Protein AF-A0A9D5HJD1-F1 (afdb_monomer)

pLDDT: mean 79.23, std 16.89, range [22.34, 97.88]

Foldseek 3Di:
DFKKWWFWFDDDPPGTAIDIDTDPWPQPDDDDQLGTAFIDDADDPWDWDADPVVRDI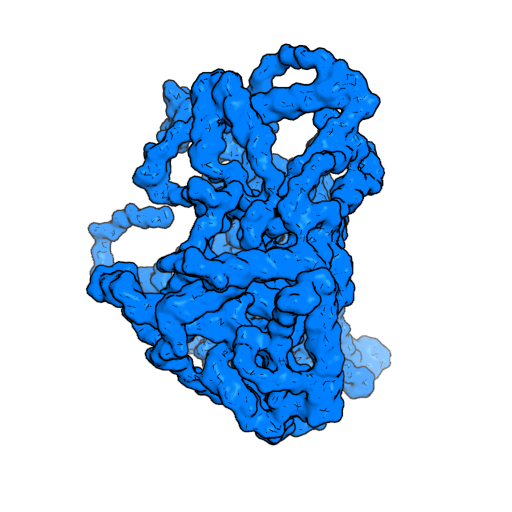DGRVRVCVVVPVPDPVVVCCVVPAAEDDADFADQAFPDDPLVLLLLCLLLPNFPCCLPQALQCLLFALAGGDDFFFQFFFQCQQWPAQDDPLSQKDFAFDFPVDAFDDCPQRVVLFAQFFDLHTYRHQEHEPVSVVVVPPPVQQVEWEAEQDWDCVVPLVCRNVVSLVQLVVLAPPVVVVVHAEYEYENDPDDDTDDDPHHAYEYADCNDQDLSRQLVCQLQAHSHYHNHSSLSSLQCVCVDPVNVVCCVVVVGPDAHSRSSSVSSVSNSRSSNSVSCRRHPHRYSNCSGNNQSIAGEAAAVQCCVSRVPPHHDDWHHFDSSLVSVSSVVSNCQSPDPPRDPHGHHQQSRHDDDVHTDGPPDPVLVVLLLCCLVVVPVVSVVVSVVVVVPDRDRDPCVQKDFDFPDAFADDDDDDQCVVPPDFAEDPAAADDPLQLDFAPQDDQQAHPSCRLAGNDDGRDGRDGQEYEHWQQLHHVALLSLLSHLAYEFEQQAQQTHNGGDDDPSCQLPVNHAYEYEAEDDPPVVVVVVVVVVVQRLYYHYHYRGDGDPDDPDPVVSSVDPDHVSSVSSVVVVVVVVVCNVCSNSVHRDPQVCVQVLVRMDGDPDDRDRGPRTHCCSVSDGPDDDPDTPVRSVPDGRDGPPDAPVVVQCVPVQLVCCLVVVEEDADEEEARQVREQPCSHVLSSNCNVQNQAGRNHAYHYEYEGEHHHQALENHGPRYEYEYAAAYEPADHHQHQEYEYEYEYHPSRSYQQLAHARYEECYNPLYNEYEYAGRYEYEYAACASPQAYEYDYSYYYHNYQHHPPDSRLHHLDWDRYDDDDPPPDVPPRDDPPFKDKDAQPFPVLLVSVLVSLVVNCVRHVHPVSVVCNVPVVVCRRVTIDIDGPSCCLPSRNDNPNVPDDPPDDDDDDD

Secondary structure (DSSP, 8-state):
--EEEEE--EEETTEEE--EEE-SSSSSS---GGGEEEEEE--TT---EE-TTT--EE-HHHHHHHHHHSS-HHHHHHHH--BPPPPPPPSS-SS-HHHHHHHHHHTT--HHIIIIIIHHHHHHSS-----S---SPPTTT-SS---GGGGEEE----SSS----TTTSGGG-B---SSSB-S-SB--HHHHHHHTT-TTT--EEEE----GGG-STTHHHHHHHHHHHHHHHHHHTT--EEEEE-SSS------TT-EEEEE-SS--SHHHHHHHHHTT-SEEE-HHHHHHHHHHHHSHHHHHHHHTTSS----HHHHHHHHHHHHHHHHHHHHHTTT--BGGGTTT---EEEEEE-HHHHHHHSTT-EEEEEEE-HHHHHHHHHHHHHHHTSTT--SS-----SSS--TTS---TT-TTHHHHHHHHHHTT-HHHHHHHHHHHHSSPP-SGGGGEEE--SS---PPP--TT-TT--PPPB--TT---GGGSSBP---BTTB-SSSTT--S--TT-B---SEEEE-TT-TT--HHHHHT-SEEEEE---TTS-S------HHHH-TTSEEEEEEE--TTHHHHHHHHHHTT-SEEEEE-S---------HHHHTT----HHHHHHHHHHHHHHHHHHHHHTT-S-GGGTTT-GGGEEE-----SS-S-B--HHHH------SS-HHHHHHSPPPP--S-HHHHHHTSHHHHHHHHHT-EEEEEEEE-TT--S-SHHHHHHHHHHHTTT----EEEEEEEEEEPTTTTTT--TTEEEEEEEEE-TTTTTT--SSEEEEE--SS-SS-GGGSB-S-SSTTTT--S-EEEEEEE--TTTTTT-SS-EEEEEE--TTTT--SS---TT----B----SSS-S-TTSSS-TTT-EEE---SHHHHHHHHHHHHHHHHHH--HHHHHHHHTHHHHGGG-BEEE-TTSTTSTTT-TT-TTS-S--------

Sequence (965 aa):
MIPLAIHGPQRRHLLDFIVLTLYQQVGVLPMDESKVVMKGRLGPGMMITVDLESGQVYENTEVKKIVASSNPYKKWLIENMRTIKPVNFLSSTAMDNETILRHQQAFGYSSEDVQMVIETMAAQGKEPTFCMGDDIPLAVLSQKPHMLYDYFKQRFAQVTNPAIDPLREGLVMSLRSILVILSSPVLNEGELDALMKDHHLNPQVLHTFFDIQKGIHGSIDKAIKQLCEAADDAVRNGSQLLVLSDRSEELNGLRMSASIVADTAQCFSTHQFACLIGYGASAVCPYLALETCRQWRLSTKTVNLMRNGKMPTVTIEQAQRNFCKAVKSGLLKILSKMGISLLSSYCGAQIFEIYGLGQEIVDLAFCGSVSKIGGLSLDELARESLSFWVKAFSEDTAKRLENFGFIQHRPGGEYHGNNPEMSKLLHKAVRQKNESAYSIYQQHLANRPVNVLRDLLEFRSDRPSIPVAIAIAMNRLGGKSNTGEGGEDPIRWSPLTDVVDGYSPTLPHLKGLQNGDTATSAIKQVASGRFGVTPTFLVNADQLEIKIAQGAKPGEGGQLPGKKVNPKAKVSVKLVAEAGIGTVASGVAKGNADIIQISGHDGGTGASPREELRARFPGVPGDLVNYFLYVAEEVRGMLAQLGYEKLDDIIGRTDLFTPRHISLVKTQQLDLSYILSSAGLPKWSSTQIRNQEVHSNGPVLDDILLSDPEISEAIEHEKEVAKSIKIYNVDRAVCGRIAGVIAKKYGDRGFAGQLNITFTGSAGQSFGCFLTPGMNVRLVGEANDYVGKGMAGGELVVAPVENTGFCPEDATIVGNTCLYGATGGQIFVRGKAGERFAVRNSLAQAVVEGTGDHCCIGNDFICTSCQMMFINFVDGIIQNSSCSVNKEIVRIQRVNAPAGQMQLKSLIEAHVEKTGSIKGATILNEWEAYLPLFWQLVPPSEEDTPEACAEVLKVDAGKVTLQSA

Nearest PDB structures (foldseek):
  1ofd-assembly2_B  TM=9.326E-01  e=1.871E-99  Synechocystis sp. PCC 6803
  1ofe-assembly2_B  TM=9.232E-01  e=1.449E-97  Synechocystis sp. PCC 6803
  1lm1-assembly1_A  TM=9.146E-01  e=8.648E-90  Synechocystis sp. PCC 6803
  7mfm-assembly1_G  TM=8.808E-01  e=2.315E-70  Bacillus subtilis
  1ea0-assembly2_B  TM=8.763E-01  e=2.276E-67  Azospirillum brasilense

Structure (mmCIF, N/CA/C/O backbone):
data_AF-A0A9D5HJD1-F1
#
_entry.id   AF-A0A9D5HJD1-F1
#
loop_
_atom_site.group_PDB
_atom_site.id
_atom_site.type_symbol
_atom_site.label_atom_id
_atom_site.label_alt_id
_atom_site.label_comp_id
_atom_site.label_asym_id
_atom_site.label_entity_id
_atom_site.label_seq_id
_atom_site.pdbx_PDB_ins_code
_atom_site.Cartn_x
_atom_site.Cartn_y
_atom_site.Cartn_z
_atom_site.occupancy
_atom_site.B_iso_or_equiv
_atom_site.auth_seq_id
_atom_site.auth_comp_id
_atom_site.auth_asym_id
_atom_site.auth_atom_id
_atom_site.pdbx_PDB_model_num
ATOM 1 N N . MET A 1 1 ? -8.553 -14.408 13.176 1.00 40.88 1 MET A N 1
ATOM 2 C CA . MET A 1 1 ? -7.620 -15.255 13.956 1.00 40.88 1 MET A CA 1
ATOM 3 C C . MET A 1 1 ? -8.012 -16.730 13.760 1.00 40.88 1 MET A C 1
ATOM 5 O O . MET A 1 1 ? -8.993 -16.969 13.064 1.00 40.88 1 MET A O 1
ATOM 9 N N . ILE A 1 2 ? -7.297 -17.699 14.344 1.00 38.34 2 ILE A N 1
ATOM 10 C CA . ILE A 1 2 ? -7.915 -18.953 14.816 1.00 38.34 2 ILE A CA 1
ATOM 11 C C . ILE A 1 2 ? -7.663 -19.067 16.334 1.00 38.34 2 ILE A C 1
ATOM 13 O O . ILE A 1 2 ? -6.595 -19.545 16.728 1.00 38.34 2 ILE A O 1
ATOM 17 N N . PRO A 1 3 ? -8.553 -18.538 17.196 1.00 46.34 3 PRO A N 1
ATOM 18 C CA . PRO A 1 3 ? -8.552 -18.841 18.624 1.00 46.34 3 PRO A CA 1
ATOM 19 C C . PRO A 1 3 ? -8.721 -20.337 18.912 1.00 46.34 3 PRO A C 1
ATOM 21 O O . PRO A 1 3 ? -9.320 -21.088 18.136 1.00 46.34 3 PRO A O 1
ATOM 24 N N . LEU A 1 4 ? -8.192 -20.732 20.066 1.00 41.97 4 LEU A N 1
ATOM 25 C CA . LEU A 1 4 ? -8.072 -22.103 20.537 1.00 41.97 4 LEU A CA 1
ATOM 26 C C . LEU A 1 4 ? -8.600 -22.225 21.971 1.00 41.97 4 LEU A C 1
ATOM 28 O O . LEU A 1 4 ? -8.255 -21.406 22.822 1.00 41.97 4 LEU A O 1
ATOM 32 N N . ALA A 1 5 ? -9.322 -23.307 22.261 1.00 47.59 5 ALA A N 1
ATOM 33 C CA . ALA A 1 5 ? -9.530 -23.780 23.629 1.00 47.59 5 ALA A CA 1
ATOM 34 C C . ALA A 1 5 ? -9.176 -25.270 23.766 1.00 47.59 5 ALA A C 1
ATOM 36 O O . ALA A 1 5 ? -9.457 -26.065 22.862 1.00 47.59 5 ALA A O 1
ATOM 37 N N . ILE A 1 6 ? -8.569 -25.627 24.905 1.00 51.75 6 ILE A N 1
ATOM 38 C CA . ILE A 1 6 ? -8.322 -27.011 25.337 1.00 51.75 6 ILE A CA 1
ATOM 39 C C . ILE A 1 6 ? -9.183 -27.293 26.570 1.00 51.75 6 ILE A C 1
ATOM 41 O O . ILE A 1 6 ? -9.133 -26.551 27.556 1.00 51.75 6 ILE A O 1
ATOM 45 N N . HIS A 1 7 ? -9.948 -28.381 26.531 1.00 43.97 7 HIS A N 1
ATOM 46 C CA . HIS A 1 7 ? -10.714 -28.867 27.676 1.00 43.97 7 HIS A CA 1
ATOM 47 C C . HIS A 1 7 ? -9.973 -29.944 28.463 1.00 43.97 7 HIS A C 1
ATOM 49 O O . HIS A 1 7 ? -9.336 -30.826 27.887 1.00 43.97 7 HIS A O 1
ATOM 55 N N . GLY A 1 8 ? -10.144 -29.904 29.785 1.00 32.28 8 GLY A N 1
ATOM 56 C CA . GLY A 1 8 ? -9.783 -31.012 30.665 1.00 32.28 8 GLY A CA 1
ATOM 57 C C . GLY A 1 8 ? -10.688 -32.237 30.456 1.00 32.28 8 GLY A C 1
ATOM 58 O O . GLY A 1 8 ? -11.719 -32.134 29.783 1.00 32.28 8 GLY A O 1
ATOM 59 N N . PRO A 1 9 ? -10.327 -33.390 31.045 1.00 31.34 9 PRO A N 1
ATOM 60 C CA . PRO A 1 9 ? -11.005 -34.664 30.819 1.00 31.34 9 PRO A CA 1
ATOM 61 C C . PRO A 1 9 ? -12.501 -34.607 31.162 1.00 31.34 9 PRO A C 1
ATOM 63 O O . PRO A 1 9 ? -12.888 -34.476 32.325 1.00 31.34 9 PRO A O 1
ATOM 66 N N . GLN A 1 10 ? -13.361 -34.734 30.147 1.00 34.72 10 GLN A N 1
ATOM 67 C CA . GLN A 1 10 ? -14.810 -34.801 30.352 1.00 34.72 10 GLN A CA 1
ATOM 68 C C . GLN A 1 10 ? -15.304 -36.244 30.464 1.00 34.72 10 GLN A C 1
ATOM 70 O O . GLN A 1 10 ? -15.340 -36.981 29.478 1.00 34.72 10 GLN A O 1
ATOM 75 N N . ARG A 1 11 ? -15.780 -36.615 31.658 1.00 27.28 11 ARG A N 1
ATOM 76 C CA . ARG A 1 11 ? -16.405 -37.918 31.916 1.00 27.28 11 ARG A CA 1
ATOM 77 C C . ARG A 1 11 ? -17.760 -38.058 31.228 1.00 27.28 11 ARG A C 1
ATOM 79 O O . ARG A 1 11 ? -18.782 -37.592 31.734 1.00 27.28 11 ARG A O 1
ATOM 86 N N . ARG A 1 12 ? -17.789 -38.833 30.145 1.00 32.78 12 ARG A N 1
ATOM 87 C CA . ARG A 1 12 ? -18.989 -39.537 29.667 1.00 32.78 12 ARG A CA 1
ATOM 88 C C . ARG A 1 12 ? -18.667 -41.025 29.574 1.00 32.78 12 ARG A C 1
ATOM 90 O O . ARG A 1 12 ? -17.733 -41.409 28.888 1.00 32.78 12 ARG A O 1
ATOM 97 N N . HIS A 1 13 ? -19.455 -41.848 30.269 1.00 35.50 13 HIS A N 1
ATOM 98 C CA . HIS A 1 13 ? -19.386 -43.316 30.231 1.00 35.50 13 HIS A CA 1
ATOM 99 C C . HIS A 1 13 ? -17.966 -43.906 30.392 1.00 35.50 13 HIS A C 1
ATOM 101 O O . HIS A 1 13 ? -17.472 -44.599 29.511 1.00 35.50 13 HIS A O 1
ATOM 107 N N . LEU A 1 14 ? -17.346 -43.667 31.557 1.00 31.80 14 LEU A N 1
ATOM 108 C CA . LEU A 1 14 ? -16.075 -44.280 31.999 1.00 31.80 14 LEU A CA 1
ATOM 109 C C . LEU A 1 14 ? -14.822 -43.971 31.151 1.00 31.80 14 LEU A C 1
ATOM 111 O O . LEU A 1 14 ? -13.777 -44.568 31.393 1.00 31.80 14 LEU A O 1
ATOM 115 N N . LEU A 1 15 ? -14.893 -43.006 30.232 1.00 29.06 15 LEU A N 1
ATOM 116 C CA . LEU A 1 15 ? -13.740 -42.487 29.496 1.00 29.06 15 LEU A CA 1
ATOM 117 C C . LEU A 1 15 ? -13.558 -40.985 29.752 1.00 29.06 15 LEU A C 1
ATOM 119 O O . LEU A 1 15 ? -14.532 -40.240 29.897 1.00 29.06 15 LEU A O 1
ATOM 123 N N . ASP A 1 16 ? -12.293 -40.575 29.807 1.00 36.31 16 ASP A N 1
ATOM 124 C CA . ASP A 1 16 ? -11.831 -39.207 30.030 1.00 36.31 16 ASP A CA 1
ATOM 125 C C . ASP A 1 16 ? -11.310 -38.642 28.693 1.00 36.31 16 ASP A C 1
ATOM 127 O O . ASP A 1 16 ? -10.315 -39.128 28.159 1.00 36.31 16 ASP A O 1
ATOM 131 N N . PHE A 1 17 ? -11.988 -37.634 28.130 1.00 46.12 17 PHE A N 1
ATOM 132 C CA . PHE A 1 17 ? -11.656 -37.063 26.813 1.00 46.12 17 PHE A CA 1
ATOM 133 C C . PHE A 1 17 ? -11.148 -35.619 26.904 1.00 46.12 17 PHE A C 1
ATOM 135 O O . PHE A 1 17 ? -11.808 -34.773 27.510 1.00 46.12 17 PHE A O 1
ATOM 142 N N . ILE A 1 18 ? -10.037 -35.326 26.218 1.00 55.16 18 ILE A N 1
ATOM 143 C CA . ILE A 1 18 ? -9.623 -33.960 25.863 1.00 55.16 18 ILE A CA 1
ATOM 144 C C . ILE A 1 18 ? -10.434 -33.522 24.638 1.00 55.16 18 ILE A C 1
ATOM 146 O O . ILE A 1 18 ? -10.558 -34.270 23.669 1.00 55.16 18 ILE A O 1
ATOM 150 N N . VAL A 1 19 ? -10.965 -32.298 24.659 1.00 59.25 19 VAL A N 1
ATOM 151 C CA . VAL A 1 19 ? -11.627 -31.684 23.497 1.00 59.25 19 VAL A CA 1
ATOM 152 C C . VAL A 1 19 ? -10.826 -30.462 23.060 1.00 59.25 19 VAL A C 1
ATOM 154 O O . VAL A 1 19 ? -10.566 -29.570 23.869 1.00 59.25 19 VAL A O 1
ATOM 157 N N . LEU A 1 20 ? -10.456 -30.429 21.778 1.00 62.56 20 LEU A N 1
ATOM 158 C CA . LEU A 1 20 ? -9.797 -29.300 21.126 1.00 62.56 20 LEU A CA 1
ATOM 159 C C . LEU A 1 20 ? -10.809 -28.556 20.249 1.00 62.56 20 LEU A C 1
ATOM 161 O O . LEU A 1 20 ? -11.419 -29.167 19.371 1.00 62.56 20 LEU A O 1
ATOM 165 N N . THR A 1 21 ? -10.965 -27.245 20.434 1.00 62.34 21 THR A N 1
ATOM 166 C CA . THR A 1 21 ? -11.794 -26.419 19.538 1.00 62.34 21 THR A CA 1
ATOM 167 C C . THR A 1 21 ? -10.984 -25.288 18.929 1.00 62.34 21 THR A C 1
ATOM 169 O O . THR A 1 21 ? -10.440 -24.454 19.652 1.00 62.34 21 THR A O 1
ATOM 172 N N . LEU A 1 22 ? -10.954 -25.254 17.596 1.00 64.56 22 LEU A N 1
ATOM 173 C CA . LEU A 1 22 ? -10.305 -24.240 16.769 1.00 64.56 22 LEU A CA 1
ATOM 174 C C . LEU A 1 22 ? -11.367 -23.591 15.874 1.00 64.56 22 LEU A C 1
ATOM 176 O O . LEU A 1 22 ? -11.988 -24.269 15.057 1.00 64.56 22 LEU A O 1
ATOM 180 N N . TYR A 1 23 ? -11.575 -22.284 16.022 1.00 67.44 23 TYR A N 1
ATOM 181 C CA . TYR A 1 23 ? -12.580 -21.518 15.274 1.00 67.44 23 TYR A CA 1
ATOM 182 C C . TYR A 1 23 ? -12.000 -20.193 14.790 1.00 67.44 23 TYR A C 1
ATOM 184 O O . TYR A 1 23 ? -11.043 -19.699 15.362 1.00 67.44 23 TYR A O 1
ATOM 192 N N . GLN A 1 24 ? -12.590 -19.567 13.766 1.00 69.88 24 GLN A N 1
ATOM 193 C CA . GLN A 1 24 ? -12.123 -18.261 13.263 1.00 69.88 24 GLN A CA 1
ATOM 194 C C . GLN A 1 24 ? -12.342 -17.101 14.266 1.00 69.88 24 GLN A C 1
ATOM 196 O O . GLN A 1 24 ? -11.732 -16.036 14.134 1.00 69.88 24 GLN A O 1
ATOM 201 N N . GLN A 1 25 ? -13.230 -17.303 15.246 1.00 76.56 25 GLN A N 1
ATOM 202 C CA . GLN A 1 25 ? -13.675 -16.343 16.261 1.00 76.56 25 GLN A CA 1
ATOM 203 C C . GLN A 1 25 ? -13.928 -17.062 17.595 1.00 76.56 25 GLN A C 1
ATOM 205 O O . GLN A 1 25 ? -14.232 -18.256 17.598 1.00 76.56 25 GLN A O 1
ATOM 210 N N . VAL A 1 26 ? -13.828 -16.342 18.717 1.00 82.06 26 VAL A N 1
ATOM 211 C CA . VAL A 1 26 ? -14.239 -16.852 20.041 1.00 82.06 26 VAL A CA 1
ATOM 212 C C . VAL A 1 26 ? -15.768 -16.816 20.193 1.00 82.06 26 VAL A C 1
ATOM 214 O O . VAL A 1 26 ? -16.461 -16.208 19.368 1.00 82.06 26 VAL A O 1
ATOM 217 N N . GLY A 1 27 ? -16.318 -17.498 21.202 1.00 82.69 27 GLY A N 1
ATOM 218 C CA . GLY A 1 27 ? -17.766 -17.554 21.459 1.00 82.69 27 GLY A CA 1
ATOM 219 C C . GLY A 1 27 ? -18.629 -18.345 20.466 1.00 82.69 27 GLY A C 1
ATOM 220 O O . GLY A 1 27 ? -19.844 -18.174 20.468 1.00 82.69 27 GLY A O 1
ATOM 221 N N . VAL A 1 28 ? -18.044 -19.167 19.582 1.00 85.38 28 VAL A N 1
ATOM 222 C CA . VAL A 1 28 ? -18.799 -19.923 18.551 1.00 85.38 28 VAL A CA 1
ATOM 223 C C . VAL A 1 28 ? -19.598 -21.092 19.137 1.00 85.38 28 VAL A C 1
ATOM 225 O O . VAL A 1 28 ? -20.669 -21.417 18.629 1.00 85.38 28 VAL A O 1
ATOM 228 N N . LEU A 1 29 ? -19.104 -21.707 20.214 1.00 81.50 29 LEU A N 1
ATOM 229 C CA . LEU A 1 29 ? -19.824 -22.719 20.986 1.00 81.50 29 LEU A CA 1
ATOM 230 C C . LEU A 1 29 ? -20.029 -22.222 22.424 1.00 81.50 29 LEU A C 1
ATOM 232 O O . LEU A 1 29 ? -19.100 -21.638 22.985 1.00 81.50 29 LEU A O 1
ATOM 236 N N . PRO A 1 30 ? -21.193 -22.480 23.049 1.00 78.25 30 PRO A N 1
ATOM 237 C CA . PRO A 1 30 ? -21.385 -22.217 24.469 1.00 78.25 30 PRO A CA 1
ATOM 238 C C . PRO A 1 30 ? -20.550 -23.207 25.289 1.00 78.25 30 PRO A C 1
ATOM 240 O O . PRO A 1 30 ? -20.789 -24.415 25.242 1.00 78.25 30 PRO A O 1
ATOM 243 N N . MET A 1 31 ? -19.580 -22.690 26.042 1.00 77.81 31 MET A N 1
ATOM 244 C CA . MET A 1 31 ? -18.676 -23.483 26.876 1.00 77.81 31 MET A CA 1
ATOM 245 C C . MET A 1 31 ? -18.858 -23.179 28.361 1.00 77.81 31 MET A C 1
ATOM 247 O O . MET A 1 31 ? -19.233 -22.078 28.757 1.00 77.81 31 MET A O 1
ATOM 251 N N . ASP A 1 32 ? -18.560 -24.180 29.183 1.00 82.50 32 ASP A N 1
ATOM 252 C CA . ASP A 1 32 ? -18.437 -24.035 30.628 1.00 82.50 32 ASP A CA 1
ATOM 253 C C . ASP A 1 32 ? -16.990 -23.651 30.962 1.00 82.50 32 ASP A C 1
ATOM 255 O O . ASP A 1 32 ? -16.084 -24.483 30.879 1.00 82.50 32 ASP A O 1
ATOM 259 N N . GLU A 1 33 ? -16.778 -22.383 31.313 1.00 81.94 33 GLU A N 1
ATOM 260 C CA . GLU A 1 33 ? -15.455 -21.802 31.584 1.00 81.94 33 GLU A CA 1
ATOM 261 C C . GLU A 1 33 ? -14.716 -22.492 32.742 1.00 81.94 33 GLU A C 1
ATOM 263 O O . GLU A 1 33 ? -13.486 -22.499 32.759 1.00 81.94 33 GLU A O 1
ATOM 268 N N . SER A 1 34 ? -15.433 -23.153 33.662 1.00 82.38 34 SER A N 1
ATOM 269 C CA . SER A 1 34 ? -14.822 -23.957 34.734 1.00 82.38 34 SER A CA 1
ATOM 270 C C . SER A 1 34 ? -14.154 -25.245 34.222 1.00 82.38 34 SER A C 1
ATOM 272 O O . SER A 1 34 ? -13.367 -25.866 34.934 1.00 82.38 34 SER A O 1
ATOM 274 N N . LYS A 1 35 ? -14.447 -25.646 32.974 1.00 83.12 35 LYS A N 1
ATOM 275 C CA . LYS A 1 35 ? -13.924 -26.847 32.295 1.00 83.12 35 LYS A CA 1
ATOM 276 C C . LYS A 1 35 ? -12.972 -26.530 31.133 1.00 83.12 35 LYS A C 1
ATOM 278 O O . LYS A 1 35 ? -12.546 -27.444 30.419 1.00 83.12 35 LYS A O 1
ATOM 283 N N . VAL A 1 36 ? -12.673 -25.255 30.892 1.00 82.88 36 VAL A N 1
ATOM 284 C CA . VAL A 1 36 ? -11.641 -24.820 29.940 1.00 82.88 36 VAL A CA 1
ATOM 285 C C . VAL A 1 36 ? -10.315 -24.781 30.693 1.00 82.88 36 VAL A C 1
ATOM 287 O O . VAL A 1 36 ? -10.211 -24.070 31.681 1.00 82.88 36 VAL A O 1
ATOM 290 N N . VAL A 1 37 ? -9.318 -25.547 30.247 1.00 83.44 37 VAL A N 1
ATOM 291 C CA . VAL A 1 37 ? -7.991 -25.626 30.894 1.00 83.44 37 VAL A CA 1
ATOM 292 C C . VAL A 1 37 ? -7.002 -24.644 30.264 1.00 83.44 37 VAL A C 1
ATOM 294 O O . VAL A 1 37 ? -6.110 -24.140 30.941 1.00 83.44 37 VAL A O 1
ATOM 297 N N . MET A 1 38 ? -7.182 -24.310 28.982 1.00 82.50 38 MET A N 1
ATOM 298 C CA . MET A 1 38 ? -6.371 -23.307 28.290 1.00 82.50 38 MET A CA 1
ATOM 299 C C . MET A 1 38 ? -7.188 -22.559 27.234 1.00 82.50 38 MET A C 1
ATOM 301 O O . MET A 1 38 ? -7.935 -23.189 26.481 1.00 82.50 38 MET A O 1
ATOM 305 N N . LYS A 1 39 ? -6.985 -21.238 27.126 1.00 84.44 39 LYS A N 1
ATOM 306 C CA . LYS A 1 39 ? -7.415 -20.406 25.987 1.00 84.44 39 LYS A CA 1
ATOM 307 C C . LYS A 1 39 ? -6.203 -19.786 25.296 1.00 84.44 39 LYS A C 1
ATOM 309 O O . LYS A 1 39 ? -5.472 -19.007 25.904 1.00 84.44 39 LYS A O 1
ATOM 314 N N . GLY A 1 40 ? -6.003 -20.108 24.024 1.00 83.44 40 GLY A N 1
ATOM 315 C CA . GLY A 1 40 ? -4.834 -19.702 23.244 1.00 83.44 40 GLY A CA 1
ATOM 316 C C . GLY A 1 40 ? -5.183 -19.180 21.851 1.00 83.44 40 GLY A C 1
ATOM 317 O O . GLY A 1 40 ? -6.348 -19.020 21.485 1.00 83.44 40 GLY A O 1
ATOM 318 N N . ARG A 1 41 ? -4.146 -18.925 21.053 1.00 82.38 41 ARG A N 1
ATOM 319 C CA . ARG A 1 41 ? -4.242 -18.447 19.668 1.00 82.38 41 ARG A CA 1
ATOM 320 C C . ARG A 1 41 ? -3.001 -18.855 18.879 1.00 82.38 41 ARG A C 1
ATOM 322 O O . ARG A 1 41 ? -1.919 -18.962 19.449 1.00 82.38 41 ARG A O 1
ATOM 329 N N . LEU A 1 42 ? -3.146 -19.026 17.568 1.00 81.00 42 LEU A N 1
ATOM 330 C CA . LEU A 1 42 ? -2.011 -19.227 16.664 1.00 81.00 42 LEU A CA 1
ATOM 331 C C . LEU A 1 42 ? -1.502 -17.874 16.143 1.00 81.00 42 LEU A C 1
ATOM 333 O O . LEU A 1 42 ? -2.221 -17.185 15.417 1.00 81.00 42 LEU A O 1
ATOM 337 N N . GLY A 1 43 ? -0.272 -17.511 16.517 1.00 76.69 43 GLY A N 1
ATOM 338 C CA . GLY A 1 43 ? 0.457 -16.363 15.965 1.00 76.69 43 GLY A CA 1
ATOM 339 C C . GLY A 1 43 ? 1.138 -16.663 14.615 1.00 76.69 43 GLY A C 1
ATOM 340 O O . GLY A 1 43 ? 0.986 -17.763 14.067 1.00 76.69 43 GLY A O 1
ATOM 341 N N . PRO A 1 44 ? 1.912 -15.712 14.057 1.00 77.00 44 PRO A N 1
ATOM 342 C CA . PRO A 1 44 ? 2.569 -15.848 12.756 1.00 77.00 44 PRO A CA 1
ATOM 343 C C . PRO A 1 44 ? 3.419 -17.122 12.626 1.00 77.00 44 PRO A C 1
ATOM 345 O O . PRO A 1 44 ? 4.374 -17.352 13.366 1.00 77.00 44 PRO A O 1
ATOM 348 N N . GLY A 1 45 ? 3.061 -17.980 11.666 1.00 82.69 45 GLY A N 1
ATOM 349 C CA . GLY A 1 45 ? 3.767 -19.240 11.410 1.00 82.69 45 GLY A CA 1
ATOM 350 C C . GLY A 1 45 ? 3.718 -20.254 12.562 1.00 82.69 45 GLY A C 1
ATOM 351 O O . GLY A 1 45 ? 4.568 -21.148 12.606 1.00 82.69 45 GLY A O 1
ATOM 352 N N . MET A 1 46 ? 2.784 -20.122 13.509 1.00 85.00 46 MET A N 1
ATOM 353 C CA . MET A 1 46 ? 2.554 -21.110 14.567 1.00 85.00 46 MET A CA 1
ATOM 354 C C . MET A 1 46 ? 1.667 -22.265 14.092 1.00 85.00 46 MET A C 1
ATOM 356 O O . MET A 1 46 ? 0.884 -22.127 13.154 1.00 85.00 46 MET A O 1
ATOM 360 N N . MET A 1 47 ? 1.798 -23.413 14.754 1.00 85.25 47 MET A N 1
ATOM 361 C CA . MET A 1 47 ? 1.030 -24.631 14.481 1.00 85.25 47 MET A CA 1
ATOM 362 C C . MET A 1 47 ? 0.605 -25.285 15.798 1.00 85.25 47 MET A C 1
ATOM 364 O O . MET A 1 47 ? 1.252 -25.085 16.823 1.00 85.25 47 MET A O 1
ATOM 368 N N . ILE A 1 48 ? -0.446 -26.096 15.746 1.00 85.06 48 ILE A N 1
ATOM 369 C CA . ILE A 1 48 ? -0.841 -27.047 16.789 1.00 85.06 48 ILE A CA 1
ATOM 370 C C . ILE A 1 48 ? -1.311 -28.320 16.084 1.00 85.06 48 ILE A C 1
ATOM 372 O O . ILE A 1 48 ? -1.912 -28.236 15.010 1.00 85.06 48 ILE A O 1
ATOM 376 N N . THR A 1 49 ? -1.025 -29.489 16.648 1.00 87.69 49 THR A N 1
ATOM 377 C CA . THR A 1 49 ? -1.442 -30.780 16.078 1.00 87.69 49 THR A CA 1
ATOM 378 C C . THR A 1 49 ? -1.976 -31.698 17.162 1.00 87.69 49 THR A C 1
ATOM 380 O O . THR A 1 49 ? -1.454 -31.687 18.273 1.00 87.69 49 THR A O 1
ATOM 383 N N . VAL A 1 50 ? -2.958 -32.532 16.824 1.00 87.00 50 VAL A N 1
ATOM 384 C CA . VAL A 1 50 ? -3.404 -33.642 17.676 1.00 87.00 50 VAL A CA 1
ATOM 385 C C . VAL A 1 50 ? -2.981 -34.941 17.013 1.00 87.00 50 VAL A C 1
ATOM 387 O O . VAL A 1 50 ? -3.295 -35.156 15.842 1.00 87.00 50 VAL A O 1
ATOM 390 N N . ASP A 1 51 ? -2.292 -35.796 17.757 1.00 85.81 51 ASP A N 1
ATOM 391 C CA . ASP A 1 51 ? -2.145 -37.199 17.398 1.00 85.81 51 ASP A CA 1
ATOM 392 C C . ASP A 1 51 ? -3.412 -37.950 17.832 1.00 85.81 51 ASP A C 1
ATOM 394 O O . ASP A 1 51 ? -3.766 -37.983 19.012 1.00 85.81 51 ASP A O 1
ATOM 398 N N . LEU A 1 52 ? -4.117 -38.529 16.860 1.00 86.25 52 LEU A N 1
ATOM 399 C CA . LEU A 1 52 ? -5.369 -39.251 17.084 1.00 86.25 52 LEU A CA 1
ATOM 400 C C . LEU A 1 52 ? -5.153 -40.682 17.605 1.00 86.25 52 LEU A C 1
ATOM 402 O O . LEU A 1 52 ? -6.111 -41.280 18.090 1.00 86.25 52 LEU A O 1
ATOM 406 N N . GLU A 1 53 ? -3.934 -41.226 17.521 1.00 85.81 53 GLU A N 1
ATOM 407 C CA . GLU A 1 53 ? -3.604 -42.564 18.027 1.00 85.81 53 GLU A CA 1
ATOM 408 C C . GLU A 1 53 ? -3.179 -42.519 19.501 1.00 85.81 53 GLU A C 1
ATOM 410 O O . GLU A 1 53 ? -3.698 -43.289 20.310 1.00 85.81 53 GLU A O 1
ATOM 415 N N . SER A 1 54 ? -2.289 -41.593 19.885 1.00 85.12 54 SER A N 1
ATOM 416 C CA . SER A 1 54 ? -1.898 -41.406 21.296 1.00 85.12 54 SER A CA 1
ATOM 417 C C . SER A 1 54 ? -2.818 -40.473 22.093 1.00 85.12 54 SER A C 1
ATOM 419 O O . SER A 1 54 ? -2.725 -40.427 23.322 1.00 85.12 54 SER A O 1
ATOM 421 N N . GLY A 1 55 ? -3.682 -39.705 21.420 1.00 80.19 55 GLY A N 1
ATOM 422 C CA . GLY A 1 55 ? -4.530 -38.677 22.032 1.00 80.19 55 GLY A CA 1
ATOM 423 C C . GLY A 1 55 ? -3.775 -37.423 22.494 1.00 80.19 55 GLY A C 1
ATOM 424 O O . GLY A 1 55 ? -4.358 -36.584 23.184 1.00 80.19 55 GLY A O 1
ATOM 425 N N . GLN A 1 56 ? -2.487 -37.287 22.158 1.00 83.50 56 GLN A N 1
ATOM 426 C CA . GLN A 1 56 ? -1.655 -36.162 22.589 1.00 83.50 56 GLN A CA 1
ATOM 427 C C . GLN A 1 56 ? -1.880 -34.918 21.723 1.00 83.50 56 GLN A C 1
ATOM 429 O O . GLN A 1 56 ? -2.033 -34.991 20.504 1.00 83.50 56 GLN A O 1
ATOM 434 N N . VAL A 1 57 ? -1.860 -33.751 22.368 1.00 83.56 57 VAL A N 1
ATOM 435 C CA . VAL A 1 57 ? -1.862 -32.440 21.709 1.00 83.56 57 VAL A CA 1
ATOM 436 C C . VAL A 1 57 ? -0.442 -31.887 21.783 1.00 83.56 57 VAL A C 1
ATOM 438 O O . VAL A 1 57 ? 0.102 -31.785 22.878 1.00 83.56 57 VAL A O 1
ATOM 441 N N . TYR A 1 58 ? 0.140 -31.530 20.639 1.00 86.69 58 TYR A N 1
ATOM 442 C CA . TYR A 1 58 ? 1.475 -30.936 20.551 1.00 86.69 58 TYR A CA 1
ATOM 443 C C . TYR A 1 58 ? 1.393 -29.468 20.154 1.00 86.69 58 TYR A C 1
ATOM 445 O O . TYR A 1 58 ? 0.788 -29.115 19.133 1.00 86.69 58 TYR A O 1
ATOM 453 N N . GLU A 1 59 ? 2.055 -28.616 20.929 1.00 85.62 59 GLU A N 1
ATOM 454 C CA . GLU A 1 59 ? 2.124 -27.183 20.669 1.00 85.62 59 GLU A CA 1
ATOM 455 C C . GLU A 1 59 ? 3.243 -26.806 19.686 1.00 85.62 59 GLU A C 1
ATOM 457 O O . GLU A 1 59 ? 4.157 -27.576 19.388 1.00 85.62 59 GLU A O 1
ATOM 462 N N . ASN A 1 60 ? 3.185 -25.570 19.182 1.00 87.56 60 ASN A N 1
ATOM 463 C CA . ASN A 1 60 ? 4.066 -25.003 18.154 1.00 87.56 60 ASN A CA 1
ATOM 464 C C . ASN A 1 60 ? 5.552 -25.390 18.285 1.00 87.56 60 ASN A C 1
ATOM 466 O O . ASN A 1 60 ? 6.193 -25.737 17.291 1.00 87.56 60 ASN A O 1
ATOM 470 N N . THR A 1 61 ? 6.106 -25.304 19.495 1.00 89.19 61 THR A N 1
ATOM 471 C CA . THR A 1 61 ? 7.527 -25.575 19.761 1.00 89.19 61 THR A CA 1
ATOM 472 C C . THR A 1 61 ? 7.844 -27.068 19.681 1.00 89.19 61 THR A C 1
ATOM 474 O O . THR A 1 61 ? 8.908 -27.446 19.193 1.00 89.19 61 THR A O 1
ATOM 477 N N . GLU A 1 62 ? 6.916 -27.921 20.105 1.00 90.44 62 GLU A N 1
ATOM 478 C CA . GLU A 1 62 ? 7.050 -29.377 20.106 1.00 90.44 62 GLU A CA 1
ATOM 479 C C . GLU A 1 62 ? 6.913 -29.927 18.690 1.00 90.44 62 GLU A C 1
ATOM 481 O O . GLU A 1 62 ? 7.809 -30.629 18.226 1.00 90.44 62 GLU A O 1
ATOM 486 N N . VAL A 1 63 ? 5.881 -29.499 17.953 1.00 90.06 63 VAL A N 1
ATOM 487 C CA . VAL A 1 63 ? 5.688 -29.823 16.528 1.00 90.06 63 VAL A CA 1
ATOM 488 C C . VAL A 1 63 ? 6.937 -29.454 15.724 1.00 90.06 63 VAL A C 1
ATOM 490 O O . VAL A 1 63 ? 7.481 -30.279 14.986 1.00 90.06 63 VAL A O 1
ATOM 493 N N . LYS A 1 64 ? 7.462 -28.234 15.910 1.00 92.50 64 LYS A N 1
ATOM 494 C CA . LYS A 1 64 ? 8.691 -27.784 15.237 1.00 92.50 64 LYS A CA 1
ATOM 495 C C . LYS A 1 64 ? 9.923 -28.583 15.669 1.00 92.50 64 LYS A C 1
ATOM 497 O O . LYS A 1 64 ? 10.758 -28.879 14.819 1.00 92.50 64 LYS A O 1
ATOM 502 N N . LYS A 1 65 ? 10.036 -28.973 16.943 1.00 93.00 65 LYS A N 1
ATOM 503 C CA . LYS A 1 65 ? 11.135 -29.811 17.455 1.00 93.00 65 LYS A CA 1
ATOM 504 C C . LYS A 1 65 ? 11.087 -31.233 16.889 1.00 93.00 65 LYS A C 1
ATOM 506 O O . LYS A 1 65 ? 12.135 -31.737 16.495 1.00 93.00 65 LYS A O 1
ATOM 511 N N . ILE A 1 66 ? 9.908 -31.852 16.803 1.00 91.44 66 ILE A N 1
ATOM 512 C CA . ILE A 1 66 ? 9.698 -33.178 16.197 1.00 91.44 66 ILE A CA 1
ATOM 513 C C . ILE A 1 66 ? 10.119 -33.138 14.723 1.00 91.44 66 ILE A C 1
ATOM 515 O O . ILE A 1 66 ? 11.013 -33.882 14.318 1.00 91.44 66 ILE A O 1
ATOM 519 N N . VAL A 1 67 ? 9.569 -32.200 13.942 1.00 91.19 67 VAL A N 1
ATOM 520 C CA . VAL A 1 67 ? 9.903 -32.044 12.515 1.00 91.19 67 VAL A CA 1
ATOM 521 C C . VAL A 1 67 ? 11.397 -31.768 12.320 1.00 91.19 67 VAL A C 1
ATOM 523 O O . VAL A 1 67 ? 12.038 -32.460 11.531 1.00 91.19 67 VAL A O 1
ATOM 526 N N . ALA A 1 68 ? 11.989 -30.835 13.073 1.00 92.44 68 ALA A N 1
ATOM 527 C CA . ALA A 1 68 ? 13.413 -30.499 12.969 1.00 92.44 68 ALA A CA 1
ATOM 528 C C . ALA A 1 68 ? 14.363 -31.624 13.425 1.00 92.44 68 ALA A C 1
ATOM 530 O O . ALA A 1 68 ? 15.530 -31.612 13.039 1.00 92.44 68 ALA A O 1
ATOM 531 N N . SER A 1 69 ? 13.882 -32.587 14.220 1.00 93.75 69 SER A N 1
ATOM 532 C CA . SER A 1 69 ? 14.664 -33.753 14.665 1.00 93.75 69 SER A CA 1
ATOM 533 C C . SER A 1 69 ? 14.559 -34.952 13.716 1.00 93.75 69 SER A C 1
ATOM 535 O O . SER A 1 69 ? 15.345 -35.886 13.846 1.00 93.75 69 SER A O 1
ATOM 537 N N . SER A 1 70 ? 13.624 -34.936 12.757 1.00 94.12 70 SER A N 1
ATOM 538 C CA . SER A 1 70 ? 13.401 -36.050 11.819 1.00 94.12 70 SER A CA 1
ATOM 539 C C . SER A 1 70 ? 14.602 -36.351 10.914 1.00 94.12 70 SER A C 1
ATOM 541 O O . SER A 1 70 ? 14.795 -37.491 10.501 1.00 94.12 70 SER A O 1
ATOM 543 N N . ASN A 1 71 ? 15.404 -35.332 10.594 1.00 95.12 71 ASN A N 1
ATOM 544 C CA . ASN A 1 71 ? 16.532 -35.407 9.672 1.00 95.12 71 ASN A CA 1
ATOM 545 C C . ASN A 1 71 ? 17.666 -34.478 10.139 1.00 95.12 71 ASN A C 1
ATOM 547 O O . ASN A 1 71 ? 17.408 -33.465 10.794 1.00 95.12 71 ASN A O 1
ATOM 551 N N . PRO A 1 72 ? 18.933 -34.744 9.775 1.00 94.56 72 PRO A N 1
ATOM 552 C CA . PRO A 1 72 ? 20.077 -33.945 10.206 1.00 94.56 72 PRO A CA 1
ATOM 553 C C . PRO A 1 72 ? 20.225 -32.647 9.383 1.00 94.56 72 PRO A C 1
ATOM 555 O O . PRO A 1 72 ? 21.302 -32.358 8.864 1.00 94.56 72 PRO A O 1
ATOM 558 N N . TYR A 1 73 ? 19.165 -31.834 9.273 1.00 93.12 73 TYR A N 1
ATOM 559 C CA . TYR A 1 73 ? 19.106 -30.648 8.403 1.00 93.12 73 TYR A CA 1
ATOM 560 C C . TYR A 1 73 ? 20.315 -29.714 8.556 1.00 93.12 73 TYR A C 1
ATOM 562 O O . TYR A 1 73 ? 20.886 -29.275 7.563 1.00 93.12 73 TYR A O 1
ATOM 570 N N . LYS A 1 74 ? 20.770 -29.451 9.792 1.00 91.81 74 LYS A N 1
ATOM 571 C CA . LYS A 1 74 ? 21.961 -28.621 10.053 1.00 91.81 74 LYS A CA 1
ATOM 572 C C . LYS A 1 74 ? 23.222 -29.170 9.370 1.00 91.81 74 LYS A C 1
ATOM 574 O O . LYS A 1 74 ? 24.027 -28.380 8.887 1.00 91.81 74 LYS A O 1
ATOM 579 N N . LYS A 1 75 ? 23.389 -30.496 9.323 1.00 93.50 75 LYS A N 1
ATOM 580 C CA . LYS A 1 75 ? 24.514 -31.157 8.652 1.00 93.50 75 LYS A CA 1
ATOM 581 C C . LYS A 1 75 ? 24.412 -30.960 7.137 1.00 93.50 75 LYS A C 1
ATOM 583 O O . LYS A 1 75 ? 25.338 -30.422 6.545 1.00 93.50 75 LYS A O 1
ATOM 588 N N . TRP A 1 76 ? 23.258 -31.280 6.544 1.00 93.00 76 TRP A N 1
ATOM 589 C CA . TRP A 1 76 ? 23.018 -31.094 5.107 1.00 93.00 76 TRP A CA 1
ATOM 590 C C . TRP A 1 76 ? 23.229 -29.646 4.653 1.00 93.00 76 TRP A C 1
ATOM 592 O O . TRP A 1 76 ? 23.842 -29.419 3.613 1.00 93.00 76 TRP A O 1
ATOM 602 N N . LEU A 1 77 ? 22.776 -28.670 5.446 1.00 87.81 77 LEU A N 1
ATOM 603 C CA . LEU A 1 77 ? 23.002 -27.253 5.169 1.00 87.81 77 LEU A CA 1
ATOM 604 C C . LEU A 1 77 ? 24.500 -26.909 5.214 1.00 87.81 77 LEU A C 1
ATOM 606 O O . LEU A 1 77 ? 24.985 -26.285 4.284 1.00 87.81 77 LEU A O 1
ATOM 610 N N . ILE A 1 78 ? 25.256 -27.347 6.225 1.00 88.38 78 ILE A N 1
ATOM 611 C CA . ILE A 1 78 ? 26.707 -27.078 6.303 1.00 88.38 78 ILE A CA 1
ATOM 612 C C . ILE A 1 78 ? 27.485 -27.744 5.154 1.00 88.38 78 ILE A C 1
ATOM 614 O O . ILE A 1 78 ? 28.439 -27.159 4.652 1.00 88.38 78 ILE A O 1
ATOM 618 N N . GLU A 1 79 ? 27.084 -28.943 4.728 1.00 88.44 79 GLU A N 1
ATOM 619 C CA . GLU A 1 79 ? 27.789 -29.714 3.694 1.00 88.44 79 GLU A CA 1
ATOM 620 C C . GLU A 1 79 ? 27.474 -29.264 2.257 1.00 88.44 79 GLU A C 1
ATOM 622 O O . GLU A 1 79 ? 28.318 -29.430 1.380 1.00 88.44 79 GLU A O 1
ATOM 627 N N . ASN A 1 80 ? 26.290 -28.690 2.001 1.00 83.69 80 ASN A N 1
ATOM 628 C CA . ASN A 1 80 ? 25.817 -28.398 0.638 1.00 83.69 80 ASN A CA 1
ATOM 629 C C . ASN A 1 80 ? 25.527 -26.906 0.368 1.00 83.69 80 ASN A C 1
ATOM 631 O O . ASN A 1 80 ? 25.424 -26.508 -0.792 1.00 83.69 80 ASN A O 1
ATOM 635 N N . MET A 1 81 ? 25.384 -26.055 1.394 1.00 82.56 81 MET A N 1
ATOM 636 C CA . MET A 1 81 ? 25.044 -24.639 1.203 1.00 82.56 81 MET A CA 1
ATOM 637 C C . MET A 1 81 ? 26.238 -23.825 0.700 1.00 82.56 81 MET A C 1
ATOM 639 O O . MET A 1 81 ? 27.210 -23.591 1.417 1.00 82.56 81 MET A O 1
ATOM 643 N N . ARG A 1 82 ? 26.105 -23.276 -0.508 1.00 78.44 82 ARG A N 1
ATOM 644 C CA . ARG A 1 82 ? 27.055 -22.321 -1.088 1.00 78.44 82 ARG A CA 1
ATOM 645 C C . ARG A 1 82 ? 26.570 -20.895 -0.851 1.00 78.44 82 ARG A C 1
ATOM 647 O O . ARG A 1 82 ? 25.495 -20.521 -1.312 1.00 78.44 82 ARG A O 1
ATOM 654 N N . THR A 1 83 ? 27.365 -20.107 -0.130 1.00 81.56 83 THR A N 1
ATOM 655 C CA . THR A 1 83 ? 27.124 -18.674 0.113 1.00 81.56 83 THR A CA 1
ATOM 656 C C . THR A 1 83 ? 28.293 -17.876 -0.445 1.00 81.56 83 THR A C 1
ATOM 658 O O . THR A 1 83 ? 29.441 -18.132 -0.076 1.00 81.56 83 THR A O 1
ATOM 661 N N . ILE A 1 84 ? 28.016 -16.895 -1.304 1.00 81.06 84 ILE A N 1
ATOM 662 C CA . ILE A 1 84 ? 29.059 -16.014 -1.841 1.00 81.06 84 ILE A CA 1
ATOM 663 C C . ILE A 1 84 ? 29.411 -14.948 -0.805 1.00 81.06 84 ILE A C 1
ATOM 665 O O . ILE A 1 84 ? 28.538 -14.327 -0.195 1.00 81.06 84 ILE A O 1
ATOM 669 N N . LYS A 1 85 ? 30.715 -14.748 -0.591 1.00 81.19 85 LYS A N 1
ATOM 670 C CA . LYS A 1 85 ? 31.231 -13.666 0.252 1.00 81.19 85 LYS A CA 1
ATOM 671 C C . LYS A 1 85 ? 31.105 -12.346 -0.520 1.00 81.19 85 LYS A C 1
ATOM 673 O O . LYS A 1 85 ? 31.560 -12.316 -1.661 1.00 81.19 85 LYS A O 1
ATOM 678 N N . PRO A 1 86 ? 30.545 -11.273 0.071 1.00 83.56 86 PRO A N 1
ATOM 679 C CA . PRO A 1 86 ? 30.454 -9.978 -0.598 1.00 83.56 86 PRO A CA 1
ATOM 680 C C . PRO A 1 86 ? 31.823 -9.493 -1.078 1.00 83.56 86 PRO A C 1
ATOM 682 O O . PRO A 1 86 ? 32.792 -9.513 -0.315 1.00 83.56 86 PRO A O 1
ATOM 685 N N . VAL A 1 87 ? 31.890 -9.052 -2.333 1.00 87.75 87 VAL A N 1
ATOM 686 C CA . VAL A 1 87 ? 33.117 -8.536 -2.957 1.00 87.75 87 VAL A CA 1
ATOM 687 C C . VAL A 1 87 ? 33.093 -7.006 -2.928 1.00 87.75 87 VAL A C 1
ATOM 689 O O . VAL A 1 87 ? 32.028 -6.385 -2.965 1.00 87.75 87 VAL A O 1
ATOM 692 N N . ASN A 1 88 ? 34.263 -6.374 -2.822 1.00 89.44 88 ASN A N 1
ATOM 693 C CA . ASN A 1 88 ? 34.358 -4.916 -2.864 1.00 89.44 88 ASN A CA 1
ATOM 694 C C . ASN A 1 88 ? 33.963 -4.373 -4.244 1.00 89.44 88 ASN A C 1
ATOM 696 O O . ASN A 1 88 ? 34.285 -4.961 -5.273 1.00 89.44 88 ASN A O 1
ATOM 700 N N . PHE A 1 89 ? 33.294 -3.221 -4.242 1.00 92.06 89 PHE A N 1
ATOM 701 C CA . PHE A 1 89 ? 32.960 -2.483 -5.458 1.00 92.06 89 PHE A CA 1
ATOM 702 C C . PHE A 1 89 ? 34.220 -1.931 -6.128 1.00 92.06 89 PHE A C 1
ATOM 704 O O . PHE A 1 89 ? 35.204 -1.619 -5.452 1.00 92.06 89 PHE A O 1
ATOM 711 N N . LEU A 1 90 ? 34.164 -1.746 -7.447 1.00 89.75 90 LEU A N 1
ATOM 712 C CA . LEU A 1 90 ? 35.260 -1.151 -8.205 1.00 89.75 90 LEU A CA 1
ATOM 713 C C . LEU A 1 90 ? 35.521 0.294 -7.740 1.00 89.75 90 LEU A C 1
ATOM 715 O O . LEU A 1 90 ? 34.595 1.083 -7.524 1.00 89.75 90 LEU A O 1
ATOM 719 N N . SER A 1 91 ? 36.798 0.634 -7.561 1.00 87.25 91 SER A N 1
ATOM 720 C CA . SER A 1 91 ? 37.256 1.932 -7.046 1.00 87.25 91 SER A CA 1
ATOM 721 C C . SER A 1 91 ? 37.616 2.938 -8.147 1.00 87.25 91 SER A C 1
ATOM 723 O O . SER A 1 91 ? 37.708 4.133 -7.871 1.00 87.25 91 SER A O 1
ATOM 725 N N . SER A 1 92 ? 37.769 2.471 -9.388 1.00 89.00 92 SER A N 1
ATOM 726 C CA . SER A 1 92 ? 38.026 3.265 -10.592 1.00 89.00 92 SER A CA 1
ATOM 727 C C . SER A 1 92 ? 36.916 3.086 -11.629 1.00 89.00 92 SER A C 1
ATOM 729 O O . SER A 1 92 ? 36.162 2.111 -11.604 1.00 89.00 92 SER A O 1
ATOM 731 N N . THR A 1 93 ? 36.819 4.026 -12.561 1.00 87.94 93 THR A N 1
ATOM 732 C CA . THR A 1 93 ? 36.005 3.911 -13.779 1.00 87.94 93 THR A CA 1
ATOM 733 C C . THR A 1 93 ? 36.617 2.900 -14.749 1.00 87.94 93 THR A C 1
ATOM 735 O O . THR A 1 93 ? 37.839 2.759 -14.803 1.00 87.94 93 THR A O 1
ATOM 738 N N . ALA A 1 94 ? 35.767 2.196 -15.493 1.00 82.00 94 ALA A N 1
ATOM 739 C CA . ALA A 1 94 ? 36.149 1.235 -16.528 1.00 82.00 94 ALA A CA 1
ATOM 740 C C . ALA A 1 94 ? 35.975 1.805 -17.947 1.00 82.00 94 ALA A C 1
ATOM 742 O O . ALA A 1 94 ? 36.566 1.283 -18.887 1.00 82.00 94 ALA A O 1
ATOM 743 N N . MET A 1 95 ? 35.187 2.873 -18.101 1.00 84.88 95 MET A N 1
ATOM 744 C CA . MET A 1 95 ? 34.956 3.568 -19.371 1.00 84.88 95 MET A CA 1
ATOM 745 C C . MET A 1 95 ? 35.493 5.004 -19.310 1.00 84.88 95 MET A C 1
ATOM 747 O O . MET A 1 95 ? 35.715 5.559 -18.229 1.00 84.88 95 MET A O 1
ATOM 751 N N . ASP A 1 96 ? 35.683 5.629 -20.472 1.00 86.62 96 ASP A N 1
ATOM 752 C CA . ASP A 1 96 ? 35.859 7.080 -20.563 1.00 86.62 96 ASP A CA 1
ATOM 753 C C . ASP A 1 96 ? 34.510 7.810 -20.720 1.00 86.62 96 ASP A C 1
ATOM 755 O O . ASP A 1 96 ? 33.444 7.198 -20.835 1.00 86.62 96 ASP A O 1
ATOM 759 N N . ASN A 1 97 ? 34.558 9.146 -20.692 1.00 85.00 97 ASN A N 1
ATOM 760 C CA . ASN A 1 97 ? 33.364 9.993 -20.744 1.00 85.00 97 ASN A CA 1
ATOM 761 C C . ASN A 1 97 ? 32.612 9.930 -22.085 1.00 85.00 97 ASN A C 1
ATOM 763 O O . ASN A 1 97 ? 31.427 10.251 -22.107 1.00 85.00 97 ASN A O 1
ATOM 767 N N . GLU A 1 98 ? 33.264 9.557 -23.189 1.00 85.44 98 GLU A N 1
ATOM 768 C CA . GLU A 1 98 ? 32.600 9.439 -24.493 1.00 85.44 98 GLU A CA 1
ATOM 769 C C . GLU A 1 98 ? 31.933 8.067 -24.628 1.00 85.44 98 GLU A C 1
ATOM 771 O O . GLU A 1 98 ? 30.763 7.969 -24.993 1.00 85.44 98 GLU A O 1
ATOM 776 N N . THR A 1 99 ? 32.653 7.013 -24.243 1.00 85.12 99 THR A N 1
ATOM 777 C CA . THR A 1 99 ? 32.193 5.624 -24.268 1.00 85.12 99 THR A CA 1
ATOM 778 C C . THR A 1 99 ? 30.991 5.431 -23.353 1.00 85.12 99 THR A C 1
ATOM 780 O O . THR A 1 99 ? 29.965 4.929 -23.812 1.00 85.12 99 THR A O 1
ATOM 783 N N . ILE A 1 100 ? 31.045 5.893 -22.094 1.00 88.12 100 ILE A N 1
ATOM 784 C CA . ILE A 1 100 ? 29.878 5.778 -21.206 1.00 88.12 100 ILE A CA 1
ATOM 785 C C . ILE A 1 100 ? 28.680 6.562 -21.754 1.00 88.12 100 ILE A C 1
ATOM 787 O O . ILE A 1 100 ? 27.560 6.066 -21.696 1.00 88.12 100 ILE A O 1
ATOM 791 N N . LEU A 1 101 ? 28.898 7.751 -22.324 1.00 89.12 101 LEU A N 1
ATOM 792 C CA . LEU A 1 101 ? 27.826 8.591 -22.853 1.00 89.12 101 LEU A CA 1
ATOM 793 C C . LEU A 1 101 ? 27.153 7.939 -24.070 1.00 89.12 101 LEU A C 1
ATOM 795 O O . LEU A 1 101 ? 25.925 7.919 -24.150 1.00 89.12 101 LEU A O 1
ATOM 799 N N . ARG A 1 102 ? 27.945 7.348 -24.972 1.00 87.12 102 ARG A N 1
ATOM 800 C CA . ARG A 1 102 ? 27.469 6.566 -26.122 1.00 87.12 102 ARG A CA 1
ATOM 801 C C . ARG A 1 102 ? 26.695 5.324 -25.674 1.00 87.12 102 ARG A C 1
ATOM 803 O O . ARG A 1 102 ? 25.600 5.083 -26.170 1.00 87.12 102 ARG A O 1
ATOM 810 N N . HIS A 1 103 ? 27.203 4.577 -24.691 1.00 85.62 103 HIS A N 1
ATOM 811 C CA . HIS A 1 103 ? 26.505 3.411 -24.135 1.00 85.62 103 HIS A CA 1
ATOM 812 C C . HIS A 1 103 ? 25.196 3.813 -23.439 1.00 85.62 103 HIS A C 1
ATOM 814 O O . HIS A 1 103 ? 24.156 3.217 -23.701 1.00 85.62 103 HIS A O 1
ATOM 820 N N . GLN A 1 104 ? 25.209 4.862 -22.614 1.00 90.62 104 GLN A N 1
ATOM 821 C CA . GLN A 1 104 ? 24.007 5.418 -21.989 1.00 90.62 104 GLN A CA 1
ATOM 822 C C . GLN A 1 104 ? 22.951 5.784 -23.043 1.00 90.62 104 GLN A C 1
ATOM 824 O O . GLN A 1 104 ? 21.801 5.381 -22.898 1.00 90.62 104 GLN A O 1
ATOM 829 N N . GLN A 1 105 ? 23.330 6.465 -24.131 1.00 88.81 105 GLN A N 1
ATOM 830 C CA . GLN A 1 105 ? 22.410 6.777 -25.233 1.00 88.81 105 GLN A CA 1
ATOM 831 C C . GLN A 1 105 ? 21.877 5.515 -25.931 1.00 88.81 105 GLN A C 1
ATOM 833 O O . GLN A 1 105 ? 20.676 5.432 -26.174 1.00 88.81 105 GLN A O 1
ATOM 838 N N . ALA A 1 106 ? 22.731 4.522 -26.210 1.00 85.69 106 ALA A N 1
ATOM 839 C CA . ALA A 1 106 ? 22.348 3.289 -26.907 1.00 85.69 106 ALA A CA 1
ATOM 840 C C . ALA A 1 106 ? 21.375 2.421 -26.090 1.00 85.69 106 ALA A C 1
ATOM 842 O O . ALA A 1 106 ? 20.439 1.846 -26.641 1.00 85.69 106 ALA A O 1
ATOM 843 N N . PHE A 1 107 ? 21.549 2.391 -24.766 1.00 88.25 107 PHE A N 1
ATOM 844 C CA . PHE A 1 107 ? 20.627 1.753 -23.824 1.00 88.25 107 PHE A CA 1
ATOM 845 C C . PHE A 1 107 ? 19.521 2.706 -23.318 1.00 88.25 107 PHE A C 1
ATOM 847 O O . PHE A 1 107 ? 18.787 2.362 -22.393 1.00 88.25 107 PHE A O 1
ATOM 854 N N . GLY A 1 108 ? 19.355 3.880 -23.936 1.00 89.38 108 GLY A N 1
ATOM 855 C CA . GLY A 1 108 ? 18.208 4.779 -23.762 1.00 89.38 108 GLY A CA 1
ATOM 856 C C . GLY A 1 108 ? 18.174 5.643 -22.496 1.00 89.38 108 GLY A C 1
ATOM 857 O O . GLY A 1 108 ? 17.146 6.256 -22.221 1.00 89.38 108 GLY A O 1
ATOM 858 N N . TYR A 1 109 ? 19.262 5.723 -21.727 1.00 94.06 109 TYR A N 1
ATOM 859 C CA . TYR A 1 109 ? 19.350 6.580 -20.539 1.00 94.06 109 TYR A CA 1
ATOM 860 C C . TYR A 1 109 ? 19.104 8.049 -20.902 1.00 94.06 109 TYR A C 1
ATOM 862 O O . TYR A 1 109 ? 19.814 8.631 -21.729 1.00 94.06 109 TYR A O 1
ATOM 870 N N . SER A 1 110 ? 18.181 8.698 -20.196 1.00 93.31 110 SER A N 1
ATOM 871 C CA . SER A 1 110 ? 17.995 10.142 -20.283 1.00 93.31 110 SER A CA 1
ATOM 872 C C . SER A 1 110 ? 18.834 10.911 -19.256 1.00 93.31 110 SER A C 1
ATOM 874 O O . SER A 1 110 ? 19.340 10.400 -18.252 1.00 93.31 110 SER A O 1
ATOM 876 N N . SER A 1 111 ? 18.919 12.221 -19.472 1.00 93.25 111 SER A N 1
ATOM 877 C CA . SER A 1 111 ? 19.422 13.188 -18.502 1.00 93.25 111 SER A CA 1
ATOM 878 C C . SER A 1 111 ? 18.598 13.226 -17.207 1.00 93.25 111 SER A C 1
ATOM 880 O O . SER A 1 111 ? 19.106 13.764 -16.223 1.00 93.25 111 SER A O 1
ATOM 882 N N . GLU A 1 112 ? 17.355 12.736 -17.188 1.00 93.31 112 GLU A N 1
ATOM 883 C CA . GLU A 1 112 ? 16.516 12.674 -15.983 1.00 93.31 112 GLU A CA 1
ATOM 884 C C . GLU A 1 112 ? 16.801 11.399 -15.185 1.00 93.31 112 GLU A C 1
ATOM 886 O O . GLU A 1 112 ? 16.975 11.479 -13.969 1.00 93.31 112 GLU A O 1
ATOM 891 N N . ASP A 1 113 ? 16.974 10.260 -15.860 1.00 94.44 113 ASP A N 1
ATOM 892 C CA . ASP A 1 113 ? 17.359 8.988 -15.236 1.00 94.44 113 ASP A CA 1
ATOM 893 C C . ASP A 1 113 ? 18.663 9.130 -14.456 1.00 94.44 113 ASP A C 1
ATOM 895 O O . ASP A 1 113 ? 18.736 8.795 -13.273 1.00 94.44 113 ASP A O 1
ATOM 899 N N . VAL A 1 114 ? 19.686 9.722 -15.080 1.00 94.12 114 VAL A N 1
ATOM 900 C CA . VAL A 1 114 ? 20.944 9.995 -14.383 1.00 94.12 114 VAL A CA 1
ATOM 901 C C . VAL A 1 114 ? 20.720 11.009 -13.256 1.00 94.12 114 VAL A C 1
ATOM 903 O O . VAL A 1 114 ? 20.940 10.674 -12.095 1.00 94.12 114 VAL A O 1
ATOM 906 N N . GLN A 1 115 ? 20.266 12.231 -13.561 1.00 93.00 115 GLN A N 1
ATOM 907 C CA . GLN A 1 115 ? 20.333 13.352 -12.606 1.00 93.00 115 GLN A CA 1
ATOM 908 C C . GLN A 1 115 ? 19.283 13.313 -11.492 1.00 93.00 115 GLN A C 1
ATOM 910 O O . GLN A 1 115 ? 19.523 13.877 -10.426 1.00 93.00 115 GLN A O 1
ATOM 915 N N . MET A 1 116 ? 18.124 12.694 -11.725 1.00 91.31 116 MET A N 1
ATOM 916 C CA . MET A 1 116 ? 17.038 12.621 -10.744 1.00 91.31 116 MET A CA 1
ATOM 917 C C . MET A 1 116 ? 16.945 11.249 -10.073 1.00 91.31 116 MET A C 1
ATOM 919 O O . MET A 1 116 ? 16.610 11.198 -8.889 1.00 91.31 116 MET A O 1
ATOM 923 N N . VAL A 1 117 ? 17.274 10.151 -10.768 1.00 93.62 117 VAL A N 1
ATOM 924 C CA . VAL A 1 117 ? 17.172 8.790 -10.210 1.00 93.62 117 VAL A CA 1
ATOM 925 C C . VAL A 1 117 ? 18.525 8.294 -9.695 1.00 93.62 117 VAL A C 1
ATOM 927 O O . VAL A 1 117 ? 18.681 8.115 -8.486 1.00 93.62 117 VAL A O 1
ATOM 930 N N . ILE A 1 118 ? 19.521 8.120 -10.569 1.00 95.81 118 ILE A N 1
ATOM 931 C CA . ILE A 1 118 ? 20.808 7.496 -10.215 1.00 95.81 118 ILE A CA 1
ATOM 932 C C . ILE A 1 118 ? 21.638 8.390 -9.278 1.00 95.81 118 ILE A C 1
ATOM 934 O O . ILE A 1 118 ? 22.121 7.891 -8.259 1.00 95.81 118 ILE A O 1
ATOM 938 N N . GLU A 1 119 ? 21.764 9.699 -9.554 1.00 94.06 119 GLU A N 1
ATOM 939 C CA . GLU A 1 119 ? 22.469 10.646 -8.665 1.00 94.06 119 GLU A CA 1
ATOM 940 C C . GLU A 1 119 ? 21.845 10.628 -7.254 1.00 94.06 119 GLU A C 1
ATOM 942 O O . GLU A 1 119 ? 22.567 10.553 -6.260 1.00 94.06 119 GLU A O 1
ATOM 947 N N . THR A 1 120 ? 20.510 10.611 -7.147 1.00 90.94 120 THR A N 1
ATOM 948 C CA . THR A 1 120 ? 19.784 10.567 -5.861 1.00 90.94 120 THR A CA 1
ATOM 949 C C . THR A 1 120 ? 20.016 9.258 -5.105 1.00 90.94 120 THR A C 1
ATOM 951 O O . THR A 1 120 ? 20.331 9.282 -3.910 1.00 90.94 120 THR A O 1
ATOM 954 N N . MET A 1 121 ? 19.916 8.117 -5.794 1.00 94.56 121 MET A N 1
ATOM 955 C CA . MET A 1 121 ? 20.140 6.796 -5.200 1.00 94.56 121 MET A CA 1
ATOM 956 C C . MET A 1 121 ? 21.581 6.625 -4.711 1.00 94.56 121 MET A C 1
ATOM 958 O O . MET A 1 121 ? 21.793 6.177 -3.583 1.00 94.56 121 MET A O 1
ATOM 962 N N . ALA A 1 122 ? 22.568 7.044 -5.508 1.00 94.56 122 ALA A N 1
ATOM 963 C CA . ALA A 1 122 ? 23.982 7.009 -5.142 1.00 94.56 122 ALA A CA 1
ATOM 964 C C . ALA A 1 122 ? 24.332 7.999 -4.011 1.00 94.56 122 ALA A C 1
ATOM 966 O O . ALA A 1 122 ? 25.180 7.714 -3.161 1.00 94.56 122 ALA A O 1
ATOM 967 N N . ALA A 1 123 ? 23.655 9.147 -3.952 1.00 91.44 123 ALA A N 1
ATOM 968 C CA . ALA A 1 123 ? 23.830 10.140 -2.899 1.00 91.44 123 ALA A CA 1
ATOM 969 C C . ALA A 1 123 ? 23.266 9.695 -1.542 1.00 91.44 123 ALA A C 1
ATOM 971 O O . ALA A 1 123 ? 23.956 9.794 -0.529 1.00 91.44 123 ALA A O 1
ATOM 972 N N . GLN A 1 124 ? 22.009 9.239 -1.515 1.00 88.94 124 GLN A N 1
ATOM 973 C CA . GLN A 1 124 ? 21.224 9.103 -0.280 1.00 88.94 124 GLN A CA 1
ATOM 974 C C . GLN A 1 124 ? 20.997 7.652 0.164 1.00 88.94 124 GLN A C 1
ATOM 976 O O . GLN A 1 124 ? 20.604 7.410 1.306 1.00 88.94 124 GLN A O 1
ATOM 981 N N . GLY A 1 125 ? 21.194 6.677 -0.727 1.00 91.38 125 GLY A N 1
ATOM 982 C CA . GLY A 1 125 ? 20.833 5.282 -0.469 1.00 91.38 125 GLY A CA 1
ATOM 983 C C . GLY A 1 125 ? 19.323 5.040 -0.366 1.00 91.38 125 GLY A C 1
ATOM 984 O O . GLY A 1 125 ? 18.901 4.116 0.330 1.00 91.38 125 GLY A O 1
ATOM 985 N N . LYS A 1 126 ? 18.525 5.889 -1.029 1.00 87.25 126 LYS A N 1
ATOM 986 C CA . LYS A 1 126 ? 17.057 5.851 -1.123 1.00 87.25 126 LYS A CA 1
ATOM 987 C C . LYS A 1 126 ? 16.623 6.162 -2.559 1.00 87.25 126 LYS A C 1
ATOM 989 O O . LYS A 1 126 ? 17.348 6.840 -3.283 1.00 87.25 126 LYS A O 1
ATOM 994 N N . GLU A 1 127 ? 15.453 5.681 -2.968 1.00 86.06 127 GLU A N 1
ATOM 995 C CA . GLU A 1 127 ? 14.819 6.104 -4.226 1.00 86.06 127 GLU A CA 1
ATOM 996 C C . GLU A 1 127 ? 14.431 7.602 -4.178 1.00 86.06 127 GLU A C 1
ATOM 998 O O . GLU A 1 127 ? 14.173 8.125 -3.087 1.00 86.06 127 GLU A O 1
ATOM 1003 N N . PRO A 1 128 ? 14.378 8.314 -5.320 1.00 86.38 128 PRO A N 1
ATOM 1004 C CA . PRO A 1 128 ? 13.865 9.681 -5.350 1.00 86.38 128 PRO A CA 1
ATOM 1005 C C . PRO A 1 128 ? 12.377 9.730 -4.978 1.00 86.38 128 PRO A C 1
ATOM 1007 O O . PRO A 1 128 ? 11.616 8.801 -5.241 1.00 86.38 128 PRO A O 1
ATOM 1010 N N . THR A 1 129 ? 11.954 10.843 -4.379 1.00 79.56 129 THR A N 1
ATOM 1011 C CA . THR A 1 129 ? 10.548 11.109 -4.042 1.00 79.56 129 THR A CA 1
ATOM 1012 C C . THR A 1 129 ? 10.045 12.291 -4.863 1.00 79.56 129 THR A C 1
ATOM 1014 O O . THR A 1 129 ? 10.660 13.356 -4.855 1.00 79.56 129 THR A O 1
ATOM 1017 N N . PHE A 1 130 ? 8.920 12.099 -5.551 1.00 78.38 130 PHE A N 1
ATOM 1018 C CA . PHE A 1 130 ? 8.259 13.099 -6.393 1.00 78.38 130 PHE A CA 1
ATOM 1019 C C . PHE A 1 130 ? 6.835 13.390 -5.884 1.00 78.38 130 PHE A C 1
ATOM 1021 O O . PHE A 1 130 ? 6.402 12.846 -4.868 1.00 78.38 130 PHE A O 1
ATOM 1028 N N . CYS A 1 131 ? 6.110 14.276 -6.567 1.00 69.19 131 CYS A N 1
ATOM 1029 C CA . CYS A 1 131 ? 4.727 14.640 -6.251 1.00 69.19 131 CYS A CA 1
ATOM 1030 C C . CYS A 1 131 ? 3.934 14.925 -7.539 1.00 69.19 131 CYS A C 1
ATOM 1032 O O . CYS A 1 131 ? 4.519 14.925 -8.618 1.00 69.19 131 CYS A O 1
ATOM 1034 N N . MET A 1 132 ? 2.628 15.196 -7.405 1.00 75.38 132 MET A N 1
ATOM 1035 C CA . MET A 1 132 ? 1.625 15.141 -8.489 1.00 75.38 132 MET A CA 1
ATOM 1036 C C . MET A 1 132 ? 1.376 13.702 -8.988 1.00 75.38 132 MET A C 1
ATOM 1038 O O . MET A 1 132 ? 1.814 12.747 -8.346 1.00 75.38 132 MET A O 1
ATOM 1042 N N . GLY A 1 133 ? 0.567 13.548 -10.041 1.00 72.25 133 GLY A N 1
ATOM 1043 C CA . GLY A 1 133 ? 0.331 12.268 -10.718 1.00 72.25 133 GLY A CA 1
ATOM 1044 C C . GLY A 1 133 ? 1.187 12.127 -11.979 1.00 72.25 133 GLY A C 1
ATOM 1045 O O . GLY A 1 133 ? 1.779 13.102 -12.432 1.00 72.25 133 GLY A O 1
ATOM 1046 N N . ASP A 1 134 ? 1.216 10.917 -12.530 1.00 82.44 134 ASP A N 1
ATOM 1047 C CA . ASP A 1 134 ? 1.766 10.618 -13.858 1.00 82.44 134 ASP A CA 1
ATOM 1048 C C . ASP A 1 134 ? 0.812 11.181 -14.927 1.00 82.44 134 ASP A C 1
ATOM 1050 O O . ASP A 1 134 ? -0.350 10.772 -14.968 1.00 82.44 134 ASP A O 1
ATOM 1054 N N . ASP A 1 135 ? 1.251 12.173 -15.711 1.00 85.25 135 ASP A N 1
ATOM 1055 C CA . ASP A 1 135 ? 0.393 12.936 -16.634 1.00 85.25 135 ASP A CA 1
ATOM 1056 C C . ASP A 1 135 ? 0.933 13.072 -18.073 1.00 85.25 135 ASP A C 1
ATOM 1058 O O . ASP A 1 135 ? 0.360 13.820 -18.881 1.00 85.25 135 ASP A O 1
ATOM 1062 N N . ILE A 1 136 ? 1.994 12.323 -18.388 1.00 91.81 136 ILE A N 1
ATOM 1063 C CA . ILE A 1 136 ? 2.520 12.111 -19.747 1.00 91.81 136 ILE A CA 1
ATOM 1064 C C . ILE A 1 136 ? 1.706 11.027 -20.492 1.00 91.81 136 ILE A C 1
ATOM 1066 O O . ILE A 1 136 ? 0.837 10.389 -19.884 1.00 91.81 136 ILE A O 1
ATOM 1070 N N . PRO A 1 137 ? 1.931 10.785 -21.801 1.00 92.56 137 PRO A N 1
ATOM 1071 C CA . PRO A 1 137 ? 1.246 9.711 -22.506 1.00 92.56 137 PRO A CA 1
ATOM 1072 C C . PRO A 1 137 ? 1.634 8.323 -21.983 1.00 92.56 137 PRO A C 1
ATOM 1074 O O . PRO A 1 137 ? 2.758 8.098 -21.536 1.00 92.56 137 PRO A O 1
ATOM 1077 N N . LEU A 1 138 ? 0.743 7.339 -22.147 1.00 92.12 138 LEU A N 1
ATOM 1078 C CA . LEU A 1 138 ? 1.147 5.929 -22.036 1.00 92.12 138 LEU A CA 1
ATOM 1079 C C . LEU A 1 138 ? 2.277 5.628 -23.039 1.00 92.12 138 LEU A C 1
ATOM 1081 O O . LEU A 1 138 ? 2.250 6.144 -24.155 1.00 92.12 138 LEU A O 1
ATOM 1085 N N . ALA A 1 139 ? 3.210 4.734 -22.696 1.00 93.94 139 ALA A N 1
ATOM 1086 C CA . ALA A 1 139 ? 4.398 4.443 -23.513 1.00 93.94 139 ALA A CA 1
ATOM 1087 C C . ALA A 1 139 ? 4.081 4.121 -24.992 1.00 93.94 139 ALA A C 1
ATOM 1089 O O . ALA A 1 139 ? 4.802 4.567 -25.879 1.00 93.94 139 ALA A O 1
ATOM 1090 N N . VAL A 1 140 ? 2.965 3.433 -25.270 1.00 93.88 140 VAL A N 1
ATOM 1091 C CA . VAL A 1 140 ? 2.471 3.122 -26.632 1.00 93.88 140 VAL A CA 1
ATOM 1092 C C . VAL A 1 140 ? 1.869 4.316 -27.396 1.00 93.88 140 VAL A C 1
ATOM 1094 O O . VAL A 1 140 ? 1.824 4.306 -28.624 1.00 93.88 140 VAL A O 1
ATOM 1097 N N . LEU A 1 141 ? 1.403 5.344 -26.680 1.00 94.00 141 LEU A N 1
ATOM 1098 C CA . LEU A 1 141 ? 0.803 6.572 -27.226 1.00 94.00 141 LEU A CA 1
ATOM 1099 C C . LEU A 1 141 ? 1.831 7.708 -27.380 1.00 94.00 141 LEU A C 1
ATOM 1101 O O . LEU A 1 141 ? 1.636 8.605 -28.200 1.00 94.00 141 LEU A O 1
ATOM 1105 N N . SER A 1 142 ? 2.913 7.658 -26.597 1.00 94.38 142 SER A N 1
ATOM 1106 C CA . SER A 1 142 ? 4.025 8.614 -26.598 1.00 94.38 142 SER A CA 1
ATOM 1107 C C . SER A 1 142 ? 4.659 8.803 -27.984 1.00 94.38 142 SER A C 1
ATOM 1109 O O . SER A 1 142 ? 4.745 7.882 -28.799 1.00 94.38 142 SER A O 1
ATOM 1111 N N . GLN A 1 143 ? 5.157 10.020 -28.229 1.00 90.94 143 GLN A N 1
ATOM 1112 C CA . GLN A 1 143 ? 5.943 10.365 -29.420 1.00 90.94 143 GLN A CA 1
ATOM 1113 C C . GLN A 1 143 ? 7.461 10.224 -29.198 1.00 90.94 143 GLN A C 1
ATOM 1115 O O . GLN A 1 143 ? 8.239 10.399 -30.136 1.00 90.94 143 GLN A O 1
ATOM 1120 N N . LYS A 1 144 ? 7.897 9.940 -27.966 1.00 92.19 144 LYS A N 1
ATOM 1121 C CA . LYS A 1 144 ? 9.296 9.709 -27.585 1.00 92.19 144 LYS A CA 1
ATOM 1122 C C . LYS A 1 144 ? 9.571 8.199 -27.511 1.00 92.19 144 LYS A C 1
ATOM 1124 O O . LYS A 1 144 ? 8.647 7.424 -27.250 1.00 92.19 144 LYS A O 1
ATOM 1129 N N . PRO A 1 145 ? 10.814 7.744 -27.733 1.00 91.50 145 PRO A N 1
ATOM 1130 C CA . PRO A 1 145 ? 11.154 6.343 -27.526 1.00 91.50 145 PRO A CA 1
ATOM 1131 C C . PRO A 1 145 ? 11.139 6.020 -26.024 1.00 91.50 145 PRO A C 1
ATOM 1133 O O . PRO A 1 145 ? 11.644 6.793 -25.211 1.00 91.50 145 PRO A O 1
ATOM 1136 N N . HIS A 1 146 ? 10.543 4.887 -25.668 1.00 93.81 146 HIS A N 1
ATOM 1137 C CA . HIS A 1 146 ? 10.422 4.378 -24.302 1.00 93.81 146 HIS A CA 1
ATOM 1138 C C . HIS A 1 146 ? 11.202 3.072 -24.139 1.00 93.81 146 HIS A C 1
ATOM 1140 O O . HIS A 1 146 ? 11.510 2.389 -25.117 1.00 93.81 146 HIS A O 1
ATOM 1146 N N . MET A 1 147 ? 11.527 2.707 -22.898 1.00 93.44 147 MET A N 1
ATOM 1147 C CA . MET A 1 147 ? 12.113 1.396 -22.625 1.00 93.44 147 MET A CA 1
ATOM 1148 C C . MET A 1 147 ? 11.009 0.340 -22.543 1.00 93.44 147 MET A C 1
ATOM 1150 O O . MET A 1 147 ? 9.896 0.629 -22.106 1.00 93.44 147 MET A O 1
ATOM 1154 N N . LEU A 1 148 ? 11.334 -0.915 -22.872 1.00 93.69 148 LEU A N 1
ATOM 1155 C CA . LEU A 1 148 ? 10.397 -2.044 -22.782 1.00 93.69 148 LEU A CA 1
ATOM 1156 C C . LEU A 1 148 ? 9.725 -2.144 -21.395 1.00 93.69 148 LEU A C 1
ATOM 1158 O O . LEU A 1 148 ? 8.552 -2.491 -21.295 1.00 93.69 148 LEU A O 1
ATOM 1162 N N . TYR A 1 149 ? 10.435 -1.759 -20.334 1.00 95.56 149 TYR A N 1
ATOM 1163 C CA . TYR A 1 149 ? 9.922 -1.693 -18.964 1.00 95.56 149 TYR A CA 1
ATOM 1164 C C . TYR A 1 149 ? 8.712 -0.761 -18.778 1.00 95.56 149 TYR A C 1
ATOM 1166 O O . TYR A 1 149 ? 7.827 -1.076 -17.990 1.00 95.56 149 TYR A O 1
ATOM 1174 N N . ASP A 1 150 ? 8.624 0.354 -19.508 1.00 94.94 150 ASP A N 1
ATOM 1175 C CA . ASP A 1 150 ? 7.606 1.393 -19.275 1.00 94.94 150 ASP A CA 1
ATOM 1176 C C . ASP A 1 150 ? 6.180 0.916 -19.613 1.00 94.94 150 ASP A C 1
ATOM 1178 O O . ASP A 1 150 ? 5.188 1.446 -19.091 1.00 94.94 150 ASP A O 1
ATOM 1182 N N . TYR A 1 151 ? 6.090 -0.122 -20.449 1.00 95.88 151 TYR A N 1
ATOM 1183 C CA . TYR A 1 151 ? 4.872 -0.834 -20.834 1.00 95.88 151 TYR A CA 1
ATOM 1184 C C . TYR A 1 151 ? 4.322 -1.747 -19.721 1.00 95.88 151 TYR A C 1
ATOM 1186 O O . TYR A 1 151 ? 3.149 -2.125 -19.773 1.00 95.88 151 TYR A O 1
ATOM 1194 N N . PHE A 1 152 ? 5.120 -2.083 -18.700 1.00 96.00 152 PHE A N 1
ATOM 1195 C CA . PHE A 1 152 ? 4.705 -2.914 -17.568 1.00 96.00 152 PHE A CA 1
ATOM 1196 C C . PHE A 1 152 ? 4.279 -2.041 -16.385 1.00 96.00 152 PHE A C 1
ATOM 1198 O O . PHE A 1 152 ? 5.036 -1.210 -15.886 1.00 96.00 152 PHE A O 1
ATOM 1205 N N . LYS A 1 153 ? 3.067 -2.245 -15.868 1.00 93.75 153 LYS A N 1
ATOM 1206 C CA . LYS A 1 153 ? 2.579 -1.581 -14.651 1.00 93.75 153 LYS A CA 1
ATOM 1207 C C . LYS A 1 153 ? 2.503 -2.596 -13.509 1.00 93.75 153 LYS A C 1
ATOM 1209 O O . LYS A 1 153 ? 2.044 -3.720 -13.690 1.00 93.75 153 LYS A O 1
ATOM 1214 N N . GLN A 1 154 ? 3.012 -2.221 -12.334 1.00 92.62 154 GLN A N 1
ATOM 1215 C CA . GLN A 1 154 ? 3.075 -3.102 -11.158 1.00 92.62 154 GLN A CA 1
ATOM 1216 C C . GLN A 1 154 ? 1.674 -3.357 -10.601 1.00 92.62 154 GLN A C 1
ATOM 1218 O O . GLN A 1 154 ? 0.974 -2.402 -10.261 1.00 92.62 154 GLN A O 1
ATOM 1223 N N . ARG A 1 155 ? 1.305 -4.629 -10.432 1.00 90.94 155 ARG A N 1
ATOM 1224 C CA . ARG A 1 155 ? 0.066 -5.011 -9.740 1.00 90.94 155 ARG A CA 1
ATOM 1225 C C . ARG A 1 155 ? 0.230 -4.907 -8.224 1.00 90.94 155 ARG A C 1
ATOM 1227 O O . ARG A 1 155 ? 1.347 -4.925 -7.704 1.00 90.94 155 ARG A O 1
ATOM 1234 N N . PHE A 1 156 ? -0.878 -4.785 -7.502 1.00 88.56 156 PHE A N 1
ATOM 1235 C CA . PHE A 1 156 ? -0.881 -4.533 -6.057 1.00 88.56 156 PHE A CA 1
ATOM 1236 C C . PHE A 1 156 ? -2.086 -5.191 -5.378 1.00 88.56 156 PHE A C 1
ATOM 1238 O O . PHE A 1 156 ? -3.059 -5.562 -6.021 1.00 88.56 156 PHE A O 1
ATOM 1245 N N . ALA A 1 157 ? -2.024 -5.349 -4.060 1.00 84.25 157 ALA A N 1
ATOM 1246 C CA . ALA A 1 157 ? -3.110 -5.923 -3.284 1.00 84.25 157 ALA A CA 1
ATOM 1247 C C . ALA A 1 157 ? -4.165 -4.857 -2.944 1.00 84.25 157 ALA A C 1
ATOM 1249 O O . ALA A 1 157 ? -3.845 -3.800 -2.392 1.00 84.25 157 ALA A O 1
ATOM 1250 N N . GLN A 1 158 ? -5.437 -5.149 -3.223 1.00 80.88 158 GLN A N 1
ATOM 1251 C CA . GLN A 1 158 ? -6.571 -4.351 -2.754 1.00 80.88 158 GLN A CA 1
ATOM 1252 C C . GLN A 1 158 ? -7.766 -5.242 -2.388 1.00 80.88 158 GLN A C 1
ATOM 1254 O O . GLN A 1 158 ? -8.272 -6.006 -3.203 1.00 80.88 158 GLN A O 1
ATOM 1259 N N . VAL A 1 159 ? -8.240 -5.108 -1.143 1.00 77.38 159 VAL A N 1
ATOM 1260 C CA . VAL A 1 159 ? -9.360 -5.851 -0.518 1.00 77.38 159 VAL A CA 1
ATOM 1261 C C . VAL A 1 159 ? -9.131 -7.360 -0.331 1.00 77.38 159 VAL A C 1
ATOM 1263 O O . VAL A 1 159 ? -9.373 -7.858 0.764 1.00 77.38 159 VAL A O 1
ATOM 1266 N N . THR A 1 160 ? -8.673 -8.090 -1.351 1.00 77.75 160 THR A N 1
ATOM 1267 C CA . THR A 1 160 ? -8.493 -9.558 -1.329 1.00 77.75 160 THR A CA 1
ATOM 1268 C C . THR A 1 160 ? -7.434 -10.031 -0.336 1.00 77.75 160 THR A C 1
ATOM 1270 O O . THR A 1 160 ? -7.579 -11.082 0.283 1.00 77.75 160 THR A O 1
ATOM 1273 N N . ASN A 1 161 ? -6.376 -9.243 -0.180 1.00 81.25 161 ASN A N 1
ATOM 1274 C CA . ASN A 1 161 ? -5.237 -9.472 0.699 1.00 81.25 161 ASN A CA 1
ATOM 1275 C C . ASN A 1 161 ? -4.650 -8.108 1.116 1.00 81.25 161 ASN A C 1
ATOM 1277 O O . ASN A 1 161 ? -4.853 -7.116 0.410 1.00 81.25 161 ASN A O 1
ATOM 1281 N N . PRO A 1 162 ? -3.963 -8.016 2.268 1.00 79.94 162 PRO A N 1
ATOM 1282 C CA . PRO A 1 162 ? -3.264 -6.803 2.673 1.00 79.94 162 PRO A CA 1
ATOM 1283 C C . PRO A 1 162 ? -1.877 -6.708 2.020 1.00 79.94 162 PRO A C 1
ATOM 1285 O O . PRO A 1 162 ? -1.231 -7.720 1.747 1.00 79.94 162 PRO A O 1
ATOM 1288 N N . ALA A 1 163 ? -1.395 -5.480 1.850 1.00 83.81 163 ALA A N 1
ATOM 1289 C CA . ALA A 1 163 ? 0.025 -5.201 1.666 1.00 83.81 163 ALA A CA 1
ATOM 1290 C C . ALA A 1 163 ? 0.796 -5.334 2.998 1.00 83.81 163 ALA A C 1
ATOM 1292 O O . ALA A 1 163 ? 0.198 -5.326 4.077 1.00 83.81 163 ALA A O 1
ATOM 1293 N N . ILE A 1 164 ? 2.125 -5.421 2.918 1.00 83.25 164 ILE A N 1
ATOM 1294 C CA . ILE A 1 164 ? 3.049 -5.458 4.068 1.00 83.25 164 ILE A CA 1
ATOM 1295 C C . ILE A 1 164 ? 3.765 -4.102 4.204 1.00 83.25 164 ILE A C 1
ATOM 1297 O O . ILE A 1 164 ? 4.028 -3.434 3.201 1.00 83.25 164 ILE A O 1
ATOM 1301 N N . ASP A 1 165 ? 4.111 -3.698 5.431 1.00 80.19 165 ASP A N 1
ATOM 1302 C CA . ASP A 1 165 ? 4.991 -2.549 5.698 1.00 80.19 165 ASP A CA 1
ATOM 1303 C C . ASP A 1 165 ? 6.469 -2.972 5.512 1.00 80.19 165 ASP A C 1
ATOM 1305 O O . ASP A 1 165 ? 7.006 -3.697 6.353 1.00 80.19 165 ASP A O 1
ATOM 1309 N N . PRO A 1 166 ? 7.157 -2.548 4.432 1.00 79.25 166 PRO A N 1
ATOM 1310 C CA . PRO A 1 166 ? 8.494 -3.041 4.097 1.00 79.25 166 PRO A CA 1
ATOM 1311 C C . PRO A 1 166 ? 9.593 -2.474 5.007 1.00 79.25 166 PRO A C 1
ATOM 1313 O O . PRO A 1 166 ? 10.741 -2.906 4.912 1.00 79.25 166 PRO A O 1
ATOM 1316 N N . LEU A 1 167 ? 9.260 -1.494 5.854 1.00 74.31 167 LEU A N 1
ATOM 1317 C CA . LEU A 1 167 ? 10.171 -0.895 6.822 1.00 74.31 167 LEU A CA 1
ATOM 1318 C C . LEU A 1 167 ? 9.979 -1.579 8.180 1.00 74.31 167 LEU A C 1
ATOM 1320 O O . LEU A 1 167 ? 10.888 -2.232 8.686 1.00 74.31 167 LEU A O 1
ATOM 1324 N N . ARG A 1 168 ? 8.761 -1.517 8.732 1.00 69.38 168 ARG A N 1
ATOM 1325 C CA . ARG A 1 168 ? 8.474 -1.953 10.113 1.00 69.38 168 ARG A CA 1
ATOM 1326 C C . ARG A 1 168 ? 8.243 -3.450 10.252 1.00 69.38 168 ARG A C 1
ATOM 1328 O O . ARG A 1 168 ? 8.489 -4.008 11.318 1.00 69.38 168 ARG A O 1
ATOM 1335 N N . GLU A 1 169 ? 7.790 -4.099 9.184 1.00 76.12 169 GLU A N 1
ATOM 1336 C CA . GLU A 1 169 ? 7.613 -5.552 9.108 1.00 76.12 169 GLU A CA 1
ATOM 1337 C C . GLU A 1 169 ? 8.694 -6.196 8.214 1.00 76.12 169 GLU A C 1
ATOM 1339 O O . GLU A 1 169 ? 8.683 -7.403 7.987 1.00 76.12 169 GLU A O 1
ATOM 1344 N N . GLY A 1 170 ? 9.710 -5.428 7.790 1.00 77.25 170 GLY A N 1
ATOM 1345 C CA . GLY A 1 170 ? 10.822 -5.891 6.948 1.00 77.25 170 GLY A CA 1
ATOM 1346 C C . GLY A 1 170 ? 11.615 -7.086 7.506 1.00 77.25 170 GLY A C 1
ATOM 1347 O O . GLY A 1 170 ? 12.266 -7.791 6.740 1.00 77.25 170 GLY A O 1
ATOM 1348 N N . LEU A 1 171 ? 11.509 -7.376 8.811 1.00 82.56 171 LEU A N 1
ATOM 1349 C CA . LEU A 1 171 ? 12.068 -8.577 9.448 1.00 82.56 171 LEU A CA 1
ATOM 1350 C C . LEU A 1 171 ? 11.491 -9.890 8.883 1.00 82.56 171 LEU A C 1
ATOM 1352 O O . LEU A 1 171 ? 12.214 -10.882 8.827 1.00 82.56 171 LEU A O 1
ATOM 1356 N N . VAL A 1 172 ? 10.220 -9.912 8.455 1.00 85.38 172 VAL A N 1
ATOM 1357 C CA . VAL A 1 172 ? 9.619 -11.111 7.833 1.00 85.38 172 VAL A CA 1
ATOM 1358 C C . VAL A 1 172 ? 9.935 -11.224 6.339 1.00 85.38 172 VAL A C 1
ATOM 1360 O O . VAL A 1 172 ? 9.583 -12.221 5.710 1.00 85.38 172 VAL A O 1
ATOM 1363 N N . MET A 1 173 ? 10.586 -10.213 5.754 1.00 90.69 173 MET A N 1
ATOM 1364 C CA . MET A 1 173 ? 10.874 -10.151 4.325 1.00 90.69 173 MET A CA 1
ATOM 1365 C C . MET A 1 173 ? 12.286 -10.647 3.990 1.00 90.69 173 MET A C 1
ATOM 1367 O O . MET A 1 173 ? 13.207 -10.580 4.804 1.00 90.69 173 MET A O 1
ATOM 1371 N N . SER A 1 174 ? 12.494 -11.141 2.765 1.00 92.25 174 SER A N 1
ATOM 1372 C CA . SER A 1 174 ? 13.822 -11.590 2.335 1.00 92.25 174 SER A CA 1
ATOM 1373 C C . SER A 1 174 ? 14.087 -11.424 0.843 1.00 92.25 174 SER A C 1
ATOM 1375 O O . SER A 1 174 ? 13.288 -11.832 0.003 1.00 92.25 174 SER A O 1
ATOM 1377 N N . LEU A 1 175 ? 15.276 -10.901 0.527 1.00 90.69 175 LEU A N 1
ATOM 1378 C CA . LEU A 1 175 ? 15.830 -10.796 -0.828 1.00 90.69 175 LEU A CA 1
ATOM 1379 C C . LEU A 1 175 ? 16.819 -11.931 -1.166 1.00 90.69 175 LEU A C 1
ATOM 1381 O O . LEU A 1 175 ? 17.632 -11.790 -2.077 1.00 90.69 175 LEU A O 1
ATOM 1385 N N . ARG A 1 176 ? 16.797 -13.043 -0.420 1.00 85.88 176 ARG A N 1
ATOM 1386 C CA . ARG A 1 176 ? 17.678 -14.189 -0.689 1.00 85.88 176 ARG A CA 1
ATOM 1387 C C . ARG A 1 176 ? 17.251 -14.944 -1.949 1.00 85.88 176 ARG A C 1
ATOM 1389 O O . ARG A 1 176 ? 16.063 -15.178 -2.161 1.00 85.88 176 ARG A O 1
ATOM 1396 N N . SER A 1 177 ? 18.243 -15.370 -2.728 1.00 77.00 177 SER A N 1
ATOM 1397 C CA . SER A 1 177 ? 18.097 -16.341 -3.823 1.00 77.00 177 SER A CA 1
ATOM 1398 C C . SER A 1 177 ? 18.604 -17.720 -3.366 1.00 77.00 177 SER A C 1
ATOM 1400 O O . SER A 1 177 ? 19.284 -17.800 -2.341 1.00 77.00 177 SER A O 1
ATOM 1402 N N . ILE A 1 178 ? 18.215 -18.807 -4.048 1.00 61.91 178 ILE A N 1
ATOM 1403 C CA . ILE A 1 178 ? 18.284 -20.174 -3.475 1.00 61.91 178 ILE A CA 1
ATOM 1404 C C . ILE A 1 178 ? 19.341 -21.087 -4.122 1.00 61.91 178 ILE A C 1
ATOM 1406 O O . ILE A 1 178 ? 20.058 -21.758 -3.386 1.00 61.91 178 ILE A O 1
ATOM 1410 N N . LEU A 1 179 ? 19.465 -21.124 -5.458 1.00 56.72 179 LEU A N 1
ATOM 1411 C CA . LEU A 1 179 ? 20.394 -22.045 -6.154 1.00 56.72 179 LEU A CA 1
ATOM 1412 C C . LEU A 1 179 ? 21.873 -21.781 -5.812 1.00 56.72 179 LEU A C 1
ATOM 1414 O O . LEU A 1 179 ? 22.663 -22.708 -5.664 1.00 56.72 179 LEU A O 1
ATOM 1418 N N . VAL A 1 180 ? 22.210 -20.512 -5.593 1.00 61.81 180 VAL A N 1
ATOM 1419 C CA . VAL A 1 180 ? 23.342 -20.082 -4.767 1.00 61.81 180 VAL A CA 1
ATOM 1420 C C . VAL A 1 180 ? 22.755 -19.130 -3.738 1.00 61.81 180 VAL A C 1
ATOM 1422 O O . VAL A 1 180 ? 21.924 -18.292 -4.105 1.00 61.81 180 VAL A O 1
ATOM 1425 N N . ILE A 1 181 ? 23.168 -19.214 -2.469 1.00 67.06 181 ILE A N 1
ATOM 1426 C CA . ILE A 1 181 ? 22.660 -18.295 -1.446 1.00 67.06 181 ILE A CA 1
ATOM 1427 C C . ILE A 1 181 ? 23.346 -16.939 -1.594 1.00 67.06 181 ILE A C 1
ATOM 1429 O O . ILE A 1 181 ? 24.353 -16.617 -0.959 1.00 67.06 181 ILE A O 1
ATOM 1433 N N . LEU A 1 182 ? 22.750 -16.137 -2.470 1.00 80.38 182 LEU A N 1
ATOM 1434 C CA . LEU A 1 182 ? 22.982 -14.711 -2.591 1.00 80.38 182 LEU A CA 1
ATOM 1435 C C . LEU A 1 182 ? 22.221 -13.991 -1.475 1.00 80.38 182 LEU A C 1
ATOM 1437 O O . LEU A 1 182 ? 21.051 -14.275 -1.211 1.00 80.38 182 LEU A O 1
ATOM 1441 N N . SER A 1 183 ? 22.869 -13.014 -0.840 1.00 79.88 183 SER A N 1
ATOM 1442 C CA . SER A 1 183 ? 22.235 -12.161 0.178 1.00 79.88 183 SER A CA 1
ATOM 1443 C C . SER A 1 183 ? 21.204 -11.180 -0.406 1.00 79.88 183 SER A C 1
ATOM 1445 O O . SER A 1 183 ? 20.456 -10.548 0.339 1.00 79.88 183 SER A O 1
ATOM 1447 N N . SER A 1 184 ? 21.200 -11.020 -1.732 1.00 86.31 184 SER A N 1
ATOM 1448 C CA . SER A 1 184 ? 20.439 -10.034 -2.497 1.00 86.31 184 SER A CA 1
ATOM 1449 C C . SER A 1 184 ? 20.502 -10.386 -3.993 1.00 86.31 184 SER A C 1
ATOM 1451 O O . SER A 1 184 ? 21.532 -10.905 -4.419 1.00 86.31 184 SER A O 1
ATOM 1453 N N . PRO A 1 185 ? 19.496 -10.032 -4.816 1.00 90.06 185 PRO A N 1
ATOM 1454 C CA . PRO A 1 185 ? 19.554 -10.197 -6.268 1.00 90.06 185 PRO A CA 1
ATOM 1455 C C . PRO A 1 185 ? 20.409 -9.128 -6.960 1.00 90.06 185 PRO A C 1
ATOM 1457 O O . PRO A 1 185 ? 20.765 -9.304 -8.113 1.00 90.06 185 PRO A O 1
ATOM 1460 N N . VAL A 1 186 ? 20.716 -8.004 -6.303 1.00 92.88 186 VAL A N 1
ATOM 1461 C CA . VAL A 1 186 ? 21.597 -6.967 -6.867 1.00 92.88 186 VAL A CA 1
ATOM 1462 C C . VAL A 1 186 ? 23.049 -7.350 -6.600 1.00 92.88 186 VAL A C 1
ATOM 1464 O O . VAL A 1 186 ? 23.463 -7.313 -5.433 1.00 92.88 186 VAL A O 1
ATOM 1467 N N . LEU A 1 187 ? 23.767 -7.702 -7.667 1.00 91.50 187 LEU A N 1
ATOM 1468 C CA . LEU A 1 187 ? 25.192 -8.046 -7.691 1.00 91.50 187 LEU A CA 1
ATOM 1469 C C . LEU A 1 187 ? 26.034 -6.829 -8.086 1.00 91.50 187 LEU A C 1
ATOM 1471 O O . LEU A 1 187 ? 25.604 -6.027 -8.916 1.00 91.50 187 LEU A O 1
ATOM 1475 N N . ASN A 1 188 ? 27.254 -6.726 -7.560 1.00 91.19 188 ASN A N 1
ATOM 1476 C CA . ASN A 1 188 ? 28.307 -5.928 -8.196 1.00 91.19 188 ASN A CA 1
ATOM 1477 C C . ASN A 1 188 ? 29.155 -6.765 -9.167 1.00 91.19 188 ASN A C 1
ATOM 1479 O O . ASN A 1 188 ? 29.014 -7.986 -9.250 1.00 91.19 188 ASN A O 1
ATOM 1483 N N . GLU A 1 189 ? 30.027 -6.101 -9.921 1.00 88.94 189 GLU A N 1
ATOM 1484 C CA . GLU A 1 189 ? 30.854 -6.727 -10.952 1.00 88.94 189 GLU A CA 1
ATOM 1485 C C . GLU A 1 189 ? 31.782 -7.796 -10.355 1.00 88.94 189 GLU A C 1
ATOM 1487 O O . GLU A 1 189 ? 31.925 -8.865 -10.933 1.00 88.94 189 GLU A O 1
ATOM 1492 N N . GLY A 1 190 ? 32.337 -7.555 -9.161 1.00 87.31 190 GLY A N 1
ATOM 1493 C CA . GLY A 1 190 ? 33.181 -8.509 -8.434 1.00 87.31 190 GLY A CA 1
ATOM 1494 C C . GLY A 1 190 ? 32.429 -9.744 -7.917 1.00 87.31 190 GLY A C 1
ATOM 1495 O O . GLY A 1 190 ? 32.992 -10.835 -7.858 1.00 87.31 190 GLY A O 1
ATOM 1496 N N . GLU A 1 191 ? 31.153 -9.592 -7.555 1.00 89.12 191 GLU A N 1
ATOM 1497 C CA . GLU A 1 191 ? 30.270 -10.693 -7.148 1.00 89.12 191 GLU A CA 1
ATOM 1498 C C . GLU A 1 191 ? 29.836 -11.547 -8.355 1.00 89.12 191 GLU A C 1
ATOM 1500 O O . GLU A 1 191 ? 29.767 -12.773 -8.239 1.00 89.12 191 GLU A O 1
ATOM 1505 N N . LEU A 1 192 ? 29.624 -10.931 -9.527 1.00 87.88 192 LEU A N 1
ATOM 1506 C CA . LEU A 1 192 ? 29.436 -11.649 -10.795 1.00 87.88 192 LEU A CA 1
ATOM 1507 C C . LEU A 1 192 ? 30.721 -12.385 -11.212 1.00 87.88 192 LEU A C 1
ATOM 1509 O O . LEU A 1 192 ? 30.681 -13.569 -11.535 1.00 87.88 192 LEU A O 1
ATOM 1513 N N . ASP A 1 193 ? 31.874 -11.730 -11.103 1.00 87.00 193 ASP A N 1
ATOM 1514 C CA . ASP A 1 193 ? 33.195 -12.317 -11.342 1.00 87.00 193 ASP A CA 1
ATOM 1515 C C . ASP A 1 193 ? 33.499 -13.522 -10.439 1.00 87.00 193 ASP A C 1
ATOM 1517 O O . ASP A 1 193 ? 34.298 -14.382 -10.813 1.00 87.00 193 ASP A O 1
ATOM 1521 N N . ALA A 1 194 ? 32.915 -13.568 -9.238 1.00 87.25 194 ALA A N 1
ATOM 1522 C CA . ALA A 1 194 ? 33.020 -14.696 -8.318 1.00 87.25 194 ALA A CA 1
ATOM 1523 C C . ALA A 1 194 ? 32.080 -15.848 -8.713 1.00 87.25 194 ALA A C 1
ATOM 1525 O O . ALA A 1 194 ? 32.490 -17.007 -8.654 1.00 87.25 194 ALA A O 1
ATOM 1526 N N . LEU A 1 195 ? 30.857 -15.543 -9.172 1.00 86.38 195 LEU A N 1
ATOM 1527 C CA . LEU A 1 195 ? 29.936 -16.525 -9.762 1.00 86.38 195 LEU A CA 1
ATOM 1528 C C . LEU A 1 195 ? 30.542 -17.190 -11.007 1.00 86.38 195 LEU A C 1
ATOM 1530 O O . LEU A 1 195 ? 30.516 -18.414 -11.117 1.00 86.38 195 LEU A O 1
ATOM 1534 N N . MET A 1 196 ? 31.151 -16.399 -11.897 1.00 84.31 196 MET A N 1
ATOM 1535 C CA . MET A 1 196 ? 31.793 -16.877 -13.130 1.00 84.31 196 MET A CA 1
ATOM 1536 C C . MET A 1 196 ? 32.978 -17.830 -12.899 1.00 84.31 196 MET A C 1
ATOM 1538 O O . MET A 1 196 ? 33.433 -18.477 -13.839 1.00 84.31 196 MET A O 1
ATOM 1542 N N . LYS A 1 197 ? 33.479 -17.935 -11.661 1.00 85.88 197 LYS A N 1
ATOM 1543 C CA . LYS A 1 197 ? 34.636 -18.764 -11.287 1.00 85.88 197 LYS A CA 1
ATOM 1544 C C . LYS A 1 197 ? 34.261 -19.998 -10.446 1.00 85.88 197 LYS A C 1
ATOM 1546 O O . LYS A 1 197 ? 35.153 -20.770 -10.102 1.00 85.88 197 LYS A O 1
ATOM 1551 N N . ASP A 1 198 ? 32.980 -20.238 -10.130 1.00 84.94 198 ASP A N 1
ATOM 1552 C CA . ASP A 1 198 ? 32.560 -21.491 -9.476 1.00 84.94 198 ASP A CA 1
ATOM 1553 C C . ASP A 1 198 ? 32.388 -22.619 -10.508 1.00 84.94 198 ASP A C 1
ATOM 1555 O O . ASP A 1 198 ? 31.349 -22.761 -11.156 1.00 84.94 198 ASP A O 1
ATOM 1559 N N . HIS A 1 199 ? 33.412 -23.467 -10.619 1.00 83.19 199 HIS A N 1
ATOM 1560 C CA . HIS A 1 199 ? 33.430 -24.633 -11.507 1.00 83.19 199 HIS A CA 1
ATOM 1561 C C . HIS A 1 199 ? 32.255 -25.606 -11.310 1.00 83.19 199 HIS A C 1
ATOM 1563 O O . HIS A 1 199 ? 31.927 -26.338 -12.240 1.00 83.19 199 HIS A O 1
ATOM 1569 N N . HIS A 1 200 ? 31.602 -25.629 -10.143 1.00 82.62 200 HIS A N 1
ATOM 1570 C CA . HIS A 1 200 ? 30.438 -26.494 -9.920 1.00 82.62 200 HIS A CA 1
ATOM 1571 C C . HIS A 1 200 ? 29.149 -25.932 -10.526 1.00 82.62 200 HIS A C 1
ATOM 1573 O O . HIS A 1 200 ? 28.226 -26.697 -10.792 1.00 82.62 200 HIS A O 1
ATOM 1579 N N . LEU A 1 201 ? 29.083 -24.615 -10.744 1.00 81.56 201 LEU A N 1
ATOM 1580 C CA . LEU A 1 201 ? 27.965 -23.980 -11.437 1.00 81.56 201 LEU A CA 1
ATOM 1581 C C . LEU A 1 201 ? 28.111 -24.060 -12.961 1.00 81.56 201 LEU A C 1
ATOM 1583 O O . LEU A 1 201 ? 27.131 -23.830 -13.663 1.00 81.56 201 LEU A O 1
ATOM 1587 N N . ASN A 1 202 ? 29.318 -24.369 -13.459 1.00 86.44 202 ASN A N 1
ATOM 1588 C CA . ASN A 1 202 ? 29.676 -24.419 -14.881 1.00 86.44 202 ASN A CA 1
ATOM 1589 C C . ASN A 1 202 ? 29.026 -23.264 -15.688 1.00 86.44 202 ASN A C 1
ATOM 1591 O O . ASN A 1 202 ? 28.174 -23.506 -16.552 1.00 86.44 202 ASN A O 1
ATOM 1595 N N . PRO A 1 203 ? 29.325 -22.001 -15.330 1.00 86.25 203 PRO A N 1
ATOM 1596 C CA . PRO A 1 203 ? 28.588 -20.846 -15.823 1.00 86.25 203 PRO A CA 1
ATOM 1597 C C . PRO A 1 203 ? 28.852 -20.573 -17.307 1.00 86.25 203 PRO A C 1
ATOM 1599 O O . PRO A 1 203 ? 29.985 -20.696 -17.765 1.00 86.25 203 PRO A O 1
ATOM 1602 N N . GLN A 1 204 ? 27.818 -20.154 -18.040 1.00 87.81 204 GLN A N 1
ATOM 1603 C CA . GLN A 1 204 ? 27.922 -19.747 -19.448 1.00 87.81 204 GLN A CA 1
ATOM 1604 C C . GLN A 1 204 ? 27.398 -18.318 -19.651 1.00 87.81 204 GLN A C 1
ATOM 1606 O O . GLN A 1 204 ? 26.386 -17.946 -19.051 1.00 87.81 204 GLN A O 1
ATOM 1611 N N . VAL A 1 205 ? 28.093 -17.532 -20.483 1.00 86.19 205 VAL A N 1
ATOM 1612 C CA . VAL A 1 205 ? 27.775 -16.127 -20.827 1.00 86.19 205 VAL A CA 1
ATOM 1613 C C . VAL A 1 205 ? 27.148 -16.069 -22.216 1.00 86.19 205 VAL A C 1
ATOM 1615 O O . VAL A 1 205 ? 27.513 -16.865 -23.073 1.00 86.19 205 VAL A O 1
ATOM 1618 N N . LEU A 1 206 ? 26.139 -15.212 -22.391 1.00 86.31 206 LEU A N 1
ATOM 1619 C CA . LEU A 1 206 ? 25.068 -15.410 -23.367 1.00 86.31 206 LEU A CA 1
ATOM 1620 C C . LEU A 1 206 ? 24.621 -14.075 -23.951 1.00 86.31 206 LEU A C 1
ATOM 1622 O O . LEU A 1 206 ? 24.119 -13.223 -23.217 1.00 86.31 206 LEU A O 1
ATOM 1626 N N . HIS A 1 207 ? 24.756 -13.891 -25.259 1.00 84.69 207 HIS A N 1
ATOM 1627 C CA . HIS A 1 207 ? 24.597 -12.561 -25.845 1.00 84.69 207 HIS A CA 1
ATOM 1628 C C . HIS A 1 207 ? 23.169 -12.275 -26.271 1.00 84.69 207 HIS A C 1
ATOM 1630 O O . HIS A 1 207 ? 22.542 -13.046 -26.993 1.00 84.69 207 HIS A O 1
ATOM 1636 N N . THR A 1 208 ? 22.678 -11.113 -25.850 1.00 85.06 208 THR A N 1
ATOM 1637 C CA . THR A 1 208 ? 21.337 -10.617 -26.178 1.00 85.06 208 THR A CA 1
ATOM 1638 C C . THR A 1 208 ? 21.321 -9.695 -27.405 1.00 85.06 208 THR A C 1
ATOM 1640 O O . THR A 1 208 ? 20.295 -9.085 -27.703 1.00 85.06 208 THR A O 1
ATOM 1643 N N . PHE A 1 209 ? 22.445 -9.558 -28.119 1.00 79.81 209 PHE A N 1
ATOM 1644 C CA . PHE A 1 209 ? 22.528 -8.772 -29.353 1.00 79.81 209 PHE A CA 1
ATOM 1645 C C . PHE A 1 209 ? 21.882 -9.487 -30.542 1.00 79.81 209 PHE A C 1
ATOM 1647 O O . PHE A 1 209 ? 21.893 -10.712 -30.643 1.00 79.81 209 PHE A O 1
ATOM 1654 N N . PHE A 1 210 ? 21.425 -8.698 -31.512 1.00 75.75 210 PHE A N 1
ATOM 1655 C CA . PHE A 1 210 ? 21.008 -9.175 -32.826 1.00 75.75 210 PHE A CA 1
ATOM 1656 C C . PHE A 1 210 ? 21.593 -8.284 -33.926 1.00 75.75 210 PHE A C 1
ATOM 1658 O O . PHE A 1 210 ? 21.805 -7.087 -33.735 1.00 75.75 210 PHE A O 1
ATOM 1665 N N . ASP A 1 211 ? 21.879 -8.876 -35.085 1.00 74.19 211 ASP A N 1
ATOM 1666 C CA . ASP A 1 211 ? 22.543 -8.171 -36.181 1.00 74.19 211 ASP A CA 1
ATOM 1667 C C . ASP A 1 211 ? 21.544 -7.408 -37.063 1.00 74.19 211 ASP A C 1
ATOM 1669 O O . ASP A 1 211 ? 20.873 -7.979 -37.925 1.00 74.19 211 ASP A O 1
ATOM 1673 N N . ILE A 1 212 ? 21.505 -6.091 -36.868 1.00 71.69 212 ILE A N 1
ATOM 1674 C CA . ILE A 1 212 ? 20.669 -5.140 -37.610 1.00 71.69 212 ILE A CA 1
ATOM 1675 C C . ILE A 1 212 ? 21.021 -5.107 -39.113 1.00 71.69 212 ILE A C 1
ATOM 1677 O O . ILE A 1 212 ? 20.145 -4.824 -39.933 1.00 71.69 212 ILE A O 1
ATOM 1681 N N . GLN A 1 213 ? 22.257 -5.441 -39.514 1.00 72.62 213 GLN A N 1
ATOM 1682 C CA . GLN A 1 213 ? 22.671 -5.447 -40.928 1.00 72.62 213 GLN A CA 1
ATOM 1683 C C . GLN A 1 213 ? 21.948 -6.528 -41.744 1.00 72.62 213 GLN A C 1
ATOM 1685 O O . GLN A 1 213 ? 21.803 -6.394 -42.959 1.00 72.62 213 GLN A O 1
ATOM 1690 N N . LYS A 1 214 ? 21.445 -7.580 -41.083 1.00 71.94 214 LYS A N 1
ATOM 1691 C CA . LYS A 1 214 ? 20.640 -8.646 -41.703 1.00 71.94 214 LYS A CA 1
ATOM 1692 C C . LYS A 1 214 ? 19.162 -8.259 -41.893 1.00 71.94 214 LYS A C 1
ATOM 1694 O O . LYS A 1 214 ? 18.387 -9.071 -42.394 1.00 71.94 214 LYS A O 1
ATOM 1699 N N . GLY A 1 215 ? 18.783 -7.028 -41.539 1.00 75.06 215 GLY A N 1
ATOM 1700 C CA . GLY A 1 215 ? 17.416 -6.512 -41.591 1.00 75.06 215 GLY A CA 1
ATOM 1701 C C . GLY A 1 215 ? 16.708 -6.564 -40.234 1.00 75.06 215 GLY A C 1
ATOM 1702 O O . GLY A 1 215 ? 17.090 -7.308 -39.335 1.00 75.06 215 GLY A O 1
ATOM 1703 N N . ILE A 1 216 ? 15.666 -5.742 -40.079 1.00 78.00 216 ILE A N 1
ATOM 1704 C CA . ILE A 1 216 ? 14.910 -5.608 -38.819 1.00 78.00 216 ILE A CA 1
ATOM 1705 C C . ILE A 1 216 ? 13.745 -6.611 -38.752 1.00 78.00 216 ILE A C 1
ATOM 1707 O O . ILE A 1 216 ? 13.435 -7.123 -37.682 1.00 78.00 216 ILE A O 1
ATOM 1711 N N . HIS A 1 217 ? 13.113 -6.904 -39.892 1.00 84.25 217 HIS A N 1
ATOM 1712 C CA . HIS A 1 217 ? 11.887 -7.701 -39.954 1.00 84.25 217 HIS A CA 1
ATOM 1713 C C . HIS A 1 217 ? 12.112 -9.146 -39.485 1.00 84.25 217 HIS A C 1
ATOM 1715 O O . HIS A 1 217 ? 12.847 -9.905 -40.122 1.00 84.25 217 HIS A O 1
ATOM 1721 N N . GLY A 1 218 ? 11.466 -9.535 -38.386 1.00 83.50 218 GLY A N 1
ATOM 1722 C CA . GLY A 1 218 ? 11.616 -10.842 -37.743 1.00 83.50 218 GLY A CA 1
ATOM 1723 C C . GLY A 1 218 ? 12.980 -11.082 -37.082 1.00 83.50 218 GLY A C 1
ATOM 1724 O O . GLY A 1 218 ? 13.264 -12.211 -36.676 1.00 83.50 218 GLY A O 1
ATOM 1725 N N . SER A 1 219 ? 13.847 -10.067 -36.961 1.00 83.12 219 SER A N 1
ATOM 1726 C CA . SER A 1 219 ? 15.195 -10.265 -36.409 1.00 83.12 219 SER A CA 1
ATOM 1727 C C . SER A 1 219 ? 15.180 -10.516 -34.903 1.00 83.12 219 SER A C 1
ATOM 1729 O O . SER A 1 219 ? 15.914 -11.386 -34.442 1.00 83.12 219 SER A O 1
ATOM 1731 N N . ILE A 1 220 ? 14.294 -9.846 -34.153 1.00 84.12 220 ILE A N 1
ATOM 1732 C CA . ILE A 1 220 ? 14.082 -10.115 -32.722 1.00 84.12 220 ILE A CA 1
ATOM 1733 C C . ILE A 1 220 ? 13.451 -11.493 -32.500 1.00 84.12 220 ILE A C 1
ATOM 1735 O O . ILE A 1 220 ? 13.932 -12.222 -31.641 1.00 84.12 220 ILE A O 1
ATOM 1739 N N . ASP A 1 221 ? 12.443 -11.896 -33.284 1.00 87.81 221 ASP A N 1
ATOM 1740 C CA . ASP A 1 221 ? 11.860 -13.247 -33.193 1.00 87.81 221 ASP A CA 1
ATOM 1741 C C . ASP A 1 221 ? 12.937 -14.326 -33.364 1.00 87.81 221 ASP A C 1
ATOM 1743 O O . ASP A 1 221 ? 13.090 -15.220 -32.529 1.00 87.81 221 ASP A O 1
ATOM 1747 N N . LYS A 1 222 ? 13.749 -14.190 -34.418 1.00 88.38 222 LYS A N 1
ATOM 1748 C CA . LYS A 1 222 ? 14.855 -15.103 -34.685 1.00 88.38 222 LYS A CA 1
ATOM 1749 C C . LYS A 1 222 ? 15.933 -15.040 -33.603 1.00 88.38 222 LYS A C 1
ATOM 1751 O O . LYS A 1 222 ? 16.422 -16.090 -33.211 1.00 88.38 222 LYS A O 1
ATOM 1756 N N . ALA A 1 223 ? 16.301 -13.861 -33.108 1.00 86.44 223 ALA A N 1
ATOM 1757 C CA . ALA A 1 223 ? 17.318 -13.722 -32.068 1.00 86.44 223 ALA A CA 1
ATOM 1758 C C . ALA A 1 223 ? 16.857 -14.299 -30.723 1.00 86.44 223 ALA A C 1
ATOM 1760 O O . ALA A 1 223 ? 17.632 -14.996 -30.077 1.00 86.44 223 ALA A O 1
ATOM 1761 N N . ILE A 1 224 ? 15.591 -14.096 -30.338 1.00 88.25 224 ILE A N 1
ATOM 1762 C CA . ILE A 1 224 ? 14.987 -14.745 -29.168 1.00 88.25 224 ILE A CA 1
ATOM 1763 C C . ILE A 1 224 ? 14.980 -16.260 -29.372 1.00 88.25 224 ILE A C 1
ATOM 1765 O O . ILE A 1 224 ? 15.436 -16.978 -28.492 1.00 88.25 224 ILE A O 1
ATOM 1769 N N . LYS A 1 225 ? 14.553 -16.762 -30.537 1.00 88.25 225 LYS A N 1
ATOM 1770 C CA . LYS A 1 225 ? 14.561 -18.204 -30.832 1.00 88.25 225 LYS A CA 1
ATOM 1771 C C . LYS A 1 225 ? 15.965 -18.800 -30.837 1.00 88.25 225 LYS A C 1
ATOM 1773 O O . LYS A 1 225 ? 16.144 -19.849 -30.246 1.00 88.25 225 LYS A O 1
ATOM 1778 N N . GLN A 1 226 ? 16.967 -18.128 -31.396 1.00 88.56 226 GLN A N 1
ATOM 1779 C CA . GLN A 1 226 ? 18.358 -18.592 -31.362 1.00 88.56 226 GLN A CA 1
ATOM 1780 C C . GLN A 1 226 ? 18.955 -18.519 -29.953 1.00 88.56 226 GLN A C 1
ATOM 1782 O O . GLN A 1 226 ? 19.641 -19.452 -29.544 1.00 88.56 226 GLN A O 1
ATOM 1787 N N . LEU A 1 227 ? 18.636 -17.479 -29.175 1.00 87.81 227 LEU A N 1
ATOM 1788 C CA . LEU A 1 227 ? 18.954 -17.427 -27.750 1.00 87.81 227 LEU A CA 1
ATOM 1789 C C . LEU A 1 227 ? 18.243 -18.559 -26.995 1.00 87.81 227 LEU A C 1
ATOM 1791 O O . LEU A 1 227 ? 18.839 -19.089 -26.071 1.00 87.81 227 LEU A O 1
ATOM 1795 N N . CYS A 1 228 ? 17.036 -18.968 -27.413 1.00 87.81 228 CYS A N 1
ATOM 1796 C CA . CYS A 1 228 ? 16.249 -20.084 -26.870 1.00 87.81 228 CYS A CA 1
ATOM 1797 C C . CYS A 1 228 ? 16.671 -21.492 -27.351 1.00 87.81 228 CYS A C 1
ATOM 1799 O O . CYS A 1 228 ? 16.445 -22.460 -26.635 1.00 87.81 228 CYS A O 1
ATOM 1801 N N . GLU A 1 229 ? 17.284 -21.620 -28.528 1.00 89.38 229 GLU A N 1
ATOM 1802 C CA . GLU A 1 229 ? 17.830 -22.871 -29.080 1.00 89.38 229 GLU A CA 1
ATOM 1803 C C . GLU A 1 229 ? 19.215 -23.141 -28.511 1.00 89.38 229 GLU A C 1
ATOM 1805 O O . GLU A 1 229 ? 19.456 -24.223 -27.977 1.00 89.38 229 GLU A O 1
ATOM 1810 N N . ALA A 1 230 ? 20.063 -22.101 -28.478 1.00 85.94 230 ALA A N 1
ATOM 1811 C CA . ALA A 1 230 ? 21.135 -22.051 -27.502 1.00 85.94 230 ALA A CA 1
ATOM 1812 C C . ALA A 1 230 ? 20.534 -22.394 -26.135 1.00 85.94 230 ALA A C 1
ATOM 1814 O O . ALA A 1 230 ? 21.035 -23.307 -25.498 1.00 85.94 230 ALA A O 1
ATOM 1815 N N . ALA A 1 231 ? 19.393 -21.811 -25.730 1.00 85.69 231 ALA A N 1
ATOM 1816 C CA . ALA A 1 231 ? 18.777 -22.099 -24.434 1.00 85.69 231 ALA A CA 1
ATOM 1817 C C . ALA A 1 231 ? 18.333 -23.531 -24.137 1.00 85.69 231 ALA A C 1
ATOM 1819 O O . ALA A 1 231 ? 17.747 -23.715 -23.080 1.00 85.69 231 ALA A O 1
ATOM 1820 N N . ASP A 1 232 ? 18.662 -24.546 -24.924 1.00 84.12 232 ASP A N 1
ATOM 1821 C CA . ASP A 1 232 ? 18.542 -25.921 -24.451 1.00 84.12 232 ASP A CA 1
ATOM 1822 C C . ASP A 1 232 ? 19.870 -26.693 -24.380 1.00 84.12 232 ASP A C 1
ATOM 1824 O O . ASP A 1 232 ? 19.940 -27.669 -23.634 1.00 84.12 232 ASP A O 1
ATOM 1828 N N . ASP A 1 233 ? 20.949 -26.233 -25.023 1.00 86.44 233 ASP A N 1
ATOM 1829 C CA . ASP A 1 233 ? 22.205 -26.987 -25.138 1.00 86.44 233 ASP A CA 1
ATOM 1830 C C . ASP A 1 233 ? 23.103 -26.975 -23.883 1.00 86.44 233 ASP A C 1
ATOM 1832 O O . ASP A 1 233 ? 23.401 -28.034 -23.331 1.00 86.44 233 ASP A O 1
ATOM 1836 N N . ALA A 1 234 ? 23.583 -25.830 -23.387 1.00 84.31 234 ALA A N 1
ATOM 1837 C CA . ALA A 1 234 ? 24.621 -25.818 -22.341 1.00 84.31 234 ALA A CA 1
ATOM 1838 C C . ALA A 1 234 ? 24.199 -26.430 -20.996 1.00 84.31 234 ALA A C 1
ATOM 1840 O O . ALA A 1 234 ? 25.056 -26.818 -20.204 1.00 84.31 234 ALA A O 1
ATOM 1841 N N . VAL A 1 235 ? 22.902 -26.537 -20.718 1.00 84.06 235 VAL A N 1
ATOM 1842 C CA . VAL A 1 235 ? 22.390 -27.195 -19.510 1.00 84.06 235 VAL A CA 1
ATOM 1843 C C . VAL A 1 235 ? 22.061 -28.665 -19.761 1.00 84.06 235 VAL A C 1
ATOM 1845 O O . VAL A 1 235 ? 22.235 -29.470 -18.848 1.00 84.06 235 VAL A O 1
ATOM 1848 N N . ARG A 1 236 ? 21.763 -29.073 -21.005 1.00 84.81 236 ARG A N 1
ATOM 1849 C CA . ARG A 1 236 ? 21.969 -30.479 -21.413 1.00 84.81 236 ARG A CA 1
ATOM 1850 C C . ARG A 1 236 ? 23.448 -30.872 -21.250 1.00 84.81 236 ARG A C 1
ATOM 1852 O O . ARG A 1 236 ? 23.732 -31.984 -20.817 1.00 84.81 236 ARG A O 1
ATOM 1859 N N . ASN A 1 237 ? 24.369 -29.924 -21.450 1.00 86.69 237 ASN A N 1
ATOM 1860 C CA . ASN A 1 237 ? 25.803 -30.034 -21.144 1.00 86.69 237 ASN A CA 1
ATOM 1861 C C . ASN A 1 237 ? 26.167 -29.717 -19.667 1.00 86.69 237 ASN A C 1
ATOM 1863 O O . ASN A 1 237 ? 27.339 -29.525 -19.342 1.00 86.69 237 ASN A O 1
ATOM 1867 N N . GLY A 1 238 ? 25.191 -29.675 -18.751 1.00 84.69 238 GLY A N 1
ATOM 1868 C CA . GLY A 1 238 ? 25.425 -29.633 -17.301 1.00 84.69 238 GLY A CA 1
ATOM 1869 C C . GLY A 1 238 ? 25.741 -28.266 -16.679 1.00 84.69 238 GLY A C 1
ATOM 1870 O O . GLY A 1 238 ? 26.182 -28.220 -15.531 1.00 84.69 238 GLY A O 1
ATOM 1871 N N . SER A 1 239 ? 25.535 -27.151 -17.384 1.00 84.88 239 SER A N 1
ATOM 1872 C CA . SER A 1 239 ? 25.559 -25.815 -16.772 1.00 84.88 239 SER A CA 1
ATOM 1873 C C . SER A 1 239 ? 24.459 -25.654 -15.708 1.00 84.88 239 SER A C 1
ATOM 1875 O O . SER A 1 239 ? 23.340 -26.137 -15.870 1.00 84.88 239 SER A O 1
ATOM 1877 N N . GLN A 1 240 ? 24.755 -24.960 -14.608 1.00 84.88 240 GLN A N 1
ATOM 1878 C CA . GLN A 1 240 ? 23.790 -24.595 -13.559 1.00 84.88 240 GLN A CA 1
ATOM 1879 C C . GLN A 1 240 ? 23.626 -23.073 -13.408 1.00 84.88 240 GLN A C 1
ATOM 1881 O O . GLN A 1 240 ? 22.801 -22.622 -12.607 1.00 84.88 240 GLN A O 1
ATOM 1886 N N . LEU A 1 241 ? 24.359 -22.266 -14.183 1.00 86.31 241 LEU A N 1
ATOM 1887 C CA . LEU A 1 241 ? 24.291 -20.807 -14.138 1.00 86.31 241 LEU A CA 1
ATOM 1888 C C . LEU A 1 241 ? 24.466 -20.177 -15.523 1.00 86.31 241 LEU A C 1
ATOM 1890 O O . LEU A 1 241 ? 25.363 -20.524 -16.282 1.00 86.31 241 LEU A O 1
ATOM 1894 N N . LEU A 1 242 ? 23.598 -19.219 -15.827 1.00 88.00 242 LEU A N 1
ATOM 1895 C CA . LEU A 1 242 ? 23.409 -18.672 -17.162 1.00 88.00 242 LEU A CA 1
ATOM 1896 C C . LEU A 1 242 ? 23.397 -17.152 -17.063 1.00 88.00 242 LEU A C 1
ATOM 1898 O O . LEU A 1 242 ? 22.520 -16.594 -16.403 1.00 88.00 242 LEU A O 1
ATOM 1902 N N . VAL A 1 243 ? 24.367 -16.488 -17.683 1.00 88.62 243 VAL A N 1
ATOM 1903 C CA . VAL A 1 243 ? 24.525 -15.032 -17.627 1.00 88.62 243 VAL A CA 1
ATOM 1904 C C . VAL A 1 243 ? 24.105 -14.433 -18.963 1.00 88.62 243 VAL A C 1
ATOM 1906 O O . VAL A 1 243 ? 24.874 -14.434 -19.919 1.00 88.62 243 VAL A O 1
ATOM 1909 N N . LEU A 1 244 ? 22.872 -13.928 -19.021 1.00 89.62 244 LEU A N 1
ATOM 1910 C CA . LEU A 1 244 ? 22.389 -13.110 -20.133 1.00 89.62 244 LEU A CA 1
ATOM 1911 C C . LEU A 1 244 ? 23.101 -11.758 -20.058 1.00 89.62 244 LEU A C 1
ATOM 1913 O O . LEU A 1 244 ? 22.912 -11.042 -19.074 1.00 89.62 244 LEU A O 1
ATOM 1917 N N . SER A 1 245 ? 23.931 -11.435 -21.049 1.00 85.56 245 SER A N 1
ATOM 1918 C CA . SER A 1 245 ? 24.764 -10.232 -21.063 1.00 85.56 245 SER A CA 1
ATOM 1919 C C . SER A 1 245 ? 24.574 -9.401 -22.331 1.00 85.56 245 SER A C 1
ATOM 1921 O O . SER A 1 245 ? 24.592 -9.924 -23.449 1.00 85.56 245 SER A O 1
ATOM 1923 N N . ASP A 1 246 ? 24.462 -8.084 -22.143 1.00 82.75 246 ASP A N 1
ATOM 1924 C CA . ASP A 1 246 ? 24.547 -7.075 -23.207 1.00 82.75 246 ASP A CA 1
ATOM 1925 C C . ASP A 1 246 ? 25.962 -6.449 -23.318 1.00 82.75 246 ASP A C 1
ATOM 1927 O O . ASP A 1 246 ? 26.142 -5.359 -23.870 1.00 82.75 246 ASP A O 1
ATOM 1931 N N . ARG A 1 247 ? 26.997 -7.188 -22.869 1.00 76.25 247 ARG A N 1
ATOM 1932 C CA . ARG A 1 247 ? 28.425 -6.937 -23.159 1.00 76.25 247 ARG A CA 1
ATOM 1933 C C . ARG A 1 247 ? 28.927 -7.741 -24.363 1.00 76.25 247 ARG A C 1
ATOM 1935 O O . ARG A 1 247 ? 28.533 -8.884 -24.577 1.00 76.25 247 ARG A O 1
ATOM 1942 N N . SER A 1 248 ? 29.850 -7.149 -25.121 1.00 47.72 248 SER A N 1
ATOM 1943 C CA . SER A 1 248 ? 30.310 -7.614 -26.442 1.00 47.72 248 SER A CA 1
ATOM 1944 C C . SER A 1 248 ? 31.556 -8.528 -26.430 1.00 47.72 248 SER A C 1
ATOM 1946 O O . SER A 1 248 ? 32.537 -8.202 -27.094 1.00 47.72 248 SER A O 1
ATOM 1948 N N . GLU A 1 249 ? 31.521 -9.676 -25.739 1.00 39.38 249 GLU A N 1
ATOM 1949 C CA . GLU A 1 249 ? 32.521 -10.766 -25.886 1.00 39.38 249 GLU A CA 1
ATOM 1950 C C . GLU A 1 249 ? 31.858 -12.157 -25.745 1.00 39.38 249 GLU A C 1
ATOM 1952 O O . GLU A 1 249 ? 31.274 -12.431 -24.705 1.00 39.38 249 GLU A O 1
ATOM 1957 N N . GLU A 1 250 ? 31.941 -13.001 -26.787 1.00 33.59 250 GLU A N 1
ATOM 1958 C CA . GLU A 1 250 ? 31.063 -14.164 -27.081 1.00 33.59 250 GLU A CA 1
ATOM 1959 C C . GLU A 1 250 ? 31.045 -15.355 -26.085 1.00 33.59 250 GLU A C 1
ATOM 1961 O O . GLU A 1 250 ? 32.101 -15.797 -25.635 1.00 33.59 250 GLU A O 1
ATOM 1966 N N . LEU A 1 251 ? 29.864 -15.986 -25.901 1.00 28.25 251 LEU A N 1
ATOM 1967 C CA . LEU A 1 251 ? 29.618 -17.433 -25.670 1.00 28.25 251 LEU A CA 1
ATOM 1968 C C . LEU A 1 251 ? 28.107 -17.820 -25.800 1.00 28.25 251 LEU A C 1
ATOM 1970 O O . LEU A 1 251 ? 27.279 -16.982 -26.160 1.00 28.25 251 LEU A O 1
ATOM 1974 N N . ASN A 1 252 ? 27.744 -19.102 -25.580 1.00 25.83 252 ASN A N 1
ATOM 1975 C CA . ASN A 1 252 ? 26.388 -19.676 -25.772 1.00 25.83 252 ASN A CA 1
ATOM 1976 C C . ASN A 1 252 ? 25.934 -20.599 -24.600 1.00 25.83 252 ASN A C 1
ATOM 1978 O O . ASN A 1 252 ? 26.768 -21.162 -23.895 1.00 25.83 252 ASN A O 1
ATOM 1982 N N . GLY A 1 253 ? 24.613 -20.755 -24.382 1.00 32.44 253 GLY A N 1
ATOM 1983 C CA . GLY A 1 253 ? 23.982 -21.395 -23.188 1.00 32.44 253 GLY A CA 1
ATOM 1984 C C . GLY A 1 253 ? 23.097 -22.578 -23.568 1.00 32.44 253 GLY A C 1
ATOM 1985 O O . GLY A 1 253 ? 23.507 -23.267 -24.492 1.00 32.44 253 GLY A O 1
ATOM 1986 N N . LEU A 1 254 ? 21.919 -22.907 -22.985 1.00 47.81 254 LEU A N 1
ATOM 1987 C CA . LEU A 1 254 ? 21.248 -22.820 -21.651 1.00 47.81 254 LEU A CA 1
ATOM 1988 C C . LEU A 1 254 ? 20.428 -24.163 -21.500 1.00 47.81 254 LEU A C 1
ATOM 1990 O O . LEU A 1 254 ? 20.888 -25.143 -22.063 1.00 47.81 254 LEU A O 1
ATOM 1994 N N . ARG A 1 255 ? 19.295 -24.448 -20.809 1.00 31.83 255 ARG A N 1
ATOM 1995 C CA . ARG A 1 255 ? 18.461 -23.877 -19.712 1.00 31.83 255 ARG A CA 1
ATOM 1996 C C . ARG A 1 255 ? 18.099 -24.907 -18.606 1.00 31.83 255 ARG A C 1
ATOM 1998 O O . ARG A 1 255 ? 18.084 -24.515 -17.437 1.00 31.83 255 ARG A O 1
ATOM 2005 N N . MET A 1 256 ? 17.762 -26.162 -18.941 1.00 34.53 256 MET A N 1
ATOM 2006 C CA . MET A 1 256 ? 16.927 -27.137 -18.176 1.00 34.53 256 MET A CA 1
ATOM 2007 C C . MET A 1 256 ? 17.441 -27.735 -16.825 1.00 34.53 256 MET A C 1
ATOM 2009 O O . MET A 1 256 ? 17.229 -28.909 -16.544 1.00 34.53 256 MET A O 1
ATOM 2013 N N . SER A 1 257 ? 18.074 -26.934 -15.957 1.00 50.75 257 SER A N 1
ATOM 2014 C CA . SER A 1 257 ? 18.362 -27.207 -14.520 1.00 50.75 257 SER A CA 1
ATOM 2015 C C . SER A 1 257 ? 19.086 -26.045 -13.799 1.00 50.75 257 SER A C 1
ATOM 2017 O O . SER A 1 257 ? 19.647 -26.235 -12.722 1.00 50.75 257 SER A O 1
ATOM 2019 N N . ALA A 1 258 ? 19.117 -24.843 -14.386 1.00 61.66 258 ALA A N 1
ATOM 2020 C CA . ALA A 1 258 ? 20.027 -23.758 -13.994 1.00 61.66 258 ALA A CA 1
ATOM 2021 C C . ALA A 1 258 ? 19.344 -22.499 -13.407 1.00 61.66 258 ALA A C 1
ATOM 2023 O O . ALA A 1 258 ? 18.131 -22.308 -13.538 1.00 61.66 258 ALA A O 1
ATOM 2024 N N . SER A 1 259 ? 20.143 -21.586 -12.849 1.00 78.62 259 SER A N 1
ATOM 2025 C CA . SER A 1 259 ? 19.775 -20.186 -12.557 1.00 78.62 259 SER A CA 1
ATOM 2026 C C . SER A 1 259 ? 20.024 -19.261 -13.753 1.00 78.62 259 SER A C 1
ATOM 2028 O O . SER A 1 259 ? 20.905 -19.533 -14.565 1.00 78.62 259 SER A O 1
ATOM 2030 N N . ILE A 1 260 ? 19.310 -18.130 -13.812 1.00 83.19 260 ILE A N 1
ATOM 2031 C CA . ILE A 1 260 ? 19.548 -17.040 -14.779 1.00 83.19 260 ILE A CA 1
ATOM 2032 C C . ILE A 1 260 ? 20.026 -15.788 -14.036 1.00 83.19 260 ILE A C 1
ATOM 2034 O O . ILE A 1 260 ? 19.436 -15.410 -13.026 1.00 83.19 260 ILE A O 1
ATOM 2038 N N . VAL A 1 261 ? 21.046 -15.111 -14.553 1.00 86.81 261 VAL A N 1
ATOM 2039 C CA . VAL A 1 261 ? 21.499 -13.786 -14.112 1.00 86.81 261 VAL A CA 1
ATOM 2040 C C . VAL A 1 261 ? 21.502 -12.843 -15.309 1.00 86.81 261 VAL A C 1
ATOM 2042 O O . VAL A 1 261 ? 21.947 -13.229 -16.385 1.00 86.81 261 VAL A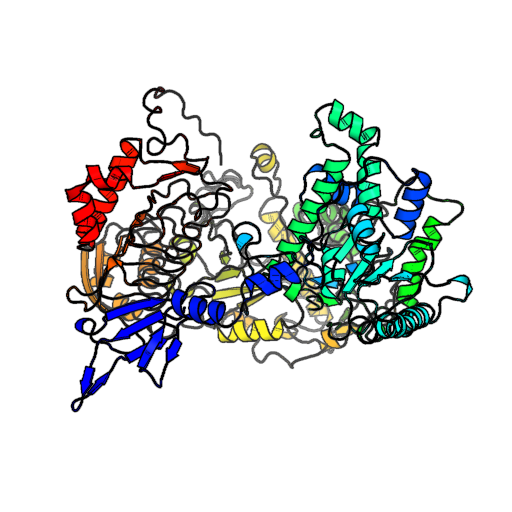 O 1
ATOM 2045 N N . ALA A 1 262 ? 21.004 -11.621 -15.127 1.00 87.62 262 ALA A N 1
ATOM 2046 C CA . ALA A 1 262 ? 21.064 -10.574 -16.146 1.00 87.62 262 ALA A CA 1
ATOM 2047 C C . ALA A 1 262 ? 22.229 -9.618 -15.846 1.00 87.62 262 ALA A C 1
ATOM 2049 O O . ALA A 1 262 ? 22.179 -8.870 -14.872 1.00 87.62 262 ALA A O 1
ATOM 2050 N N . ASP A 1 263 ? 23.278 -9.646 -16.658 1.00 90.31 263 ASP A N 1
ATOM 2051 C CA . ASP A 1 263 ? 24.365 -8.667 -16.653 1.00 90.31 263 ASP A CA 1
ATOM 2052 C C . ASP A 1 263 ? 24.061 -7.603 -17.710 1.00 90.31 263 ASP A C 1
ATOM 2054 O O . ASP A 1 263 ? 24.317 -7.800 -18.892 1.00 90.31 263 ASP A O 1
ATOM 2058 N N . THR A 1 264 ? 23.421 -6.509 -17.298 1.00 89.81 264 THR A N 1
ATOM 2059 C CA . THR A 1 264 ? 22.774 -5.592 -18.242 1.00 89.81 264 THR A CA 1
ATOM 2060 C C . THR A 1 264 ? 23.089 -4.127 -17.986 1.00 89.81 264 THR A C 1
ATOM 2062 O O . THR A 1 264 ? 23.101 -3.638 -16.850 1.00 89.81 264 THR A O 1
ATOM 2065 N N . ALA A 1 265 ? 23.298 -3.410 -19.082 1.00 88.88 265 ALA A N 1
ATOM 2066 C CA . ALA A 1 265 ? 23.351 -1.969 -19.128 1.00 88.88 265 ALA A CA 1
ATOM 2067 C C . ALA A 1 265 ? 21.975 -1.327 -18.899 1.00 88.88 265 ALA A C 1
ATOM 2069 O O . ALA A 1 265 ? 21.893 -0.328 -18.191 1.00 88.88 265 ALA A O 1
ATOM 2070 N N . GLN A 1 266 ? 20.882 -1.883 -19.435 1.00 92.38 266 GLN A N 1
ATOM 2071 C CA . GLN A 1 266 ? 19.543 -1.280 -19.342 1.00 92.38 266 GLN A CA 1
ATOM 2072 C C . GLN A 1 266 ? 18.813 -1.630 -18.027 1.00 92.38 266 GLN A C 1
ATOM 2074 O O . GLN A 1 266 ? 17.647 -2.027 -18.026 1.00 92.38 266 GLN A O 1
ATOM 2079 N N . CYS A 1 267 ? 19.490 -1.484 -16.883 1.00 94.69 267 CYS A N 1
ATOM 2080 C CA . CYS A 1 267 ? 18.873 -1.627 -15.562 1.00 94.69 267 CYS A CA 1
ATOM 2081 C C . CYS A 1 267 ? 19.506 -0.693 -14.520 1.00 94.69 267 CYS A C 1
ATOM 2083 O O . CYS A 1 267 ? 20.638 -0.882 -14.079 1.00 94.69 267 CYS A O 1
ATOM 2085 N N . PHE A 1 268 ? 18.738 0.300 -14.076 1.00 94.88 268 PHE A N 1
ATOM 2086 C CA . PHE A 1 268 ? 19.129 1.312 -13.093 1.00 94.88 268 PHE A CA 1
ATOM 2087 C C . PHE A 1 268 ? 18.011 1.683 -12.100 1.00 94.88 268 PHE A C 1
ATOM 2089 O O . PHE A 1 268 ? 18.309 2.080 -10.975 1.00 94.88 268 PHE A O 1
ATOM 2096 N N . SER A 1 269 ? 16.732 1.552 -12.467 1.00 95.44 269 SER A N 1
ATOM 2097 C CA . SER A 1 269 ? 15.589 1.901 -11.615 1.00 95.44 269 SER A CA 1
ATOM 2098 C C . SER A 1 269 ? 15.025 0.687 -10.869 1.00 95.44 269 SER A C 1
ATOM 2100 O O . SER A 1 269 ? 15.061 -0.443 -11.354 1.00 95.44 269 SER A O 1
ATOM 2102 N N . THR A 1 270 ? 14.443 0.909 -9.686 1.00 95.31 270 THR A N 1
ATOM 2103 C CA . THR A 1 270 ? 13.835 -0.141 -8.837 1.00 95.31 270 THR A CA 1
ATOM 2104 C C . THR A 1 270 ? 12.782 -0.977 -9.571 1.00 95.31 270 THR A C 1
ATOM 2106 O O . THR A 1 270 ? 12.633 -2.168 -9.296 1.00 95.31 270 THR A O 1
ATOM 2109 N N . HIS A 1 271 ? 12.078 -0.366 -10.525 1.00 96.50 271 HIS A N 1
ATOM 2110 C CA . HIS A 1 271 ? 11.091 -1.019 -11.374 1.00 96.50 271 HIS A CA 1
ATOM 2111 C C . HIS A 1 271 ? 11.726 -2.013 -12.364 1.00 96.50 271 HIS A C 1
ATOM 2113 O O . HIS A 1 271 ? 11.194 -3.107 -12.542 1.00 96.50 271 HIS A O 1
ATOM 2119 N N . GLN A 1 272 ? 12.874 -1.675 -12.960 1.00 97.06 272 GLN A N 1
ATOM 2120 C CA . GLN A 1 272 ? 13.564 -2.515 -13.949 1.00 97.06 272 GLN A CA 1
ATOM 2121 C C . GLN A 1 272 ? 14.067 -3.823 -13.315 1.00 97.06 272 GLN A C 1
ATOM 2123 O O . GLN A 1 272 ? 13.758 -4.904 -13.816 1.00 97.06 272 GLN A O 1
ATOM 2128 N N . PHE A 1 273 ? 14.701 -3.751 -12.134 1.00 96.69 273 PHE A N 1
ATOM 2129 C CA . PHE A 1 273 ? 15.062 -4.949 -11.356 1.00 96.69 273 PHE A CA 1
ATOM 2130 C C . PHE A 1 273 ? 13.838 -5.814 -11.028 1.00 96.69 273 PHE A C 1
ATOM 2132 O O 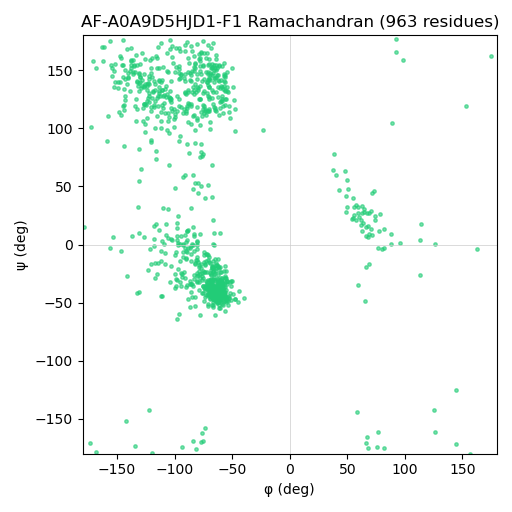. PHE A 1 273 ? 13.903 -7.040 -11.110 1.00 96.69 273 PHE A O 1
ATOM 2139 N N . ALA A 1 274 ? 12.713 -5.191 -10.660 1.00 96.44 274 ALA A N 1
ATOM 2140 C CA . ALA A 1 274 ? 11.488 -5.917 -10.345 1.00 96.44 274 ALA A CA 1
ATOM 2141 C C . ALA A 1 274 ? 10.876 -6.605 -11.576 1.00 96.44 274 ALA A C 1
ATOM 2143 O O . ALA A 1 274 ? 10.314 -7.688 -11.428 1.00 96.44 274 ALA A O 1
ATOM 2144 N N . CYS A 1 275 ? 10.991 -6.025 -12.774 1.00 96.31 275 CYS A N 1
ATOM 2145 C CA . CYS A 1 275 ? 10.573 -6.680 -14.015 1.00 96.31 275 CYS A CA 1
ATOM 2146 C C . CYS A 1 275 ? 11.461 -7.887 -14.322 1.00 96.31 275 CYS A C 1
ATOM 2148 O O . CYS A 1 275 ? 10.947 -8.996 -14.445 1.00 96.31 275 CYS A O 1
ATOM 2150 N N . LEU A 1 276 ? 12.787 -7.699 -14.360 1.00 94.38 276 LEU A N 1
ATOM 2151 C CA . LEU A 1 276 ? 13.743 -8.775 -14.649 1.00 94.38 276 LEU A CA 1
ATOM 2152 C C . LEU A 1 276 ? 13.547 -9.976 -13.711 1.00 94.38 276 LEU A C 1
ATOM 2154 O O . LEU A 1 276 ? 13.446 -11.112 -14.170 1.00 94.38 276 LEU A O 1
ATOM 2158 N N . ILE A 1 277 ? 13.427 -9.734 -12.402 1.00 94.06 277 ILE A N 1
ATOM 2159 C CA . ILE A 1 277 ? 13.209 -10.810 -11.424 1.00 94.06 277 ILE A CA 1
ATOM 2160 C C . ILE A 1 277 ? 11.793 -11.392 -11.560 1.00 94.06 277 ILE A C 1
ATOM 2162 O O . ILE A 1 277 ? 11.626 -12.611 -11.571 1.00 94.06 277 ILE A O 1
ATOM 2166 N N . GLY A 1 278 ? 10.768 -10.550 -11.727 1.00 92.94 278 GLY A N 1
ATOM 2167 C CA . GLY A 1 278 ? 9.375 -10.981 -11.892 1.00 92.94 278 GLY A CA 1
ATOM 2168 C C . GLY A 1 278 ? 9.130 -11.879 -13.111 1.00 92.94 278 GLY A C 1
ATOM 2169 O O . GLY A 1 278 ? 8.199 -12.682 -13.079 1.00 92.94 278 GLY A O 1
ATOM 2170 N N . TYR A 1 279 ? 9.996 -11.802 -14.128 1.00 93.56 279 TYR A N 1
ATOM 2171 C CA . TYR A 1 279 ? 10.009 -12.675 -15.308 1.00 93.56 279 TYR A CA 1
ATOM 2172 C C . TYR A 1 279 ? 11.105 -13.764 -15.295 1.00 93.56 279 TYR A C 1
ATOM 2174 O O . TYR A 1 279 ? 11.203 -14.532 -16.247 1.00 93.56 279 TYR A O 1
ATOM 2182 N N . GLY A 1 280 ? 11.874 -13.909 -14.206 1.00 87.94 280 GLY A N 1
ATOM 2183 C CA . GLY A 1 280 ? 12.684 -15.111 -13.936 1.00 87.94 280 GLY A CA 1
ATOM 2184 C C . GLY A 1 280 ? 14.181 -14.908 -13.667 1.00 87.94 280 GLY A C 1
ATOM 2185 O O . GLY A 1 280 ? 14.882 -15.893 -13.416 1.00 87.94 280 GLY A O 1
ATOM 2186 N N . ALA A 1 281 ? 14.703 -13.676 -13.682 1.00 89.75 281 ALA A N 1
ATOM 2187 C CA . ALA A 1 281 ? 16.099 -13.424 -13.318 1.00 89.75 281 ALA A CA 1
ATOM 2188 C C . ALA A 1 281 ? 16.339 -13.716 -11.824 1.00 89.75 281 ALA A C 1
ATOM 2190 O O . ALA A 1 281 ? 15.745 -13.104 -10.939 1.00 89.75 281 ALA A O 1
ATOM 2191 N N . SER A 1 282 ? 17.254 -14.638 -11.527 1.00 89.44 282 SER A N 1
ATOM 2192 C CA . SER A 1 282 ? 17.626 -15.022 -10.157 1.00 89.44 282 SER A CA 1
ATOM 2193 C C . SER A 1 282 ? 18.502 -13.969 -9.464 1.00 89.44 282 SER A C 1
ATOM 2195 O O . SER A 1 282 ? 18.534 -13.926 -8.230 1.00 89.44 282 SER A O 1
ATOM 2197 N N . ALA A 1 283 ? 19.208 -13.149 -10.253 1.00 91.38 283 ALA A N 1
ATOM 2198 C CA . ALA A 1 283 ? 19.94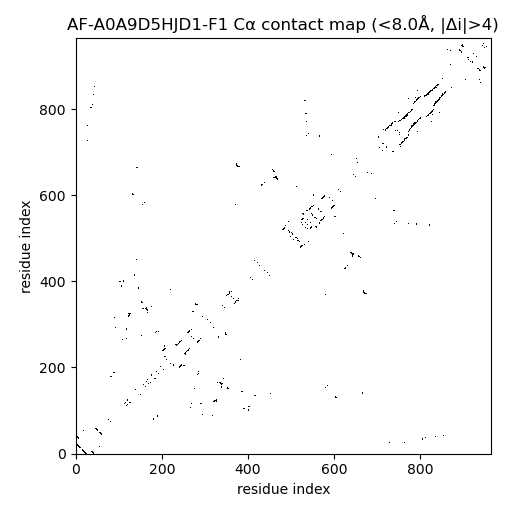8 -11.950 -9.856 1.00 91.38 283 ALA A CA 1
ATOM 2199 C C . ALA A 1 283 ? 20.221 -11.039 -11.078 1.00 91.38 283 ALA A C 1
ATOM 2201 O O . ALA A 1 283 ? 20.005 -11.443 -12.222 1.00 91.38 283 ALA A O 1
ATOM 2202 N N . VAL A 1 284 ? 20.699 -9.816 -10.836 1.00 93.38 284 VAL A N 1
ATOM 2203 C CA . VAL A 1 284 ? 21.001 -8.786 -11.843 1.00 93.38 284 VAL A CA 1
ATOM 2204 C C . VAL A 1 284 ? 22.315 -8.074 -11.486 1.00 93.38 284 VAL A C 1
ATOM 2206 O O . VAL A 1 284 ? 22.484 -7.633 -10.345 1.00 93.38 284 VAL A O 1
ATOM 2209 N N . CYS A 1 285 ? 23.218 -7.923 -12.458 1.00 94.19 285 CYS A N 1
ATOM 2210 C CA . CYS A 1 285 ? 24.408 -7.073 -12.392 1.00 94.19 285 CYS A CA 1
ATOM 2211 C C . CYS A 1 285 ? 24.179 -5.811 -13.259 1.00 94.19 285 CYS A C 1
ATOM 2213 O O . CYS A 1 285 ? 24.167 -5.907 -14.485 1.00 94.19 285 CYS A O 1
ATOM 2215 N N . PRO A 1 286 ? 23.951 -4.630 -12.655 1.00 94.94 286 PRO A N 1
ATOM 2216 C CA . PRO A 1 286 ? 23.567 -3.407 -13.362 1.00 94.94 286 PRO A CA 1
ATOM 2217 C C . PRO A 1 286 ? 24.804 -2.579 -13.754 1.00 94.94 286 PRO A C 1
ATOM 2219 O O . PRO A 1 286 ? 25.002 -1.459 -13.268 1.00 94.94 286 PRO A O 1
ATOM 2222 N N . TYR A 1 287 ? 25.705 -3.150 -14.558 1.00 92.00 287 TYR A N 1
ATOM 2223 C CA . TYR A 1 287 ? 27.082 -2.649 -14.671 1.00 92.00 287 TYR A CA 1
ATOM 2224 C C . TYR A 1 287 ? 27.178 -1.199 -15.180 1.00 92.00 287 TYR A C 1
ATOM 2226 O O . TYR A 1 287 ? 27.977 -0.420 -14.657 1.00 92.00 287 TYR A O 1
ATOM 2234 N N . LEU A 1 288 ? 26.331 -0.787 -16.134 1.00 92.31 288 LEU A N 1
ATOM 2235 C CA . LEU A 1 288 ? 26.344 0.590 -16.645 1.00 92.31 288 LEU A CA 1
ATOM 2236 C C . LEU A 1 288 ? 25.814 1.591 -15.606 1.00 92.31 288 LEU A C 1
ATOM 2238 O O . LEU A 1 288 ? 26.286 2.728 -15.553 1.00 92.31 288 LEU A O 1
ATOM 2242 N N . ALA A 1 289 ? 24.896 1.183 -14.724 1.00 95.38 289 ALA A N 1
ATOM 2243 C CA . ALA A 1 289 ? 24.456 2.008 -13.599 1.00 95.38 289 ALA A CA 1
ATOM 2244 C C . ALA A 1 289 ? 25.570 2.173 -12.549 1.00 95.38 289 ALA A C 1
ATOM 2246 O O . ALA A 1 289 ? 25.777 3.279 -12.049 1.00 95.38 289 ALA A O 1
ATOM 2247 N N . LEU A 1 290 ? 26.340 1.115 -12.268 1.00 95.25 290 LEU A N 1
ATOM 2248 C CA . LEU A 1 290 ? 27.485 1.167 -11.350 1.00 95.25 290 LEU A CA 1
ATOM 2249 C C . LEU A 1 290 ? 28.623 2.037 -11.908 1.00 95.25 290 LEU A C 1
ATOM 2251 O O . LEU A 1 290 ? 29.115 2.917 -11.201 1.00 95.25 290 LEU A O 1
ATOM 2255 N N . GLU A 1 291 ? 28.974 1.887 -13.188 1.00 93.88 291 GLU A N 1
ATOM 2256 C CA . GLU A 1 291 ? 29.905 2.783 -13.893 1.00 93.88 291 GLU A CA 1
ATOM 2257 C C . GLU A 1 291 ? 29.389 4.238 -13.886 1.00 93.88 291 GLU A C 1
ATOM 2259 O O . GLU A 1 291 ? 30.146 5.161 -13.584 1.00 93.88 291 GLU A O 1
ATOM 2264 N N . THR A 1 292 ? 28.082 4.457 -14.090 1.00 95.44 292 THR A N 1
ATOM 2265 C CA . THR A 1 292 ? 27.452 5.789 -13.981 1.00 95.44 292 THR A CA 1
ATOM 2266 C C . THR A 1 292 ? 27.619 6.385 -12.579 1.00 95.44 292 THR A C 1
ATOM 2268 O O . THR A 1 292 ? 27.976 7.559 -12.457 1.00 95.44 292 THR A O 1
ATOM 2271 N N . CYS A 1 293 ? 27.443 5.599 -11.508 1.00 95.75 293 CYS A N 1
ATOM 2272 C CA . CYS A 1 293 ? 27.718 6.048 -10.138 1.00 95.75 293 CYS A CA 1
ATOM 2273 C C . CYS A 1 293 ? 29.195 6.437 -9.937 1.00 95.75 293 CYS A C 1
ATOM 2275 O O . CYS A 1 293 ? 29.478 7.420 -9.243 1.00 95.75 293 CYS A O 1
ATOM 2277 N N . ARG A 1 294 ? 30.132 5.694 -10.544 1.00 95.19 294 ARG A N 1
ATOM 2278 C CA . ARG A 1 294 ? 31.578 5.967 -10.476 1.00 95.19 294 ARG A CA 1
ATOM 2279 C C . ARG A 1 294 ? 31.941 7.273 -11.200 1.00 95.19 294 ARG A C 1
ATOM 2281 O O . ARG A 1 294 ? 32.555 8.146 -10.581 1.00 95.19 294 ARG A O 1
ATOM 2288 N N . GLN A 1 295 ? 31.478 7.469 -12.438 1.00 92.94 295 GLN A N 1
ATOM 2289 C CA . GLN A 1 295 ? 31.688 8.709 -13.206 1.00 92.94 295 GLN A CA 1
ATOM 2290 C C . GLN A 1 295 ? 31.051 9.930 -12.531 1.00 92.94 295 GLN A C 1
ATOM 2292 O O . GLN A 1 295 ? 31.709 10.954 -12.328 1.00 92.94 295 GLN A O 1
ATOM 2297 N N . TRP A 1 296 ? 29.785 9.820 -12.111 1.00 93.25 296 TRP A N 1
ATOM 2298 C CA . TRP A 1 296 ? 29.082 10.895 -11.406 1.00 93.25 296 TRP A CA 1
ATOM 2299 C C . TRP A 1 296 ? 29.868 11.383 -10.187 1.00 93.25 296 TRP A C 1
ATOM 2301 O O . TRP A 1 296 ? 30.026 12.594 -9.984 1.00 93.25 296 TRP A O 1
ATOM 2311 N N . ARG A 1 297 ? 30.393 10.442 -9.391 1.00 92.75 297 ARG A N 1
ATOM 2312 C CA . ARG A 1 297 ? 31.156 10.750 -8.183 1.00 92.75 297 ARG A CA 1
ATOM 2313 C C . ARG A 1 297 ? 32.496 11.423 -8.488 1.00 92.75 297 ARG A C 1
ATOM 2315 O O . ARG A 1 297 ? 32.933 12.255 -7.691 1.00 92.75 297 ARG A O 1
ATOM 2322 N N . LEU A 1 298 ? 33.146 11.085 -9.599 1.00 91.31 298 LEU A N 1
ATOM 2323 C CA . LEU A 1 298 ? 34.397 11.715 -10.035 1.00 91.31 298 LEU A CA 1
ATOM 2324 C C . LEU A 1 298 ? 34.190 13.080 -10.713 1.00 91.31 298 LEU A C 1
ATOM 2326 O O . LEU A 1 298 ? 35.124 13.880 -10.758 1.00 91.31 298 LEU A O 1
ATOM 2330 N N . SER A 1 299 ? 32.978 13.380 -11.191 1.00 90.62 299 SER A N 1
ATOM 2331 C CA . SER A 1 299 ? 32.687 14.626 -11.905 1.00 90.62 299 SER A CA 1
ATOM 2332 C C . SER A 1 299 ? 33.030 15.890 -11.097 1.00 90.62 299 SER A C 1
ATOM 2334 O O . SER A 1 299 ? 32.746 16.011 -9.899 1.00 90.62 299 SER A O 1
ATOM 2336 N N . THR A 1 300 ? 33.589 16.896 -11.776 1.00 89.88 300 THR A N 1
ATOM 2337 C CA . THR A 1 300 ? 34.000 18.172 -11.162 1.00 89.88 300 THR A CA 1
ATOM 2338 C C . THR A 1 300 ? 32.827 18.904 -10.494 1.00 89.88 300 THR A C 1
ATOM 2340 O O . THR A 1 300 ? 33.011 19.555 -9.466 1.00 89.88 300 THR A O 1
ATOM 2343 N N . LYS A 1 301 ? 31.606 18.751 -11.035 1.00 89.38 301 LYS A N 1
ATOM 2344 C CA . LYS A 1 301 ? 30.338 19.226 -10.447 1.00 89.38 301 LYS A CA 1
ATOM 2345 C C . LYS A 1 301 ? 30.149 18.647 -9.040 1.00 89.38 301 LYS A C 1
ATOM 2347 O O . LYS A 1 301 ? 30.038 19.407 -8.080 1.00 89.38 301 LYS A O 1
ATOM 2352 N N . THR A 1 302 ? 30.156 17.322 -8.912 1.00 88.75 302 THR A N 1
ATOM 2353 C CA . THR A 1 302 ? 29.913 16.615 -7.645 1.00 88.75 302 THR A CA 1
ATOM 2354 C C . THR A 1 302 ? 31.029 16.861 -6.631 1.00 88.75 302 THR A C 1
ATOM 2356 O O . THR A 1 302 ? 30.748 17.159 -5.470 1.00 88.75 302 THR A O 1
ATOM 2359 N N . VAL A 1 303 ? 32.294 16.859 -7.070 1.00 90.12 303 VAL A N 1
ATOM 2360 C CA . VAL A 1 303 ? 33.448 17.201 -6.217 1.00 90.12 303 VAL A CA 1
ATOM 2361 C C . VAL A 1 303 ? 33.326 18.621 -5.645 1.00 90.12 303 VAL A C 1
ATOM 2363 O O . VAL A 1 303 ? 33.563 18.822 -4.453 1.00 90.12 303 VAL A O 1
ATOM 2366 N N . ASN A 1 304 ? 32.903 19.600 -6.451 1.00 91.00 304 ASN A N 1
ATOM 2367 C CA . ASN A 1 304 ? 32.693 20.972 -5.984 1.00 91.00 304 ASN A CA 1
ATOM 2368 C C . ASN A 1 304 ? 31.462 21.111 -5.070 1.00 91.00 304 ASN A C 1
ATOM 2370 O O . ASN A 1 304 ? 31.503 21.895 -4.124 1.00 91.00 304 ASN A O 1
ATOM 2374 N N . LEU A 1 305 ? 30.382 20.353 -5.295 1.00 89.50 305 LEU A N 1
ATOM 2375 C CA . LEU A 1 305 ? 29.214 20.346 -4.401 1.00 89.50 305 LEU A CA 1
ATOM 2376 C C . LEU A 1 305 ? 29.559 19.800 -3.007 1.00 89.50 305 LEU A C 1
ATOM 2378 O O . LEU A 1 305 ? 29.170 20.414 -2.014 1.00 89.50 305 LEU A O 1
ATOM 2382 N N . MET A 1 306 ? 30.335 18.713 -2.936 1.00 89.56 306 MET A N 1
ATOM 2383 C CA . MET A 1 306 ? 30.839 18.158 -1.672 1.00 89.56 306 MET A CA 1
ATOM 2384 C C . MET A 1 306 ? 31.814 19.124 -0.981 1.00 89.56 306 MET A C 1
ATOM 2386 O O . MET A 1 306 ? 31.644 19.425 0.197 1.00 89.56 306 MET A O 1
ATOM 2390 N N . ARG A 1 307 ? 32.787 19.690 -1.717 1.00 90.25 307 ARG A N 1
ATOM 2391 C CA . ARG A 1 307 ? 33.740 20.686 -1.181 1.00 90.25 307 ARG A CA 1
ATOM 2392 C C . ARG A 1 307 ? 33.040 21.909 -0.579 1.00 90.25 307 ARG A C 1
ATOM 2394 O O . ARG A 1 307 ? 33.493 22.431 0.432 1.00 90.25 307 ARG A O 1
ATOM 2401 N N . ASN A 1 308 ? 31.938 22.345 -1.186 1.00 90.12 308 ASN A N 1
ATOM 2402 C CA . ASN A 1 308 ? 31.169 23.512 -0.753 1.00 90.12 308 ASN A CA 1
ATOM 2403 C C . ASN A 1 308 ? 30.086 23.182 0.296 1.00 90.12 308 ASN A C 1
ATOM 2405 O O . ASN A 1 308 ? 29.196 24.002 0.515 1.00 90.12 308 ASN A O 1
ATOM 2409 N N . GLY A 1 309 ? 30.095 21.980 0.890 1.00 85.06 309 GLY A N 1
ATOM 2410 C CA . GLY A 1 309 ? 29.135 21.565 1.923 1.00 85.06 309 GLY A CA 1
ATOM 2411 C C . GLY A 1 309 ? 27.682 21.420 1.450 1.00 85.06 309 GLY A C 1
ATOM 2412 O O . GLY A 1 309 ? 26.795 21.185 2.263 1.00 85.06 309 GLY A O 1
ATOM 2413 N N . LYS A 1 310 ? 27.415 21.531 0.140 1.00 83.81 310 LYS A N 1
ATOM 2414 C CA . LYS A 1 310 ? 26.064 21.410 -0.444 1.00 83.81 310 LYS A CA 1
ATOM 2415 C C . LYS A 1 310 ? 25.615 19.957 -0.623 1.00 83.81 310 LYS A C 1
ATOM 2417 O O . LYS A 1 310 ? 24.502 19.713 -1.077 1.00 83.81 310 LYS A O 1
ATOM 2422 N N . MET A 1 311 ? 26.494 19.005 -0.321 1.00 81.06 311 MET A N 1
ATOM 2423 C CA . MET A 1 311 ? 26.275 17.575 -0.476 1.00 81.06 311 MET A CA 1
ATOM 2424 C C . MET A 1 311 ? 27.120 16.803 0.549 1.00 81.06 311 MET A C 1
ATOM 2426 O O . MET A 1 311 ? 28.276 17.180 0.748 1.00 81.06 311 MET A O 1
ATOM 2430 N N . PRO A 1 312 ? 26.605 15.722 1.171 1.00 82.75 312 PRO A N 1
ATOM 2431 C CA . PRO A 1 312 ? 27.410 14.858 2.031 1.00 82.75 312 PRO A CA 1
ATOM 2432 C C . PRO A 1 312 ? 28.630 14.283 1.303 1.00 82.75 312 PRO A C 1
ATOM 2434 O O . PRO A 1 312 ? 28.557 13.944 0.121 1.00 82.75 312 PRO A O 1
ATOM 2437 N N . THR A 1 313 ? 29.746 14.119 2.012 1.00 87.56 313 THR A N 1
ATOM 2438 C CA . THR A 1 313 ? 30.947 13.478 1.462 1.00 87.56 313 THR A CA 1
ATOM 2439 C C . THR A 1 313 ? 30.729 11.971 1.332 1.00 87.56 313 THR A C 1
ATOM 2441 O O . THR A 1 313 ? 30.664 11.254 2.327 1.00 87.56 313 THR A O 1
ATOM 2444 N N . VAL A 1 314 ? 30.657 11.480 0.095 1.00 91.38 314 VAL A N 1
ATOM 2445 C CA . VAL A 1 314 ? 30.515 10.049 -0.239 1.00 91.38 314 VAL A CA 1
ATOM 2446 C C . VAL A 1 314 ? 31.830 9.546 -0.865 1.00 91.38 314 VAL A C 1
ATOM 2448 O O . VAL A 1 314 ? 32.565 10.336 -1.461 1.00 91.38 314 VAL A O 1
ATOM 2451 N N . THR A 1 315 ? 32.168 8.257 -0.760 1.00 92.75 315 THR A N 1
ATOM 2452 C CA . THR A 1 315 ? 33.291 7.631 -1.502 1.00 92.75 315 THR A CA 1
ATOM 2453 C C . THR A 1 315 ? 32.798 6.933 -2.777 1.00 92.75 315 THR A C 1
ATOM 2455 O O . THR A 1 315 ? 31.596 6.763 -2.961 1.00 92.75 315 THR A O 1
ATOM 2458 N N . ILE A 1 316 ? 33.700 6.518 -3.673 1.00 93.06 316 ILE A N 1
ATOM 2459 C CA . ILE A 1 316 ? 33.323 5.822 -4.922 1.00 93.06 316 ILE A CA 1
ATOM 2460 C C . ILE A 1 316 ? 32.636 4.479 -4.615 1.00 93.06 316 ILE A C 1
ATOM 2462 O O . ILE A 1 316 ? 31.581 4.180 -5.173 1.00 93.06 316 ILE A O 1
ATOM 2466 N N . GLU A 1 317 ? 33.158 3.712 -3.654 1.00 93.06 317 GLU A N 1
ATOM 2467 C CA . GLU A 1 317 ? 32.484 2.509 -3.149 1.00 93.06 317 GLU A CA 1
ATOM 2468 C C . GLU A 1 317 ? 31.150 2.840 -2.468 1.00 93.06 317 GLU A C 1
ATOM 2470 O O . GLU A 1 317 ? 30.160 2.146 -2.683 1.00 93.06 317 GLU A O 1
ATOM 2475 N N . GLN A 1 318 ? 31.093 3.895 -1.642 1.00 93.56 318 GLN A N 1
ATOM 2476 C CA . GLN A 1 318 ? 29.877 4.217 -0.894 1.00 93.56 318 GLN A CA 1
ATOM 2477 C C . GLN A 1 318 ? 28.744 4.699 -1.807 1.00 93.56 318 GLN A C 1
ATOM 2479 O O . GLN A 1 318 ? 27.590 4.402 -1.521 1.00 93.56 318 GLN A O 1
ATOM 2484 N N . ALA A 1 319 ? 29.051 5.365 -2.924 1.00 94.88 319 ALA A N 1
ATOM 2485 C CA . ALA A 1 319 ? 28.065 5.735 -3.938 1.00 94.88 319 ALA A CA 1
ATOM 2486 C C . ALA A 1 319 ? 27.391 4.489 -4.546 1.00 94.88 319 ALA A C 1
ATOM 2488 O O . ALA A 1 319 ? 26.167 4.424 -4.642 1.00 94.88 319 ALA A O 1
ATOM 2489 N N . GLN A 1 320 ? 28.180 3.460 -4.867 1.00 96.44 320 GLN A N 1
ATOM 2490 C CA . GLN A 1 320 ? 27.674 2.188 -5.392 1.00 96.44 320 GLN A CA 1
ATOM 2491 C C . GLN A 1 320 ? 26.939 1.371 -4.308 1.00 96.44 320 GLN A C 1
ATOM 2493 O O . GLN A 1 320 ? 25.844 0.867 -4.552 1.00 96.44 320 GLN A O 1
ATOM 2498 N N . ARG A 1 321 ? 27.457 1.319 -3.067 1.00 94.94 321 ARG A N 1
ATOM 2499 C CA . ARG A 1 321 ? 26.755 0.718 -1.910 1.00 94.94 321 ARG A CA 1
ATOM 2500 C C . ARG A 1 321 ? 25.406 1.394 -1.642 1.00 94.94 321 ARG A C 1
ATOM 2502 O O . ARG A 1 321 ? 24.430 0.699 -1.369 1.00 94.94 321 ARG A O 1
ATOM 2509 N N . ASN A 1 322 ? 25.342 2.723 -1.735 1.00 95.94 322 ASN A N 1
ATOM 2510 C CA . ASN A 1 322 ? 24.114 3.506 -1.604 1.00 95.94 322 ASN A CA 1
ATOM 2511 C C . ASN A 1 322 ? 23.120 3.158 -2.719 1.00 95.94 322 ASN A C 1
ATOM 2513 O O . ASN A 1 322 ? 21.984 2.805 -2.415 1.00 95.94 322 ASN A O 1
ATOM 2517 N N . PHE A 1 323 ? 23.551 3.170 -3.983 1.00 97.00 323 PHE A N 1
ATOM 2518 C CA . PHE A 1 323 ? 22.714 2.765 -5.115 1.00 97.00 323 PHE A CA 1
ATOM 2519 C C . PHE A 1 323 ? 22.127 1.356 -4.909 1.00 97.00 323 PHE A C 1
ATOM 2521 O O . PHE A 1 323 ? 20.908 1.181 -4.892 1.00 97.00 323 PHE A O 1
ATOM 2528 N N . CYS A 1 324 ? 22.968 0.366 -4.597 1.00 95.44 324 CYS A N 1
ATOM 2529 C CA . CYS A 1 324 ? 22.517 -0.996 -4.310 1.00 95.44 324 CYS A CA 1
ATOM 2530 C C . CYS A 1 324 ? 21.595 -1.086 -3.077 1.00 95.44 324 CYS A C 1
ATOM 2532 O O . CYS A 1 324 ? 20.709 -1.938 -3.047 1.00 95.44 324 CYS A O 1
ATOM 2534 N N . LYS A 1 325 ? 21.761 -0.225 -2.062 1.00 94.62 325 LYS A N 1
ATOM 2535 C CA . LYS A 1 325 ? 20.841 -0.125 -0.913 1.00 94.62 325 LYS A CA 1
ATOM 2536 C C . LYS A 1 325 ? 19.475 0.424 -1.336 1.00 94.62 325 LYS A C 1
ATOM 2538 O O . LYS A 1 325 ? 18.462 -0.163 -0.964 1.00 94.62 325 LYS A O 1
ATOM 2543 N N . ALA A 1 326 ? 19.448 1.487 -2.142 1.00 95.06 326 ALA A N 1
ATOM 2544 C CA . ALA A 1 326 ? 18.218 2.076 -2.668 1.00 95.06 326 ALA A CA 1
ATOM 2545 C C . ALA A 1 326 ? 17.409 1.049 -3.475 1.00 95.06 326 ALA A C 1
ATOM 2547 O O . ALA A 1 326 ? 16.209 0.895 -3.247 1.00 95.06 326 ALA A O 1
ATOM 2548 N N . VAL A 1 327 ? 18.080 0.284 -4.346 1.00 96.12 327 VAL A N 1
ATOM 2549 C CA . VAL A 1 327 ? 17.450 -0.801 -5.114 1.00 96.12 327 VAL A CA 1
ATOM 2550 C C . VAL A 1 327 ? 16.887 -1.889 -4.194 1.00 96.12 327 VAL A C 1
ATOM 2552 O O . VAL A 1 327 ? 15.743 -2.296 -4.373 1.00 96.12 327 VAL A O 1
ATOM 2555 N N . LYS A 1 328 ? 17.633 -2.329 -3.170 1.00 94.75 328 LYS A N 1
ATOM 2556 C CA . LYS A 1 328 ? 17.174 -3.363 -2.220 1.00 94.75 328 LYS A CA 1
ATOM 2557 C C . LYS A 1 328 ? 15.937 -2.911 -1.431 1.00 94.75 328 LYS A C 1
ATOM 2559 O O . LYS A 1 328 ? 14.966 -3.660 -1.348 1.00 94.75 328 LYS A O 1
ATOM 2564 N N . SER A 1 329 ? 15.917 -1.677 -0.926 1.00 92.19 329 SER A N 1
ATOM 2565 C CA . SER A 1 329 ? 14.729 -1.104 -0.273 1.00 92.19 329 SER A CA 1
ATOM 2566 C C . SER A 1 329 ? 13.544 -0.941 -1.235 1.00 92.19 329 SER A C 1
ATOM 2568 O O . SER A 1 329 ? 12.413 -1.256 -0.868 1.00 92.19 329 SER A O 1
ATOM 2570 N N . GLY A 1 330 ? 13.790 -0.520 -2.479 1.00 93.06 330 GLY A N 1
ATOM 2571 C CA . GLY A 1 330 ? 12.753 -0.411 -3.505 1.00 93.06 330 GLY A CA 1
ATOM 2572 C C . GLY A 1 330 ? 12.161 -1.760 -3.926 1.00 93.06 330 GLY A C 1
ATOM 2573 O O . GLY A 1 330 ? 10.952 -1.858 -4.105 1.00 93.06 330 GLY A O 1
ATOM 2574 N N . LEU A 1 331 ? 12.972 -2.820 -4.013 1.00 94.88 331 LEU A N 1
ATOM 2575 C CA . LEU A 1 331 ? 12.484 -4.181 -4.258 1.00 94.88 331 LEU A CA 1
ATOM 2576 C C . LEU A 1 331 ? 11.575 -4.659 -3.121 1.00 94.88 331 LEU A C 1
ATOM 2578 O O . LEU A 1 331 ? 10.469 -5.113 -3.396 1.00 94.88 331 LEU A O 1
ATOM 2582 N N . LEU A 1 332 ? 11.982 -4.492 -1.855 1.00 93.62 332 LEU A N 1
ATOM 2583 C CA . LEU A 1 332 ? 11.131 -4.822 -0.702 1.00 93.62 332 LEU A CA 1
ATOM 2584 C C . LEU A 1 332 ? 9.787 -4.079 -0.763 1.00 93.62 332 LEU A C 1
ATOM 2586 O O . LEU A 1 332 ? 8.741 -4.698 -0.603 1.00 93.62 332 LEU A O 1
ATOM 2590 N N . LYS A 1 333 ? 9.799 -2.782 -1.090 1.00 91.44 333 LYS A N 1
ATOM 2591 C CA . LYS A 1 333 ? 8.592 -1.965 -1.301 1.00 91.44 333 LYS A CA 1
ATOM 2592 C C . LYS A 1 333 ? 7.706 -2.462 -2.452 1.00 91.44 333 LYS A C 1
ATOM 2594 O O . LYS A 1 333 ? 6.487 -2.391 -2.343 1.00 91.44 333 LYS A O 1
ATOM 2599 N N . ILE A 1 334 ? 8.276 -2.957 -3.552 1.00 93.44 334 ILE A N 1
ATOM 2600 C CA . ILE A 1 334 ? 7.498 -3.490 -4.687 1.00 93.44 334 ILE A CA 1
ATOM 2601 C C . ILE A 1 334 ? 6.862 -4.839 -4.324 1.00 93.44 334 ILE A C 1
ATOM 2603 O O . ILE A 1 334 ? 5.674 -5.033 -4.565 1.00 93.44 334 ILE A O 1
ATOM 2607 N N . LEU A 1 335 ? 7.614 -5.730 -3.672 1.00 93.31 335 LEU A N 1
ATOM 2608 C CA . LEU A 1 335 ? 7.111 -6.997 -3.128 1.00 93.31 335 LEU A CA 1
ATOM 2609 C C . LEU A 1 335 ? 5.968 -6.769 -2.119 1.00 93.31 335 LEU A C 1
ATOM 2611 O O . LEU A 1 335 ? 4.924 -7.427 -2.181 1.00 93.31 335 LEU A O 1
ATOM 2615 N N . SER A 1 336 ? 6.136 -5.800 -1.214 1.00 90.75 336 SER A N 1
ATOM 2616 C CA . SER A 1 336 ? 5.188 -5.562 -0.125 1.00 90.75 336 SER A CA 1
ATOM 2617 C C . SER A 1 336 ? 3.834 -5.025 -0.602 1.00 90.75 336 SER A C 1
ATOM 2619 O O . SER A 1 336 ? 2.830 -5.340 0.037 1.00 90.75 336 SER A O 1
ATOM 2621 N N . LYS A 1 337 ? 3.764 -4.330 -1.754 1.00 89.75 337 LYS A N 1
ATOM 2622 C CA . LYS A 1 337 ? 2.500 -3.894 -2.393 1.00 89.75 337 LYS A CA 1
ATOM 2623 C C . LYS A 1 337 ? 1.515 -5.035 -2.637 1.00 89.75 337 LYS A C 1
ATOM 2625 O O . LYS A 1 337 ? 0.314 -4.803 -2.571 1.00 89.75 337 LYS A O 1
ATOM 2630 N N . MET A 1 338 ? 2.004 -6.240 -2.940 1.00 89.06 338 MET A N 1
ATOM 2631 C CA . MET A 1 338 ? 1.180 -7.440 -3.155 1.00 89.06 338 MET A CA 1
ATOM 2632 C C . MET A 1 338 ? 1.079 -8.318 -1.888 1.00 89.06 338 MET A C 1
ATOM 2634 O O . MET A 1 338 ? 0.446 -9.371 -1.896 1.00 89.06 338 MET A O 1
ATOM 2638 N N . GLY A 1 339 ? 1.702 -7.902 -0.781 1.00 88.44 339 GLY A N 1
ATOM 2639 C CA . GLY A 1 339 ? 1.804 -8.701 0.442 1.00 88.44 339 GLY A CA 1
ATOM 2640 C C . GLY A 1 339 ? 2.795 -9.867 0.339 1.00 88.44 339 GLY A C 1
ATOM 2641 O O . GLY A 1 339 ? 2.690 -10.825 1.100 1.00 88.44 339 GLY A O 1
ATOM 2642 N N . ILE A 1 340 ? 3.752 -9.814 -0.596 1.00 93.06 340 ILE A N 1
ATOM 2643 C CA . ILE A 1 340 ? 4.750 -10.873 -0.799 1.00 93.06 340 ILE A CA 1
ATOM 2644 C C . ILE A 1 340 ? 5.962 -10.601 0.096 1.00 93.06 340 ILE A C 1
ATOM 2646 O O . ILE A 1 340 ? 6.600 -9.560 -0.024 1.00 93.06 340 ILE A O 1
ATOM 2650 N N . SER A 1 341 ? 6.315 -11.541 0.976 1.00 91.75 341 SER A N 1
ATOM 2651 C CA . SER A 1 341 ? 7.476 -11.395 1.873 1.00 91.75 341 SER A CA 1
ATOM 2652 C C . SER A 1 341 ? 8.803 -11.831 1.236 1.00 91.75 341 SER A C 1
ATOM 2654 O O . SER A 1 341 ? 9.853 -11.267 1.542 1.00 91.75 341 SER A O 1
ATOM 2656 N N . LEU A 1 342 ? 8.785 -12.847 0.367 1.00 92.88 342 LEU A N 1
ATOM 2657 C CA . LEU A 1 342 ? 9.992 -13.517 -0.130 1.00 92.88 342 LEU A CA 1
ATOM 2658 C C . LEU A 1 342 ? 10.213 -13.275 -1.623 1.00 92.88 342 LEU A C 1
ATOM 2660 O O . LEU A 1 342 ? 9.337 -13.548 -2.442 1.00 92.88 342 LEU A O 1
ATOM 2664 N N . LEU A 1 343 ? 11.427 -12.867 -1.992 1.00 91.50 343 LEU A N 1
ATOM 2665 C CA . LEU A 1 343 ? 11.825 -12.698 -3.390 1.00 91.50 343 LEU A CA 1
ATOM 2666 C C . LEU A 1 343 ? 11.769 -14.007 -4.189 1.00 91.50 343 LEU A C 1
ATOM 2668 O O . LEU A 1 343 ? 11.396 -13.990 -5.357 1.00 91.50 343 LEU A O 1
ATOM 2672 N N . SER A 1 344 ? 12.042 -15.147 -3.552 1.00 90.12 344 SER A N 1
ATOM 2673 C CA . SER A 1 344 ? 11.871 -16.477 -4.153 1.00 90.12 344 SER A CA 1
ATOM 2674 C C . SER A 1 344 ? 10.425 -16.794 -4.557 1.00 90.12 344 SER A C 1
ATOM 2676 O O . SER A 1 344 ? 10.216 -17.672 -5.383 1.00 90.12 344 SER A O 1
ATOM 2678 N N . SER A 1 345 ? 9.438 -16.097 -3.985 1.00 91.25 345 SER A N 1
ATOM 2679 C CA . SER A 1 345 ? 8.012 -16.205 -4.335 1.00 91.25 345 SER A CA 1
ATOM 2680 C C . SER A 1 345 ? 7.544 -15.099 -5.290 1.00 91.25 345 SER A C 1
ATOM 2682 O O . SER A 1 345 ? 6.408 -15.129 -5.747 1.00 91.25 345 SER A O 1
ATOM 2684 N N . TYR A 1 346 ? 8.406 -14.119 -5.574 1.00 93.31 346 TYR A N 1
ATOM 2685 C CA . TYR A 1 346 ? 8.191 -13.063 -6.565 1.00 93.31 346 TYR A CA 1
ATOM 2686 C C . TYR A 1 346 ? 8.892 -13.381 -7.899 1.00 93.31 346 TYR A C 1
ATOM 2688 O O . TYR A 1 346 ? 8.432 -12.970 -8.963 1.00 93.31 346 TYR A O 1
ATOM 2696 N N . CYS A 1 347 ? 10.004 -14.122 -7.851 1.00 91.56 347 CYS A N 1
ATOM 2697 C CA . CYS A 1 347 ? 10.757 -14.554 -9.024 1.00 91.56 347 CYS A CA 1
ATOM 2698 C C . CYS A 1 347 ? 9.886 -15.411 -9.954 1.00 91.56 347 CYS A C 1
ATOM 2700 O O . CYS A 1 347 ? 9.322 -16.414 -9.521 1.00 91.56 347 CYS A O 1
ATOM 2702 N N . GLY A 1 348 ? 9.756 -14.999 -11.218 1.00 88.50 348 GLY A N 1
ATOM 2703 C CA . GLY A 1 348 ? 8.889 -15.659 -12.203 1.00 88.50 348 GLY A CA 1
ATOM 2704 C C . GLY A 1 348 ? 7.378 -15.545 -11.939 1.00 88.50 348 GLY A C 1
ATOM 2705 O O . GLY A 1 348 ? 6.601 -16.172 -12.652 1.00 88.50 348 GLY A O 1
ATOM 2706 N N . ALA A 1 349 ? 6.938 -14.768 -10.940 1.00 91.81 349 ALA A N 1
ATOM 2707 C CA . ALA A 1 349 ? 5.527 -14.670 -10.549 1.00 91.81 349 ALA A CA 1
ATOM 2708 C C . ALA A 1 349 ? 4.707 -13.640 -11.356 1.00 91.81 349 ALA A C 1
ATOM 2710 O O . ALA A 1 349 ? 3.514 -13.494 -11.101 1.00 91.81 349 ALA A O 1
ATOM 2711 N N . GLN A 1 350 ? 5.326 -12.917 -12.301 1.00 93.81 350 GLN A N 1
ATOM 2712 C CA . GLN A 1 350 ? 4.653 -12.033 -13.268 1.00 93.81 350 GLN A CA 1
ATOM 2713 C C . GLN A 1 350 ? 3.652 -11.032 -12.637 1.00 93.81 350 GLN A C 1
ATOM 2715 O O . GLN A 1 350 ? 2.523 -10.870 -13.099 1.00 93.81 350 GLN A O 1
ATOM 2720 N N . ILE A 1 351 ? 4.048 -10.329 -11.564 1.00 94.75 351 ILE A N 1
ATOM 2721 C CA . ILE A 1 351 ? 3.183 -9.392 -10.802 1.00 94.75 351 ILE A CA 1
ATOM 2722 C C . ILE A 1 351 ? 3.009 -8.035 -11.534 1.00 94.75 351 ILE A C 1
ATOM 2724 O O . ILE A 1 351 ? 3.189 -6.950 -10.977 1.00 94.75 351 ILE A O 1
ATOM 2728 N N . PHE A 1 352 ? 2.655 -8.098 -12.817 1.00 95.19 352 PHE A N 1
ATOM 2729 C CA . PHE A 1 352 ? 2.553 -6.967 -13.736 1.00 95.19 352 PHE A CA 1
ATOM 2730 C C . PHE A 1 352 ? 1.301 -7.059 -14.621 1.00 95.19 352 PHE A C 1
ATOM 2732 O O . PHE A 1 352 ? 0.723 -8.126 -14.817 1.00 95.19 352 PHE A O 1
ATOM 2739 N N . GLU A 1 353 ? 0.884 -5.918 -15.158 1.00 93.94 353 GLU A N 1
ATOM 2740 C CA . GLU A 1 353 ? -0.077 -5.793 -16.256 1.00 93.94 353 GLU A CA 1
ATOM 2741 C C . GLU A 1 353 ? 0.599 -5.027 -17.403 1.00 93.94 353 GLU A C 1
ATOM 2743 O O . GLU A 1 353 ? 1.392 -4.114 -17.160 1.00 93.94 353 GLU A O 1
ATOM 2748 N N . ILE A 1 354 ? 0.326 -5.421 -18.645 1.00 95.06 354 ILE A N 1
ATOM 2749 C CA . ILE A 1 354 ? 0.981 -4.916 -19.853 1.00 95.06 354 ILE A CA 1
ATOM 2750 C C . ILE A 1 354 ? 0.041 -3.948 -20.576 1.00 95.06 354 ILE A C 1
ATOM 2752 O O . ILE A 1 354 ? -1.093 -4.286 -20.914 1.00 95.06 354 ILE A O 1
ATOM 2756 N N . TYR A 1 355 ? 0.541 -2.745 -20.851 1.00 92.25 355 TYR A N 1
ATOM 2757 C CA . TYR A 1 355 ? -0.188 -1.676 -21.529 1.00 92.25 355 TYR A CA 1
ATOM 2758 C C . TYR A 1 355 ? 0.543 -1.274 -22.812 1.00 92.25 355 TYR A C 1
ATOM 2760 O O . TYR A 1 355 ? 1.350 -0.346 -22.803 1.00 92.25 355 TYR A O 1
ATOM 2768 N N . GLY A 1 356 ? 0.234 -1.953 -23.924 1.00 91.19 356 GLY A N 1
ATOM 2769 C CA . GLY A 1 356 ? 0.708 -1.557 -25.254 1.00 91.19 356 GLY A CA 1
ATOM 2770 C C . GLY A 1 356 ? 1.671 -2.512 -25.962 1.00 91.19 356 GLY A C 1
ATOM 2771 O O . GLY A 1 356 ? 2.314 -2.079 -26.913 1.00 91.19 356 GLY A O 1
ATOM 2772 N N . LEU A 1 357 ? 1.772 -3.778 -25.543 1.00 94.69 357 LEU A N 1
ATOM 2773 C CA . LEU A 1 357 ? 2.449 -4.832 -26.314 1.00 94.69 357 LEU A CA 1
ATOM 2774 C C . LEU A 1 357 ? 1.407 -5.797 -26.898 1.00 94.69 357 LEU A C 1
ATOM 2776 O O . LEU A 1 357 ? 0.462 -6.197 -26.206 1.00 94.69 357 LEU A O 1
ATOM 2780 N N . GLY A 1 358 ? 1.589 -6.167 -28.165 1.00 93.88 358 GLY A N 1
ATOM 2781 C CA . GLY A 1 358 ? 0.750 -7.122 -28.882 1.00 93.88 358 GLY A CA 1
ATOM 2782 C C . GLY A 1 358 ? 0.882 -8.544 -28.333 1.00 93.88 358 GLY A C 1
ATOM 2783 O O . GLY A 1 358 ? 1.900 -8.912 -27.744 1.00 93.88 358 GLY A O 1
ATOM 2784 N N . GLN A 1 359 ? -0.159 -9.359 -28.537 1.00 91.62 359 GLN A N 1
ATOM 2785 C CA . GLN A 1 359 ? -0.242 -10.706 -27.957 1.00 91.62 359 GLN A CA 1
ATOM 2786 C C . GLN A 1 359 ? 0.904 -11.626 -28.418 1.00 91.62 359 GLN A C 1
ATOM 2788 O O . GLN A 1 359 ? 1.366 -12.437 -27.630 1.00 91.62 359 GLN A O 1
ATOM 2793 N N . GLU A 1 360 ? 1.434 -11.430 -29.630 1.00 91.38 360 GLU A N 1
ATOM 2794 C CA . GLU A 1 360 ? 2.643 -12.100 -30.144 1.00 91.38 360 GLU A CA 1
ATOM 2795 C C . GLU A 1 360 ? 3.839 -11.994 -29.177 1.00 91.38 360 GLU A C 1
ATOM 2797 O O . GLU A 1 360 ? 4.475 -12.998 -28.857 1.00 91.38 360 GLU A O 1
ATOM 2802 N N . ILE A 1 361 ? 4.119 -10.790 -28.662 1.00 93.00 361 ILE A N 1
ATOM 2803 C CA . ILE A 1 361 ? 5.223 -10.552 -27.718 1.00 93.00 361 ILE A CA 1
ATOM 2804 C C . ILE A 1 361 ? 4.921 -11.216 -26.368 1.00 93.00 361 ILE A C 1
ATOM 2806 O O . ILE A 1 361 ? 5.811 -11.776 -25.724 1.00 93.00 361 ILE A O 1
ATOM 2810 N N . VAL A 1 362 ? 3.657 -11.159 -25.938 1.00 93.00 362 VAL A N 1
ATOM 2811 C CA . VAL A 1 362 ? 3.210 -11.751 -24.673 1.00 93.00 362 VAL A CA 1
ATOM 2812 C C . VAL A 1 362 ? 3.336 -13.271 -24.716 1.00 93.00 362 VAL A C 1
ATOM 2814 O O . VAL A 1 362 ? 3.930 -13.839 -23.808 1.00 93.00 362 VAL A O 1
ATOM 2817 N N . ASP A 1 363 ? 2.861 -13.928 -25.770 1.00 91.62 363 ASP A N 1
ATOM 2818 C CA . ASP A 1 363 ? 2.909 -15.387 -25.900 1.00 91.62 363 ASP A CA 1
ATOM 2819 C C . ASP A 1 363 ? 4.349 -15.906 -26.063 1.00 91.62 363 ASP A C 1
ATOM 2821 O O . ASP A 1 363 ? 4.678 -16.962 -25.524 1.00 91.62 363 ASP A O 1
ATOM 2825 N N . LEU A 1 364 ? 5.226 -15.153 -26.746 1.00 88.94 364 LEU A N 1
ATOM 2826 C CA . LEU A 1 364 ? 6.632 -15.525 -26.947 1.00 88.94 364 LEU A CA 1
ATOM 2827 C C . LEU A 1 364 ? 7.495 -15.371 -25.680 1.00 88.94 364 LEU A C 1
ATOM 2829 O O . LEU A 1 364 ? 8.307 -16.248 -25.392 1.00 88.94 364 LEU A O 1
ATOM 2833 N N . ALA A 1 365 ? 7.362 -14.257 -24.947 1.00 87.25 365 ALA A N 1
ATOM 2834 C CA . ALA A 1 365 ? 8.318 -13.871 -23.898 1.00 87.25 365 ALA A CA 1
ATOM 2835 C C . ALA A 1 365 ? 7.710 -13.673 -22.496 1.00 87.25 365 ALA A C 1
ATOM 2837 O O . ALA A 1 365 ? 8.428 -13.754 -21.500 1.00 87.25 365 ALA A O 1
ATOM 2838 N N . PHE A 1 366 ? 6.401 -13.425 -22.392 1.00 93.62 366 PHE A N 1
ATOM 2839 C CA . PHE A 1 366 ? 5.725 -13.037 -21.143 1.00 93.62 366 PHE A CA 1
ATOM 2840 C C . PHE A 1 366 ? 4.457 -13.869 -20.882 1.00 93.62 366 PHE A C 1
ATOM 2842 O O . PHE A 1 366 ? 3.480 -13.371 -20.321 1.00 93.62 366 PHE A O 1
ATOM 2849 N N . CYS A 1 367 ? 4.462 -15.136 -21.314 1.00 90.25 367 CYS A N 1
ATOM 2850 C CA . CYS A 1 367 ? 3.286 -16.005 -21.326 1.00 90.25 367 CYS A CA 1
ATOM 2851 C C . CYS A 1 367 ? 2.669 -16.125 -19.922 1.00 90.25 367 CYS A C 1
ATOM 2853 O O . CYS A 1 367 ? 3.324 -16.591 -18.988 1.00 90.25 367 CYS A O 1
ATOM 2855 N N . GLY A 1 368 ? 1.401 -15.719 -19.797 1.00 87.31 368 GLY A N 1
ATOM 2856 C CA . GLY A 1 368 ? 0.666 -15.605 -18.531 1.00 87.31 368 GLY A CA 1
ATOM 2857 C C . GLY A 1 368 ? 0.309 -14.161 -18.151 1.00 87.31 368 GLY A C 1
ATOM 2858 O O . GLY A 1 368 ? -0.721 -13.940 -17.508 1.00 87.31 368 GLY A O 1
ATOM 2859 N N . SER A 1 369 ? 1.084 -13.174 -18.610 1.00 92.69 369 SER A N 1
ATOM 2860 C CA . SER A 1 369 ? 0.819 -11.758 -18.346 1.00 92.69 369 SER A CA 1
ATOM 2861 C C . SER A 1 369 ? -0.397 -11.220 -19.101 1.00 92.69 369 SER A C 1
ATOM 2863 O O . SER A 1 369 ? -0.725 -11.625 -20.215 1.00 92.69 369 SER A O 1
ATOM 2865 N N . VAL A 1 370 ? -1.073 -10.249 -18.486 1.00 91.88 370 VAL A N 1
ATOM 2866 C CA . VAL A 1 370 ? -2.290 -9.641 -19.032 1.00 91.88 370 VAL A CA 1
ATOM 2867 C C . VAL A 1 370 ? -1.935 -8.442 -19.913 1.00 91.88 370 VAL A C 1
ATOM 2869 O O . VAL A 1 370 ? -1.512 -7.419 -19.385 1.00 91.88 370 VAL A O 1
ATOM 2872 N N . SER A 1 371 ? -2.178 -8.536 -21.225 1.00 92.62 371 SER A N 1
ATOM 2873 C CA . SER A 1 371 ? -2.317 -7.383 -22.134 1.00 92.62 371 SER A CA 1
ATOM 2874 C C . SER A 1 371 ? -3.757 -7.345 -22.654 1.00 92.62 371 SER A C 1
ATOM 2876 O O . SER A 1 371 ? -4.229 -8.320 -23.236 1.00 92.62 371 SER A O 1
ATOM 2878 N N . LYS A 1 372 ? -4.506 -6.264 -22.388 1.00 88.12 372 LYS A N 1
ATOM 2879 C CA . LYS A 1 372 ? -5.930 -6.137 -22.792 1.00 88.12 372 LYS A CA 1
ATOM 2880 C C . LYS A 1 372 ? -6.206 -5.156 -23.922 1.00 88.12 372 LYS A C 1
ATOM 2882 O O . LYS A 1 372 ? -7.334 -5.116 -24.399 1.00 88.12 372 LYS A O 1
ATOM 2887 N N . ILE A 1 373 ? -5.198 -4.395 -24.337 1.00 88.50 373 ILE A N 1
ATOM 2888 C CA . ILE A 1 373 ? -5.321 -3.362 -25.375 1.00 88.50 373 ILE A CA 1
ATOM 2889 C C . ILE A 1 373 ? -4.452 -3.642 -26.607 1.00 88.50 373 ILE A C 1
ATOM 2891 O O . ILE A 1 373 ? -4.372 -2.797 -27.491 1.00 88.50 373 ILE A O 1
ATOM 2895 N N . GLY A 1 374 ? -3.772 -4.793 -26.670 1.00 88.31 374 GLY A N 1
ATOM 2896 C CA . GLY A 1 374 ? -2.790 -5.076 -27.719 1.00 88.31 374 GLY A CA 1
ATOM 2897 C C . GLY A 1 374 ? -1.657 -4.044 -27.742 1.00 88.31 374 GLY A C 1
ATOM 2898 O O . GLY A 1 374 ? -1.240 -3.545 -26.693 1.00 88.31 374 GLY A O 1
ATOM 2899 N N . GLY A 1 375 ? -1.175 -3.715 -28.940 1.00 91.88 375 GLY A N 1
ATOM 2900 C CA . GLY A 1 375 ? -0.108 -2.743 -29.175 1.00 91.88 375 GLY A CA 1
ATOM 2901 C C . GLY A 1 375 ? 1.046 -3.321 -29.992 1.00 91.88 375 GLY A C 1
ATOM 2902 O O . GLY A 1 375 ? 0.802 -4.083 -30.920 1.00 91.88 375 GLY A O 1
ATOM 2903 N N . LEU A 1 376 ? 2.288 -2.944 -29.668 1.00 94.06 376 LEU A N 1
ATOM 2904 C CA . LEU A 1 376 ? 3.464 -3.192 -30.511 1.00 94.06 376 LEU A CA 1
ATOM 2905 C C . LEU A 1 376 ? 3.624 -4.673 -30.893 1.00 94.06 376 LEU A C 1
ATOM 2907 O O . LEU A 1 376 ? 3.623 -5.549 -30.029 1.00 94.06 376 LEU A O 1
ATOM 2911 N N . SER A 1 377 ? 3.837 -4.916 -32.183 1.00 93.38 377 SER A N 1
ATOM 2912 C CA . SER A 1 377 ? 4.371 -6.169 -32.743 1.00 93.38 377 SER A CA 1
ATOM 2913 C C . SER A 1 377 ? 5.891 -6.279 -32.546 1.00 93.38 377 SER A C 1
ATOM 2915 O O . SER A 1 377 ? 6.555 -5.277 -32.256 1.00 93.38 377 SER A O 1
ATOM 2917 N N . LEU A 1 378 ? 6.476 -7.474 -32.720 1.00 90.44 378 LEU A N 1
ATOM 2918 C CA . LEU A 1 378 ? 7.925 -7.682 -32.525 1.00 90.44 378 LEU A CA 1
ATOM 2919 C C . LEU A 1 378 ? 8.787 -6.736 -33.386 1.00 90.44 378 LEU A C 1
ATOM 2921 O O . LEU A 1 378 ? 9.774 -6.181 -32.902 1.00 90.44 378 LEU A O 1
ATOM 2925 N N . ASP A 1 379 ? 8.373 -6.475 -34.627 1.00 90.62 379 ASP A N 1
ATOM 2926 C CA . ASP A 1 379 ? 9.038 -5.534 -35.537 1.00 90.62 379 ASP A CA 1
ATOM 2927 C C . ASP A 1 379 ? 8.921 -4.063 -35.101 1.00 90.62 379 ASP A C 1
ATOM 2929 O O . ASP A 1 379 ? 9.783 -3.246 -35.434 1.00 90.62 379 ASP A O 1
ATOM 2933 N N . GLU A 1 380 ? 7.843 -3.692 -34.407 1.00 92.94 380 GLU A N 1
ATOM 2934 C CA . GLU A 1 380 ? 7.640 -2.339 -33.873 1.00 92.94 380 GLU A CA 1
ATOM 2935 C C . GLU A 1 380 ? 8.515 -2.123 -32.634 1.00 92.94 380 GLU A C 1
ATOM 2937 O O . GLU A 1 380 ? 9.197 -1.100 -32.541 1.00 92.94 380 GLU A O 1
ATOM 2942 N N . LEU A 1 381 ? 8.610 -3.128 -31.755 1.00 90.62 381 LEU A N 1
ATOM 2943 C CA . LEU A 1 381 ? 9.545 -3.133 -30.627 1.00 90.62 381 LEU A CA 1
ATOM 2944 C C . LEU A 1 381 ? 11.010 -3.129 -31.098 1.00 90.62 381 LEU A C 1
ATOM 2946 O O . LEU A 1 381 ? 11.844 -2.441 -30.508 1.00 90.62 381 LEU A O 1
ATOM 2950 N N . ALA A 1 382 ? 11.331 -3.823 -32.194 1.00 87.38 382 ALA A N 1
ATOM 2951 C CA . ALA A 1 382 ? 12.660 -3.779 -32.802 1.00 87.38 382 ALA A CA 1
ATOM 2952 C C . ALA A 1 382 ? 13.008 -2.377 -33.332 1.00 87.38 382 ALA A C 1
ATOM 2954 O O . ALA A 1 382 ? 14.120 -1.893 -33.119 1.00 87.38 382 ALA A O 1
ATOM 2955 N N . ARG A 1 383 ? 12.048 -1.692 -33.969 1.00 89.38 383 ARG A N 1
ATOM 2956 C CA . ARG A 1 383 ? 12.202 -0.310 -34.455 1.00 89.38 383 ARG A CA 1
ATOM 2957 C C . ARG A 1 383 ? 12.335 0.713 -33.323 1.00 89.38 383 ARG A C 1
ATOM 2959 O O . ARG A 1 383 ? 13.170 1.609 -33.433 1.00 89.38 383 ARG A O 1
ATOM 2966 N N . GLU A 1 384 ? 11.578 0.574 -32.233 1.00 89.69 384 GLU A N 1
ATOM 2967 C CA . GLU A 1 384 ? 11.753 1.413 -31.039 1.00 89.69 384 GLU A CA 1
ATOM 2968 C C . GLU A 1 384 ? 13.136 1.196 -30.408 1.00 89.69 384 GLU A C 1
ATOM 2970 O O . GLU A 1 384 ? 13.875 2.163 -30.210 1.00 89.69 384 GLU A O 1
ATOM 2975 N N . SER A 1 385 ? 13.535 -0.061 -30.195 1.00 84.69 385 SER A N 1
ATOM 2976 C CA . SER A 1 385 ? 14.848 -0.420 -29.636 1.00 84.69 385 SER A CA 1
ATOM 2977 C C . SER A 1 385 ? 16.008 0.124 -30.484 1.00 84.69 385 SER A C 1
ATOM 2979 O O . SER A 1 385 ? 16.979 0.669 -29.956 1.00 84.69 385 SER A O 1
ATOM 2981 N N . LEU A 1 386 ? 15.883 0.045 -31.814 1.00 84.12 386 LEU A N 1
ATOM 2982 C CA . LEU A 1 386 ? 16.860 0.577 -32.765 1.00 84.12 386 LEU A CA 1
ATOM 2983 C C . LEU A 1 386 ? 16.973 2.111 -32.722 1.00 84.12 386 LEU A C 1
ATOM 2985 O O . LEU A 1 386 ? 18.040 2.644 -33.023 1.00 84.12 386 LEU A O 1
ATOM 2989 N N . SER A 1 387 ? 15.916 2.836 -32.340 1.00 87.69 387 SER A N 1
ATOM 2990 C CA . SER A 1 387 ? 15.929 4.307 -32.337 1.00 87.69 387 SER A CA 1
ATOM 2991 C C . SER A 1 387 ? 16.967 4.895 -31.368 1.00 87.69 387 SER A C 1
ATOM 2993 O O . SER A 1 387 ? 17.623 5.886 -31.698 1.00 87.69 387 SER A O 1
ATOM 2995 N N . PHE A 1 388 ? 17.191 4.239 -30.224 1.00 84.50 388 PHE A N 1
ATOM 2996 C CA . PHE A 1 388 ? 18.248 4.586 -29.271 1.00 84.50 388 PHE A CA 1
ATOM 2997 C C . PHE A 1 388 ? 19.647 4.345 -29.862 1.00 84.50 388 PHE A C 1
ATOM 2999 O O . PHE A 1 388 ? 20.506 5.228 -29.818 1.00 84.50 388 PHE A O 1
ATOM 3006 N N . TRP A 1 389 ? 19.857 3.185 -30.491 1.00 81.31 389 TRP A N 1
ATOM 3007 C CA . TRP A 1 389 ? 21.127 2.812 -31.126 1.00 81.31 389 TRP A CA 1
ATOM 3008 C C . TRP A 1 389 ? 21.498 3.726 -32.299 1.00 81.31 389 TRP A C 1
ATOM 3010 O O . TRP A 1 389 ? 22.610 4.249 -32.337 1.00 81.31 389 TRP A O 1
ATOM 3020 N N . VAL A 1 390 ? 20.567 3.990 -33.221 1.00 82.25 390 VAL A N 1
ATOM 3021 C CA . VAL A 1 390 ? 20.793 4.904 -34.358 1.00 82.25 390 VAL A CA 1
ATOM 3022 C C . VAL A 1 390 ? 21.162 6.305 -33.874 1.00 82.25 390 VAL A C 1
ATOM 3024 O O . VAL A 1 390 ? 22.025 6.950 -34.465 1.00 82.25 390 VAL A O 1
ATOM 3027 N N . LYS A 1 391 ? 20.566 6.771 -32.770 1.00 81.75 391 LYS A N 1
ATOM 3028 C CA . LYS A 1 391 ? 20.903 8.069 -32.178 1.00 81.75 391 LYS A CA 1
ATOM 3029 C C . LYS A 1 391 ? 22.309 8.076 -31.569 1.00 81.75 391 LYS A C 1
ATOM 3031 O O . LYS A 1 391 ? 23.082 8.988 -31.857 1.00 81.75 391 LYS A O 1
ATOM 3036 N N . ALA A 1 392 ? 22.654 7.050 -30.791 1.00 79.69 392 ALA A N 1
ATOM 3037 C CA . ALA A 1 392 ? 23.939 6.930 -30.096 1.00 79.69 392 ALA A CA 1
ATOM 3038 C C . ALA A 1 392 ? 25.155 6.760 -31.028 1.00 79.69 392 ALA A C 1
ATOM 3040 O O . ALA A 1 392 ? 26.253 7.202 -30.694 1.00 79.69 392 ALA A O 1
ATOM 3041 N N . PHE A 1 393 ? 24.961 6.129 -32.189 1.00 76.69 393 PHE A N 1
ATOM 3042 C CA . PHE A 1 393 ? 26.012 5.846 -33.176 1.00 76.69 393 PHE A CA 1
ATOM 3043 C C . PHE A 1 393 ? 25.922 6.726 -34.441 1.00 76.69 393 PHE A C 1
ATOM 3045 O O . PHE A 1 393 ? 26.525 6.408 -35.464 1.00 76.69 393 PHE A O 1
ATOM 3052 N N . SER A 1 394 ? 25.190 7.843 -34.378 1.00 74.69 394 SER A N 1
ATOM 3053 C CA . SER A 1 394 ? 25.168 8.856 -35.444 1.00 74.69 394 SER A CA 1
ATOM 3054 C C . SER A 1 394 ? 26.416 9.753 -35.416 1.00 74.69 394 SER A C 1
ATOM 3056 O O . SER A 1 394 ? 27.018 9.959 -34.360 1.00 74.69 394 SER A O 1
ATOM 3058 N N . GLU A 1 395 ? 26.804 10.314 -36.570 1.00 58.91 395 GLU A N 1
ATOM 3059 C CA . GLU A 1 395 ? 27.983 11.196 -36.690 1.00 58.91 395 GLU A CA 1
ATOM 3060 C C . GLU A 1 395 ? 27.882 12.441 -35.784 1.00 58.91 395 GLU A C 1
ATOM 3062 O O . GLU A 1 395 ? 28.867 12.837 -35.160 1.00 58.91 395 GLU A O 1
ATOM 3067 N N . ASP A 1 396 ? 26.674 12.985 -35.601 1.00 59.16 396 ASP A N 1
ATOM 3068 C CA . ASP A 1 396 ? 26.343 14.032 -34.620 1.00 59.16 396 ASP A CA 1
ATOM 3069 C C . ASP A 1 396 ? 26.148 13.457 -33.190 1.00 59.16 396 ASP A C 1
ATOM 3071 O O . ASP A 1 396 ? 25.207 13.814 -32.473 1.00 59.16 396 ASP A O 1
ATOM 3075 N N . THR A 1 397 ? 27.042 12.558 -32.742 1.00 58.69 397 THR A N 1
ATOM 3076 C CA . THR A 1 397 ? 26.973 11.928 -31.404 1.00 58.69 397 THR A CA 1
ATOM 3077 C C . THR A 1 397 ? 26.853 13.007 -30.316 1.00 58.69 397 THR A C 1
ATOM 3079 O O . THR A 1 397 ? 27.759 13.819 -30.091 1.00 58.69 397 THR A O 1
ATOM 3082 N N . ALA A 1 398 ? 25.714 13.040 -29.621 1.00 61.59 398 ALA A N 1
ATOM 3083 C CA . ALA A 1 398 ? 25.351 14.181 -28.788 1.00 61.59 398 ALA A CA 1
ATOM 3084 C C . ALA A 1 398 ? 26.238 14.289 -27.534 1.00 61.59 398 ALA A C 1
ATOM 3086 O O . ALA A 1 398 ? 26.274 13.383 -26.706 1.00 61.59 398 ALA A O 1
ATOM 3087 N N . LYS A 1 399 ? 26.869 15.455 -27.324 1.00 77.75 399 LYS A N 1
ATOM 3088 C CA . LYS A 1 399 ? 27.796 15.760 -26.201 1.00 77.75 399 LYS A CA 1
ATOM 3089 C C . LYS A 1 399 ? 27.163 15.772 -24.792 1.00 77.75 399 LYS A C 1
ATOM 3091 O O . LYS A 1 399 ? 27.774 16.258 -23.842 1.00 77.75 399 LYS A O 1
ATOM 3096 N N . ARG A 1 400 ? 25.917 15.317 -24.655 1.00 85.38 400 ARG A N 1
ATOM 3097 C CA . ARG A 1 400 ? 25.161 15.151 -23.405 1.00 85.38 400 ARG A CA 1
ATOM 3098 C C . ARG A 1 400 ? 23.986 14.206 -23.648 1.00 85.38 400 ARG A C 1
ATOM 3100 O O . ARG A 1 400 ? 23.513 14.110 -24.778 1.00 85.38 400 ARG A O 1
ATOM 3107 N N . LEU A 1 401 ? 23.468 13.582 -22.591 1.00 89.56 401 LEU A N 1
ATOM 3108 C CA . LEU A 1 401 ? 22.188 12.877 -22.667 1.00 89.56 401 LEU A CA 1
ATOM 3109 C C . LEU A 1 401 ? 21.051 13.849 -22.995 1.00 89.56 401 LEU A C 1
ATOM 3111 O O . LEU A 1 401 ? 21.049 15.007 -22.561 1.00 89.56 401 LEU A O 1
ATOM 3115 N N . GLU A 1 402 ? 20.074 13.357 -23.748 1.00 90.06 402 GLU A N 1
ATOM 3116 C CA . GLU A 1 402 ? 18.832 14.071 -24.012 1.00 90.06 402 GLU A CA 1
ATOM 3117 C C . GLU A 1 402 ? 17.985 14.150 -22.738 1.00 90.06 402 GLU A C 1
ATOM 3119 O O . GLU A 1 402 ? 18.036 13.271 -21.880 1.00 90.06 402 GLU A O 1
ATOM 3124 N N . ASN A 1 403 ? 17.221 15.226 -22.583 1.00 92.06 403 ASN A N 1
ATOM 3125 C CA . ASN A 1 403 ? 16.274 15.376 -21.487 1.00 92.06 403 ASN A CA 1
ATOM 3126 C C . ASN A 1 403 ? 14.878 15.329 -22.107 1.00 92.06 403 ASN A C 1
ATOM 3128 O O . ASN A 1 403 ? 14.464 16.306 -22.732 1.00 92.06 403 ASN A O 1
ATOM 3132 N N . PHE A 1 404 ? 14.214 14.175 -22.014 1.00 91.69 404 PHE A N 1
ATOM 3133 C CA . PHE A 1 404 ? 12.914 13.974 -22.649 1.00 91.69 404 PHE A CA 1
ATOM 3134 C C . PHE A 1 404 ? 11.817 14.800 -21.979 1.00 91.69 404 PHE A C 1
ATOM 3136 O O . PHE A 1 404 ? 10.859 15.150 -22.651 1.00 91.69 404 PHE A O 1
ATOM 3143 N N . GLY A 1 405 ? 11.967 15.173 -20.708 1.00 92.31 405 GLY A N 1
ATOM 3144 C CA . GLY A 1 405 ? 10.906 15.788 -19.922 1.00 92.31 405 GLY A CA 1
ATOM 3145 C C . GLY A 1 405 ? 9.847 14.758 -19.543 1.00 92.31 405 GLY A C 1
ATOM 3146 O O . GLY A 1 405 ? 8.673 15.026 -19.742 1.00 92.31 405 GLY A O 1
ATOM 3147 N N . PHE A 1 406 ? 10.258 13.580 -19.063 1.00 92.50 406 PHE A N 1
ATOM 3148 C CA . PHE A 1 406 ? 9.339 12.547 -18.568 1.00 92.50 406 PHE A CA 1
ATOM 3149 C C . PHE A 1 406 ? 8.920 12.784 -17.109 1.00 92.50 406 PHE A C 1
ATOM 3151 O O . PHE A 1 406 ? 7.824 12.402 -16.714 1.00 92.50 406 PHE A O 1
ATOM 3158 N N . ILE A 1 407 ? 9.780 13.408 -16.292 1.00 87.81 407 ILE A N 1
ATOM 3159 C CA . ILE A 1 407 ? 9.501 13.669 -14.868 1.00 87.81 407 ILE A CA 1
ATOM 3160 C C . ILE A 1 407 ? 8.999 15.105 -14.668 1.00 87.81 407 ILE A C 1
ATOM 3162 O O . ILE A 1 407 ? 8.236 15.385 -13.742 1.00 87.81 407 ILE A O 1
ATOM 3166 N N . GLN A 1 408 ? 9.443 16.045 -15.509 1.00 87.50 408 GLN A N 1
ATOM 3167 C CA . GLN A 1 408 ? 9.069 17.458 -15.415 1.00 87.50 408 GLN A CA 1
ATOM 3168 C C . GLN A 1 408 ? 8.910 18.097 -16.796 1.00 87.50 408 GLN A C 1
ATOM 3170 O O . GLN A 1 408 ? 9.853 18.107 -17.589 1.00 87.50 408 GLN A O 1
ATOM 3175 N N . HIS A 1 409 ? 7.764 18.747 -17.018 1.00 88.75 409 HIS A N 1
ATOM 3176 C CA . HIS A 1 409 ? 7.446 19.458 -18.256 1.00 88.75 409 HIS A CA 1
ATOM 3177 C C . HIS A 1 409 ? 8.571 20.396 -18.721 1.00 88.75 409 HIS A C 1
ATOM 3179 O O . HIS A 1 409 ? 8.939 21.359 -18.033 1.00 88.75 409 HIS A O 1
ATOM 3185 N N . ARG A 1 410 ? 9.021 20.196 -19.966 1.00 89.00 410 ARG A N 1
ATOM 3186 C CA . ARG A 1 410 ? 9.976 21.066 -20.663 1.00 89.00 410 ARG A CA 1
ATOM 3187 C C . ARG A 1 410 ? 9.487 21.445 -22.062 1.00 89.00 410 ARG A C 1
ATOM 3189 O O . ARG A 1 410 ? 8.946 20.592 -22.760 1.00 89.00 410 ARG A O 1
ATOM 3196 N N . PRO A 1 411 ? 9.756 22.678 -22.534 1.00 87.06 411 PRO A N 1
ATOM 3197 C CA . PRO A 1 411 ? 9.574 23.030 -23.941 1.00 87.06 411 PRO A CA 1
ATOM 3198 C C . PRO A 1 411 ? 10.355 22.071 -24.857 1.00 87.06 411 PRO A C 1
ATOM 3200 O O . PRO A 1 411 ? 11.560 21.900 -24.678 1.00 87.06 411 PRO A O 1
ATOM 3203 N N . GLY A 1 412 ? 9.668 21.443 -25.816 1.00 85.69 412 GLY A N 1
ATOM 3204 C CA . GLY A 1 412 ? 10.236 20.431 -26.723 1.00 85.69 412 GLY A CA 1
ATOM 3205 C C . GLY A 1 412 ? 10.370 19.015 -26.135 1.00 85.69 412 GLY A C 1
ATOM 3206 O O . GLY A 1 412 ? 10.743 18.088 -26.860 1.00 85.69 412 GLY A O 1
ATOM 3207 N N . GLY A 1 413 ? 10.048 18.835 -24.851 1.00 91.00 413 GLY A N 1
ATOM 3208 C CA . GLY A 1 413 ? 10.008 17.536 -24.183 1.00 91.00 413 GLY A CA 1
ATOM 3209 C C . GLY A 1 413 ? 8.804 16.685 -24.592 1.00 91.00 413 GLY A C 1
ATOM 3210 O O . GLY A 1 413 ? 8.249 16.851 -25.682 1.00 91.00 413 GLY A O 1
ATOM 3211 N N . GLU A 1 414 ? 8.439 15.734 -23.741 1.00 94.12 414 GLU A N 1
ATOM 3212 C CA . GLU A 1 414 ? 7.187 14.990 -23.804 1.00 94.12 414 GLU A CA 1
ATOM 3213 C C . GLU A 1 414 ? 6.006 15.900 -23.424 1.00 94.12 414 GLU A C 1
ATOM 3215 O O . GLU A 1 414 ? 6.160 16.917 -22.736 1.00 94.12 414 GLU A O 1
ATOM 3220 N N . TYR A 1 415 ? 4.818 15.569 -23.922 1.00 93.25 415 TYR A N 1
ATOM 3221 C CA . TYR A 1 415 ? 3.605 16.286 -23.558 1.00 93.25 415 TYR A CA 1
ATOM 3222 C C . TYR A 1 415 ? 3.202 15.983 -22.107 1.00 93.25 415 TYR A C 1
ATOM 3224 O O . TYR A 1 415 ? 3.186 14.834 -21.692 1.00 93.25 415 TYR A O 1
ATOM 3232 N N . HIS A 1 416 ? 2.804 17.014 -21.359 1.00 90.38 416 HIS A N 1
ATOM 3233 C CA . HIS A 1 416 ? 2.185 16.873 -20.038 1.00 90.38 416 HIS A CA 1
ATOM 3234 C C . HIS A 1 416 ? 0.771 17.454 -20.059 1.00 90.38 416 HIS A C 1
ATOM 3236 O O . HIS A 1 416 ? 0.569 18.607 -20.474 1.00 90.38 416 HIS A O 1
ATOM 3242 N N . GLY A 1 417 ? -0.200 16.700 -19.538 1.00 85.00 417 GLY A N 1
ATOM 3243 C CA . GLY A 1 417 ? -1.571 17.178 -19.345 1.00 85.00 417 GLY A CA 1
ATOM 3244 C C . GLY A 1 417 ? -1.650 18.435 -18.468 1.00 85.00 417 GLY A C 1
ATOM 3245 O O . GLY A 1 417 ? -2.371 19.377 -18.799 1.00 85.00 417 GLY A O 1
ATOM 3246 N N . ASN A 1 418 ? -0.850 18.498 -17.402 1.00 83.00 418 ASN A N 1
ATOM 3247 C CA . ASN A 1 418 ? -0.810 19.571 -16.407 1.00 83.00 418 ASN A CA 1
ATOM 3248 C C . ASN A 1 418 ? 0.342 20.558 -16.652 1.00 83.00 418 ASN A C 1
ATOM 3250 O O . ASN A 1 418 ? 1.097 20.921 -15.749 1.00 83.00 418 ASN A O 1
ATOM 3254 N N . ASN A 1 419 ? 0.483 21.024 -17.893 1.00 85.38 419 ASN A N 1
ATOM 3255 C CA . ASN A 1 419 ? 1.533 21.975 -18.251 1.00 85.38 419 ASN A CA 1
ATOM 3256 C C . ASN A 1 419 ? 1.277 23.416 -17.715 1.00 85.38 419 ASN A C 1
ATOM 3258 O O . ASN A 1 419 ? 0.138 23.803 -17.405 1.00 85.38 419 ASN A O 1
ATOM 3262 N N . PRO A 1 420 ? 2.327 24.264 -17.626 1.00 84.31 420 PRO A N 1
ATOM 3263 C CA . PRO A 1 420 ? 2.218 25.632 -17.108 1.00 84.31 420 PRO A CA 1
ATOM 3264 C C . PRO A 1 420 ? 1.455 26.622 -17.999 1.00 84.31 420 PRO A C 1
ATOM 3266 O O . PRO A 1 420 ? 1.207 27.743 -17.554 1.00 84.31 420 PRO A O 1
ATOM 3269 N N . GLU A 1 421 ? 1.134 26.275 -19.247 1.00 87.12 421 GLU A N 1
ATOM 3270 C CA . GLU A 1 421 ? 0.355 27.124 -20.156 1.00 87.12 421 GLU A CA 1
ATOM 3271 C C . GLU A 1 421 ? -1.145 26.896 -19.956 1.00 87.12 421 GLU A C 1
ATOM 3273 O O . GLU A 1 421 ? -1.854 27.834 -19.585 1.00 87.12 421 GLU A O 1
ATOM 3278 N N . MET A 1 422 ? -1.586 25.636 -20.046 1.00 87.12 422 MET A N 1
ATOM 3279 C CA . MET A 1 422 ? -2.930 25.169 -19.688 1.00 87.12 422 MET A CA 1
ATOM 3280 C C . MET A 1 422 ? -3.370 25.759 -18.341 1.00 87.12 422 MET A C 1
ATOM 3282 O O . MET A 1 422 ? -4.419 26.399 -18.244 1.00 87.12 422 MET A O 1
ATOM 3286 N N . SER A 1 423 ? -2.503 25.655 -17.328 1.00 83.12 423 SER A N 1
ATOM 3287 C CA . SER A 1 423 ? -2.756 26.165 -15.974 1.00 83.12 423 SER A CA 1
ATOM 3288 C C . SER A 1 423 ? -2.990 27.686 -15.926 1.00 83.12 423 SER A C 1
ATOM 3290 O O . SER A 1 423 ? -3.795 28.172 -15.132 1.00 83.12 423 SER A O 1
ATOM 3292 N N . LYS A 1 424 ? -2.302 28.469 -16.772 1.00 86.50 424 LYS A N 1
ATOM 3293 C CA . LYS A 1 424 ? -2.480 29.932 -16.860 1.00 86.50 424 LYS A CA 1
ATOM 3294 C C . LYS A 1 424 ? -3.759 30.298 -17.605 1.00 86.50 424 LYS A C 1
ATOM 3296 O O . LYS A 1 424 ? -4.460 31.209 -17.165 1.00 86.50 424 LYS A O 1
ATOM 3301 N N . LEU A 1 425 ? -4.062 29.603 -18.704 1.00 87.69 425 LEU A N 1
ATOM 3302 C CA . LEU A 1 425 ? -5.289 29.804 -19.479 1.00 87.69 425 LEU A CA 1
ATOM 3303 C C . LEU A 1 425 ? -6.522 29.524 -18.610 1.00 87.69 425 LEU A C 1
ATOM 3305 O O . LEU A 1 425 ? -7.404 30.378 -18.505 1.00 87.69 425 LEU A O 1
ATOM 3309 N N . LEU A 1 426 ? -6.519 28.396 -17.891 1.00 83.81 426 LEU A N 1
ATOM 3310 C CA . LEU A 1 426 ? -7.594 28.012 -16.980 1.00 83.81 426 LEU A CA 1
ATOM 3311 C C . LEU A 1 426 ? -7.778 29.029 -15.844 1.00 83.81 426 LEU A C 1
ATOM 3313 O O . LEU A 1 426 ? -8.876 29.554 -15.666 1.00 83.81 426 LEU A O 1
ATOM 3317 N N . HIS A 1 427 ? -6.707 29.386 -15.121 1.00 80.31 427 HIS A N 1
ATOM 3318 C CA . HIS A 1 427 ? -6.786 30.398 -14.058 1.00 80.31 427 HIS A CA 1
ATOM 3319 C C . HIS A 1 427 ? -7.257 31.770 -14.564 1.00 80.31 427 HIS A C 1
ATOM 3321 O O . HIS A 1 427 ? -7.957 32.474 -13.834 1.00 80.31 427 HIS A O 1
ATOM 3327 N N . LYS A 1 428 ? -6.911 32.162 -15.800 1.00 86.50 428 LYS A N 1
ATOM 3328 C CA . LYS A 1 428 ? -7.401 33.402 -16.418 1.00 86.50 428 LYS A CA 1
ATOM 3329 C C . LYS A 1 428 ? -8.910 33.331 -16.676 1.00 86.50 428 LYS A C 1
ATOM 3331 O O . LYS A 1 428 ? -9.632 34.224 -16.239 1.00 86.50 428 LYS A O 1
ATOM 3336 N N . ALA A 1 429 ? -9.381 32.273 -17.337 1.00 83.62 429 ALA A N 1
ATOM 3337 C CA . ALA A 1 429 ? -10.796 32.065 -17.654 1.00 83.62 429 ALA A CA 1
ATOM 3338 C C . ALA A 1 429 ? -11.688 32.018 -16.405 1.00 83.62 429 ALA A C 1
ATOM 3340 O O . ALA A 1 429 ? -12.779 32.593 -16.379 1.00 83.62 429 ALA A O 1
ATOM 3341 N N . VAL A 1 430 ? -11.189 31.360 -15.360 1.00 81.25 430 VAL A N 1
ATOM 3342 C CA . VAL A 1 430 ? -11.860 31.171 -14.074 1.00 81.25 430 VAL A CA 1
ATOM 3343 C C . VAL A 1 430 ? -11.948 32.473 -13.269 1.00 81.25 430 VAL A C 1
ATOM 3345 O O . VAL A 1 430 ? -13.053 32.881 -12.909 1.00 81.25 430 VAL A O 1
ATOM 3348 N N . ARG A 1 431 ? -10.824 33.170 -13.042 1.00 81.69 431 ARG A N 1
ATOM 3349 C CA . ARG A 1 431 ? -10.790 34.402 -12.224 1.00 81.69 431 ARG A CA 1
ATOM 3350 C C . ARG A 1 431 ? -11.469 35.591 -12.878 1.00 81.69 431 ARG A C 1
ATOM 3352 O O . ARG A 1 431 ? -12.046 36.426 -12.194 1.00 81.69 431 ARG A O 1
ATOM 3359 N N . GLN A 1 432 ? -11.375 35.692 -14.203 1.00 84.31 432 GLN A N 1
ATOM 3360 C CA . GLN A 1 432 ? -11.985 36.789 -14.959 1.00 84.31 432 GLN A CA 1
ATOM 3361 C C . GLN A 1 432 ? -13.444 36.500 -15.338 1.00 84.31 432 GLN A C 1
ATOM 3363 O O . GLN A 1 432 ? -14.066 37.351 -15.966 1.00 84.31 432 GLN A O 1
ATOM 3368 N N . LYS A 1 433 ? -13.965 35.303 -15.006 1.00 79.94 433 LYS A N 1
ATOM 3369 C CA . LYS A 1 433 ? -15.263 34.772 -15.459 1.00 79.94 433 LYS A CA 1
ATOM 3370 C C . LYS A 1 433 ? -15.507 35.044 -16.954 1.00 79.94 433 LYS A C 1
ATOM 3372 O O . LYS A 1 433 ? -16.541 35.567 -17.360 1.00 79.94 433 LYS A O 1
ATOM 3377 N N . ASN A 1 434 ? -14.482 34.756 -17.755 1.00 80.69 434 ASN A N 1
ATOM 3378 C CA . ASN A 1 434 ? -14.412 35.107 -19.165 1.00 80.69 434 ASN A CA 1
ATOM 3379 C C . ASN A 1 434 ? -14.487 33.854 -20.055 1.00 80.69 434 ASN A C 1
ATOM 3381 O O . ASN A 1 434 ? -13.500 33.129 -20.202 1.00 80.69 434 ASN A O 1
ATOM 3385 N N . GLU A 1 435 ? -15.640 33.662 -20.697 1.00 75.25 435 GLU A N 1
ATOM 3386 C CA . GLU A 1 435 ? -15.931 32.556 -21.619 1.00 75.25 435 GLU A CA 1
ATOM 3387 C C . GLU A 1 435 ? -14.932 32.479 -22.783 1.00 75.25 435 GLU A C 1
ATOM 3389 O O . GLU A 1 435 ? -14.414 31.404 -23.058 1.00 75.25 435 GLU A O 1
ATOM 3394 N N . SER A 1 436 ? -14.551 33.606 -23.401 1.00 84.31 436 SER A N 1
ATOM 3395 C CA . SER A 1 436 ? -13.549 33.616 -24.487 1.00 84.31 436 SER A CA 1
ATOM 3396 C C . SER A 1 436 ? -12.178 33.083 -24.052 1.00 84.31 436 SER A C 1
ATOM 3398 O O . SER A 1 436 ? -11.478 32.440 -24.834 1.00 84.31 436 SER A O 1
ATOM 3400 N N . ALA A 1 437 ? -11.793 33.301 -22.790 1.00 84.12 437 ALA A N 1
ATOM 3401 C CA . ALA A 1 437 ? -10.566 32.732 -22.245 1.00 84.12 437 ALA A CA 1
ATOM 3402 C C . ALA A 1 437 ? -10.728 31.230 -21.950 1.00 84.12 437 ALA A C 1
ATOM 3404 O O . ALA A 1 437 ? -9.751 30.490 -22.064 1.00 84.12 437 ALA A O 1
ATOM 3405 N N . TYR A 1 438 ? -11.946 30.771 -21.635 1.00 80.62 438 TYR A N 1
ATOM 3406 C CA . TYR A 1 438 ? -12.257 29.345 -21.531 1.00 80.62 438 TYR A CA 1
ATOM 3407 C C . TYR A 1 438 ? -12.238 28.661 -22.906 1.00 80.62 438 TYR A C 1
ATOM 3409 O O . TYR A 1 438 ? -11.645 27.597 -23.035 1.00 80.62 438 TYR A O 1
ATOM 3417 N N . SER A 1 439 ? -12.751 29.304 -23.961 1.00 81.31 439 SER A N 1
ATOM 3418 C CA . SER A 1 439 ? -12.667 28.786 -25.334 1.00 81.31 439 SER A CA 1
ATOM 3419 C C . SER A 1 439 ? -11.224 28.634 -25.824 1.00 81.31 439 SER A C 1
ATOM 3421 O O . SER A 1 439 ? -10.908 27.654 -26.491 1.00 81.31 439 SER A O 1
ATOM 3423 N N . ILE A 1 440 ? -10.316 29.547 -25.455 1.00 88.12 440 ILE A N 1
ATOM 3424 C CA . ILE A 1 440 ? -8.876 29.407 -25.753 1.00 88.12 440 ILE A CA 1
ATOM 3425 C C . ILE A 1 440 ? -8.269 28.217 -24.984 1.00 88.12 440 ILE A C 1
ATOM 3427 O O . ILE A 1 440 ? -7.472 27.464 -25.539 1.00 88.12 440 ILE A O 1
ATOM 3431 N N . TYR A 1 441 ? -8.674 27.997 -23.729 1.00 86.19 441 TYR A N 1
ATOM 3432 C CA . TYR A 1 441 ? -8.293 26.810 -22.950 1.00 86.19 441 TYR A CA 1
ATOM 3433 C C . TYR A 1 441 ? -8.824 25.503 -23.577 1.00 86.19 441 TYR A C 1
ATOM 3435 O O . TYR A 1 441 ? -8.067 24.542 -23.714 1.00 86.19 441 TYR A O 1
ATOM 3443 N N . GLN A 1 442 ? -10.077 25.479 -24.039 1.00 82.69 442 GLN A N 1
ATOM 3444 C CA . GLN A 1 442 ? -10.658 24.346 -24.769 1.00 82.69 442 GLN A CA 1
ATOM 3445 C C . GLN A 1 442 ? -9.913 24.082 -26.087 1.00 82.69 442 GLN A C 1
ATOM 3447 O O . GLN A 1 442 ? -9.597 22.935 -26.386 1.00 82.69 442 GLN A O 1
ATOM 3452 N N . GLN A 1 443 ? -9.552 25.122 -26.847 1.00 87.50 443 GLN A N 1
ATOM 3453 C CA . GLN A 1 443 ? -8.748 24.990 -28.071 1.00 87.50 443 GLN A CA 1
ATOM 3454 C C . GLN A 1 443 ? -7.342 24.430 -27.791 1.00 87.50 443 GLN A C 1
ATOM 3456 O O . GLN A 1 443 ? -6.877 23.559 -28.525 1.00 87.50 443 GLN A O 1
ATOM 3461 N N . HIS A 1 444 ? -6.686 24.856 -26.704 1.00 87.81 444 HIS A N 1
ATOM 3462 C CA . HIS A 1 444 ? -5.414 24.273 -26.246 1.00 87.81 444 HIS A CA 1
ATOM 3463 C C . HIS A 1 444 ? -5.556 22.775 -25.928 1.00 87.81 444 HIS A C 1
ATOM 3465 O O . HIS A 1 444 ? -4.706 21.976 -26.313 1.00 87.81 444 HIS A O 1
ATOM 3471 N N . LEU A 1 445 ? -6.653 22.373 -25.274 1.00 84.31 445 LEU A N 1
ATOM 3472 C CA . LEU A 1 445 ? -6.937 20.966 -24.968 1.00 84.31 445 LEU A CA 1
ATOM 3473 C C . LEU A 1 445 ? -7.423 20.132 -26.163 1.00 84.31 445 LEU A C 1
ATOM 3475 O O . LEU A 1 445 ? -7.284 18.911 -26.118 1.00 84.31 445 LEU A O 1
ATOM 3479 N N . ALA A 1 446 ? -7.978 20.752 -27.205 1.00 84.69 446 ALA A N 1
ATOM 3480 C CA . ALA A 1 446 ? -8.398 20.078 -28.435 1.00 84.69 446 ALA A CA 1
ATOM 3481 C C . ALA A 1 446 ? -7.221 19.817 -29.392 1.00 84.69 446 ALA A C 1
ATOM 3483 O O . ALA A 1 446 ? -7.208 18.805 -30.087 1.00 84.69 446 ALA A O 1
ATOM 3484 N N . ASN A 1 447 ? -6.216 20.700 -29.390 1.00 87.06 447 ASN A N 1
ATOM 3485 C CA . ASN A 1 447 ? -5.033 20.627 -30.257 1.00 87.06 447 ASN A CA 1
ATOM 3486 C C . ASN A 1 447 ? -3.862 19.810 -29.666 1.00 87.06 447 ASN A C 1
ATOM 3488 O O . ASN A 1 447 ? -2.781 19.771 -30.254 1.00 87.06 447 ASN A O 1
ATOM 3492 N N . ARG A 1 448 ? -4.037 19.183 -28.496 1.00 88.00 448 ARG A N 1
ATOM 3493 C CA . ARG A 1 448 ? -2.996 18.372 -27.840 1.00 88.00 448 ARG A CA 1
ATOM 3494 C C . ARG A 1 448 ? -2.807 17.004 -28.525 1.00 88.00 448 ARG A C 1
ATOM 3496 O O . ARG A 1 448 ? -3.761 16.487 -29.109 1.00 88.00 448 ARG A O 1
ATOM 3503 N N . PRO A 1 449 ? -1.623 16.371 -28.417 1.00 90.25 449 PRO A N 1
ATOM 3504 C CA . PRO A 1 449 ? -1.439 14.990 -28.858 1.00 90.25 449 PRO A CA 1
ATOM 3505 C C . PRO A 1 449 ? -2.287 14.003 -28.035 1.00 90.25 449 PRO A C 1
ATOM 3507 O O . PRO A 1 449 ? -2.746 14.308 -26.930 1.00 90.25 449 PRO A O 1
ATOM 3510 N N . VAL A 1 450 ? -2.460 12.793 -28.575 1.00 90.88 450 VAL A N 1
ATOM 3511 C CA . VAL A 1 450 ? -3.060 11.657 -27.858 1.00 90.88 450 VAL A CA 1
ATOM 3512 C C . VAL A 1 450 ? -2.245 11.381 -26.590 1.00 90.88 450 VAL A C 1
ATOM 3514 O O . VAL A 1 450 ? -1.062 11.072 -26.678 1.00 90.88 450 VAL A O 1
ATOM 3517 N N . ASN A 1 451 ? -2.880 11.487 -25.421 1.00 87.88 451 ASN A N 1
ATOM 3518 C CA . ASN A 1 451 ? -2.240 11.286 -24.115 1.00 87.88 451 ASN A CA 1
ATOM 3519 C C . ASN A 1 451 ? -2.776 10.019 -23.434 1.00 87.88 451 ASN A C 1
ATOM 3521 O O . ASN A 1 451 ? -2.025 9.207 -22.902 1.00 87.88 451 ASN A O 1
ATOM 3525 N N . VAL A 1 452 ? -4.096 9.831 -23.475 1.00 89.75 452 VAL A N 1
ATOM 3526 C CA . VAL A 1 452 ? -4.810 8.757 -22.771 1.00 89.75 452 VAL A CA 1
ATOM 3527 C C . VAL A 1 452 ? -5.761 8.017 -23.710 1.00 89.75 452 VAL A C 1
ATOM 3529 O O . VAL A 1 452 ? -6.237 8.578 -24.691 1.00 89.75 452 VAL A O 1
ATOM 3532 N N . LEU A 1 453 ? -6.094 6.761 -23.394 1.00 90.25 453 LEU A N 1
ATOM 3533 C CA . LEU A 1 453 ? -6.871 5.872 -24.279 1.00 90.25 453 LEU A CA 1
ATOM 3534 C C . LEU A 1 453 ? -8.233 6.447 -24.717 1.00 90.25 453 LEU A C 1
ATOM 3536 O O . LEU A 1 453 ? -8.681 6.170 -25.825 1.00 90.25 453 LEU A O 1
ATOM 3540 N N . ARG A 1 454 ? -8.871 7.300 -23.900 1.00 90.19 454 ARG A N 1
ATOM 3541 C CA . ARG A 1 454 ? -10.120 7.995 -24.277 1.00 90.19 454 ARG A CA 1
ATOM 3542 C C . ARG A 1 454 ? -9.959 8.998 -25.428 1.00 90.19 454 ARG A C 1
ATOM 3544 O O . ARG A 1 454 ? -10.947 9.329 -26.064 1.00 90.19 454 ARG A O 1
ATOM 3551 N N . ASP A 1 455 ? -8.744 9.466 -25.711 1.00 90.06 455 ASP A N 1
ATOM 3552 C CA . ASP A 1 455 ? -8.468 10.410 -26.805 1.00 90.06 455 ASP A CA 1
ATOM 3553 C C . ASP A 1 455 ? -8.554 9.727 -28.188 1.00 90.06 455 ASP A C 1
ATOM 3555 O O . ASP A 1 455 ? -8.700 10.404 -29.210 1.00 90.06 455 ASP A O 1
ATOM 3559 N N . LEU A 1 456 ? -8.498 8.386 -28.202 1.00 90.25 456 LEU A N 1
ATOM 3560 C CA . LEU A 1 456 ? -8.720 7.510 -29.357 1.00 90.25 456 LEU A CA 1
ATOM 3561 C C . LEU A 1 456 ? -10.207 7.208 -29.612 1.00 90.25 456 LEU A C 1
ATOM 3563 O O . LEU A 1 456 ? -10.519 6.476 -30.548 1.00 90.25 456 LEU A O 1
ATOM 3567 N N . LEU A 1 457 ? -11.125 7.736 -28.796 1.00 91.00 457 LEU A N 1
ATOM 3568 C CA . LEU A 1 457 ? -12.568 7.542 -28.941 1.00 91.00 457 LEU A CA 1
ATOM 3569 C C . LEU A 1 457 ? -13.255 8.860 -29.303 1.00 91.00 457 LEU A C 1
ATOM 3571 O O . LEU A 1 457 ? -12.919 9.917 -28.773 1.00 91.00 457 LEU A O 1
ATOM 3575 N N . GLU A 1 458 ? -14.238 8.790 -30.194 1.00 89.88 458 GLU A N 1
ATOM 3576 C CA . GLU A 1 458 ? -15.158 9.889 -30.492 1.00 89.88 458 GLU A CA 1
ATOM 3577 C C . GLU A 1 458 ? -16.600 9.464 -30.235 1.00 89.88 458 GLU A C 1
ATOM 3579 O O . GLU A 1 458 ? -16.914 8.273 -30.188 1.00 89.88 458 GLU A O 1
ATOM 3584 N N . PHE A 1 459 ? -17.476 10.447 -30.037 1.00 87.06 459 PHE A N 1
ATOM 3585 C CA . PHE A 1 459 ? -18.888 10.188 -29.801 1.00 87.06 459 PHE A CA 1
ATOM 3586 C C . PHE A 1 459 ? -19.639 10.034 -31.121 1.00 87.06 459 PHE A C 1
ATOM 3588 O O . PHE A 1 459 ? -19.578 10.906 -31.989 1.00 87.06 459 PHE A O 1
ATOM 3595 N N . ARG A 1 460 ? -20.428 8.968 -31.226 1.00 87.75 460 ARG A N 1
ATOM 3596 C CA . ARG A 1 460 ? -21.374 8.734 -32.312 1.00 87.75 460 ARG A CA 1
ATOM 3597 C C . ARG A 1 460 ? -22.788 8.732 -31.743 1.00 87.75 460 ARG A C 1
ATOM 3599 O O . ARG A 1 460 ? -23.177 7.809 -31.036 1.00 87.75 460 ARG A O 1
ATOM 3606 N N . SER A 1 461 ? -23.562 9.760 -32.076 1.00 81.75 461 SER A N 1
ATOM 3607 C CA . SER A 1 461 ? -24.962 9.852 -31.660 1.00 81.75 461 SER A CA 1
ATOM 3608 C C . SER A 1 461 ? -25.851 8.843 -32.396 1.00 81.75 461 SER A C 1
ATOM 3610 O O . SER A 1 461 ? -25.708 8.639 -33.604 1.00 81.75 461 SER A O 1
ATOM 3612 N N . ASP A 1 462 ? -26.818 8.274 -31.678 1.00 88.50 462 ASP A N 1
ATOM 3613 C CA . ASP A 1 462 ? -27.975 7.545 -32.211 1.00 88.50 462 ASP A CA 1
ATOM 3614 C C . ASP A 1 462 ? -29.209 8.454 -32.414 1.00 88.50 462 ASP A C 1
ATOM 3616 O O . ASP A 1 462 ? -30.262 7.988 -32.851 1.00 88.50 462 ASP A O 1
ATOM 3620 N N . ARG A 1 463 ? -29.092 9.755 -32.105 1.00 80.56 463 ARG A N 1
ATOM 3621 C CA . ARG A 1 463 ? -30.189 10.739 -32.072 1.00 80.56 463 ARG A CA 1
ATOM 3622 C C . ARG A 1 463 ? -29.831 12.073 -32.745 1.00 80.56 463 ARG A C 1
ATOM 3624 O O . ARG A 1 463 ? -28.661 12.461 -32.756 1.00 80.56 463 ARG A O 1
ATOM 3631 N N . PRO A 1 464 ? -30.824 12.826 -33.256 1.00 65.69 464 PRO A N 1
ATOM 3632 C CA . PRO A 1 464 ? -30.624 14.219 -33.647 1.00 65.69 464 PRO A CA 1
ATOM 3633 C C . PRO A 1 464 ? -30.332 15.098 -32.420 1.00 65.69 464 PRO A C 1
ATOM 3635 O O . PRO A 1 464 ? -30.863 14.860 -31.336 1.00 65.69 464 PRO A O 1
ATOM 3638 N N . SER A 1 465 ? -29.525 16.144 -32.604 1.00 64.50 465 SER A N 1
ATOM 3639 C CA . SER A 1 465 ? -29.207 17.118 -31.554 1.00 64.50 465 SER A CA 1
ATOM 3640 C C . SER A 1 465 ? -30.427 17.941 -31.117 1.00 64.50 465 SER A C 1
ATOM 3642 O O . SER A 1 465 ? -31.299 18.242 -31.935 1.00 64.50 465 SER A O 1
ATOM 3644 N N . ILE A 1 466 ? -30.449 18.378 -29.855 1.00 57.66 466 ILE A N 1
ATOM 3645 C CA . ILE A 1 466 ? -31.550 19.147 -29.247 1.00 57.66 466 ILE A CA 1
ATOM 3646 C C . ILE A 1 466 ? -31.134 20.589 -28.875 1.00 57.66 466 ILE A C 1
ATOM 3648 O O . ILE A 1 466 ? -29.963 20.826 -28.578 1.00 57.66 466 ILE A O 1
ATOM 3652 N N . PRO A 1 467 ? -32.057 21.575 -28.863 1.00 40.62 467 PRO A N 1
ATOM 3653 C CA . PRO A 1 467 ? -31.748 22.944 -28.436 1.00 40.62 467 PRO A CA 1
ATOM 3654 C C . PRO A 1 467 ? -31.475 23.060 -26.927 1.00 40.62 467 PRO A C 1
ATOM 3656 O O . PRO A 1 467 ? -32.179 22.466 -26.112 1.00 40.62 467 PRO A O 1
ATOM 3659 N N . VAL A 1 468 ? -30.504 23.894 -26.540 1.00 38.97 468 VAL A N 1
ATOM 3660 C CA . VAL A 1 468 ? -30.171 24.159 -25.129 1.00 38.97 468 VAL A CA 1
ATOM 3661 C C . VAL A 1 468 ? -31.004 25.324 -24.582 1.00 38.97 468 VAL A C 1
ATOM 3663 O O . VAL A 1 468 ? -30.853 26.462 -25.020 1.00 38.97 468 VAL A O 1
ATOM 3666 N N . ALA A 1 469 ? -31.837 25.060 -23.573 1.00 31.73 469 ALA A N 1
ATOM 3667 C CA . ALA A 1 469 ? -32.467 26.091 -22.740 1.00 31.73 469 ALA A CA 1
ATOM 3668 C C . ALA A 1 469 ? -31.654 26.314 -21.449 1.00 31.73 469 ALA A C 1
ATOM 3670 O O . ALA A 1 469 ? -31.121 25.360 -20.883 1.00 31.73 469 ALA A O 1
ATOM 3671 N N . ILE A 1 470 ? -31.544 27.555 -20.966 1.00 33.03 470 ILE A N 1
ATOM 3672 C CA . ILE A 1 470 ? -30.697 27.919 -19.813 1.00 33.03 470 ILE A CA 1
ATOM 3673 C C . ILE A 1 470 ? -31.557 28.152 -18.563 1.00 33.03 470 ILE A C 1
ATOM 3675 O O . ILE A 1 470 ? -32.532 28.897 -18.611 1.00 33.03 470 ILE A O 1
ATOM 3679 N N . ALA A 1 471 ? -31.161 27.562 -17.428 1.00 23.84 471 ALA A N 1
ATOM 3680 C CA . ALA A 1 471 ? -31.849 27.701 -16.142 1.00 23.84 471 ALA A CA 1
ATOM 3681 C C . ALA A 1 471 ? -30.877 28.049 -14.994 1.00 23.84 471 ALA A C 1
ATOM 3683 O O . ALA A 1 471 ? -30.443 27.189 -14.235 1.00 23.84 471 ALA A O 1
ATOM 3684 N N . ILE A 1 472 ? -30.553 29.342 -14.894 1.00 25.11 472 ILE A N 1
ATOM 3685 C CA . ILE A 1 472 ? -30.196 30.078 -13.663 1.00 25.11 472 ILE A CA 1
ATOM 3686 C C . ILE A 1 472 ? -29.325 29.310 -12.639 1.00 25.11 472 ILE A C 1
ATOM 3688 O O . ILE A 1 472 ? -29.781 28.887 -11.579 1.00 25.11 472 ILE A O 1
ATOM 3692 N N . ALA A 1 473 ? -28.025 29.233 -12.937 1.00 37.44 473 ALA A N 1
ATOM 3693 C CA . ALA A 1 473 ? -26.933 29.370 -11.963 1.00 37.44 473 ALA A CA 1
ATOM 3694 C C . ALA A 1 473 ? -26.988 28.552 -10.646 1.00 37.44 473 ALA A C 1
ATOM 3696 O O . ALA A 1 473 ? -26.582 29.071 -9.608 1.00 37.44 473 ALA A O 1
ATOM 3697 N N . MET A 1 474 ? -27.399 27.275 -10.697 1.00 36.56 474 MET A N 1
ATOM 3698 C CA . MET A 1 474 ? -27.035 26.221 -9.722 1.00 36.56 474 MET A CA 1
ATOM 3699 C C . MET A 1 474 ? -26.950 26.707 -8.258 1.00 36.56 474 MET A C 1
ATOM 3701 O O . MET A 1 474 ? -25.861 26.712 -7.686 1.00 36.56 474 MET A O 1
ATOM 3705 N N . ASN A 1 475 ? -28.063 27.160 -7.664 1.00 35.91 475 ASN A N 1
ATOM 3706 C CA . ASN A 1 475 ? -28.090 27.871 -6.369 1.00 35.91 475 ASN A CA 1
ATOM 3707 C C . ASN A 1 475 ? -27.252 27.183 -5.261 1.00 35.91 475 ASN A C 1
ATOM 3709 O O . ASN A 1 475 ? -27.701 26.232 -4.626 1.00 35.91 475 ASN A O 1
ATOM 3713 N N . ARG A 1 476 ? -26.016 27.672 -5.059 1.00 44.88 476 ARG A N 1
ATOM 3714 C CA . ARG A 1 476 ? -24.950 27.107 -4.195 1.00 44.88 476 ARG A CA 1
ATOM 3715 C C . ARG A 1 476 ? -24.648 25.597 -4.393 1.00 44.88 476 ARG A C 1
ATOM 3717 O O . ARG A 1 476 ? -24.172 24.926 -3.485 1.00 44.88 476 ARG A O 1
ATOM 3724 N N . LEU A 1 477 ? -24.813 25.108 -5.627 1.00 50.22 477 LEU A N 1
ATOM 3725 C CA . LEU A 1 477 ? -24.262 23.888 -6.260 1.00 50.22 477 LEU A CA 1
ATOM 3726 C C . LEU A 1 477 ? -24.540 22.491 -5.662 1.00 50.22 477 LEU A C 1
ATOM 3728 O O . LEU A 1 477 ? -24.639 21.550 -6.445 1.00 50.22 477 LEU A O 1
ATOM 3732 N N . GLY A 1 478 ? -24.641 22.304 -4.342 1.00 52.03 478 GLY A N 1
ATOM 3733 C CA . GLY A 1 478 ? -24.955 21.002 -3.718 1.00 52.03 478 GLY A CA 1
ATOM 3734 C C . GLY A 1 478 ? -23.938 19.867 -3.959 1.00 52.03 478 GLY A C 1
ATOM 3735 O O . GLY A 1 478 ? -24.266 18.695 -3.776 1.00 52.03 478 GLY A O 1
ATOM 3736 N N . GLY A 1 479 ? -22.719 20.189 -4.403 1.00 53.94 479 GLY A N 1
ATOM 3737 C CA . GLY A 1 479 ? -21.648 19.218 -4.656 1.00 53.94 479 GLY A CA 1
ATOM 3738 C C . GLY A 1 479 ? -20.947 18.735 -3.380 1.00 53.94 479 GLY A C 1
ATOM 3739 O O . GLY A 1 479 ? -20.989 19.398 -2.347 1.00 53.94 479 GLY A O 1
ATOM 3740 N N . LYS A 1 480 ? -20.256 17.588 -3.456 1.00 53.19 480 LYS A N 1
ATOM 3741 C CA . LYS A 1 480 ? -19.519 17.005 -2.321 1.00 53.19 480 LYS A CA 1
ATOM 3742 C C . LYS A 1 480 ? -18.005 17.208 -2.424 1.00 53.19 480 LYS A C 1
ATOM 3744 O O . LYS A 1 480 ? -17.378 16.747 -3.373 1.00 53.19 480 LYS A O 1
ATOM 3749 N N . SER A 1 481 ? -17.417 17.817 -1.398 1.00 48.53 481 SER A N 1
ATOM 3750 C CA . SER A 1 481 ? -15.972 17.852 -1.125 1.00 48.53 481 SER A CA 1
ATOM 3751 C C . SER A 1 481 ? -15.528 16.653 -0.267 1.00 48.53 481 SER A C 1
ATOM 3753 O O . SER A 1 481 ? -16.354 16.019 0.390 1.00 48.53 481 SER A O 1
ATOM 3755 N N . ASN A 1 482 ? -14.228 16.328 -0.273 1.00 58.19 482 ASN A N 1
ATOM 3756 C CA . ASN A 1 482 ? -13.631 15.182 0.433 1.00 58.19 482 ASN A CA 1
ATOM 3757 C C . ASN A 1 482 ? -12.435 15.643 1.292 1.00 58.19 482 ASN A C 1
ATOM 3759 O O . ASN A 1 482 ? -11.630 16.441 0.815 1.00 58.19 482 ASN A O 1
ATOM 3763 N N . THR A 1 483 ? -12.314 15.153 2.534 1.00 62.19 483 THR A N 1
ATOM 3764 C CA . THR A 1 483 ? -11.250 15.553 3.484 1.00 62.19 483 THR A CA 1
ATOM 3765 C C . THR A 1 483 ? -9.834 15.165 3.062 1.00 62.19 483 THR A C 1
ATOM 3767 O O . THR A 1 483 ? -8.875 15.824 3.457 1.00 62.19 483 THR A O 1
ATOM 3770 N N . GLY A 1 484 ? -9.674 14.057 2.333 1.00 61.09 484 GLY A N 1
ATOM 3771 C CA . GLY A 1 484 ? -8.392 13.351 2.293 1.00 61.09 484 GLY A CA 1
ATOM 3772 C C . GLY A 1 484 ? -8.025 12.709 3.644 1.00 61.09 484 GLY A C 1
ATOM 3773 O O . GLY A 1 484 ? -8.866 12.557 4.531 1.00 61.09 484 GLY A O 1
ATOM 3774 N N . GLU A 1 485 ? -6.759 12.311 3.796 1.00 61.09 485 GLU A N 1
ATOM 3775 C CA . GLU A 1 485 ? -6.292 11.426 4.883 1.00 61.09 485 GLU A CA 1
ATOM 3776 C C . GLU A 1 485 ? -6.042 12.107 6.238 1.00 61.09 485 GLU A C 1
ATOM 3778 O O . GLU A 1 485 ? -5.787 11.406 7.214 1.00 61.09 485 GLU A O 1
ATOM 3783 N N . GLY A 1 486 ? -6.045 13.443 6.291 1.00 57.69 486 GLY A N 1
ATOM 3784 C CA . GLY A 1 486 ? -5.555 14.231 7.432 1.00 57.69 486 GLY A CA 1
ATOM 3785 C C . GLY A 1 486 ? -6.595 14.595 8.497 1.00 57.69 486 GLY A C 1
ATOM 3786 O O . GLY A 1 486 ? -6.294 15.407 9.366 1.00 57.69 486 GLY A O 1
ATOM 3787 N N . GLY A 1 487 ? -7.810 14.047 8.422 1.00 62.12 487 GLY A N 1
ATOM 3788 C CA . GLY A 1 487 ? -8.927 14.451 9.279 1.00 62.12 487 GLY A CA 1
ATOM 3789 C C . GLY A 1 487 ? -9.569 15.778 8.855 1.00 62.12 487 GLY A C 1
ATOM 3790 O O . GLY A 1 487 ? -9.439 16.219 7.713 1.00 62.12 487 GLY A O 1
ATOM 3791 N N . GLU A 1 488 ? -10.306 16.408 9.771 1.00 69.75 488 GLU A N 1
ATOM 3792 C CA . GLU A 1 488 ? -10.907 17.730 9.572 1.00 69.75 488 GLU A CA 1
ATOM 3793 C C . GLU A 1 488 ? -11.008 18.489 10.902 1.00 69.75 488 GLU A C 1
ATOM 3795 O O . GLU A 1 488 ? -11.348 17.899 11.924 1.00 69.75 488 GLU A O 1
ATOM 3800 N N . ASP A 1 489 ? -10.726 19.792 10.871 1.00 65.69 489 ASP A N 1
ATOM 3801 C CA . ASP A 1 489 ? -10.838 20.692 12.022 1.00 65.69 489 ASP A CA 1
ATOM 3802 C C . ASP A 1 489 ? -12.315 20.879 12.447 1.00 65.69 489 ASP A C 1
ATOM 3804 O O . ASP A 1 489 ? -13.125 21.280 11.600 1.00 65.69 489 ASP A O 1
ATOM 3808 N N . PRO A 1 490 ? -12.675 20.646 13.729 1.00 72.38 490 PRO A N 1
ATOM 3809 C CA . PRO A 1 490 ? -14.020 20.867 14.261 1.00 72.38 490 PRO A CA 1
ATOM 3810 C C . PRO A 1 490 ? -14.633 22.238 13.956 1.00 72.38 490 PRO A C 1
ATOM 3812 O O . PRO A 1 490 ? -15.849 22.337 13.777 1.00 72.38 490 PRO A O 1
ATOM 3815 N N . ILE A 1 491 ? -13.816 23.293 13.838 1.00 66.81 491 ILE A N 1
ATOM 3816 C CA . ILE A 1 491 ? -14.290 24.658 13.560 1.00 66.81 491 ILE A CA 1
ATOM 3817 C C . ILE A 1 491 ? -15.009 24.773 12.202 1.00 66.81 491 ILE A C 1
ATOM 3819 O O . ILE A 1 491 ? -15.775 25.706 11.972 1.00 66.81 491 ILE A O 1
ATOM 3823 N N . ARG A 1 492 ? -14.790 23.810 11.294 1.00 66.69 492 ARG A N 1
ATOM 3824 C CA . ARG A 1 492 ? -15.366 23.787 9.941 1.00 66.69 492 ARG A CA 1
ATOM 3825 C C . ARG A 1 492 ? -16.801 23.254 9.880 1.00 66.69 492 ARG A C 1
ATOM 3827 O O . ARG A 1 492 ? -17.431 23.386 8.830 1.00 66.69 492 ARG A O 1
ATOM 3834 N N . TRP A 1 493 ? -17.304 22.618 10.942 1.00 71.88 493 TRP A N 1
ATOM 3835 C CA . TRP A 1 493 ? -18.602 21.926 10.921 1.00 71.88 493 TRP A CA 1
ATOM 3836 C C . TRP A 1 493 ? -19.804 22.871 11.030 1.00 71.88 493 TRP A C 1
ATOM 3838 O O . TRP A 1 493 ? -20.856 22.581 10.460 1.00 71.88 493 TRP A O 1
ATOM 3848 N N . SER A 1 494 ? -19.641 24.016 11.694 1.00 73.69 494 SER A N 1
ATOM 3849 C CA . SER A 1 494 ? -20.683 25.040 11.822 1.00 73.69 494 SER A CA 1
ATOM 3850 C C . SER A 1 494 ? -20.789 25.928 10.569 1.00 73.69 494 SER A C 1
ATOM 3852 O O . SER A 1 494 ? -19.769 26.236 9.947 1.00 73.69 494 SER A O 1
ATOM 3854 N N . PRO A 1 495 ? -21.995 26.405 10.202 1.00 73.69 495 PRO A N 1
ATOM 3855 C CA . PRO A 1 495 ? -22.154 27.500 9.247 1.00 73.69 495 PRO A CA 1
ATOM 3856 C C . PRO A 1 495 ? -21.576 28.810 9.794 1.00 73.69 495 PRO A C 1
ATOM 3858 O O . PRO A 1 495 ? -21.727 29.111 10.978 1.00 73.69 495 PRO A O 1
ATOM 3861 N N . LEU A 1 496 ? -20.964 29.614 8.926 1.00 71.31 496 LEU A N 1
ATOM 3862 C CA . LEU A 1 496 ? -20.425 30.923 9.291 1.00 71.31 496 LEU A CA 1
ATOM 3863 C C . LEU A 1 496 ? -21.544 31.956 9.472 1.00 71.31 496 LEU A C 1
ATOM 3865 O O . LEU A 1 496 ? -22.414 32.108 8.609 1.00 71.31 496 LEU A O 1
ATOM 3869 N N . THR A 1 497 ? -21.486 32.700 10.576 1.00 83.12 497 THR A N 1
ATOM 3870 C CA . THR A 1 497 ? -22.418 33.794 10.915 1.00 83.12 497 THR A CA 1
ATOM 3871 C C . THR A 1 497 ? -21.703 35.113 11.228 1.00 83.12 497 THR A C 1
ATOM 3873 O O . THR A 1 497 ? -22.333 36.063 11.686 1.00 83.12 497 THR A O 1
ATOM 3876 N N . ASP A 1 498 ? -20.385 35.159 11.031 1.00 81.88 498 ASP A N 1
ATOM 3877 C CA . ASP A 1 498 ? -19.479 36.248 11.408 1.00 81.88 498 ASP A CA 1
ATOM 3878 C C . ASP A 1 498 ? -18.852 36.962 10.194 1.00 81.88 498 ASP A C 1
ATOM 3880 O O . ASP A 1 498 ? -17.889 37.715 10.340 1.00 81.88 498 ASP A O 1
ATOM 3884 N N . VAL A 1 499 ? -19.373 36.719 8.986 1.00 72.44 499 VAL A N 1
ATOM 3885 C CA . VAL A 1 499 ? -18.766 37.208 7.745 1.00 72.44 499 VAL A CA 1
ATOM 3886 C C . VAL A 1 499 ? -19.072 38.689 7.519 1.00 72.44 499 VAL A C 1
ATOM 3888 O O . VAL A 1 499 ? -20.238 39.081 7.425 1.00 72.44 499 VAL A O 1
ATOM 3891 N N . VAL A 1 500 ? -18.015 39.485 7.336 1.00 76.62 500 VAL A N 1
ATOM 3892 C CA . VAL A 1 500 ? -18.047 40.913 6.980 1.00 76.62 500 VAL A CA 1
ATOM 3893 C C . VAL A 1 500 ? -17.098 41.148 5.801 1.00 76.62 500 VAL A C 1
ATOM 3895 O O . VAL A 1 500 ? -15.981 40.636 5.793 1.00 76.62 500 VAL A O 1
ATOM 3898 N N . ASP A 1 501 ? -17.550 41.866 4.768 1.00 74.12 501 ASP A N 1
ATOM 3899 C CA . ASP A 1 501 ? -16.784 42.207 3.550 1.00 74.12 501 ASP A CA 1
ATOM 3900 C C . ASP A 1 501 ? -16.051 41.030 2.862 1.00 74.12 501 ASP A C 1
ATOM 3902 O O . ASP A 1 501 ? -15.041 41.198 2.177 1.00 74.12 501 ASP A O 1
ATOM 3906 N N . GLY A 1 502 ? -16.578 39.810 3.020 1.00 61.09 502 GLY A N 1
ATOM 3907 C CA . GLY A 1 502 ? -16.010 38.580 2.460 1.00 61.09 502 GLY A CA 1
ATOM 3908 C C . GLY A 1 502 ? -14.958 37.882 3.331 1.00 61.09 502 GLY A C 1
ATOM 3909 O O . GLY A 1 502 ? -14.331 36.932 2.856 1.00 61.09 502 GLY A O 1
ATOM 3910 N N . TYR A 1 503 ? -14.769 38.318 4.578 1.00 69.25 503 TYR A N 1
ATOM 3911 C CA . TYR A 1 503 ? -13.840 37.754 5.562 1.00 69.25 503 TYR A CA 1
ATOM 3912 C C . TYR A 1 503 ? -14.589 37.276 6.811 1.00 69.25 503 TYR A C 1
ATOM 3914 O O . TYR A 1 503 ? -15.590 37.869 7.201 1.00 69.25 503 TYR A O 1
ATOM 3922 N N . SER A 1 504 ? -14.088 36.221 7.453 1.00 71.12 504 SER A N 1
ATOM 3923 C CA . SER A 1 504 ? -14.626 35.651 8.696 1.00 71.12 504 SER A CA 1
ATOM 3924 C C . SER A 1 504 ? -13.526 35.639 9.762 1.00 71.12 504 SER A C 1
ATOM 3926 O O . SER A 1 504 ? -12.465 35.071 9.495 1.00 71.12 504 SER A O 1
ATOM 3928 N N . PRO A 1 505 ? -13.738 36.219 10.958 1.00 77.81 505 PRO A N 1
ATOM 3929 C CA . PRO A 1 505 ? -12.862 36.019 12.113 1.00 77.81 505 PRO A CA 1
ATOM 3930 C C . PRO A 1 505 ? -12.637 34.543 12.484 1.00 77.81 505 PRO A C 1
ATOM 3932 O O . PRO A 1 505 ? -11.551 34.200 12.945 1.00 77.81 505 PRO A O 1
ATOM 3935 N N . THR A 1 506 ? -13.621 33.672 12.242 1.00 68.56 506 THR A N 1
ATOM 3936 C CA . THR A 1 506 ? -13.539 32.215 12.455 1.00 68.56 506 THR A CA 1
ATOM 3937 C C . THR A 1 506 ? -12.618 31.528 11.437 1.00 68.56 506 THR A C 1
ATOM 3939 O O . THR A 1 506 ? -11.885 30.606 11.791 1.00 68.56 506 THR A O 1
ATOM 3942 N N . LEU A 1 507 ? -12.597 31.981 10.175 1.00 65.50 507 LEU A N 1
ATOM 3943 C CA . LEU A 1 507 ? -11.729 31.445 9.110 1.00 65.50 507 LEU A CA 1
ATOM 3944 C C . LEU A 1 507 ? -10.936 32.559 8.384 1.00 65.50 507 LEU A C 1
ATOM 3946 O O . LEU A 1 507 ? -11.099 32.758 7.176 1.00 65.50 507 LEU A O 1
ATOM 3950 N N . PRO A 1 508 ? -10.013 33.260 9.076 1.00 64.06 508 PRO A N 1
ATOM 3951 C CA . PRO A 1 508 ? -9.413 34.518 8.603 1.00 64.06 508 PRO A CA 1
ATOM 3952 C C . PRO A 1 508 ? -8.403 34.348 7.458 1.00 64.06 508 PRO A C 1
ATOM 3954 O O . PRO A 1 508 ? -7.941 35.324 6.870 1.00 64.06 508 PRO A O 1
ATOM 3957 N N . HIS A 1 509 ? -8.047 33.104 7.129 1.00 59.62 509 HIS A N 1
ATOM 3958 C CA . HIS A 1 509 ? -7.175 32.757 6.007 1.00 59.62 509 HIS A CA 1
ATOM 3959 C C . HIS A 1 509 ? -7.943 32.525 4.689 1.00 59.62 509 HIS A C 1
ATOM 3961 O O . HIS A 1 509 ? -7.313 32.340 3.647 1.00 59.62 509 HIS A O 1
ATOM 3967 N N . LEU A 1 510 ? -9.281 32.529 4.720 1.00 56.12 510 LEU A N 1
ATOM 3968 C CA . LEU A 1 510 ? -10.150 32.424 3.546 1.00 56.12 510 LEU A CA 1
ATOM 3969 C C . LEU A 1 510 ? -10.698 33.803 3.145 1.00 56.12 510 LEU A C 1
ATOM 3971 O O . LEU A 1 510 ? -10.753 34.726 3.956 1.00 56.12 510 LEU A O 1
ATOM 3975 N N . LYS A 1 511 ? -11.077 33.955 1.870 1.00 63.06 511 LYS A N 1
ATOM 3976 C CA . LYS A 1 511 ? -11.501 35.235 1.277 1.00 63.06 511 LYS A CA 1
ATOM 3977 C C . LYS A 1 511 ? -12.672 35.038 0.317 1.00 63.06 511 LYS A C 1
ATOM 3979 O O . LYS A 1 511 ? -12.703 34.050 -0.416 1.00 63.06 511 LYS A O 1
ATOM 3984 N N . GLY A 1 512 ? -13.587 36.004 0.281 1.00 62.03 512 GLY A N 1
ATOM 3985 C CA . GLY A 1 512 ? -14.797 35.956 -0.547 1.00 62.03 512 GLY A CA 1
ATOM 3986 C C . GLY A 1 512 ? -15.909 35.073 0.031 1.00 62.03 512 GLY A C 1
ATOM 3987 O O . GLY A 1 512 ? -16.702 34.530 -0.733 1.00 62.03 512 GLY A O 1
ATOM 3988 N N . LEU A 1 513 ? -15.932 34.906 1.357 1.00 66.25 513 LEU A N 1
ATOM 3989 C CA . LEU A 1 513 ? -16.945 34.150 2.101 1.00 66.25 513 LEU A CA 1
ATOM 3990 C C . LEU A 1 513 ? -18.296 34.883 2.145 1.00 66.25 513 LEU A C 1
ATOM 3992 O O . LEU A 1 513 ? -18.372 36.090 1.910 1.00 66.25 513 LEU A O 1
ATOM 3996 N N . GLN A 1 514 ? -19.360 34.169 2.512 1.00 72.44 514 GLN A N 1
ATOM 3997 C CA . GLN A 1 514 ? -20.697 34.712 2.769 1.00 72.44 514 GLN A CA 1
ATOM 3998 C C . GLN A 1 514 ? -21.311 34.065 4.021 1.00 72.44 514 GLN A C 1
ATOM 4000 O O . GLN A 1 514 ? -21.026 32.914 4.347 1.00 72.44 514 GLN A O 1
ATOM 4005 N N . ASN A 1 515 ? -22.190 34.781 4.728 1.00 73.44 515 ASN A N 1
ATOM 4006 C CA . ASN A 1 515 ? -22.921 34.179 5.848 1.00 73.44 515 ASN A CA 1
ATOM 4007 C C . ASN A 1 515 ? -23.799 33.010 5.355 1.00 73.44 515 ASN A C 1
ATOM 4009 O O . ASN A 1 515 ? -24.375 33.047 4.258 1.00 73.44 515 ASN A O 1
ATOM 4013 N N . GLY A 1 516 ? -23.852 31.947 6.157 1.00 68.31 516 GLY A N 1
ATOM 4014 C CA . GLY A 1 516 ? -24.437 30.656 5.797 1.00 68.31 516 GLY A CA 1
ATOM 4015 C C . GLY A 1 516 ? -23.523 29.731 4.979 1.00 68.31 516 GLY A C 1
ATOM 4016 O O . GLY A 1 516 ? -23.930 28.605 4.698 1.00 68.31 516 GLY A O 1
ATOM 4017 N N . ASP A 1 517 ? -22.310 30.148 4.600 1.00 62.69 517 ASP A N 1
ATOM 4018 C CA . ASP A 1 517 ? -21.319 29.224 4.032 1.00 62.69 517 ASP A CA 1
ATOM 4019 C C . ASP A 1 517 ? -20.844 28.224 5.099 1.00 62.69 517 ASP A C 1
ATOM 4021 O O . ASP A 1 517 ? -20.741 28.549 6.282 1.00 62.69 517 ASP A O 1
ATOM 4025 N N . THR A 1 518 ? -20.545 26.991 4.688 1.00 63.84 518 THR A N 1
ATOM 4026 C CA . THR A 1 518 ? -20.080 25.905 5.569 1.00 63.84 518 THR A CA 1
ATOM 4027 C C . THR A 1 518 ? -18.752 25.368 5.048 1.00 63.84 518 THR A C 1
ATOM 4029 O O . THR A 1 518 ? -18.622 25.091 3.857 1.00 63.84 518 THR A O 1
ATOM 4032 N N . ALA A 1 519 ? -17.761 25.188 5.924 1.00 61.88 519 ALA A N 1
ATOM 4033 C CA . ALA A 1 519 ? -16.437 24.700 5.527 1.00 61.88 519 ALA A CA 1
ATOM 4034 C C . ALA A 1 519 ? -16.283 23.167 5.632 1.00 61.88 519 ALA A C 1
ATOM 4036 O O . ALA A 1 519 ? -15.209 22.641 5.331 1.00 61.88 519 ALA A O 1
ATOM 4037 N N . THR A 1 520 ? -17.318 22.447 6.070 1.00 64.69 520 THR A N 1
ATOM 4038 C CA . THR A 1 520 ? -17.325 20.987 6.276 1.00 64.69 520 THR A CA 1
ATOM 4039 C C . THR A 1 520 ? -17.176 20.212 4.963 1.00 64.69 520 THR A C 1
ATOM 4041 O O . THR A 1 520 ? -17.770 20.572 3.945 1.00 64.69 520 THR A O 1
ATOM 4044 N N . SER A 1 521 ? -16.393 19.129 4.958 1.00 64.81 521 SER A N 1
ATOM 4045 C CA . SER A 1 521 ? -16.323 18.226 3.798 1.00 64.81 521 SER A CA 1
ATOM 4046 C C . SER A 1 521 ? -17.436 17.177 3.858 1.00 64.81 521 SER A C 1
ATOM 4048 O O . SER A 1 521 ? -17.487 16.392 4.806 1.00 64.81 521 SER A O 1
ATOM 4050 N N . ALA A 1 522 ? -18.309 17.124 2.849 1.00 66.75 522 ALA A N 1
ATOM 4051 C CA . ALA A 1 522 ? -19.445 16.191 2.813 1.00 66.75 522 ALA A CA 1
ATOM 4052 C C . ALA A 1 522 ? -19.021 14.704 2.792 1.00 66.75 522 ALA A C 1
ATOM 4054 O O . ALA A 1 522 ? -19.737 13.834 3.298 1.00 66.75 522 ALA A O 1
ATOM 4055 N N . ILE A 1 523 ? -17.850 14.408 2.217 1.00 70.31 523 ILE A N 1
ATOM 4056 C CA . ILE A 1 523 ? -17.189 13.101 2.274 1.00 70.31 523 ILE A CA 1
ATOM 4057 C C . ILE A 1 523 ? -16.041 13.174 3.287 1.00 70.31 523 ILE A C 1
ATOM 4059 O O . ILE A 1 523 ? -15.115 13.970 3.129 1.00 70.31 523 ILE A O 1
ATOM 4063 N N . LYS A 1 524 ? -16.063 12.306 4.298 1.00 77.19 524 LYS A N 1
ATOM 4064 C CA . LYS A 1 524 ? -14.963 12.132 5.256 1.00 77.19 524 LYS A CA 1
ATOM 4065 C C . LYS A 1 524 ? -14.198 10.855 4.899 1.00 77.19 524 LYS A C 1
ATOM 4067 O O . LYS A 1 524 ? -14.776 9.767 4.898 1.00 77.19 524 LYS A O 1
ATOM 4072 N N . GLN A 1 525 ? -12.919 10.967 4.548 1.00 77.31 525 GLN A N 1
ATOM 4073 C CA . GLN A 1 525 ? -12.087 9.831 4.137 1.00 77.31 525 GLN A CA 1
ATOM 4074 C C . GLN A 1 525 ? -11.362 9.201 5.330 1.00 77.31 525 GLN A C 1
ATOM 4076 O O . GLN A 1 525 ? -10.854 9.882 6.215 1.00 77.31 525 GLN A O 1
ATOM 4081 N N . VAL A 1 526 ? -11.285 7.870 5.327 1.00 77.00 526 VAL A N 1
ATOM 4082 C CA . VAL A 1 526 ? -10.608 7.063 6.339 1.00 77.00 526 VAL A CA 1
ATOM 4083 C C . VAL A 1 526 ? -9.600 6.130 5.672 1.00 77.00 526 VAL A C 1
ATOM 4085 O O . VAL A 1 526 ? -9.941 5.096 5.091 1.00 77.00 526 VAL A O 1
ATOM 4088 N N . ALA A 1 527 ? -8.332 6.516 5.787 1.00 76.38 527 ALA A N 1
ATOM 4089 C CA . ALA A 1 527 ? -7.174 5.801 5.264 1.00 76.38 527 ALA A CA 1
ATOM 4090 C C . ALA A 1 527 ? -6.396 5.051 6.359 1.00 76.38 527 ALA A C 1
ATOM 4092 O O . ALA A 1 527 ? -6.716 5.148 7.550 1.00 76.38 527 ALA A O 1
ATOM 4093 N N . SER A 1 528 ? -5.369 4.298 5.950 1.00 72.50 528 SER A N 1
ATOM 4094 C CA . SER A 1 528 ? -4.550 3.395 6.780 1.00 72.50 528 SER A CA 1
ATOM 4095 C C . SER A 1 528 ? -4.130 3.982 8.137 1.00 72.50 528 SER A C 1
ATOM 4097 O O . SER A 1 528 ? -4.209 3.280 9.148 1.00 72.50 528 SER A O 1
ATOM 4099 N N . GLY A 1 529 ? -3.771 5.271 8.178 1.00 61.91 529 GLY A N 1
ATOM 4100 C CA . GLY A 1 529 ? -3.250 5.940 9.371 1.00 61.91 529 GLY A CA 1
ATOM 4101 C C . GLY A 1 529 ? -4.251 6.457 10.405 1.00 61.91 529 GLY A C 1
ATOM 4102 O O . GLY A 1 529 ? -3.828 6.678 11.532 1.00 61.91 529 GLY A O 1
ATOM 4103 N N . ARG A 1 530 ? -5.543 6.601 10.068 1.00 70.81 530 ARG A N 1
ATOM 4104 C CA . ARG A 1 530 ? -6.614 7.111 10.965 1.00 70.81 530 ARG A CA 1
ATOM 4105 C C . ARG A 1 530 ? -6.406 8.513 11.570 1.00 70.81 530 ARG A C 1
ATOM 4107 O O . ARG A 1 530 ? -7.063 8.842 12.554 1.00 70.81 530 ARG A O 1
ATOM 4114 N N . PHE A 1 531 ? -5.567 9.360 10.975 1.00 66.38 531 PHE A N 1
ATOM 4115 C CA . PHE A 1 531 ? -5.374 10.736 11.447 1.00 66.38 531 PHE A CA 1
ATOM 4116 C C . PHE A 1 531 ? -6.711 11.504 11.492 1.00 66.38 531 PHE A C 1
ATOM 4118 O O . PHE A 1 531 ? -7.449 11.532 10.509 1.00 66.38 531 PHE A O 1
ATOM 4125 N N . GLY A 1 532 ? -7.041 12.074 12.656 1.00 67.44 532 GLY A N 1
ATOM 4126 C CA . GLY A 1 532 ? -8.269 12.845 12.890 1.00 67.44 532 GLY A CA 1
ATOM 4127 C C . GLY A 1 532 ? -9.595 12.069 12.819 1.00 67.44 532 GLY A C 1
ATOM 4128 O O . GLY A 1 532 ? -10.647 12.695 12.721 1.00 67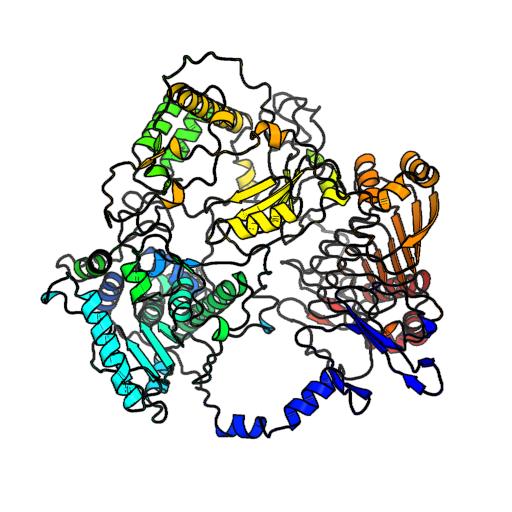.44 532 GLY A O 1
ATOM 4129 N N . VAL A 1 533 ? -9.588 10.729 12.861 1.00 79.38 533 VAL A N 1
ATOM 4130 C CA . VAL A 1 533 ? -10.814 9.912 12.752 1.00 79.38 533 VAL A CA 1
ATOM 4131 C C . VAL A 1 533 ? -11.462 9.699 14.127 1.00 79.38 533 VAL A C 1
ATOM 4133 O O . VAL A 1 533 ? -11.331 8.634 14.728 1.00 79.38 533 VAL A O 1
ATOM 4136 N N . THR A 1 534 ? -12.175 10.716 14.614 1.00 80.75 534 THR A N 1
ATOM 4137 C CA . THR A 1 534 ? -12.930 10.686 15.884 1.00 80.75 534 THR A CA 1
ATOM 4138 C C . THR A 1 534 ? -14.416 10.328 15.682 1.00 80.75 534 THR A C 1
ATOM 4140 O O . THR A 1 534 ? -14.915 10.377 14.551 1.00 80.75 534 THR A O 1
ATOM 4143 N N . PRO A 1 535 ? -15.176 9.993 16.746 1.00 81.81 535 PRO A N 1
ATOM 4144 C CA . PRO A 1 535 ? -16.630 9.825 16.666 1.00 81.81 535 PRO A CA 1
ATOM 4145 C C . PRO A 1 535 ? -17.343 11.033 16.033 1.00 81.81 535 PRO A C 1
ATOM 4147 O O . PRO A 1 535 ? -18.167 10.862 15.132 1.00 81.81 535 PRO A O 1
ATOM 4150 N N . THR A 1 536 ? -16.977 12.258 16.419 1.00 81.31 536 THR A N 1
ATOM 4151 C CA . THR A 1 536 ? -17.618 13.488 15.921 1.00 81.31 536 THR A CA 1
ATOM 4152 C C . THR A 1 536 ? -17.248 13.794 14.466 1.00 81.31 536 THR A C 1
ATOM 4154 O O . THR A 1 536 ? -18.090 14.260 13.694 1.00 81.31 536 THR A O 1
ATOM 4157 N N . PHE A 1 537 ? -16.036 13.436 14.034 1.00 80.81 537 PHE A N 1
ATOM 4158 C CA . PHE A 1 537 ? -15.654 13.448 12.618 1.00 80.81 537 PHE A CA 1
ATOM 4159 C C . PHE A 1 537 ? -16.538 12.506 11.772 1.00 80.81 537 PHE A C 1
ATOM 4161 O O . PHE A 1 537 ? -16.908 12.853 10.650 1.00 80.81 537 PHE A O 1
ATOM 4168 N N . LEU A 1 538 ? -16.932 11.342 12.310 1.00 82.75 538 LEU A N 1
ATOM 4169 C CA . LEU A 1 538 ? -17.754 10.345 11.605 1.00 82.75 538 LEU A CA 1
ATOM 4170 C C . LEU A 1 538 ? -19.258 10.687 11.547 1.00 82.75 538 LEU A C 1
ATOM 4172 O O . LEU A 1 538 ? -19.927 10.341 10.568 1.00 82.75 538 LEU A O 1
ATOM 4176 N N . VAL A 1 539 ? -19.816 11.359 12.562 1.00 83.75 539 VAL A N 1
ATOM 4177 C CA . VAL A 1 539 ? -21.241 11.770 12.557 1.00 83.75 539 VAL A CA 1
ATOM 4178 C C . VAL A 1 539 ? -21.509 13.001 11.688 1.00 83.75 539 VAL A C 1
ATOM 4180 O O . VAL A 1 539 ? -22.610 13.132 11.159 1.00 83.75 539 VAL A O 1
ATOM 4183 N N . ASN A 1 540 ? -20.502 13.853 11.465 1.00 78.25 540 ASN A N 1
ATOM 4184 C CA . ASN A 1 540 ? -20.569 15.024 10.578 1.00 78.25 540 ASN A CA 1
ATOM 4185 C C . ASN A 1 540 ? -20.253 14.689 9.104 1.00 78.25 540 ASN A C 1
ATOM 4187 O O . ASN A 1 540 ? -19.688 15.508 8.375 1.00 78.25 540 ASN A O 1
ATOM 4191 N N . ALA A 1 541 ? -20.596 13.473 8.667 1.00 76.00 541 ALA A N 1
ATOM 4192 C CA . ALA A 1 541 ? -20.389 12.985 7.307 1.00 76.00 541 ALA A CA 1
ATOM 4193 C C . ALA A 1 541 ? -21.722 12.639 6.626 1.00 76.00 541 ALA A C 1
ATOM 4195 O O . ALA A 1 541 ? -22.499 11.847 7.160 1.00 76.00 541 ALA A O 1
ATOM 4196 N N . ASP A 1 542 ? -21.932 13.122 5.398 1.00 75.50 542 ASP A N 1
ATOM 4197 C CA . ASP A 1 542 ? -22.961 12.563 4.503 1.00 75.50 542 ASP A CA 1
ATOM 4198 C C . ASP A 1 542 ? -22.492 11.229 3.905 1.00 75.50 542 ASP A C 1
ATOM 4200 O O . ASP A 1 542 ? -23.283 10.406 3.429 1.00 75.50 542 ASP A O 1
ATOM 4204 N N . GLN A 1 543 ? -21.171 11.047 3.844 1.00 78.69 543 GLN A N 1
ATOM 4205 C CA . GLN A 1 543 ? -20.525 9.906 3.223 1.00 78.69 543 GLN A CA 1
ATOM 4206 C C . GLN A 1 543 ? -19.155 9.626 3.854 1.00 78.69 543 GLN A C 1
ATOM 4208 O O . GLN A 1 543 ? -18.356 10.536 4.067 1.00 78.69 543 GLN A O 1
ATOM 4213 N N . LEU A 1 544 ? -18.879 8.354 4.129 1.00 82.50 544 LEU A N 1
ATOM 4214 C CA . LEU A 1 544 ? -17.634 7.861 4.715 1.00 82.50 544 LEU A CA 1
ATOM 4215 C C . LEU A 1 544 ? -16.853 7.075 3.661 1.00 82.50 544 LEU A C 1
ATOM 4217 O O . LEU A 1 544 ? -17.330 6.048 3.182 1.00 82.50 544 LEU A O 1
ATOM 4221 N N . GLU A 1 545 ? -15.658 7.535 3.301 1.00 80.62 545 GLU A N 1
ATOM 4222 C CA . GLU A 1 545 ? -14.839 6.895 2.269 1.00 80.62 545 GLU A CA 1
ATOM 4223 C C . GLU A 1 545 ? -13.745 6.008 2.866 1.00 80.62 545 GLU A C 1
ATOM 4225 O O . GLU A 1 545 ? -12.773 6.498 3.437 1.00 80.62 545 GLU A O 1
ATOM 4230 N N . ILE A 1 546 ? -13.847 4.695 2.672 1.00 83.25 546 ILE A N 1
ATOM 4231 C CA . ILE A 1 546 ? -12.766 3.757 2.983 1.00 83.25 546 ILE A CA 1
ATOM 4232 C C . ILE A 1 546 ? -11.759 3.793 1.830 1.00 83.25 546 ILE A C 1
ATOM 4234 O O . ILE A 1 546 ? -12.032 3.297 0.734 1.00 83.25 546 ILE A O 1
ATOM 4238 N N . LYS A 1 547 ? -10.580 4.373 2.070 1.00 80.31 547 LYS A N 1
ATOM 4239 C CA . LYS A 1 547 ? -9.498 4.420 1.079 1.00 80.31 547 LYS A CA 1
ATOM 4240 C C . LYS A 1 547 ? -8.699 3.120 1.115 1.00 80.31 547 LYS A C 1
ATOM 4242 O O . LYS A 1 547 ? -7.987 2.881 2.085 1.00 80.31 547 LYS A O 1
ATOM 4247 N N . ILE A 1 548 ? -8.780 2.304 0.063 1.00 80.62 548 ILE A N 1
ATOM 4248 C CA . ILE A 1 548 ? -7.946 1.098 -0.086 1.00 80.62 548 ILE A CA 1
ATOM 4249 C C . ILE A 1 548 ? -6.637 1.426 -0.821 1.00 80.62 548 ILE A C 1
ATOM 4251 O O . ILE A 1 548 ? -5.589 0.886 -0.481 1.00 80.62 548 ILE A O 1
ATOM 4255 N N . ALA A 1 549 ? -6.681 2.334 -1.802 1.00 70.62 549 ALA A N 1
ATOM 4256 C CA . ALA A 1 549 ? -5.520 2.746 -2.593 1.00 70.62 549 ALA A CA 1
ATOM 4257 C C . ALA A 1 549 ? -5.699 4.155 -3.212 1.00 70.62 549 ALA A C 1
ATOM 4259 O O . ALA A 1 549 ? -6.757 4.780 -3.093 1.00 70.62 549 ALA A O 1
ATOM 4260 N N . GLN A 1 550 ? -4.656 4.664 -3.879 1.00 71.94 550 GLN A N 1
ATOM 4261 C CA . GLN A 1 550 ? -4.714 5.804 -4.809 1.00 71.94 550 GLN A CA 1
ATOM 4262 C C . GLN A 1 550 ? -3.754 5.572 -5.987 1.00 71.94 550 GLN A C 1
ATOM 4264 O O . GLN A 1 550 ? -2.720 4.941 -5.786 1.00 71.94 550 GLN A O 1
ATOM 4269 N N . GLY A 1 551 ? -4.048 6.098 -7.182 1.00 64.62 551 GLY A N 1
ATOM 4270 C CA . GLY A 1 551 ? -3.257 5.818 -8.392 1.00 64.62 551 GLY A CA 1
ATOM 4271 C C . GLY A 1 551 ? -1.765 6.133 -8.272 1.00 64.62 551 GLY A C 1
ATOM 4272 O O . GLY A 1 551 ? -0.937 5.283 -8.578 1.00 64.62 551 GLY A O 1
ATOM 4273 N N . ALA A 1 552 ? -1.413 7.301 -7.726 1.00 64.12 552 ALA A N 1
ATOM 4274 C CA . ALA A 1 552 ? -0.015 7.708 -7.542 1.00 64.12 552 ALA A CA 1
ATOM 4275 C C . ALA A 1 552 ? 0.782 6.858 -6.520 1.00 64.12 552 ALA A C 1
ATOM 4277 O O . ALA A 1 552 ? 2.010 6.892 -6.519 1.00 64.12 552 ALA A O 1
ATOM 4278 N N . LYS A 1 553 ? 0.111 6.104 -5.633 1.00 62.75 553 LYS A N 1
ATOM 4279 C CA . LYS A 1 553 ? 0.741 5.096 -4.755 1.00 62.75 553 LYS A CA 1
ATOM 4280 C C . LYS A 1 553 ? -0.282 4.057 -4.252 1.00 62.75 553 LYS A C 1
ATOM 4282 O O . LYS A 1 553 ? -0.897 4.250 -3.199 1.00 62.75 553 LYS A O 1
ATOM 4287 N N . PRO A 1 554 ? -0.502 2.958 -4.991 1.00 58.09 554 PRO A N 1
ATOM 4288 C CA . PRO A 1 554 ? -1.414 1.907 -4.564 1.00 58.09 554 PRO A CA 1
ATOM 4289 C C . PRO A 1 554 ? -0.729 0.925 -3.596 1.00 58.09 554 PRO A C 1
ATOM 4291 O O . PRO A 1 554 ? 0.481 0.703 -3.685 1.00 58.09 554 PRO A O 1
ATOM 4294 N N . GLY A 1 555 ? -1.512 0.343 -2.677 1.00 49.00 555 GLY A N 1
ATOM 4295 C CA . GLY A 1 555 ? -1.045 -0.610 -1.655 1.00 49.00 555 GLY A CA 1
ATOM 4296 C C . GLY A 1 555 ? -1.120 -0.138 -0.189 1.00 49.00 555 GLY A C 1
ATOM 4297 O O . GLY A 1 555 ? -0.698 -0.872 0.692 1.00 49.00 555 GLY A O 1
ATOM 4298 N N . GLU A 1 556 ? -1.658 1.048 0.121 1.00 49.28 556 GLU A N 1
ATOM 4299 C CA . GLU A 1 556 ? -1.704 1.597 1.497 1.00 49.28 556 GLU A CA 1
ATOM 4300 C C . GLU A 1 556 ? -3.148 1.772 2.030 1.00 49.28 556 GLU A C 1
ATOM 4302 O O . GLU A 1 556 ? -3.667 2.886 2.128 1.00 49.28 5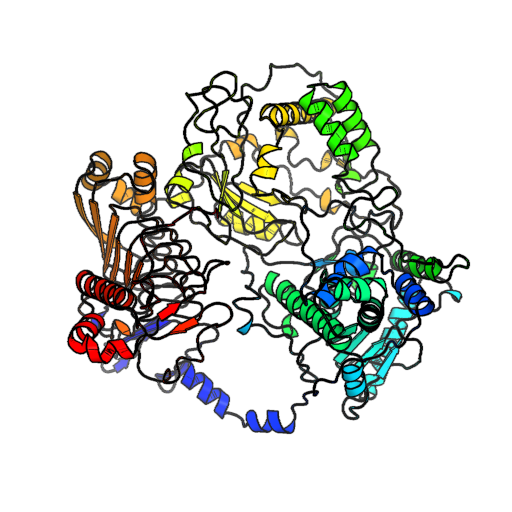56 GLU A O 1
ATOM 4307 N N . GLY A 1 557 ? -3.821 0.666 2.372 1.00 40.97 557 GLY A N 1
ATOM 4308 C CA . GLY A 1 557 ? -5.270 0.642 2.648 1.00 40.97 557 GLY A CA 1
ATOM 4309 C C . GLY A 1 557 ? -5.736 0.870 4.099 1.00 40.97 557 GLY A C 1
ATOM 4310 O O . GLY A 1 557 ? -5.101 0.452 5.067 1.00 40.97 557 GLY A O 1
ATOM 4311 N N . GLY A 1 558 ? -6.901 1.511 4.252 1.00 45.66 558 GLY A N 1
ATOM 4312 C CA . GLY A 1 558 ? -7.678 1.654 5.492 1.00 45.66 558 GLY A CA 1
ATOM 4313 C C . GLY A 1 558 ? -8.894 0.713 5.578 1.00 45.66 558 GLY A C 1
ATOM 4314 O O . GLY A 1 558 ? -9.249 0.039 4.617 1.00 45.66 558 GLY A O 1
ATOM 4315 N N . GLN A 1 559 ? -9.542 0.647 6.751 1.00 42.62 559 GLN A N 1
ATOM 4316 C CA . GLN A 1 559 ? -10.658 -0.280 7.034 1.00 42.62 559 GLN A CA 1
ATOM 4317 C C . GLN A 1 559 ? -11.551 0.217 8.198 1.00 42.62 559 GLN A C 1
ATOM 4319 O O . GLN A 1 559 ? -11.139 0.189 9.367 1.00 42.62 559 GLN A O 1
ATOM 4324 N N . LEU A 1 560 ? -12.790 0.638 7.911 1.00 46.16 560 LEU A N 1
ATOM 4325 C CA . LEU A 1 560 ? -13.708 1.263 8.882 1.00 46.16 560 LEU A CA 1
ATOM 4326 C C . LEU A 1 560 ? -15.108 0.603 8.901 1.00 46.16 560 LEU A C 1
ATOM 4328 O O . LEU A 1 560 ? -15.703 0.452 7.838 1.00 46.16 560 LEU A O 1
ATOM 4332 N N . PRO A 1 561 ? -15.702 0.315 10.077 1.00 49.56 561 PRO A N 1
ATOM 4333 C CA . PRO A 1 561 ? -17.117 -0.044 10.206 1.00 49.56 561 PRO A CA 1
ATOM 4334 C C . PRO A 1 561 ? -18.021 1.213 10.276 1.00 49.56 561 PRO A C 1
ATOM 4336 O O . PRO A 1 561 ? -18.718 1.438 11.261 1.00 49.56 561 PRO A O 1
ATOM 4339 N N . GLY A 1 562 ? -17.997 2.068 9.245 1.00 46.69 562 GLY A N 1
ATOM 4340 C CA . GLY A 1 562 ? -18.552 3.436 9.310 1.00 46.69 562 GLY A CA 1
ATOM 4341 C C . GLY A 1 562 ? -20.041 3.543 9.686 1.00 46.69 562 GLY A C 1
ATOM 4342 O O . GLY A 1 562 ? -20.408 4.353 10.537 1.00 46.69 562 GLY A O 1
ATOM 4343 N N . LYS A 1 563 ? -20.888 2.658 9.137 1.00 57.91 563 LYS A N 1
ATOM 4344 C CA . LYS A 1 563 ? -22.356 2.621 9.357 1.00 57.91 563 LYS A CA 1
ATOM 4345 C C . LYS A 1 563 ? -22.795 2.272 10.788 1.00 57.91 563 LYS A C 1
ATOM 4347 O O . LYS A 1 563 ? -23.993 2.149 11.065 1.00 57.91 563 LYS A O 1
ATOM 4352 N N . LYS A 1 564 ? -21.849 2.026 11.697 1.00 59.75 564 LYS A N 1
ATOM 4353 C CA . LYS A 1 564 ? -22.138 1.820 13.118 1.00 59.75 564 LYS A CA 1
ATOM 4354 C C . LYS A 1 564 ? -22.285 3.149 13.848 1.00 59.75 564 LYS A C 1
ATOM 4356 O O . LYS A 1 564 ? -23.349 3.366 14.416 1.00 59.75 564 LYS A O 1
ATOM 4361 N N . VAL A 1 565 ? -21.298 4.038 13.722 1.00 55.62 565 VAL A N 1
ATOM 4362 C CA . VAL A 1 565 ? -21.304 5.378 14.338 1.00 55.62 565 VAL A CA 1
ATOM 4363 C C . VAL A 1 565 ? -22.332 6.293 13.672 1.00 55.62 565 VAL A C 1
ATOM 4365 O O . VAL A 1 565 ? -23.107 6.954 14.354 1.00 55.62 565 VAL A O 1
ATOM 4368 N N . ASN A 1 566 ? -22.404 6.285 12.338 1.00 75.38 566 ASN A N 1
ATOM 4369 C CA . ASN A 1 566 ? -23.386 7.069 11.591 1.00 75.38 566 ASN A CA 1
ATOM 4370 C C . ASN A 1 566 ? -24.186 6.169 10.631 1.00 75.38 566 ASN A C 1
ATOM 4372 O O . ASN A 1 566 ? -23.725 5.900 9.520 1.00 75.38 566 ASN A O 1
ATOM 4376 N N . PRO A 1 567 ? -25.388 5.696 11.016 1.00 72.81 567 PRO A N 1
ATOM 4377 C CA . PRO A 1 567 ? -26.206 4.834 10.162 1.00 72.81 567 PRO A CA 1
ATOM 4378 C C . PRO A 1 567 ? -26.843 5.562 8.966 1.00 72.81 567 PRO A C 1
ATOM 4380 O O . PRO A 1 567 ? -27.430 4.900 8.115 1.00 72.81 567 PRO A O 1
ATOM 4383 N N . LYS A 1 568 ? -26.750 6.900 8.889 1.00 79.50 568 LYS A N 1
ATOM 4384 C CA . LYS A 1 568 ? -27.296 7.708 7.783 1.00 79.50 568 LYS A CA 1
ATOM 4385 C C . LYS A 1 568 ? -26.245 8.113 6.740 1.00 79.50 568 LYS A C 1
ATOM 4387 O O . LYS A 1 568 ? -26.624 8.606 5.682 1.00 79.50 568 LYS A O 1
ATOM 4392 N N . ALA A 1 569 ? -24.955 7.886 6.998 1.00 80.44 569 ALA A N 1
ATOM 4393 C CA . ALA A 1 569 ? -23.894 8.135 6.024 1.00 80.44 569 ALA A CA 1
ATOM 4394 C C . ALA A 1 569 ? -23.770 6.984 5.014 1.00 80.44 569 ALA A C 1
ATOM 4396 O O . ALA A 1 569 ? -23.710 5.812 5.395 1.00 80.44 569 ALA A O 1
ATOM 4397 N N . LYS A 1 570 ? -23.640 7.315 3.724 1.00 83.75 570 LYS A N 1
ATOM 4398 C CA . LYS A 1 570 ? -23.269 6.328 2.694 1.00 83.75 570 LYS A CA 1
ATOM 4399 C C . LYS A 1 570 ? -21.796 5.943 2.836 1.00 83.75 570 LYS A C 1
ATOM 4401 O O . LYS A 1 570 ? -20.956 6.805 3.061 1.00 83.75 570 LYS A O 1
ATOM 4406 N N . VAL A 1 571 ? -21.451 4.673 2.674 1.00 83.00 571 VAL A N 1
ATOM 4407 C CA . VAL A 1 571 ? -20.055 4.223 2.614 1.00 83.00 571 VAL A CA 1
ATOM 4408 C C . VAL A 1 571 ? -19.614 4.147 1.160 1.00 83.00 571 VAL A C 1
ATOM 4410 O O . VAL A 1 571 ? -20.161 3.359 0.386 1.00 83.00 571 VAL A O 1
ATOM 4413 N N . SER A 1 572 ? -18.599 4.937 0.804 1.00 85.00 572 SER A N 1
ATOM 4414 C CA . SER A 1 572 ? -17.827 4.723 -0.419 1.00 85.00 572 SER A CA 1
ATOM 4415 C C . SER A 1 572 ? -16.577 3.894 -0.138 1.00 85.00 572 SER A C 1
ATOM 4417 O O . SER A 1 572 ? -15.957 4.011 0.918 1.00 85.00 572 SER A O 1
ATOM 4419 N N . VAL A 1 573 ? -16.174 3.067 -1.099 1.00 84.00 573 VAL A N 1
ATOM 4420 C CA . VAL A 1 573 ? -14.870 2.390 -1.084 1.00 84.00 573 VAL A CA 1
ATOM 4421 C C . VAL A 1 573 ? -14.066 2.859 -2.287 1.00 84.00 573 VAL A C 1
ATOM 4423 O O . VAL A 1 573 ? -14.526 2.745 -3.425 1.00 84.00 573 VAL A O 1
ATOM 4426 N N . LYS A 1 574 ? -12.872 3.402 -2.033 1.00 81.81 574 LYS A N 1
ATOM 4427 C CA . LYS A 1 574 ? -11.975 3.923 -3.066 1.00 81.81 574 LYS A CA 1
ATOM 4428 C C . LYS A 1 574 ? -10.909 2.892 -3.433 1.00 81.81 574 LYS A C 1
ATOM 4430 O O . LYS A 1 574 ? -10.056 2.551 -2.610 1.00 81.81 574 LYS A O 1
ATOM 4435 N N . LEU A 1 575 ? -10.980 2.434 -4.680 1.00 83.56 575 LEU A N 1
ATOM 4436 C CA . LEU A 1 575 ? -10.103 1.456 -5.324 1.00 83.56 575 LEU A CA 1
ATOM 4437 C C . LEU A 1 575 ? -9.255 2.130 -6.419 1.00 83.56 575 LEU A C 1
ATOM 4439 O O . LEU A 1 575 ? -9.472 3.298 -6.765 1.00 83.56 575 LEU A O 1
ATOM 4443 N N . VAL A 1 576 ? -8.310 1.391 -6.998 1.00 83.31 576 VAL A N 1
ATOM 4444 C CA . VAL A 1 576 ? -7.504 1.824 -8.157 1.00 83.31 576 VAL A CA 1
ATOM 4445 C C . VAL A 1 576 ? -7.688 0.833 -9.305 1.00 83.31 576 VAL A C 1
ATOM 4447 O O . VAL A 1 576 ? -7.879 -0.358 -9.065 1.00 83.31 576 VAL A O 1
ATOM 4450 N N . ALA A 1 577 ? -7.679 1.320 -10.547 1.00 83.69 577 ALA A N 1
ATOM 4451 C CA . ALA A 1 577 ? -7.828 0.474 -11.731 1.00 83.69 577 ALA A CA 1
ATOM 4452 C C . ALA A 1 577 ? -6.616 -0.460 -11.944 1.00 83.69 577 ALA A C 1
ATOM 4454 O O . ALA A 1 577 ? -5.474 -0.010 -11.888 1.00 83.69 577 ALA A O 1
ATOM 4455 N N . GLU A 1 578 ? -6.887 -1.743 -12.207 1.00 82.00 578 GLU A N 1
ATOM 4456 C CA . GLU A 1 578 ? -5.930 -2.780 -12.635 1.00 82.00 578 GLU A CA 1
ATOM 4457 C C . GLU A 1 578 ? -6.685 -3.987 -13.239 1.00 82.00 578 GLU A C 1
ATOM 4459 O O . GLU A 1 578 ? -7.907 -4.125 -13.063 1.00 82.00 578 GLU A O 1
ATOM 4464 N N . ALA A 1 579 ? -5.956 -4.921 -13.855 1.00 75.62 579 ALA A N 1
ATOM 4465 C CA . ALA A 1 579 ? -6.441 -6.258 -14.207 1.00 75.62 579 ALA A CA 1
ATOM 4466 C C . ALA A 1 579 ? -7.181 -6.953 -13.042 1.00 75.62 579 ALA A C 1
ATOM 4468 O O . ALA A 1 579 ? -6.596 -7.304 -12.015 1.00 75.62 579 ALA A O 1
ATOM 4469 N N . GLY A 1 580 ? -8.473 -7.234 -13.243 1.00 66.94 580 GLY A N 1
ATOM 4470 C CA . GLY A 1 580 ? -9.321 -7.953 -12.280 1.00 66.94 580 GLY A CA 1
ATOM 4471 C C . GLY A 1 580 ? -10.163 -7.067 -11.353 1.00 66.94 580 GLY A C 1
ATOM 4472 O O . GLY A 1 580 ? -10.933 -7.604 -10.552 1.00 66.94 580 GLY A O 1
ATOM 4473 N N . ILE A 1 581 ? -10.104 -5.735 -11.494 1.00 80.12 581 ILE A N 1
ATOM 4474 C CA . ILE A 1 581 ? -10.858 -4.771 -10.670 1.00 80.12 581 ILE A CA 1
ATOM 4475 C C . ILE A 1 581 ? -12.369 -5.064 -10.570 1.00 80.12 581 ILE A C 1
ATOM 4477 O O . ILE A 1 581 ? -12.966 -4.835 -9.521 1.00 80.12 581 ILE A O 1
ATOM 4481 N N . GLY A 1 582 ? -12.994 -5.641 -11.604 1.00 66.75 582 GLY A N 1
ATOM 4482 C CA . GLY A 1 582 ? -14.408 -6.045 -11.572 1.00 66.75 582 GLY A CA 1
ATOM 4483 C C . GLY A 1 582 ? -14.729 -7.104 -10.505 1.00 66.75 582 GLY A C 1
ATOM 4484 O O . GLY A 1 582 ? -15.770 -7.030 -9.851 1.00 66.75 582 GLY A O 1
ATOM 4485 N N . THR A 1 583 ? -13.815 -8.045 -10.256 1.00 74.06 583 THR A N 1
ATOM 4486 C CA . THR A 1 583 ? -13.955 -9.064 -9.201 1.00 74.06 583 THR A CA 1
ATOM 4487 C C . THR A 1 583 ? -13.818 -8.435 -7.815 1.00 74.06 583 THR A C 1
ATOM 4489 O O . THR A 1 583 ? -14.621 -8.722 -6.925 1.00 74.06 583 THR A O 1
ATOM 4492 N N . VAL A 1 584 ? -12.855 -7.521 -7.647 1.00 74.19 584 VAL A N 1
ATOM 4493 C CA . VAL A 1 584 ? -12.650 -6.753 -6.406 1.00 74.19 584 VAL A CA 1
ATOM 4494 C C . VAL A 1 584 ? -13.886 -5.898 -6.102 1.00 74.19 584 VAL A C 1
ATOM 4496 O O . VAL A 1 584 ? -14.433 -5.969 -5.002 1.00 74.19 584 VAL A O 1
ATOM 4499 N N . ALA A 1 585 ? -14.395 -5.164 -7.095 1.00 72.94 585 ALA A N 1
ATOM 4500 C CA . ALA A 1 585 ? -15.609 -4.362 -6.983 1.00 72.94 585 ALA A CA 1
ATOM 4501 C C . ALA A 1 585 ? -16.855 -5.219 -6.683 1.00 72.94 585 ALA A C 1
ATOM 4503 O O . ALA A 1 585 ? -17.677 -4.825 -5.860 1.00 72.94 585 ALA A O 1
ATOM 4504 N N . SER A 1 586 ? -16.978 -6.420 -7.263 1.00 68.75 586 SER A N 1
ATOM 4505 C CA . SER A 1 586 ? -18.049 -7.369 -6.916 1.00 68.75 586 SER A CA 1
ATOM 4506 C C . SER A 1 586 ? -17.964 -7.830 -5.454 1.00 68.75 586 SER A C 1
ATOM 4508 O O . SER A 1 586 ? -18.986 -7.914 -4.773 1.00 68.75 586 SER A O 1
ATOM 4510 N N . GLY A 1 587 ? -16.754 -8.078 -4.938 1.00 68.19 587 GLY A N 1
ATOM 4511 C CA . GLY A 1 587 ? -16.524 -8.368 -3.519 1.00 68.19 587 GLY A CA 1
ATOM 4512 C C . GLY A 1 587 ? -16.908 -7.201 -2.603 1.00 68.19 587 GLY A C 1
ATOM 4513 O O . GLY A 1 587 ? -17.579 -7.404 -1.594 1.00 68.19 587 GLY A O 1
ATOM 4514 N N . VAL A 1 588 ? -16.561 -5.971 -2.990 1.00 77.44 588 VAL A N 1
ATOM 4515 C CA . VAL A 1 588 ? -16.923 -4.741 -2.265 1.00 77.44 588 VAL A CA 1
ATOM 4516 C C . VAL A 1 588 ? -18.436 -4.488 -2.276 1.00 77.44 588 VAL A C 1
ATOM 4518 O O . VAL A 1 588 ? -18.998 -4.145 -1.237 1.00 77.44 588 VAL A O 1
ATOM 4521 N N . ALA A 1 589 ? -19.117 -4.723 -3.401 1.00 72.25 589 ALA A N 1
ATOM 4522 C CA . ALA A 1 589 ? -20.574 -4.628 -3.501 1.00 72.25 589 ALA A CA 1
ATOM 4523 C C . ALA A 1 589 ? -21.282 -5.666 -2.610 1.00 72.25 589 ALA A C 1
ATOM 4525 O O . ALA A 1 589 ? -22.221 -5.325 -1.897 1.00 72.25 589 ALA A O 1
ATOM 4526 N N . LYS A 1 590 ? -20.776 -6.910 -2.555 1.00 70.06 590 LYS A N 1
ATOM 4527 C CA . LYS A 1 590 ? -21.225 -7.936 -1.586 1.00 70.06 590 LYS A CA 1
ATOM 4528 C C . LYS A 1 590 ? -20.951 -7.549 -0.123 1.00 70.06 590 LYS A C 1
ATOM 4530 O O . LYS A 1 590 ? -21.557 -8.119 0.779 1.00 70.06 590 LYS A O 1
ATOM 4535 N N . GLY A 1 591 ? -20.059 -6.586 0.115 1.00 62.84 591 GLY A N 1
ATOM 4536 C CA . GLY A 1 591 ? -19.809 -5.955 1.412 1.00 62.84 591 GLY A CA 1
ATOM 4537 C C . GLY A 1 591 ? -20.771 -4.813 1.772 1.00 62.84 591 GLY A C 1
ATOM 4538 O O . GLY A 1 591 ? -20.543 -4.146 2.779 1.00 62.84 591 GLY A O 1
ATOM 4539 N N . ASN A 1 592 ? -21.826 -4.569 0.982 1.00 73.25 592 ASN A N 1
ATOM 4540 C CA . ASN A 1 592 ? -22.841 -3.525 1.195 1.00 73.25 592 ASN A CA 1
ATOM 4541 C C . ASN A 1 592 ? -22.279 -2.085 1.275 1.00 73.25 592 ASN A C 1
ATOM 4543 O O . ASN A 1 592 ? -22.813 -1.230 1.997 1.00 73.25 592 ASN A O 1
ATOM 4547 N N . ALA A 1 593 ? -21.215 -1.807 0.513 1.00 76.75 593 ALA A N 1
ATOM 4548 C CA . ALA A 1 593 ? -20.789 -0.446 0.195 1.00 76.75 593 ALA A CA 1
ATOM 4549 C C . ALA A 1 593 ? -21.793 0.199 -0.776 1.00 76.75 593 ALA A C 1
ATOM 4551 O O . ALA A 1 593 ? -22.092 -0.375 -1.819 1.00 76.75 593 ALA A O 1
ATOM 4552 N N . ASP A 1 594 ? -22.298 1.390 -0.448 1.00 77.69 594 ASP A N 1
ATOM 4553 C CA . ASP A 1 594 ? -23.327 2.072 -1.250 1.00 77.69 594 ASP A CA 1
ATOM 4554 C C . ASP A 1 594 ? -22.740 2.720 -2.520 1.00 77.69 594 ASP A C 1
ATOM 4556 O O . ASP A 1 594 ? -23.468 3.050 -3.455 1.00 77.69 594 ASP A O 1
ATOM 4560 N N . ILE A 1 595 ? -21.421 2.958 -2.538 1.00 82.00 595 ILE A N 1
ATOM 4561 C CA . ILE A 1 595 ? -20.679 3.588 -3.637 1.00 82.00 595 ILE A CA 1
ATOM 4562 C C . ILE A 1 595 ? -19.314 2.895 -3.795 1.00 82.00 595 ILE A C 1
ATOM 4564 O O . ILE A 1 595 ? -18.604 2.654 -2.818 1.00 82.00 595 ILE A O 1
ATOM 4568 N N . ILE A 1 596 ? -18.891 2.644 -5.035 1.00 80.38 596 ILE A N 1
ATOM 4569 C CA . ILE A 1 596 ? -17.524 2.207 -5.358 1.00 80.38 596 ILE A CA 1
ATOM 4570 C C . ILE A 1 596 ? -16.888 3.278 -6.241 1.00 80.38 596 ILE A C 1
ATOM 4572 O O . ILE A 1 596 ? -17.397 3.570 -7.321 1.00 80.38 596 ILE A O 1
ATOM 4576 N N . GLN A 1 597 ? -15.782 3.866 -5.786 1.00 79.44 597 GLN A N 1
ATOM 4577 C CA . GLN A 1 597 ? -15.018 4.843 -6.555 1.00 79.44 597 GLN A CA 1
ATOM 4578 C C . GLN A 1 597 ? -13.740 4.192 -7.081 1.00 79.44 597 GLN A C 1
ATOM 4580 O O . GLN A 1 597 ? -12.810 3.924 -6.322 1.00 79.44 597 GLN A O 1
ATOM 4585 N N . ILE A 1 598 ? -13.672 3.977 -8.393 1.00 77.00 598 ILE A N 1
ATOM 4586 C CA . ILE A 1 598 ? -12.420 3.627 -9.066 1.00 77.00 598 ILE A CA 1
ATOM 4587 C C . ILE A 1 598 ? -11.640 4.923 -9.307 1.00 77.00 598 ILE A C 1
ATOM 4589 O O . ILE A 1 598 ? -12.203 5.903 -9.793 1.00 77.00 598 ILE A O 1
ATOM 4593 N N . SER A 1 599 ? -10.356 4.947 -8.949 1.00 70.69 599 SER A N 1
ATOM 4594 C CA . SER A 1 599 ? -9.457 6.072 -9.230 1.00 70.69 599 SER A CA 1
ATOM 4595 C C . SER A 1 599 ? -8.382 5.703 -10.256 1.00 70.69 599 SER A C 1
ATOM 4597 O O . SER A 1 599 ? -7.866 4.585 -10.249 1.00 70.69 599 SER A O 1
ATOM 4599 N N . GLY A 1 600 ? -8.092 6.650 -11.155 1.00 59.84 600 GLY A N 1
ATOM 4600 C CA . GLY A 1 600 ? -7.002 6.569 -12.130 1.00 59.84 600 GLY A CA 1
ATOM 4601 C C . GLY A 1 600 ? -5.655 7.012 -11.548 1.00 59.84 600 GLY A C 1
ATOM 4602 O O . GLY A 1 600 ? -5.531 7.201 -10.337 1.00 59.84 600 GLY A O 1
ATOM 4603 N N . HIS A 1 601 ? -4.661 7.181 -12.424 1.00 54.28 601 HIS A N 1
ATOM 4604 C CA . HIS A 1 601 ? -3.288 7.586 -12.085 1.00 54.28 601 HIS A CA 1
ATOM 4605 C C . HIS A 1 601 ? -3.183 9.037 -11.577 1.00 54.28 601 HIS A C 1
ATOM 4607 O O . HIS A 1 601 ? -2.362 9.317 -10.702 1.00 54.28 601 HIS A O 1
ATOM 4613 N N . ASP A 1 602 ? -4.046 9.936 -12.062 1.00 43.59 602 ASP A N 1
ATOM 4614 C CA . ASP A 1 602 ? -4.078 11.347 -11.670 1.00 43.59 602 ASP A CA 1
ATOM 4615 C C . ASP A 1 602 ? -4.355 11.549 -10.167 1.00 43.59 602 ASP A C 1
ATOM 4617 O O . ASP A 1 602 ? -5.410 11.172 -9.645 1.00 43.59 602 ASP A O 1
ATOM 4621 N N . GLY A 1 603 ? -3.440 12.231 -9.468 1.00 43.38 603 GLY A N 1
ATOM 4622 C CA . GLY A 1 603 ? -3.716 12.784 -8.140 1.00 43.38 603 GLY A CA 1
ATOM 4623 C C . GLY A 1 603 ? -2.503 12.947 -7.224 1.00 43.38 603 GLY A C 1
ATOM 4624 O O . GLY A 1 603 ? -1.897 11.972 -6.787 1.00 43.38 603 GLY A O 1
ATOM 4625 N N . GLY A 1 604 ? -2.229 14.190 -6.828 1.00 41.97 604 GLY A N 1
ATOM 4626 C CA . GLY A 1 604 ? -1.272 14.540 -5.779 1.00 41.97 604 GLY A CA 1
ATOM 4627 C C . GLY A 1 604 ? -1.364 16.027 -5.429 1.00 41.97 604 GLY A C 1
ATOM 4628 O O . GLY A 1 604 ? -1.854 16.820 -6.229 1.00 41.97 604 GLY A O 1
ATOM 4629 N N . THR A 1 605 ? -0.911 16.414 -4.235 1.00 44.75 605 THR A N 1
ATOM 4630 C CA . THR A 1 605 ? -0.974 17.806 -3.754 1.00 44.75 605 THR A CA 1
ATOM 4631 C C . THR A 1 605 ? 0.393 18.294 -3.287 1.00 44.75 605 THR A C 1
ATOM 4633 O O . THR A 1 605 ? 0.836 17.946 -2.194 1.00 44.75 605 THR A O 1
ATOM 4636 N N . GLY A 1 606 ? 1.036 19.165 -4.068 1.00 41.84 606 GLY A N 1
ATOM 4637 C CA . GLY A 1 606 ? 2.243 19.907 -3.666 1.00 41.84 606 GLY A CA 1
ATOM 4638 C C . GLY A 1 606 ? 1.967 21.047 -2.671 1.00 41.84 606 GLY A C 1
ATOM 4639 O O . GLY A 1 606 ? 2.506 22.141 -2.821 1.00 41.84 606 GLY A O 1
ATOM 4640 N N . ALA A 1 607 ? 1.074 20.836 -1.701 1.00 50.72 607 ALA A N 1
ATOM 4641 C CA . ALA A 1 607 ? 0.664 21.855 -0.738 1.00 50.72 607 ALA A CA 1
ATOM 4642 C C . ALA A 1 607 ? 1.721 22.019 0.367 1.00 50.72 607 ALA A C 1
ATOM 4644 O O . ALA A 1 607 ? 2.078 21.054 1.039 1.00 50.72 607 ALA A O 1
ATOM 4645 N N . SER A 1 608 ? 2.214 23.243 0.575 1.00 45.00 608 SER A N 1
ATOM 4646 C CA . SER A 1 608 ? 3.160 23.533 1.659 1.00 45.00 608 SER A CA 1
ATOM 4647 C C . SER A 1 608 ? 2.425 23.896 2.956 1.00 45.00 608 SER A C 1
ATOM 4649 O O . SER A 1 608 ? 1.552 24.767 2.913 1.00 45.00 608 SER A O 1
ATOM 4651 N N . PRO A 1 609 ? 2.800 23.320 4.116 1.00 46.31 609 PRO A N 1
ATOM 4652 C CA . PRO A 1 609 ? 2.249 23.733 5.406 1.00 46.31 609 PRO A CA 1
ATOM 4653 C C . PRO A 1 609 ? 2.759 25.115 5.859 1.00 46.31 609 PRO A C 1
ATOM 4655 O O . PRO A 1 609 ? 2.071 25.787 6.623 1.00 46.31 609 PRO A O 1
ATOM 4658 N N . ARG A 1 610 ? 3.927 25.570 5.367 1.00 54.88 610 ARG A N 1
ATOM 4659 C CA . ARG A 1 610 ? 4.590 26.814 5.810 1.00 54.88 610 ARG A CA 1
ATOM 4660 C C . ARG A 1 610 ? 3.700 28.042 5.617 1.00 54.88 610 ARG A C 1
ATOM 4662 O O . ARG A 1 610 ? 3.305 28.365 4.495 1.00 54.88 610 ARG A O 1
ATOM 4669 N N . GLU A 1 611 ? 3.483 28.788 6.697 1.00 60.12 611 GLU A N 1
ATOM 4670 C CA . GLU A 1 611 ? 2.615 29.971 6.722 1.00 60.12 611 GLU A CA 1
ATOM 4671 C C . GLU A 1 611 ? 3.020 31.043 5.700 1.00 60.12 611 GLU A C 1
ATOM 4673 O O . GLU A 1 611 ? 2.171 31.547 4.972 1.00 60.12 611 GLU A O 1
ATOM 4678 N N . GLU A 1 612 ? 4.320 31.313 5.546 1.00 67.00 612 GLU A N 1
ATOM 4679 C CA . GLU A 1 612 ? 4.882 32.271 4.573 1.00 67.00 612 GLU A CA 1
ATOM 4680 C C . GLU A 1 612 ? 4.511 31.975 3.106 1.00 67.00 612 GLU A C 1
ATOM 4682 O O . GLU A 1 612 ? 4.594 32.856 2.241 1.00 67.00 612 GLU A O 1
ATOM 4687 N N . LEU A 1 613 ? 4.157 30.718 2.813 1.00 63.28 613 LEU A N 1
ATOM 4688 C CA . LEU A 1 613 ? 3.709 30.251 1.503 1.00 63.28 613 LEU A CA 1
ATOM 4689 C C . LEU A 1 613 ? 2.179 30.154 1.448 1.00 63.28 613 LEU A C 1
ATOM 4691 O O . LEU A 1 613 ? 1.596 30.564 0.445 1.00 63.28 613 LEU A O 1
ATOM 4695 N N . ARG A 1 614 ? 1.514 29.728 2.534 1.00 59.47 614 ARG A N 1
ATOM 4696 C CA . ARG A 1 614 ? 0.043 29.780 2.666 1.00 59.47 614 ARG A CA 1
ATOM 4697 C C . ARG A 1 614 ? -0.496 31.209 2.539 1.00 59.47 614 ARG A C 1
ATOM 4699 O O . ARG A 1 614 ? -1.479 31.421 1.839 1.00 59.47 614 ARG A O 1
ATOM 4706 N N . ALA A 1 615 ? 0.185 32.203 3.111 1.00 61.03 615 ALA A N 1
ATOM 4707 C CA . ALA A 1 615 ? -0.171 33.622 3.017 1.00 61.03 615 ALA A CA 1
ATOM 4708 C C . ALA A 1 615 ? -0.145 34.176 1.576 1.00 61.03 615 ALA A C 1
ATOM 4710 O O . ALA A 1 615 ? -0.757 35.206 1.294 1.00 61.03 615 ALA A O 1
ATOM 4711 N N . ARG A 1 616 ? 0.539 33.489 0.648 1.00 69.00 616 ARG A N 1
ATOM 4712 C CA . ARG A 1 616 ? 0.582 33.836 -0.783 1.00 69.00 616 ARG A CA 1
ATOM 4713 C C . ARG A 1 616 ? -0.550 33.195 -1.589 1.00 69.00 616 ARG A C 1
ATOM 4715 O O . ARG A 1 616 ? -0.624 33.442 -2.790 1.00 69.00 616 ARG A O 1
ATOM 4722 N N . PHE A 1 617 ? -1.401 32.368 -0.973 1.00 61.94 617 PHE A N 1
ATOM 4723 C CA . PHE A 1 617 ? -2.507 31.698 -1.653 1.00 61.94 617 PHE A CA 1
ATOM 4724 C C . PHE A 1 617 ? -3.545 32.726 -2.150 1.00 61.94 617 PHE A C 1
ATOM 4726 O O . PHE A 1 617 ? -4.144 33.431 -1.335 1.00 61.94 617 PHE A O 1
ATOM 4733 N N . PRO A 1 618 ? -3.778 32.835 -3.474 1.00 65.75 618 PRO A N 1
ATOM 4734 C CA . PRO A 1 618 ? -4.666 33.845 -4.047 1.00 65.75 618 PRO A CA 1
ATOM 4735 C C . PRO A 1 618 ? -6.037 33.275 -4.451 1.00 65.75 618 PRO A C 1
ATOM 4737 O O . PRO A 1 618 ? -6.809 33.973 -5.101 1.00 65.75 618 PRO A O 1
ATOM 4740 N N . GLY A 1 619 ? -6.305 31.995 -4.170 1.00 64.19 619 GLY A N 1
ATOM 4741 C CA . GLY A 1 619 ? -7.536 31.323 -4.580 1.00 64.19 619 GLY A CA 1
ATOM 4742 C C . GLY A 1 619 ? -8.727 31.726 -3.714 1.00 64.19 619 GLY A C 1
ATOM 4743 O O . GLY A 1 619 ? -8.607 31.843 -2.496 1.00 64.19 619 GLY A O 1
ATOM 4744 N N . VAL A 1 620 ? -9.883 31.892 -4.351 1.00 69.88 620 VAL A N 1
ATOM 4745 C CA . VAL A 1 620 ? -11.174 32.155 -3.697 1.00 69.88 620 VAL A CA 1
ATOM 4746 C C . VAL A 1 620 ? -12.170 31.044 -4.052 1.00 69.88 620 VAL A C 1
ATOM 4748 O O . VAL A 1 620 ? -12.062 30.484 -5.145 1.00 69.88 620 VAL A O 1
ATOM 4751 N N . PRO A 1 621 ? -13.169 30.717 -3.208 1.00 63.16 621 PRO A N 1
ATOM 4752 C CA . PRO A 1 621 ? -14.150 29.669 -3.522 1.00 63.16 621 PRO A CA 1
ATOM 4753 C C . PRO A 1 621 ? -14.885 29.895 -4.855 1.00 63.16 621 PRO A C 1
ATOM 4755 O O . PRO A 1 621 ? -15.182 28.941 -5.573 1.00 63.16 621 PRO A O 1
ATOM 4758 N N . GLY A 1 622 ? -15.099 31.163 -5.229 1.00 68.75 622 GLY A N 1
ATOM 4759 C CA . GLY A 1 622 ? -15.684 31.562 -6.512 1.00 68.75 622 GLY A CA 1
ATOM 4760 C C . GLY A 1 622 ? -14.904 31.096 -7.751 1.00 68.75 622 GLY A C 1
ATOM 4761 O O . GLY A 1 622 ? -15.531 30.828 -8.774 1.00 68.75 622 GLY A O 1
ATOM 4762 N N . ASP A 1 623 ? -13.578 30.918 -7.661 1.00 69.00 623 ASP A N 1
ATOM 4763 C CA . ASP A 1 623 ? -12.774 30.356 -8.757 1.00 69.00 623 ASP A CA 1
ATOM 4764 C C . ASP A 1 623 ? -13.230 28.912 -9.047 1.00 69.00 623 ASP A C 1
ATOM 4766 O O . ASP A 1 623 ? -13.543 28.544 -10.181 1.00 69.00 623 ASP A O 1
ATOM 4770 N N . LEU A 1 624 ? -13.344 28.088 -8.002 1.00 66.12 624 LEU A N 1
ATOM 4771 C CA . LEU A 1 624 ? -13.744 26.688 -8.143 1.00 66.12 624 LEU A CA 1
ATOM 4772 C C . LEU A 1 624 ? -15.210 26.547 -8.594 1.00 66.12 624 LEU A C 1
ATOM 4774 O O . LEU A 1 624 ? -15.527 25.664 -9.390 1.00 66.12 624 LEU A O 1
ATOM 4778 N N . VAL A 1 625 ? -16.089 27.453 -8.149 1.00 69.56 625 VAL A N 1
ATOM 4779 C CA . VAL A 1 625 ? -17.478 27.547 -8.632 1.00 69.56 625 VAL A CA 1
ATOM 4780 C C . VAL A 1 625 ? -17.524 27.871 -10.129 1.00 69.56 625 VAL A C 1
ATOM 4782 O O . VAL A 1 625 ? -18.201 27.165 -10.874 1.00 69.56 625 VAL A O 1
ATOM 4785 N N . ASN A 1 626 ? -16.780 28.882 -10.594 1.00 72.56 626 ASN A N 1
ATOM 4786 C CA . ASN A 1 626 ? -16.719 29.232 -12.019 1.00 72.56 626 ASN A CA 1
ATOM 4787 C C . ASN A 1 626 ? -16.194 28.060 -12.867 1.00 72.56 626 ASN A C 1
ATOM 4789 O O . ASN A 1 626 ? -16.754 27.779 -13.924 1.00 72.56 626 ASN A O 1
ATOM 4793 N N . TYR A 1 627 ? -15.171 27.338 -12.392 1.00 74.81 627 TYR A N 1
ATOM 4794 C CA . TYR A 1 627 ? -14.661 26.140 -13.066 1.00 74.81 627 TYR A CA 1
ATOM 4795 C C . TYR A 1 627 ? -15.741 25.063 -13.248 1.00 74.81 627 TYR A C 1
ATOM 4797 O O . TYR A 1 627 ? -15.966 24.606 -14.370 1.00 74.81 627 TYR A O 1
ATOM 4805 N N . PHE A 1 628 ? -16.444 24.685 -12.175 1.00 72.06 628 PHE A N 1
ATOM 4806 C CA . PHE A 1 628 ? -17.494 23.667 -12.267 1.00 72.06 628 PHE A CA 1
ATOM 4807 C C . PHE A 1 628 ? -18.698 24.115 -13.102 1.00 72.06 628 PHE A C 1
ATOM 4809 O O . PHE A 1 628 ? -19.314 23.271 -13.748 1.00 72.06 628 PHE A O 1
ATOM 4816 N N . LEU A 1 629 ? -19.014 25.415 -13.147 1.00 70.44 629 LEU A N 1
ATOM 4817 C CA . LEU A 1 629 ? -20.045 25.945 -14.044 1.00 70.44 629 LEU A CA 1
ATOM 4818 C C . LEU A 1 629 ? -19.656 25.790 -15.523 1.00 70.44 629 LEU A C 1
ATOM 4820 O O . LEU A 1 629 ? -20.489 25.336 -16.304 1.00 70.44 629 LEU A O 1
ATOM 4824 N N . TYR A 1 630 ? -18.408 26.086 -15.907 1.00 73.88 630 TYR A N 1
ATOM 4825 C CA . TYR A 1 630 ? -17.956 25.862 -17.287 1.00 73.88 630 TYR A CA 1
ATOM 4826 C C . TYR A 1 630 ? -17.971 24.375 -17.671 1.00 73.88 630 TYR A C 1
ATOM 4828 O O . TYR A 1 630 ? -18.485 24.025 -18.729 1.00 73.88 630 TYR A O 1
ATOM 4836 N N . VAL A 1 631 ? -17.469 23.490 -16.798 1.00 78.12 631 VAL A N 1
ATOM 4837 C CA . VAL A 1 631 ? -17.472 22.034 -17.043 1.00 78.12 631 VAL A CA 1
ATOM 4838 C C . VAL A 1 631 ? -18.902 21.488 -17.139 1.00 78.12 631 VAL A C 1
ATOM 4840 O O . VAL A 1 631 ? -19.183 20.640 -17.983 1.00 78.12 631 VAL A O 1
ATOM 4843 N N . ALA A 1 632 ? -19.827 21.986 -16.312 1.00 69.12 632 ALA A N 1
ATOM 4844 C CA . ALA A 1 632 ? -21.235 21.618 -16.407 1.00 69.12 632 ALA A CA 1
ATOM 4845 C C . ALA A 1 632 ? -21.854 22.070 -17.739 1.00 69.12 632 ALA A C 1
ATOM 4847 O O . ALA A 1 632 ? -22.581 21.291 -18.353 1.00 69.12 632 ALA A O 1
ATOM 4848 N N . GLU A 1 633 ? -21.554 23.281 -18.216 1.00 67.31 633 GLU A N 1
ATOM 4849 C CA . GLU A 1 633 ? -22.084 23.772 -19.492 1.00 67.31 633 GLU A CA 1
ATOM 4850 C C . GLU A 1 633 ? -21.475 23.043 -20.701 1.00 67.31 633 GLU A C 1
ATOM 4852 O O . GLU A 1 633 ? -22.199 22.729 -21.643 1.00 67.31 633 GLU A O 1
ATOM 4857 N N . GLU A 1 634 ? -20.191 22.668 -20.650 1.00 74.62 634 GLU A N 1
ATOM 4858 C CA . GLU A 1 634 ? -19.557 21.803 -21.656 1.00 74.62 634 GLU A CA 1
ATOM 4859 C C . GLU A 1 634 ? -20.265 20.439 -21.737 1.00 74.62 634 GLU A C 1
ATOM 4861 O O . GLU A 1 634 ? -20.700 20.029 -22.814 1.00 74.62 634 GLU A O 1
ATOM 4866 N N . VAL A 1 635 ? -20.496 19.780 -20.593 1.00 76.31 635 VAL A N 1
ATOM 4867 C CA . VAL A 1 635 ? -21.237 18.506 -20.530 1.00 76.31 635 VAL A CA 1
ATOM 4868 C C . VAL A 1 635 ? -22.677 18.658 -21.039 1.00 76.31 635 VAL A C 1
ATOM 4870 O O . VAL A 1 635 ? -23.166 17.775 -21.743 1.00 76.31 635 VAL A O 1
ATOM 4873 N N . ARG A 1 636 ? -23.360 19.773 -20.742 1.00 65.56 636 ARG A N 1
ATOM 4874 C CA . ARG A 1 636 ? -24.704 20.065 -21.278 1.00 65.56 636 ARG A CA 1
ATOM 4875 C C . ARG A 1 636 ? -24.686 20.273 -22.793 1.00 65.56 636 ARG A C 1
ATOM 4877 O O . ARG A 1 636 ? -25.563 19.750 -23.476 1.00 65.56 636 ARG A O 1
ATOM 4884 N N . GLY A 1 637 ? -23.688 20.980 -23.320 1.00 65.69 637 GLY A N 1
ATOM 4885 C CA . GLY A 1 637 ? -23.486 21.166 -24.757 1.00 65.69 637 GLY A CA 1
ATOM 4886 C C . GLY A 1 637 ? -23.237 19.842 -25.484 1.00 65.69 637 GLY A C 1
ATOM 4887 O O . GLY A 1 637 ? -23.864 19.580 -26.508 1.00 65.69 637 GLY A O 1
ATOM 4888 N N . MET A 1 638 ? -22.397 18.970 -24.918 1.00 74.62 638 MET A N 1
ATOM 4889 C CA . MET A 1 638 ? -22.144 17.626 -25.451 1.00 74.62 638 MET A CA 1
ATOM 4890 C C . MET A 1 638 ? -23.402 16.746 -25.413 1.00 74.62 638 MET A C 1
ATOM 4892 O O . MET A 1 638 ? -23.758 16.149 -26.424 1.00 74.62 638 MET A O 1
ATOM 4896 N N . LEU A 1 639 ? -24.127 16.705 -24.288 1.00 68.12 639 LEU A N 1
ATOM 4897 C CA . LEU A 1 639 ? -25.401 15.979 -24.179 1.00 68.12 639 LEU A CA 1
ATOM 4898 C C . LEU A 1 639 ? -26.416 16.448 -25.234 1.00 68.12 639 LEU A C 1
ATOM 4900 O O . LEU A 1 639 ? -27.023 15.623 -25.917 1.00 68.12 639 LEU A O 1
ATOM 4904 N N . ALA A 1 640 ? -26.533 17.763 -25.429 1.00 63.78 640 ALA A N 1
ATOM 4905 C CA . ALA A 1 640 ? -27.424 18.351 -26.422 1.00 63.78 640 ALA A CA 1
ATOM 4906 C C . ALA A 1 640 ? -27.017 18.018 -27.870 1.00 63.78 640 ALA A C 1
ATOM 4908 O O . ALA A 1 640 ? -27.885 17.702 -28.685 1.00 63.78 640 ALA A O 1
ATOM 4909 N N . GLN A 1 641 ? -25.716 18.007 -28.186 1.00 69.56 641 GLN A N 1
ATOM 4910 C CA . GLN A 1 641 ? -25.194 17.538 -29.480 1.00 69.56 641 GLN A CA 1
ATOM 4911 C C . GLN A 1 641 ? -25.516 16.056 -29.735 1.00 69.56 641 GLN A C 1
ATOM 4913 O O . GLN A 1 641 ? -25.819 15.686 -30.868 1.00 69.56 641 GLN A O 1
ATOM 4918 N N . LEU A 1 642 ? -25.517 15.226 -28.687 1.00 75.62 642 LEU A N 1
ATOM 4919 C CA . LEU A 1 642 ? -25.871 13.804 -28.752 1.00 75.62 642 LEU A CA 1
ATOM 4920 C C . LEU A 1 642 ? -27.387 13.530 -28.655 1.00 75.62 642 LEU A C 1
ATOM 4922 O O . LEU A 1 642 ? -27.796 12.375 -28.675 1.00 75.62 642 LEU A O 1
ATOM 4926 N N . GLY A 1 643 ? -28.245 14.550 -28.540 1.00 73.56 643 GLY A N 1
ATOM 4927 C CA . GLY A 1 643 ? -29.699 14.348 -28.445 1.00 73.56 643 GLY A CA 1
ATOM 4928 C C . GLY A 1 643 ? -30.176 13.741 -27.116 1.00 73.56 643 GLY A C 1
ATOM 4929 O O . GLY A 1 643 ? -31.194 13.040 -27.073 1.00 73.56 643 GLY A O 1
ATOM 4930 N N . TYR A 1 644 ? -29.443 13.994 -26.029 1.00 72.81 644 TYR A N 1
ATOM 4931 C CA . TYR A 1 644 ? -29.761 13.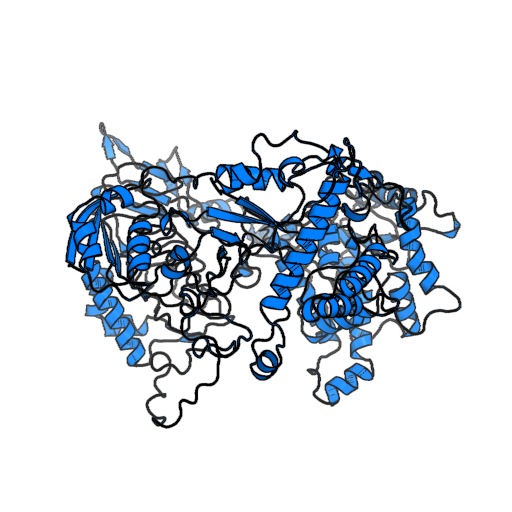545 -24.672 1.00 72.81 644 TYR A CA 1
ATOM 4932 C C . TYR A 1 644 ? -30.012 14.734 -23.742 1.00 72.81 644 TYR A C 1
ATOM 4934 O O . TYR A 1 644 ? -29.286 15.723 -23.761 1.00 72.81 644 TYR A O 1
ATOM 4942 N N . GLU A 1 645 ? -31.036 14.634 -22.894 1.00 64.12 645 GLU A N 1
ATOM 4943 C CA . GLU A 1 645 ? -31.372 15.692 -21.932 1.00 64.12 645 GLU A CA 1
ATOM 4944 C C . GLU A 1 645 ? -30.593 15.561 -20.618 1.00 64.12 645 GLU A C 1
ATOM 4946 O O . GLU A 1 645 ? -30.350 16.559 -19.936 1.00 64.12 645 GLU A O 1
ATOM 4951 N N . LYS A 1 646 ? -30.256 14.327 -20.217 1.00 70.56 646 LYS A N 1
ATOM 4952 C CA . LYS A 1 646 ? -29.719 14.012 -18.888 1.00 70.56 646 LYS A CA 1
ATOM 4953 C C . LYS A 1 646 ? -28.492 13.117 -19.004 1.00 70.56 646 LYS A C 1
ATOM 4955 O O . LYS A 1 646 ? -28.477 12.153 -19.762 1.00 70.56 646 LYS A O 1
ATOM 4960 N N . LEU A 1 647 ? -27.495 13.371 -18.156 1.00 76.69 647 LEU A N 1
ATOM 4961 C CA . LEU A 1 647 ? -26.306 12.518 -18.039 1.00 76.69 647 LEU A CA 1
ATOM 4962 C C . LEU A 1 647 ? -26.669 11.068 -17.663 1.00 76.69 647 LEU A C 1
ATOM 4964 O O . LEU A 1 647 ? -26.044 10.126 -18.139 1.00 76.69 647 LEU A O 1
ATOM 4968 N N . ASP A 1 648 ? -27.716 10.896 -16.852 1.00 78.75 648 ASP A N 1
ATOM 4969 C CA . ASP A 1 648 ? -28.276 9.597 -16.470 1.00 78.75 648 ASP A CA 1
ATOM 4970 C C . ASP A 1 648 ? -28.691 8.721 -17.672 1.00 78.75 648 ASP A C 1
ATOM 4972 O O . ASP A 1 648 ? -28.646 7.499 -17.548 1.00 78.75 648 ASP A O 1
ATOM 4976 N N . ASP A 1 649 ? -29.045 9.316 -18.819 1.00 78.62 649 ASP A N 1
ATOM 4977 C CA . ASP A 1 649 ? -29.516 8.600 -20.015 1.00 78.62 649 ASP A CA 1
ATOM 4978 C C . ASP A 1 649 ? -28.365 7.956 -20.827 1.00 78.62 649 ASP A C 1
ATOM 4980 O O . ASP A 1 649 ? -28.609 7.072 -21.653 1.00 78.62 649 ASP A O 1
ATOM 4984 N N . ILE A 1 650 ? -27.115 8.399 -20.607 1.00 83.38 650 ILE A N 1
ATOM 4985 C CA . ILE A 1 650 ? -25.917 7.933 -21.336 1.00 83.38 650 ILE A CA 1
ATOM 4986 C C . ILE A 1 650 ? -24.928 7.127 -20.478 1.00 83.38 650 ILE A C 1
ATOM 4988 O O . ILE A 1 650 ? -23.952 6.584 -20.996 1.00 83.38 650 ILE A O 1
ATOM 4992 N N . ILE A 1 651 ? -25.152 7.010 -19.165 1.00 85.50 651 ILE A N 1
ATOM 4993 C CA . ILE A 1 651 ? -24.261 6.245 -18.279 1.00 85.50 651 ILE A CA 1
ATOM 4994 C C . ILE A 1 651 ? -24.313 4.751 -18.644 1.00 85.50 651 ILE A C 1
ATOM 4996 O O . ILE A 1 651 ? -25.352 4.104 -18.547 1.00 85.50 651 ILE A O 1
ATOM 5000 N N . GLY A 1 652 ? -23.165 4.201 -19.052 1.00 82.94 652 GLY A N 1
ATOM 5001 C CA . GLY A 1 652 ? -23.025 2.807 -19.497 1.00 82.94 652 GLY A CA 1
ATOM 5002 C C . GLY A 1 652 ? -23.287 2.566 -20.991 1.00 82.94 652 GLY A C 1
ATOM 5003 O O . GLY A 1 652 ? -23.155 1.429 -21.440 1.00 82.94 652 GLY A O 1
ATOM 5004 N N . ARG A 1 653 ? -23.613 3.606 -21.772 1.00 86.31 653 ARG A N 1
ATOM 5005 C CA . ARG A 1 653 ? -23.779 3.530 -23.234 1.00 86.31 653 ARG A CA 1
ATOM 5006 C C . ARG A 1 653 ? -22.426 3.513 -23.957 1.00 86.31 653 ARG A C 1
ATOM 5008 O O . ARG A 1 653 ? -22.000 4.521 -24.517 1.00 86.31 653 ARG A O 1
ATOM 5015 N N . THR A 1 654 ? -21.724 2.377 -23.936 1.00 88.88 654 THR A N 1
ATOM 5016 C CA . THR A 1 654 ? -20.465 2.218 -24.697 1.00 88.88 654 THR A CA 1
ATOM 5017 C C . THR A 1 654 ? -20.684 2.250 -26.214 1.00 88.88 654 THR A C 1
ATOM 5019 O O . THR A 1 654 ? -19.770 2.583 -26.959 1.00 88.88 654 THR A O 1
ATOM 5022 N N . ASP A 1 655 ? -21.912 1.990 -26.667 1.00 88.62 655 ASP A N 1
ATOM 5023 C CA . ASP A 1 655 ? -22.364 2.065 -28.059 1.00 88.62 655 ASP A CA 1
ATOM 5024 C C . ASP A 1 655 ? -22.427 3.494 -28.632 1.00 88.62 655 ASP A C 1
ATOM 5026 O O . ASP A 1 655 ? -22.452 3.657 -29.851 1.00 88.62 655 ASP A O 1
ATOM 5030 N N . LEU A 1 656 ? -22.393 4.526 -27.777 1.00 88.94 656 LEU A N 1
ATOM 5031 C CA . LEU A 1 656 ? -22.255 5.928 -28.192 1.00 88.94 656 LEU A CA 1
ATOM 5032 C C . LEU A 1 656 ? -20.801 6.327 -28.505 1.00 88.94 656 LEU A C 1
ATOM 5034 O O . LEU A 1 656 ? -20.549 7.493 -28.811 1.00 88.94 656 LEU A O 1
ATOM 5038 N N . PHE A 1 657 ? -19.843 5.397 -28.435 1.00 91.88 657 PHE A N 1
ATOM 5039 C CA . PHE A 1 657 ? -18.441 5.632 -28.783 1.00 91.88 657 PHE A CA 1
ATOM 5040 C C . PHE A 1 657 ? -18.017 4.832 -30.017 1.00 91.88 657 PHE A C 1
ATOM 5042 O O . PHE A 1 657 ? -18.354 3.658 -30.168 1.00 91.88 657 PHE A O 1
ATOM 5049 N N . THR A 1 658 ? -17.192 5.445 -30.863 1.00 90.75 658 THR A N 1
ATOM 5050 C CA . THR A 1 658 ? -16.482 4.768 -31.956 1.00 90.75 658 THR A CA 1
ATOM 5051 C C . THR A 1 658 ? -14.974 5.032 -31.886 1.00 90.75 658 THR A C 1
ATOM 5053 O O . THR A 1 658 ? -14.567 6.119 -31.466 1.00 90.75 658 THR A O 1
ATOM 5056 N N . PRO A 1 659 ? -14.120 4.068 -32.291 1.00 90.06 659 PRO A N 1
ATOM 5057 C CA . PRO A 1 659 ? -12.691 4.308 -32.469 1.00 90.06 659 PRO A CA 1
ATOM 5058 C C . PRO A 1 659 ? -12.434 5.412 -33.496 1.00 90.06 659 PRO A C 1
ATOM 5060 O O . PRO A 1 659 ? -13.024 5.412 -34.576 1.00 90.06 659 PRO A O 1
ATOM 5063 N N . ARG A 1 660 ? -11.513 6.319 -33.180 1.00 88.44 660 ARG A N 1
ATOM 5064 C CA . ARG A 1 660 ? -11.024 7.354 -34.094 1.00 88.44 660 ARG A CA 1
ATOM 5065 C C . ARG A 1 660 ? -9.914 6.781 -34.962 1.00 88.44 660 ARG A C 1
ATOM 5067 O O . ARG A 1 660 ? -8.983 6.162 -34.450 1.00 88.44 660 ARG A O 1
ATOM 5074 N N . HIS A 1 661 ? -9.946 7.063 -36.261 1.00 81.50 661 HIS A N 1
ATOM 5075 C CA . HIS A 1 661 ? -8.847 6.727 -37.169 1.00 81.50 661 HIS A CA 1
ATOM 5076 C C . HIS A 1 661 ? -7.667 7.699 -36.984 1.00 81.50 661 HIS A C 1
ATOM 5078 O O . HIS A 1 661 ? -7.476 8.628 -37.767 1.00 81.50 661 HIS A O 1
ATOM 5084 N N . ILE A 1 662 ? -6.885 7.493 -35.921 1.00 84.56 662 ILE A N 1
ATOM 5085 C CA . ILE A 1 662 ? -5.665 8.250 -35.611 1.00 84.56 662 ILE A CA 1
ATOM 5086 C C . ILE A 1 662 ? -4.455 7.342 -35.825 1.00 84.56 662 ILE A C 1
ATOM 5088 O O . ILE A 1 662 ? -4.327 6.316 -35.163 1.00 84.56 662 ILE A O 1
ATOM 5092 N N . SER A 1 663 ? -3.535 7.750 -36.701 1.00 85.50 663 SER A N 1
ATOM 5093 C CA . SER A 1 663 ? -2.241 7.079 -36.826 1.00 85.50 663 SER A CA 1
ATOM 5094 C C . SER A 1 663 ? -1.357 7.419 -35.627 1.00 85.50 663 SER A C 1
ATOM 5096 O O . SER A 1 663 ? -0.944 8.569 -35.469 1.00 85.50 663 SER A O 1
ATOM 5098 N N . LEU A 1 664 ? -1.026 6.419 -34.812 1.00 90.19 664 LEU A N 1
ATOM 5099 C CA . LEU A 1 664 ? -0.026 6.545 -33.751 1.00 90.19 664 LEU A CA 1
ATOM 5100 C C . LEU A 1 664 ? 1.395 6.351 -34.303 1.00 90.19 664 LEU A C 1
ATOM 5102 O O . LEU A 1 664 ? 1.591 5.819 -35.395 1.00 90.19 664 LEU A O 1
ATOM 5106 N N . VAL A 1 665 ? 2.394 6.795 -33.536 1.00 89.00 665 VAL A N 1
ATOM 5107 C CA . VAL A 1 665 ? 3.811 6.761 -33.946 1.00 89.00 665 VAL A CA 1
ATOM 5108 C C . VAL A 1 665 ? 4.393 5.343 -33.898 1.00 89.00 665 VAL A C 1
ATOM 5110 O O . VAL A 1 665 ? 5.199 4.989 -34.754 1.00 89.00 665 VAL A O 1
ATOM 5113 N N . LYS A 1 666 ? 3.996 4.533 -32.906 1.00 91.31 666 LYS A N 1
ATOM 5114 C CA . LYS A 1 666 ? 4.659 3.253 -32.591 1.00 91.31 666 LYS A CA 1
ATOM 5115 C C . LYS A 1 666 ? 3.967 2.017 -33.155 1.00 91.31 666 LYS A C 1
ATOM 5117 O O . LYS A 1 666 ? 4.646 1.070 -33.532 1.00 91.31 666 LYS A O 1
ATOM 5122 N N . THR A 1 667 ? 2.635 2.014 -33.200 1.00 90.00 667 THR A N 1
ATOM 5123 C CA . THR A 1 667 ? 1.845 0.862 -33.653 1.00 90.00 667 THR A CA 1
ATOM 5124 C C . THR A 1 667 ? 0.476 1.281 -34.175 1.00 90.00 667 THR A C 1
ATOM 5126 O O . THR A 1 667 ? -0.063 2.304 -33.762 1.00 90.00 667 THR A O 1
ATOM 5129 N N . GLN A 1 668 ? -0.110 0.472 -35.056 1.00 81.69 668 GLN A N 1
ATOM 5130 C CA . GLN A 1 668 ? -1.512 0.596 -35.484 1.00 81.69 668 GLN A CA 1
ATOM 5131 C C . GLN A 1 668 ? -2.404 -0.502 -34.861 1.00 81.69 668 GLN A C 1
ATOM 5133 O O . GLN A 1 668 ? -3.573 -0.619 -35.217 1.00 81.69 668 GLN A O 1
ATOM 5138 N N . GLN A 1 669 ? -1.862 -1.324 -33.951 1.00 79.50 669 GLN A N 1
ATOM 5139 C CA . GLN A 1 669 ? -2.464 -2.584 -33.484 1.00 79.50 669 GLN A CA 1
ATOM 5140 C C . GLN A 1 669 ? -3.066 -2.501 -32.064 1.00 79.50 669 GLN A C 1
ATOM 5142 O O . GLN A 1 669 ? -3.063 -3.485 -31.321 1.00 79.50 669 GLN A O 1
ATOM 5147 N N . LEU A 1 670 ? -3.568 -1.328 -31.655 1.00 88.50 670 LEU A N 1
ATOM 5148 C CA . LEU A 1 670 ? -4.312 -1.199 -30.396 1.00 88.50 670 LEU A CA 1
ATOM 5149 C C . LEU A 1 670 ? -5.749 -1.709 -30.553 1.00 88.50 670 LEU A C 1
ATOM 5151 O O . LEU A 1 670 ? -6.506 -1.206 -31.383 1.00 88.50 670 LEU A O 1
ATOM 5155 N N . ASP A 1 671 ? -6.143 -2.648 -29.697 1.00 88.75 671 ASP A N 1
ATOM 5156 C CA . ASP A 1 671 ? -7.523 -3.106 -29.584 1.00 88.75 671 ASP A CA 1
ATOM 5157 C C . ASP A 1 671 ? -8.286 -2.300 -28.520 1.00 88.75 671 ASP A C 1
ATOM 5159 O O . ASP A 1 671 ? -7.987 -2.347 -27.325 1.00 88.75 671 ASP A O 1
ATOM 5163 N N . LEU A 1 672 ? -9.310 -1.568 -28.963 1.00 89.25 672 LEU A N 1
ATOM 5164 C CA . LEU A 1 672 ? -10.228 -0.828 -28.093 1.00 89.25 672 LEU A CA 1
ATOM 5165 C C . LEU A 1 672 ? -11.526 -1.606 -27.806 1.00 89.25 672 LEU A C 1
ATOM 5167 O O . LEU A 1 672 ? -12.370 -1.113 -27.055 1.00 89.25 672 LEU A O 1
ATOM 5171 N N . SER A 1 673 ? -11.693 -2.821 -28.350 1.00 87.06 673 SER A N 1
ATOM 5172 C CA . SER A 1 673 ? -12.886 -3.658 -28.154 1.00 87.06 673 SER A CA 1
ATOM 5173 C C . SER A 1 673 ? -13.167 -3.927 -26.674 1.00 87.06 673 SER A C 1
ATOM 5175 O O . SER A 1 673 ? -14.320 -3.883 -26.250 1.00 87.06 673 SER A O 1
ATOM 5177 N N . TYR A 1 674 ? -12.119 -4.096 -25.862 1.00 84.94 674 TYR A N 1
ATOM 5178 C CA . TYR A 1 674 ? -12.227 -4.273 -24.415 1.00 84.94 674 TYR A CA 1
ATOM 5179 C C . TYR A 1 674 ? -12.881 -3.065 -23.719 1.00 84.94 674 TYR A C 1
ATOM 5181 O O . TYR A 1 674 ? -13.729 -3.247 -22.847 1.00 84.94 674 TYR A O 1
ATOM 5189 N N . ILE A 1 675 ? -12.553 -1.838 -24.140 1.00 85.44 675 ILE A N 1
ATOM 5190 C CA . ILE A 1 675 ? -13.109 -0.589 -23.583 1.00 85.44 675 ILE A CA 1
ATOM 5191 C C . ILE A 1 675 ? -14.546 -0.357 -24.073 1.00 85.44 675 ILE A C 1
ATOM 5193 O O . ILE A 1 675 ? -15.384 0.138 -23.322 1.00 85.44 675 ILE A O 1
ATOM 5197 N N . LEU A 1 676 ? -14.837 -0.729 -25.321 1.00 88.31 676 LEU A N 1
ATOM 5198 C CA . LEU A 1 676 ? -16.166 -0.603 -25.927 1.00 88.31 676 LEU A CA 1
ATOM 5199 C C . LEU A 1 676 ? -17.125 -1.740 -25.524 1.00 88.31 676 LEU A C 1
ATOM 5201 O O . LEU A 1 676 ? -18.336 -1.631 -25.737 1.00 88.31 676 LEU A O 1
ATOM 5205 N N . SER A 1 677 ? -16.609 -2.818 -24.926 1.00 85.25 677 SER A N 1
ATOM 5206 C CA . SER A 1 677 ? -17.408 -3.963 -24.489 1.00 85.25 677 SER A CA 1
ATOM 5207 C C . SER A 1 677 ? -18.467 -3.557 -23.456 1.00 85.25 677 SER A C 1
ATOM 5209 O O . SER A 1 677 ? -18.205 -2.808 -22.515 1.00 85.25 677 SER A O 1
ATOM 5211 N N . SER A 1 678 ? -19.694 -4.051 -23.638 1.00 79.56 678 SER A N 1
ATOM 5212 C CA . SER A 1 678 ? -20.822 -3.743 -22.757 1.00 79.56 678 SER A CA 1
ATOM 5213 C C . SER A 1 678 ? -21.235 -4.966 -21.947 1.00 79.56 678 SER A C 1
ATOM 5215 O O . SER A 1 678 ? -21.458 -6.042 -22.498 1.00 79.56 678 SER A O 1
ATOM 5217 N N . ALA A 1 679 ? -21.427 -4.776 -20.641 1.00 75.00 679 ALA A N 1
ATOM 5218 C CA . ALA A 1 679 ? -22.095 -5.744 -19.767 1.00 75.00 679 ALA A CA 1
ATOM 5219 C C . ALA A 1 679 ? -23.638 -5.622 -19.810 1.00 75.00 679 ALA A C 1
ATOM 5221 O O . ALA A 1 679 ? -24.332 -6.231 -18.993 1.00 75.00 679 ALA A O 1
ATOM 5222 N N . GLY A 1 680 ? -24.176 -4.826 -20.742 1.00 77.50 680 GLY A N 1
ATOM 5223 C CA . GLY A 1 680 ? -25.574 -4.408 -20.790 1.00 77.50 680 GLY A CA 1
ATOM 5224 C C . GLY A 1 680 ? -25.817 -3.076 -20.072 1.00 77.50 680 GLY A C 1
ATOM 5225 O O . GLY A 1 680 ? -24.979 -2.586 -19.313 1.00 77.50 680 GLY A O 1
ATOM 5226 N N . LEU A 1 681 ? -26.983 -2.475 -20.324 1.00 79.31 681 LEU A N 1
ATOM 5227 C CA . LEU A 1 681 ? -27.365 -1.197 -19.718 1.00 79.31 681 LEU A CA 1
ATOM 5228 C C . LEU A 1 681 ? -27.631 -1.346 -18.207 1.00 79.31 681 LEU A C 1
ATOM 5230 O O . LEU A 1 681 ? -28.165 -2.376 -17.775 1.00 79.31 681 LEU A O 1
ATOM 5234 N N . PRO A 1 682 ? -27.311 -0.329 -17.385 1.00 73.00 682 PRO A N 1
ATOM 5235 C CA . PRO A 1 682 ? -27.586 -0.376 -15.955 1.00 73.00 682 PRO A CA 1
ATOM 5236 C C . PRO A 1 682 ? -29.098 -0.428 -15.694 1.00 73.00 682 PRO A C 1
ATOM 5238 O O . PRO A 1 682 ? -29.864 0.380 -16.211 1.00 73.00 682 PRO A O 1
ATOM 5241 N N . LYS A 1 683 ? -29.539 -1.364 -14.840 1.00 79.56 683 LYS A N 1
ATOM 5242 C CA . LYS A 1 683 ? -30.964 -1.524 -14.483 1.00 79.56 683 LYS A CA 1
ATOM 5243 C C . LYS A 1 683 ? -31.561 -0.318 -13.746 1.00 79.56 683 LYS A C 1
ATOM 5245 O O . LYS A 1 683 ? -32.779 -0.175 -13.731 1.00 79.56 683 LYS A O 1
ATOM 5250 N N . TRP A 1 684 ? -30.718 0.496 -13.112 1.00 75.50 684 TRP A N 1
ATOM 5251 C CA . TRP A 1 684 ? -31.087 1.684 -12.342 1.00 75.50 684 TRP A CA 1
ATOM 5252 C C . TRP A 1 684 ? -30.234 2.874 -12.783 1.00 75.50 684 TRP A C 1
ATOM 5254 O O . TRP A 1 684 ? -29.029 2.729 -12.995 1.00 75.50 684 TRP A O 1
ATOM 5264 N N . SER A 1 685 ? -30.846 4.054 -12.878 1.00 78.06 685 SER A N 1
ATOM 5265 C CA . SER A 1 685 ? -30.154 5.293 -13.238 1.00 78.06 685 SER A CA 1
ATOM 5266 C C . SER A 1 685 ? -29.217 5.767 -12.119 1.00 78.06 685 SER A C 1
ATOM 5268 O O . SER A 1 685 ? -29.382 5.422 -10.944 1.00 78.06 685 SER A O 1
ATOM 5270 N N . SER A 1 686 ? -28.243 6.618 -12.448 1.00 73.25 686 SER A N 1
ATOM 5271 C CA . SER A 1 686 ? -27.320 7.149 -11.438 1.00 73.25 686 SER A CA 1
ATOM 5272 C C . SER A 1 686 ? -28.033 8.030 -10.396 1.00 73.25 686 SER A C 1
ATOM 5274 O O . SER A 1 686 ? -27.674 7.994 -9.223 1.00 73.25 686 SER A O 1
ATOM 5276 N N . THR A 1 687 ? -29.104 8.744 -10.762 1.00 74.00 687 THR A N 1
ATOM 5277 C CA . THR A 1 687 ? -29.995 9.448 -9.820 1.00 74.00 687 THR A CA 1
ATOM 5278 C C . THR A 1 687 ? -30.733 8.478 -8.909 1.00 74.00 687 THR A C 1
ATOM 5280 O O . THR A 1 687 ? -30.765 8.707 -7.703 1.00 74.00 687 THR A O 1
ATOM 5283 N N . GLN A 1 688 ? -31.270 7.373 -9.437 1.00 77.75 688 GLN A N 1
ATOM 5284 C CA . GLN A 1 688 ? -31.891 6.340 -8.600 1.00 77.75 688 GLN A CA 1
ATOM 5285 C C . GLN A 1 688 ? -30.881 5.774 -7.591 1.00 77.75 688 GLN A C 1
ATOM 5287 O O . GLN A 1 688 ? -31.204 5.653 -6.416 1.00 77.75 688 GLN A O 1
ATOM 5292 N N . ILE A 1 689 ? -29.634 5.520 -8.006 1.00 73.81 689 ILE A N 1
ATOM 5293 C CA . ILE A 1 689 ? -28.555 5.042 -7.123 1.00 73.81 689 ILE A CA 1
ATOM 5294 C C . ILE A 1 689 ? -28.160 6.095 -6.071 1.00 73.81 689 ILE A C 1
ATOM 5296 O O . ILE A 1 689 ? -28.047 5.778 -4.883 1.00 73.81 689 ILE A O 1
ATOM 5300 N N . ARG A 1 690 ? -28.021 7.371 -6.460 1.00 69.44 690 ARG A N 1
ATOM 5301 C CA . ARG A 1 690 ? -27.785 8.479 -5.515 1.00 69.44 690 ARG A CA 1
ATOM 5302 C C . ARG A 1 690 ? -28.911 8.597 -4.482 1.00 69.44 690 ARG A C 1
ATOM 5304 O O . ARG A 1 690 ? -28.604 8.818 -3.311 1.00 69.44 690 ARG A O 1
ATOM 5311 N N . ASN A 1 691 ? -30.157 8.351 -4.885 1.00 79.00 691 ASN A N 1
ATOM 5312 C CA . ASN A 1 691 ? -31.354 8.486 -4.050 1.00 79.00 691 ASN A CA 1
ATOM 5313 C C . ASN A 1 691 ? -31.764 7.204 -3.294 1.00 79.00 691 ASN A C 1
ATOM 5315 O O . ASN A 1 691 ? -32.709 7.261 -2.514 1.00 79.00 691 ASN A O 1
ATOM 5319 N N . GLN A 1 692 ? -31.075 6.068 -3.476 1.00 78.50 692 GLN A N 1
ATOM 5320 C CA . GLN A 1 692 ? -31.293 4.873 -2.645 1.00 78.50 692 GLN A CA 1
ATOM 5321 C C . GLN A 1 692 ? -31.096 5.188 -1.156 1.00 78.50 692 GLN A C 1
ATOM 5323 O O . GLN A 1 692 ? -30.194 5.951 -0.794 1.00 78.50 692 GLN A O 1
ATOM 5328 N N . GLU A 1 693 ? -31.866 4.529 -0.293 1.00 80.25 693 GLU A N 1
ATOM 5329 C CA . GLU A 1 693 ? -31.567 4.467 1.138 1.00 80.25 693 GLU A CA 1
ATOM 5330 C C . GLU A 1 693 ? -30.207 3.792 1.389 1.00 80.25 693 GLU A C 1
ATOM 5332 O O . GLU A 1 693 ? -29.717 3.004 0.578 1.00 80.25 693 GLU A O 1
ATOM 5337 N N . VAL A 1 694 ? -29.572 4.116 2.517 1.00 83.44 694 VAL A N 1
ATOM 5338 C CA . VAL A 1 694 ? -28.291 3.515 2.919 1.00 83.44 694 VAL A CA 1
ATOM 5339 C C . VAL A 1 694 ? -28.500 2.030 3.219 1.00 83.44 694 VAL A C 1
ATOM 5341 O O . VAL A 1 694 ? -29.393 1.686 3.994 1.00 83.44 694 VAL A O 1
ATOM 5344 N N . HIS A 1 695 ? -27.669 1.137 2.670 1.00 83.56 695 HIS A N 1
ATOM 5345 C CA . HIS A 1 695 ? -27.787 -0.293 2.967 1.00 83.56 695 HIS A CA 1
ATOM 5346 C C . HIS A 1 695 ? -27.590 -0.534 4.471 1.00 83.56 695 HIS A C 1
ATOM 5348 O O . HIS A 1 695 ? -26.517 -0.244 5.011 1.00 83.56 695 HIS A O 1
ATOM 5354 N N . SER A 1 696 ? -28.628 -1.048 5.133 1.00 83.00 696 SER A N 1
ATOM 5355 C CA . SER A 1 696 ? -28.659 -1.261 6.581 1.00 83.00 696 SER A CA 1
ATOM 5356 C C . SER A 1 696 ? -27.735 -2.401 7.032 1.00 83.00 696 SER A C 1
ATOM 5358 O O . SER A 1 696 ? -27.462 -3.341 6.287 1.00 83.00 696 SER A O 1
ATOM 5360 N N . ASN A 1 697 ? -27.309 -2.351 8.298 1.00 83.06 697 ASN A N 1
ATOM 5361 C CA . ASN A 1 697 ? -26.634 -3.468 8.972 1.00 83.06 697 ASN A CA 1
ATOM 5362 C C . ASN A 1 697 ? -27.607 -4.603 9.365 1.00 83.06 697 ASN A C 1
ATOM 5364 O O . ASN A 1 697 ? -27.158 -5.625 9.880 1.00 83.06 697 ASN A O 1
ATOM 5368 N N . GLY A 1 698 ? -28.919 -4.406 9.179 1.00 86.31 698 GLY A N 1
ATOM 5369 C CA . GLY A 1 698 ? -29.958 -5.165 9.877 1.00 86.31 698 GLY A CA 1
ATOM 5370 C C . GLY A 1 698 ? -30.116 -4.704 11.336 1.00 86.31 698 GLY A C 1
ATOM 5371 O O . GLY A 1 698 ? -29.476 -3.724 11.735 1.00 86.31 698 GLY A O 1
ATOM 5372 N N . PRO A 1 699 ? -30.959 -5.387 12.133 1.00 87.94 699 PRO A N 1
ATOM 5373 C CA . PRO A 1 699 ? -31.052 -5.155 13.573 1.00 87.94 699 PRO A CA 1
ATOM 5374 C C . PRO A 1 699 ? -29.704 -5.414 14.256 1.00 87.94 699 PRO A C 1
ATOM 5376 O O . PRO A 1 699 ? -29.045 -6.415 13.966 1.00 87.94 699 PRO A O 1
ATOM 5379 N N . VAL A 1 700 ? -29.291 -4.536 15.172 1.00 92.00 700 VAL A N 1
ATOM 5380 C CA . VAL A 1 700 ? -28.078 -4.719 15.989 1.00 92.00 700 VAL A CA 1
ATOM 5381 C C . VAL A 1 700 ? -28.365 -4.429 17.462 1.00 92.00 700 VAL A C 1
ATOM 5383 O O . VAL A 1 700 ? -29.264 -3.652 17.766 1.00 92.00 700 VAL A O 1
ATOM 5386 N N . LEU A 1 701 ? -27.583 -5.016 18.376 1.00 93.06 701 LEU A N 1
ATOM 5387 C CA . LEU A 1 701 ? -27.791 -4.885 19.826 1.00 93.06 701 LEU A CA 1
ATOM 5388 C C . LEU A 1 701 ? -27.921 -3.421 20.294 1.00 93.06 701 LEU A C 1
ATOM 5390 O O . LEU A 1 701 ? -28.83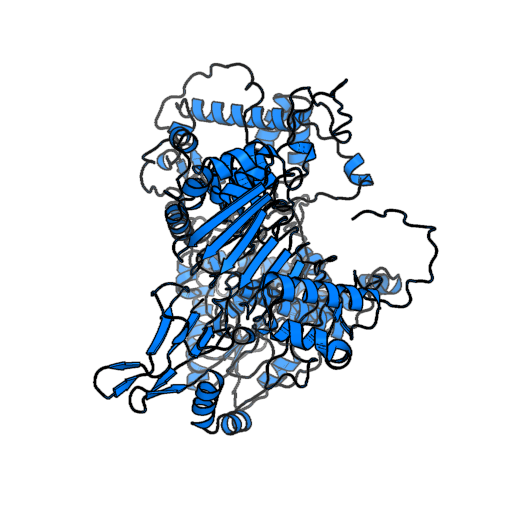2 -3.113 21.054 1.00 93.06 701 LEU A O 1
ATOM 5394 N N . ASP A 1 702 ? -27.098 -2.502 19.774 1.00 92.19 702 ASP A N 1
ATOM 5395 C CA . ASP A 1 702 ? -27.193 -1.064 20.079 1.00 92.19 702 ASP A CA 1
ATOM 5396 C C . ASP A 1 702 ? -28.571 -0.443 19.788 1.00 92.19 702 ASP A C 1
ATOM 5398 O O . ASP A 1 702 ? -28.929 0.517 20.459 1.00 92.19 702 ASP A O 1
ATOM 5402 N N . ASP A 1 703 ? -29.353 -0.954 18.829 1.00 92.12 703 ASP A N 1
ATOM 5403 C CA . ASP A 1 703 ? -30.704 -0.431 18.560 1.00 92.12 703 ASP A CA 1
ATOM 5404 C C . ASP A 1 703 ? -31.678 -0.809 19.681 1.00 92.12 703 ASP A C 1
ATOM 5406 O O . ASP A 1 703 ? -32.559 -0.027 20.029 1.00 92.12 703 ASP A O 1
ATOM 5410 N N . ILE A 1 704 ? -31.490 -1.988 20.281 1.00 92.25 704 ILE A N 1
ATOM 5411 C CA . ILE A 1 704 ? -32.246 -2.442 21.453 1.00 92.25 704 ILE A CA 1
ATOM 5412 C C . ILE A 1 704 ? -31.848 -1.597 22.669 1.00 92.25 704 ILE A C 1
ATOM 5414 O O . ILE A 1 704 ? -32.716 -1.143 23.405 1.00 92.25 704 ILE A O 1
ATOM 5418 N N . LEU A 1 705 ? -30.549 -1.319 22.836 1.00 92.69 705 LEU A N 1
ATOM 5419 C CA . LEU A 1 705 ? -30.033 -0.486 23.929 1.00 92.69 705 LEU A CA 1
ATOM 5420 C C . LEU A 1 705 ? -30.464 0.984 23.807 1.00 92.69 705 LEU A C 1
ATOM 5422 O O . LEU A 1 705 ? -30.841 1.588 24.800 1.00 92.69 705 LEU A O 1
ATOM 5426 N N . LEU A 1 706 ? -30.477 1.556 22.601 1.00 92.69 706 LEU A N 1
ATOM 5427 C CA . LEU A 1 706 ? -30.995 2.910 22.357 1.00 92.69 706 LEU A CA 1
ATOM 5428 C C . LEU A 1 706 ? -32.530 2.995 22.429 1.00 92.69 706 LEU A C 1
ATOM 5430 O O . LEU A 1 706 ? -33.067 4.095 22.518 1.00 92.69 706 LEU A O 1
ATOM 5434 N N . SER A 1 707 ? -33.225 1.854 22.406 1.00 92.44 707 SER A N 1
ATOM 5435 C CA . SER A 1 707 ? -34.672 1.765 22.649 1.00 92.44 707 SER A CA 1
ATOM 5436 C C . SER A 1 707 ? -35.025 1.541 24.127 1.00 92.44 707 SER A C 1
ATOM 5438 O O . SER A 1 707 ? -36.207 1.545 24.468 1.00 92.44 707 SER A O 1
ATOM 5440 N N . ASP A 1 708 ? -34.038 1.341 25.010 1.00 93.81 708 ASP A N 1
ATOM 5441 C CA . ASP A 1 708 ? -34.245 1.290 26.460 1.00 93.81 708 ASP A CA 1
ATOM 5442 C C . ASP A 1 708 ? -34.492 2.721 26.983 1.00 93.81 708 ASP A C 1
ATOM 5444 O O . ASP A 1 708 ? -33.613 3.580 26.826 1.00 93.81 708 ASP A O 1
ATOM 5448 N N . PRO A 1 709 ? -35.656 3.015 27.601 1.00 91.62 709 PRO A N 1
ATOM 5449 C CA . PRO A 1 709 ? -35.981 4.366 28.050 1.00 91.62 709 PRO A CA 1
ATOM 5450 C C . PRO A 1 709 ? -34.965 4.951 29.032 1.00 91.62 709 PRO A C 1
ATOM 5452 O O . PRO A 1 709 ? -34.712 6.149 28.981 1.00 91.62 709 PRO A O 1
ATOM 5455 N N . GLU A 1 710 ? -34.338 4.135 29.885 1.00 92.69 710 GLU A N 1
ATOM 5456 C CA . GLU A 1 710 ? -33.359 4.625 30.862 1.00 92.69 710 GLU A CA 1
ATOM 5457 C C . GLU A 1 710 ? -32.049 5.046 30.180 1.00 92.69 710 GLU A C 1
ATOM 5459 O O . GLU A 1 710 ? -31.470 6.071 30.535 1.00 92.69 710 GLU A O 1
ATOM 5464 N N . ILE A 1 711 ? -31.602 4.300 29.160 1.00 91.38 711 ILE A N 1
ATOM 5465 C CA . ILE A 1 711 ? -30.423 4.669 28.359 1.00 91.38 711 ILE A CA 1
ATOM 5466 C C . ILE A 1 711 ? -30.731 5.918 27.526 1.00 91.38 711 ILE A C 1
ATOM 5468 O O . ILE A 1 711 ? -29.924 6.848 27.495 1.00 91.38 711 ILE A O 1
ATOM 5472 N N . SER A 1 712 ? -31.906 5.980 26.892 1.00 91.25 712 SER A N 1
ATOM 5473 C CA . SER A 1 712 ? -32.311 7.159 26.121 1.00 91.25 712 SER A CA 1
ATOM 5474 C C . SER A 1 712 ? -32.477 8.400 27.005 1.00 91.25 712 SER A C 1
ATOM 5476 O O . SER A 1 712 ? -32.068 9.482 26.594 1.00 91.25 712 SER A O 1
ATOM 5478 N N . GLU A 1 713 ? -33.033 8.281 28.214 1.00 91.81 713 GLU A N 1
ATOM 5479 C CA . GLU A 1 713 ? -33.144 9.404 29.152 1.00 91.81 713 GLU A CA 1
ATOM 5480 C C . GLU A 1 713 ? -31.791 9.861 29.699 1.00 91.81 713 GLU A C 1
ATOM 5482 O O . GLU A 1 713 ? -31.606 11.065 29.888 1.00 91.81 713 GLU A O 1
ATOM 5487 N N . ALA A 1 714 ? -30.860 8.935 29.954 1.00 92.25 714 ALA A N 1
ATOM 5488 C CA . ALA A 1 714 ? -29.519 9.261 30.431 1.00 92.25 714 ALA A CA 1
ATOM 5489 C C . ALA A 1 714 ? -28.676 9.968 29.364 1.00 92.25 714 ALA A C 1
ATOM 5491 O O . ALA A 1 714 ? -27.964 10.916 29.685 1.00 92.25 714 ALA A O 1
ATOM 5492 N N . ILE A 1 715 ? -28.817 9.576 28.093 1.00 92.31 715 ILE A N 1
ATOM 5493 C CA . ILE A 1 715 ? -28.233 10.308 26.961 1.00 92.31 715 ILE A CA 1
ATOM 5494 C C . ILE A 1 715 ? -28.931 11.660 26.767 1.00 92.31 715 ILE A C 1
ATOM 5496 O O . ILE A 1 715 ? -28.266 12.647 26.469 1.00 92.31 715 ILE A O 1
ATOM 5500 N N . GLU A 1 716 ? -30.256 11.740 26.928 1.00 92.62 716 GLU A N 1
ATOM 5501 C CA . GLU A 1 716 ? -30.991 12.976 26.637 1.00 92.62 716 GLU A CA 1
ATOM 5502 C C . GLU A 1 716 ? -30.806 14.062 27.710 1.00 92.62 716 GLU A C 1
ATOM 5504 O O . GLU A 1 716 ? -30.703 15.239 27.365 1.00 92.62 716 GLU A O 1
ATOM 5509 N N . HIS A 1 717 ? -30.710 13.674 28.984 1.00 92.88 717 HIS A N 1
ATOM 5510 C CA . HIS A 1 717 ? -30.646 14.581 30.139 1.00 92.88 717 HIS A CA 1
ATOM 5511 C C . HIS A 1 717 ? -29.343 14.460 30.950 1.00 92.88 717 HIS A C 1
ATOM 5513 O O . HIS A 1 717 ? -29.304 14.900 32.097 1.00 92.88 717 HIS A O 1
ATOM 5519 N N . GLU A 1 718 ? -28.307 13.831 30.388 1.00 93.62 718 GLU A N 1
ATOM 5520 C CA . GLU A 1 718 ? -26.966 13.698 30.988 1.00 93.62 718 GLU A CA 1
ATOM 5521 C C . GLU A 1 718 ? -26.971 13.070 32.396 1.00 93.62 718 GLU A C 1
ATOM 5523 O O . GLU A 1 718 ? -26.239 13.481 33.296 1.00 93.62 718 GLU A O 1
ATOM 5528 N N . LYS A 1 719 ? -27.816 12.050 32.589 1.00 93.06 719 LYS A N 1
ATOM 5529 C CA . LYS A 1 719 ? -27.928 11.296 33.850 1.00 93.06 719 LYS A CA 1
ATOM 5530 C C . LYS A 1 719 ? -26.897 10.163 33.920 1.00 93.06 719 LYS A C 1
ATOM 5532 O O . LYS A 1 719 ? -26.260 9.805 32.929 1.00 93.06 719 LYS A O 1
ATOM 5537 N N . GLU A 1 720 ? -26.792 9.551 35.095 1.00 95.06 720 GLU A N 1
ATOM 5538 C CA . GLU A 1 720 ? -26.179 8.233 35.266 1.00 95.06 720 GLU A CA 1
ATOM 5539 C C . GLU A 1 720 ? -27.214 7.113 35.037 1.00 95.06 720 GLU A C 1
ATOM 5541 O O . GLU A 1 720 ? -28.366 7.231 35.457 1.00 95.06 720 GLU A O 1
ATOM 5546 N N . VAL A 1 721 ? -26.802 6.014 34.397 1.00 95.69 721 VAL A N 1
ATOM 5547 C CA . VAL A 1 721 ? -27.578 4.767 34.272 1.00 95.69 721 VAL A CA 1
ATOM 5548 C C . VAL A 1 721 ? -26.654 3.550 34.343 1.00 95.69 721 VAL A C 1
ATOM 5550 O O . VAL A 1 721 ? -25.555 3.569 33.790 1.00 95.69 721 VAL A O 1
ATOM 5553 N N . ALA A 1 722 ? -27.113 2.470 34.983 1.00 96.00 722 ALA A N 1
ATOM 5554 C CA . ALA A 1 722 ? -26.392 1.201 35.080 1.00 96.00 722 ALA A CA 1
ATOM 5555 C C . ALA A 1 722 ? -27.221 0.040 34.504 1.00 96.00 722 ALA A C 1
ATOM 5557 O O . ALA A 1 722 ? -28.375 -0.150 34.886 1.00 96.00 722 ALA A O 1
ATOM 5558 N N . LYS A 1 723 ? -26.647 -0.751 33.585 1.00 95.06 723 LYS A N 1
ATOM 5559 C CA . LYS A 1 723 ? -27.341 -1.867 32.903 1.00 95.06 723 LYS A CA 1
ATOM 5560 C C . LYS A 1 723 ? -26.443 -3.097 32.756 1.00 95.06 723 LYS A C 1
ATOM 5562 O O . LYS A 1 723 ? -25.236 -2.967 32.562 1.00 95.06 723 LYS A O 1
ATOM 5567 N N . SER A 1 724 ? -27.058 -4.283 32.770 1.00 96.38 724 SER A N 1
ATOM 5568 C CA . SER A 1 724 ? -26.387 -5.579 32.585 1.00 96.38 724 SER A CA 1
ATOM 5569 C C . SER A 1 724 ? -27.036 -6.382 31.454 1.00 96.38 724 SER A C 1
ATOM 5571 O O . SER A 1 724 ? -28.229 -6.677 31.513 1.00 96.38 724 SER A O 1
ATOM 5573 N N . ILE A 1 725 ? -26.264 -6.734 30.422 1.00 96.50 725 ILE A N 1
ATOM 5574 C CA . ILE A 1 725 ? -26.745 -7.286 29.141 1.00 96.50 725 ILE A CA 1
ATOM 5575 C C . ILE A 1 725 ? -25.949 -8.546 28.754 1.00 96.50 725 ILE A C 1
ATOM 5577 O O . ILE A 1 725 ? -24.756 -8.653 29.028 1.00 96.50 725 ILE A O 1
ATOM 5581 N N . LYS A 1 726 ? -26.583 -9.518 28.085 1.00 96.19 726 LYS A N 1
ATOM 5582 C CA . LYS A 1 726 ? -25.874 -10.673 27.495 1.00 96.19 726 LYS A CA 1
ATOM 5583 C C . LYS A 1 726 ? -25.349 -10.333 26.101 1.00 96.19 726 LYS A C 1
ATOM 5585 O O . LYS A 1 726 ? -26.060 -9.685 25.339 1.00 96.19 726 LYS A O 1
ATOM 5590 N N . ILE A 1 727 ? -24.147 -10.800 25.766 1.00 95.88 727 ILE A N 1
ATOM 5591 C CA . ILE A 1 727 ? -23.507 -10.564 24.464 1.00 95.88 727 ILE A CA 1
ATOM 5592 C C . ILE A 1 727 ? -22.987 -11.865 23.844 1.00 95.88 727 ILE A C 1
ATOM 5594 O O . ILE A 1 727 ? -22.497 -12.750 24.549 1.00 95.88 727 ILE A O 1
ATOM 5598 N N . TYR A 1 728 ? -23.080 -11.964 22.519 1.00 94.31 728 TYR A N 1
ATOM 5599 C CA . TYR A 1 728 ? -22.618 -13.101 21.728 1.00 94.31 728 TYR A CA 1
ATOM 5600 C C . TYR A 1 728 ? -21.704 -12.632 20.586 1.00 94.31 728 TYR A C 1
ATOM 5602 O O . TYR A 1 728 ? -21.670 -11.456 20.224 1.00 94.31 728 TYR A O 1
ATOM 5610 N N . ASN A 1 729 ? -20.957 -13.545 19.963 1.00 89.44 729 ASN A N 1
ATOM 5611 C CA . ASN A 1 729 ? -19.944 -13.167 18.968 1.00 89.44 729 ASN A CA 1
ATOM 5612 C C . ASN A 1 729 ? -20.526 -12.568 17.666 1.00 89.44 729 ASN A C 1
ATOM 5614 O O . ASN A 1 729 ? -19.834 -11.854 16.934 1.00 89.44 729 ASN A O 1
ATOM 5618 N N . VAL A 1 730 ? -21.814 -12.804 17.405 1.00 92.12 730 VAL A N 1
ATOM 5619 C CA . VAL A 1 730 ? -22.596 -12.163 16.337 1.00 92.12 730 VAL A CA 1
ATOM 5620 C C . VAL A 1 730 ? -22.837 -10.667 16.588 1.00 92.12 730 VAL A C 1
ATOM 5622 O O . VAL A 1 730 ? -22.959 -9.904 15.619 1.00 92.12 730 VAL A O 1
ATOM 5625 N N . ASP A 1 731 ? -22.821 -10.235 17.854 1.00 93.50 731 ASP A N 1
ATOM 5626 C CA . ASP A 1 731 ? -22.993 -8.850 18.299 1.00 93.50 731 ASP A CA 1
ATOM 5627 C C . ASP A 1 731 ? -21.696 -8.063 18.074 1.00 93.50 731 ASP A C 1
ATOM 5629 O O . ASP A 1 731 ? -20.853 -7.862 18.949 1.00 93.50 731 ASP A O 1
ATOM 5633 N N . ARG A 1 732 ? -21.508 -7.655 16.820 1.00 91.56 732 ARG A N 1
ATOM 5634 C CA . ARG A 1 732 ? -20.307 -6.965 16.330 1.00 91.56 732 ARG A CA 1
ATOM 5635 C C . ARG A 1 732 ? -20.474 -5.454 16.416 1.00 91.56 732 ARG A C 1
ATOM 5637 O O . ARG A 1 732 ? -21.550 -4.944 16.099 1.00 91.56 732 ARG A O 1
ATOM 5644 N N . ALA A 1 733 ? -19.399 -4.740 16.746 1.00 90.19 733 ALA A N 1
ATOM 5645 C CA . ALA A 1 733 ? -19.354 -3.285 16.903 1.00 90.19 733 ALA A CA 1
ATOM 5646 C C . ALA A 1 733 ? -20.483 -2.764 17.807 1.00 90.19 733 ALA A C 1
ATOM 5648 O O . ALA A 1 733 ? -21.319 -1.960 17.384 1.00 90.19 733 ALA A O 1
ATOM 5649 N N . VAL A 1 734 ? -20.535 -3.324 19.018 1.00 94.44 734 VAL A N 1
ATOM 5650 C CA . VAL A 1 734 ? -21.432 -2.905 20.103 1.00 94.44 734 VAL A CA 1
ATOM 5651 C C . VAL A 1 734 ? -20.881 -1.646 20.776 1.00 94.44 734 VAL A C 1
ATOM 5653 O O . VAL A 1 734 ? -19.665 -1.437 20.785 1.00 94.44 734 VAL A O 1
ATOM 5656 N N . CYS A 1 735 ? -21.783 -0.804 21.281 1.00 93.75 735 CYS A N 1
ATOM 5657 C CA . CYS A 1 735 ? -21.569 0.559 21.789 1.00 93.75 735 CYS A CA 1
ATOM 5658 C C . CYS A 1 735 ? -21.207 1.611 20.724 1.00 93.75 735 CYS A C 1
ATOM 5660 O O . CYS A 1 735 ? -21.358 2.804 20.982 1.00 93.75 735 CYS A O 1
ATOM 5662 N N . GLY A 1 736 ? -20.787 1.209 19.520 1.00 89.69 736 GLY A N 1
ATOM 5663 C CA . GLY A 1 736 ? -20.372 2.139 18.466 1.00 89.69 736 GLY A CA 1
ATOM 5664 C C . GLY A 1 736 ? -21.493 3.027 17.912 1.00 89.69 736 GLY A C 1
ATOM 5665 O O . GLY A 1 736 ? -21.204 4.113 17.418 1.00 89.69 736 GLY A O 1
ATOM 5666 N N . ARG A 1 737 ? -22.764 2.607 17.995 1.00 91.25 737 ARG A N 1
ATOM 5667 C CA . ARG A 1 737 ? -23.917 3.443 17.615 1.00 91.25 737 ARG A CA 1
ATOM 5668 C C . ARG A 1 737 ? -24.379 4.316 18.778 1.00 91.25 737 ARG A C 1
ATOM 5670 O O . ARG A 1 737 ? -24.753 5.459 18.539 1.00 91.25 737 ARG A O 1
ATOM 5677 N N . ILE A 1 738 ? -24.270 3.826 20.016 1.00 92.81 738 ILE A N 1
ATOM 5678 C CA . ILE A 1 738 ? -24.504 4.627 21.231 1.00 92.81 738 ILE A CA 1
ATOM 5679 C C . ILE A 1 738 ? -23.544 5.825 21.260 1.00 92.81 738 ILE A C 1
ATOM 5681 O O . ILE A 1 738 ? -23.988 6.969 21.337 1.00 92.81 738 ILE A O 1
ATOM 5685 N N . ALA A 1 739 ? -22.244 5.577 21.077 1.00 92.06 739 ALA A N 1
ATOM 5686 C CA . ALA A 1 739 ? -21.233 6.628 21.000 1.00 92.06 739 ALA A CA 1
ATOM 5687 C C . ALA A 1 739 ? -21.480 7.607 19.837 1.00 92.06 739 ALA A C 1
ATOM 5689 O O . ALA A 1 739 ? -21.251 8.804 19.975 1.00 92.06 739 ALA A O 1
ATOM 5690 N N . GLY A 1 740 ? -22.013 7.126 18.707 1.00 89.62 740 GLY A N 1
ATOM 5691 C CA . GLY A 1 740 ? -22.441 7.976 17.591 1.00 89.62 740 GLY A CA 1
ATOM 5692 C C . GLY A 1 740 ? -23.628 8.891 17.918 1.00 89.62 740 GLY A C 1
ATOM 5693 O O . GLY A 1 740 ? -23.657 10.035 17.469 1.00 89.62 740 GLY A O 1
ATOM 5694 N N . VAL A 1 741 ? -24.590 8.441 18.730 1.00 91.69 741 VAL A N 1
ATOM 5695 C CA . VAL A 1 741 ? -25.686 9.302 19.214 1.00 91.69 741 VAL A CA 1
ATOM 5696 C C . VAL A 1 741 ? -25.147 10.374 20.166 1.00 91.69 741 VAL A C 1
ATOM 5698 O O . VAL A 1 741 ? -25.461 11.551 19.982 1.00 91.69 741 VAL A O 1
ATOM 5701 N N . ILE A 1 742 ? 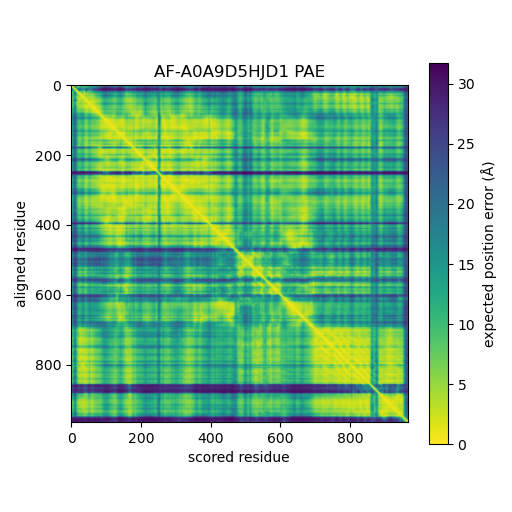-24.282 9.995 21.114 1.00 92.12 742 ILE A N 1
ATOM 5702 C CA . ILE A 1 742 ? -23.649 10.926 22.064 1.00 92.12 742 ILE A CA 1
ATOM 5703 C C . ILE A 1 742 ? -22.805 11.965 21.316 1.00 92.12 742 ILE A C 1
ATOM 5705 O O . ILE A 1 742 ? -23.062 13.161 21.434 1.00 92.12 742 ILE A O 1
ATOM 5709 N N . ALA A 1 743 ? -21.862 11.529 20.475 1.00 89.69 743 ALA A N 1
ATOM 5710 C CA . ALA A 1 743 ? -20.980 12.411 19.710 1.00 89.69 743 ALA A CA 1
ATOM 5711 C C . ALA A 1 743 ? -21.746 13.361 18.776 1.00 89.69 743 ALA A C 1
ATOM 5713 O O . ALA A 1 743 ? -21.324 14.494 18.556 1.00 89.69 743 ALA A O 1
ATOM 5714 N N . LYS A 1 744 ? -22.906 12.941 18.252 1.00 88.50 744 LYS A N 1
ATOM 5715 C CA . LYS A 1 744 ? -23.759 13.812 17.436 1.00 88.50 744 LYS A CA 1
ATOM 5716 C C . LYS A 1 744 ? -24.429 14.937 18.236 1.00 88.50 744 LYS A C 1
ATOM 5718 O O . LYS A 1 744 ? -24.697 15.988 17.657 1.00 88.50 744 LYS A O 1
ATOM 5723 N N . LYS A 1 745 ? -24.724 14.728 19.522 1.00 90.50 745 LYS A N 1
ATOM 5724 C CA . LYS A 1 745 ? -25.385 15.726 20.379 1.00 90.50 745 LYS A CA 1
ATOM 5725 C C . LYS A 1 745 ? -24.391 16.580 21.179 1.00 90.50 745 LYS A C 1
ATOM 5727 O O . LYS A 1 745 ? -24.621 17.773 21.338 1.00 90.50 745 LYS A O 1
ATOM 5732 N N . TYR A 1 746 ? -23.287 15.982 21.627 1.00 90.62 746 TYR A N 1
ATOM 5733 C CA . TYR A 1 746 ? -22.346 16.561 22.595 1.00 90.62 746 TYR A CA 1
ATOM 5734 C C . TYR A 1 746 ? -20.898 16.691 22.084 1.00 90.62 746 TYR A C 1
ATOM 5736 O O . TYR A 1 746 ? -20.028 17.205 22.789 1.00 90.62 746 TYR A O 1
ATOM 5744 N N . GLY A 1 747 ? -20.601 16.216 20.872 1.00 87.00 747 GLY A N 1
ATOM 5745 C CA . GLY A 1 747 ? -19.229 16.107 20.374 1.00 87.00 747 GLY A CA 1
ATOM 5746 C C . GLY A 1 747 ? -18.384 15.077 21.140 1.00 87.00 747 GLY A C 1
ATOM 5747 O O . GLY A 1 747 ? -18.878 14.333 21.986 1.00 87.00 747 GLY A O 1
ATOM 5748 N N . ASP A 1 748 ? -17.076 15.050 20.874 1.00 81.44 748 ASP A N 1
ATOM 5749 C CA . ASP A 1 748 ? -16.163 14.016 21.395 1.00 81.44 748 ASP A CA 1
ATOM 5750 C C . ASP A 1 748 ? -15.889 14.122 22.908 1.00 81.44 748 ASP A C 1
ATOM 5752 O O . ASP A 1 748 ? -15.217 13.253 23.462 1.00 81.44 748 ASP A O 1
ATOM 5756 N N . ARG A 1 749 ? -16.327 15.205 23.571 1.00 84.12 749 ARG A N 1
ATOM 5757 C CA . ARG A 1 749 ? -15.979 15.523 24.972 1.00 84.12 749 ARG A CA 1
ATOM 5758 C C . ARG A 1 749 ? -17.065 16.234 25.792 1.00 84.12 749 ARG A C 1
ATOM 5760 O O . ARG A 1 749 ? -16.836 16.461 26.973 1.00 84.12 749 ARG A O 1
ATOM 5767 N N . GLY A 1 750 ? -18.196 16.625 25.202 1.00 86.88 750 GLY A N 1
ATOM 5768 C CA . GLY A 1 750 ? -19.173 17.505 25.862 1.00 86.88 750 GLY A CA 1
ATOM 5769 C C . GLY A 1 750 ? -20.266 16.811 26.678 1.00 86.88 750 GLY A C 1
ATOM 5770 O O . GLY A 1 750 ? -21.143 17.508 27.169 1.00 86.88 750 GLY A O 1
ATOM 5771 N N . PHE A 1 751 ? -20.260 15.478 26.780 1.00 92.75 751 PHE A N 1
ATOM 5772 C CA . PHE A 1 751 ? -21.281 14.712 27.503 1.00 92.75 751 PHE A CA 1
ATOM 5773 C C . PHE A 1 751 ? -20.889 14.551 28.975 1.00 92.75 751 PHE A C 1
ATOM 5775 O O . PHE A 1 751 ? -19.849 13.961 29.272 1.00 92.75 751 PHE A O 1
ATOM 5782 N N . ALA A 1 752 ? -21.718 15.066 29.883 1.00 90.94 752 ALA A N 1
ATOM 5783 C CA . ALA A 1 752 ? -21.502 15.018 31.330 1.00 90.94 752 ALA A CA 1
ATOM 5784 C C . ALA A 1 752 ? -22.152 13.803 32.027 1.00 90.94 752 ALA A C 1
ATOM 5786 O O . ALA A 1 752 ? -21.870 13.555 33.201 1.00 90.94 752 ALA A O 1
ATOM 5787 N N . GLY A 1 753 ? -23.012 13.053 31.327 1.00 91.25 753 GLY A N 1
ATOM 5788 C CA . GLY A 1 753 ? -23.682 11.862 31.861 1.00 91.25 753 GLY A CA 1
ATOM 5789 C C . GLY A 1 753 ? -22.775 10.631 31.971 1.00 91.25 753 GLY A C 1
ATOM 5790 O O . GLY A 1 753 ? -21.622 10.639 31.536 1.00 91.25 753 GLY A O 1
ATOM 5791 N N . GLN A 1 754 ? -23.305 9.544 32.541 1.00 93.56 754 GLN A N 1
ATOM 5792 C CA . GLN A 1 754 ? -22.567 8.287 32.723 1.00 93.56 754 GLN A CA 1
ATOM 5793 C C . GLN A 1 754 ? -23.389 7.059 32.315 1.00 93.56 754 GLN A C 1
ATOM 5795 O O . GLN A 1 754 ? -24.434 6.764 32.891 1.00 93.56 754 GLN A O 1
ATOM 5800 N N . LEU A 1 755 ? -22.894 6.307 31.331 1.00 95.44 755 LEU A N 1
ATOM 5801 C CA . LEU A 1 755 ? -23.469 5.041 30.883 1.00 95.44 755 LEU A CA 1
ATOM 5802 C C . LEU A 1 755 ? -22.607 3.879 31.396 1.00 95.44 755 LEU A C 1
ATOM 5804 O O . LEU A 1 755 ? -21.614 3.512 30.765 1.00 95.44 755 LEU A O 1
ATOM 5808 N N . ASN A 1 756 ? -22.999 3.299 32.532 1.00 96.56 756 ASN A N 1
ATOM 5809 C CA . ASN A 1 756 ? -22.325 2.178 33.189 1.00 96.56 756 ASN A CA 1
ATOM 5810 C C . ASN A 1 756 ? -22.885 0.841 32.658 1.00 96.56 756 ASN A C 1
ATOM 5812 O O . ASN A 1 756 ? -23.833 0.276 33.208 1.00 96.56 756 ASN A O 1
ATOM 5816 N N . ILE A 1 757 ? -22.335 0.332 31.550 1.00 97.00 757 ILE A N 1
ATOM 5817 C CA . ILE A 1 757 ? -22.889 -0.829 30.829 1.00 97.00 757 ILE A CA 1
ATOM 5818 C C . ILE A 1 757 ? -22.004 -2.067 31.015 1.00 97.00 757 ILE A C 1
ATOM 5820 O O . ILE A 1 757 ? -20.890 -2.135 30.497 1.00 97.00 757 ILE A O 1
ATOM 5824 N N . THR A 1 758 ? -22.524 -3.081 31.710 1.00 97.69 758 THR A N 1
ATOM 5825 C CA . THR A 1 758 ? -21.874 -4.391 31.855 1.00 97.69 758 THR A CA 1
ATOM 5826 C C . THR A 1 758 ? -22.440 -5.399 30.857 1.00 97.69 758 THR A C 1
ATOM 5828 O O . THR A 1 758 ? -23.644 -5.636 30.793 1.00 97.69 758 THR A O 1
ATOM 5831 N N . PHE A 1 759 ? -21.561 -6.052 30.109 1.00 97.88 759 PHE A N 1
ATOM 5832 C CA . PHE A 1 759 ? -21.872 -7.160 29.216 1.00 97.88 759 PHE A CA 1
ATOM 5833 C C . PHE A 1 759 ? -21.373 -8.486 29.800 1.00 97.88 759 PHE A C 1
ATOM 5835 O O . PHE A 1 759 ? -20.357 -8.530 30.495 1.00 97.88 759 PHE A O 1
ATOM 5842 N N . THR A 1 760 ? -22.063 -9.588 29.508 1.00 96.56 760 THR A N 1
ATOM 5843 C CA . THR A 1 760 ? -21.650 -10.939 29.924 1.00 96.56 760 THR A CA 1
ATOM 5844 C C . THR A 1 760 ? -21.747 -11.919 28.759 1.00 96.56 760 THR A C 1
ATOM 5846 O O . THR A 1 760 ? -22.813 -12.049 28.151 1.00 96.56 760 THR A O 1
ATOM 5849 N N . GLY A 1 761 ? -20.642 -12.606 28.461 1.00 94.38 761 GLY A N 1
ATOM 5850 C CA . GLY A 1 761 ? -20.503 -13.522 27.326 1.00 94.38 761 GLY A CA 1
ATOM 5851 C C . GLY A 1 761 ? -19.297 -13.197 26.438 1.00 94.38 761 GLY A C 1
ATOM 5852 O O . GLY A 1 761 ? -18.375 -12.496 26.852 1.00 94.38 761 GLY A O 1
ATOM 5853 N N . SER A 1 762 ? -19.306 -13.714 25.211 1.00 94.06 762 SER A N 1
ATOM 5854 C CA . SER A 1 762 ? -18.202 -13.570 24.253 1.00 94.06 762 SER A CA 1
ATOM 5855 C C . SER A 1 762 ? -18.521 -12.476 23.235 1.00 94.06 762 SER A C 1
ATOM 5857 O O . SER A 1 762 ? -19.368 -12.669 22.366 1.00 94.06 762 SER A O 1
ATOM 5859 N N . ALA A 1 763 ? -17.855 -11.326 23.312 1.00 95.50 763 ALA A N 1
ATOM 5860 C CA . ALA A 1 763 ? -18.160 -10.175 22.470 1.00 95.50 763 ALA A CA 1
ATOM 5861 C C . ALA A 1 763 ? -17.685 -10.334 21.015 1.00 95.50 763 ALA A C 1
ATOM 5863 O O . ALA A 1 763 ? -16.601 -10.860 20.723 1.00 95.50 763 ALA A O 1
ATOM 5864 N N . GLY A 1 764 ? -18.494 -9.830 20.082 1.00 92.44 764 GLY A N 1
ATOM 5865 C CA . GLY A 1 764 ? -18.179 -9.823 18.660 1.00 92.44 764 GLY A CA 1
ATOM 5866 C C . GLY A 1 764 ? -17.068 -8.848 18.259 1.00 92.44 764 GLY A C 1
ATOM 5867 O O . GLY A 1 764 ? -16.588 -8.015 19.025 1.00 92.44 764 GLY A O 1
ATOM 5868 N N . GLN A 1 765 ? -16.666 -8.962 16.995 1.00 90.75 765 GLN A N 1
ATOM 5869 C CA . GLN A 1 765 ? -15.660 -8.118 16.339 1.00 90.75 765 GLN A CA 1
ATOM 5870 C C . GLN A 1 765 ? -15.924 -6.613 16.547 1.00 90.75 765 GLN A C 1
ATOM 5872 O O . GLN A 1 765 ? -17.045 -6.152 16.336 1.00 90.75 765 GLN A O 1
ATOM 5877 N N . SER A 1 766 ? -14.885 -5.833 16.863 1.00 92.31 766 SER A N 1
ATOM 5878 C CA . SER A 1 766 ? -14.943 -4.380 17.136 1.00 92.31 766 SER A CA 1
ATOM 5879 C C . SER A 1 766 ? -15.753 -3.951 18.375 1.00 92.31 766 SER A C 1
ATOM 5881 O O . SER A 1 766 ? -16.321 -2.862 18.379 1.00 92.31 766 SER A O 1
ATOM 5883 N N . PHE A 1 767 ? -15.830 -4.775 19.424 1.00 96.69 767 PHE A N 1
ATOM 5884 C CA . PHE A 1 767 ? -16.454 -4.399 20.703 1.00 96.69 767 PHE A CA 1
ATOM 5885 C C . PHE A 1 767 ? -15.864 -3.101 21.297 1.00 96.69 767 PHE A C 1
ATOM 5887 O O . PHE A 1 767 ? -14.646 -2.911 21.295 1.00 96.69 767 PHE A O 1
ATOM 5894 N N . GLY A 1 768 ? -16.717 -2.198 21.793 1.00 93.75 768 GLY A N 1
ATOM 5895 C CA . GLY A 1 768 ? -16.275 -0.924 22.374 1.00 93.75 768 GLY A CA 1
ATOM 5896 C C . GLY A 1 768 ? -15.590 0.012 21.368 1.00 93.75 768 GLY A C 1
ATOM 5897 O O . GLY A 1 768 ? -14.711 0.784 21.740 1.00 93.75 768 GLY A O 1
ATOM 5898 N N . CYS A 1 769 ? -15.922 -0.071 20.077 1.00 91.88 769 CYS A N 1
ATOM 5899 C CA . CYS A 1 769 ? -15.378 0.855 19.085 1.00 91.88 769 CYS A CA 1
ATOM 5900 C C . CYS A 1 769 ? -15.954 2.271 19.253 1.00 91.88 769 CYS A C 1
ATOM 5902 O O . CYS A 1 769 ? -17.150 2.424 19.499 1.00 91.88 769 CYS A O 1
ATOM 5904 N N . PHE A 1 770 ? -15.125 3.293 19.027 1.00 92.12 770 PHE A N 1
ATOM 5905 C CA . PHE A 1 770 ? -15.522 4.710 18.998 1.00 92.12 770 PHE A CA 1
ATOM 5906 C C . PHE A 1 770 ? -16.147 5.271 20.289 1.00 92.12 770 PHE A C 1
ATOM 5908 O O . PHE A 1 770 ? -16.850 6.272 20.215 1.00 92.12 770 PHE A O 1
ATOM 5915 N N . LEU A 1 771 ? -15.885 4.675 21.462 1.00 94.25 771 LEU A N 1
ATOM 5916 C CA . LEU A 1 771 ? -16.386 5.192 22.746 1.00 94.25 771 LEU A CA 1
ATOM 5917 C C . LEU A 1 771 ? -15.958 6.651 22.993 1.00 94.25 771 LEU A C 1
ATOM 5919 O O . LEU A 1 771 ? -14.846 7.062 22.639 1.00 94.25 771 LEU A O 1
ATOM 5923 N N . THR A 1 772 ? -16.859 7.404 23.620 1.00 92.56 772 THR A N 1
ATOM 5924 C CA . THR A 1 772 ? -16.686 8.789 24.079 1.00 92.56 772 THR A CA 1
ATOM 5925 C C . THR A 1 772 ? -16.541 8.836 25.608 1.00 92.56 772 THR A C 1
ATOM 5927 O O . THR A 1 772 ? -16.896 7.868 26.286 1.00 92.56 772 THR A O 1
ATOM 5930 N N . PRO A 1 773 ? -16.073 9.956 26.196 1.00 93.12 773 PRO A N 1
ATOM 5931 C CA . PRO A 1 773 ? -16.214 10.212 27.630 1.00 93.12 773 PRO A CA 1
ATOM 5932 C C . PRO A 1 773 ? -17.663 10.020 28.107 1.00 93.12 773 PRO A C 1
ATOM 5934 O O . PRO A 1 773 ? -18.604 10.143 27.320 1.00 93.12 773 PRO A O 1
ATOM 5937 N N . GLY A 1 774 ? -17.825 9.659 29.381 1.00 90.94 774 GLY A N 1
ATOM 5938 C CA . GLY A 1 774 ? -19.118 9.282 29.963 1.00 90.94 774 GLY A CA 1
ATOM 5939 C C . GLY A 1 774 ? -19.602 7.868 29.604 1.00 90.94 774 GLY A C 1
ATOM 5940 O O . GLY A 1 774 ? -20.632 7.438 30.111 1.00 90.94 774 GLY A O 1
ATOM 5941 N N . MET A 1 775 ? -18.884 7.106 28.769 1.00 96.12 775 MET A N 1
ATOM 5942 C CA . MET A 1 775 ? -19.170 5.683 28.537 1.00 96.12 775 MET A CA 1
ATOM 5943 C C . MET A 1 775 ? -18.215 4.792 29.337 1.00 96.12 775 MET A C 1
ATOM 5945 O O . MET A 1 775 ? -17.017 4.775 29.059 1.00 96.12 775 MET A O 1
ATOM 5949 N N . ASN A 1 776 ? -18.757 4.012 30.274 1.00 96.19 776 ASN A N 1
ATOM 5950 C CA . ASN A 1 776 ? -18.009 3.080 31.116 1.00 96.19 776 ASN A CA 1
ATOM 5951 C C . ASN A 1 776 ? -18.505 1.658 30.817 1.00 96.19 776 ASN A C 1
ATOM 5953 O O . ASN A 1 776 ? -19.582 1.245 31.253 1.00 96.19 776 ASN A O 1
ATOM 5957 N N . VAL A 1 777 ? -17.750 0.916 30.010 1.00 97.50 777 VAL A N 1
ATOM 5958 C CA . VAL A 1 777 ? -18.175 -0.372 29.451 1.00 97.50 777 VAL A CA 1
ATOM 5959 C C . VAL A 1 777 ? -17.364 -1.506 30.065 1.00 97.50 777 VAL A C 1
ATOM 5961 O O . VAL A 1 777 ? -16.150 -1.563 29.901 1.00 97.50 777 VAL A O 1
ATOM 5964 N N . ARG A 1 778 ? -18.028 -2.457 30.728 1.00 97.81 778 ARG A N 1
ATOM 5965 C CA . ARG A 1 778 ? -17.401 -3.665 31.288 1.00 97.81 778 ARG A CA 1
ATOM 5966 C C . ARG A 1 778 ? -17.846 -4.902 30.518 1.00 97.81 778 ARG A C 1
ATOM 5968 O O . ARG A 1 778 ? -19.011 -5.019 30.157 1.00 97.81 778 ARG A O 1
ATOM 5975 N N . LEU A 1 779 ? -16.945 -5.849 30.299 1.00 97.75 779 LEU A N 1
ATOM 5976 C CA . LEU A 1 779 ? -17.217 -7.146 29.690 1.00 97.75 779 LEU A CA 1
ATOM 5977 C C . LEU A 1 779 ? -16.701 -8.256 30.604 1.00 97.75 779 LEU A C 1
ATOM 5979 O O . LEU A 1 779 ? -15.508 -8.320 30.896 1.00 97.75 779 LEU A O 1
ATOM 5983 N N . VAL A 1 780 ? -17.617 -9.125 31.027 1.00 96.88 780 VAL A N 1
ATOM 5984 C CA . VAL A 1 780 ? -17.335 -10.342 31.792 1.00 96.88 780 VAL A CA 1
ATOM 5985 C C . VAL A 1 780 ? -17.372 -11.532 30.830 1.00 96.88 780 VAL A C 1
ATOM 5987 O O . VAL A 1 780 ? -18.449 -11.983 30.431 1.00 96.88 780 VAL A O 1
ATOM 5990 N N . GLY A 1 781 ? -16.193 -11.998 30.418 1.00 93.62 781 GLY A N 1
ATOM 5991 C CA . GLY A 1 781 ? -16.005 -13.017 29.387 1.00 93.62 781 GLY A CA 1
ATOM 5992 C C . GLY A 1 781 ? -14.760 -12.764 28.532 1.00 93.62 781 GLY A C 1
ATOM 5993 O O . GLY A 1 781 ? -13.652 -12.658 29.049 1.00 93.62 781 GLY A O 1
ATOM 5994 N N . GLU A 1 782 ? -14.940 -12.704 27.214 1.00 93.25 782 GLU A N 1
ATOM 5995 C CA . GLU A 1 782 ? -13.868 -12.646 26.206 1.00 93.25 782 GLU A CA 1
ATOM 5996 C C . GLU A 1 782 ? -14.296 -11.797 24.998 1.00 93.25 782 GLU A C 1
ATOM 5998 O O . GLU A 1 782 ? -15.492 -11.614 24.768 1.00 93.25 782 GLU A O 1
ATOM 6003 N N . ALA A 1 783 ? -13.355 -11.307 24.186 1.00 94.44 783 ALA A N 1
ATOM 6004 C CA . ALA A 1 783 ? -13.666 -10.518 22.993 1.00 94.44 783 ALA A CA 1
ATOM 6005 C C . ALA A 1 783 ? -12.848 -10.916 21.755 1.00 94.44 783 ALA A C 1
ATOM 6007 O O . ALA A 1 783 ? -11.685 -11.309 21.826 1.00 94.44 783 ALA A O 1
ATOM 6008 N N . ASN A 1 784 ? -13.471 -10.756 20.588 1.00 93.06 784 ASN A N 1
ATOM 6009 C CA . ASN A 1 784 ? -12.838 -10.940 19.282 1.00 93.06 784 ASN A CA 1
ATOM 6010 C C . ASN A 1 784 ? -11.899 -9.764 18.903 1.00 93.06 784 ASN A C 1
ATOM 6012 O O . ASN A 1 784 ? -11.550 -8.931 19.737 1.00 93.06 784 ASN A O 1
ATOM 6016 N N . ASP A 1 785 ? -11.438 -9.707 17.648 1.00 92.00 785 ASP A N 1
ATOM 6017 C CA . ASP A 1 785 ? -10.505 -8.668 17.180 1.00 92.00 785 ASP A CA 1
ATOM 6018 C C . ASP A 1 785 ? -11.114 -7.243 17.233 1.00 92.00 785 ASP A C 1
ATOM 6020 O O . ASP A 1 785 ? -12.335 -7.051 17.207 1.00 92.00 785 ASP A O 1
ATOM 6024 N N . TYR A 1 786 ? -10.241 -6.228 17.232 1.00 91.75 786 TYR A N 1
ATOM 6025 C CA . TYR A 1 786 ? -10.554 -4.791 17.168 1.00 91.75 786 TYR A CA 1
ATOM 6026 C C . TYR A 1 786 ? -11.232 -4.157 18.403 1.00 91.75 786 TYR A C 1
ATOM 6028 O O . TYR A 1 786 ? -11.919 -3.141 18.261 1.00 91.75 786 TYR A O 1
ATOM 6036 N N . VAL A 1 787 ? -11.036 -4.698 19.610 1.00 95.00 787 VAL A N 1
ATOM 6037 C CA . VAL A 1 787 ? -11.543 -4.081 20.856 1.00 95.00 787 VAL A CA 1
ATOM 6038 C C . VAL A 1 787 ? -11.032 -2.640 20.996 1.00 95.00 787 VAL A C 1
ATOM 6040 O O . VAL A 1 787 ? -9.852 -2.381 20.758 1.00 95.00 787 VAL A O 1
ATOM 6043 N N . GLY A 1 788 ? -11.899 -1.680 21.332 1.00 92.44 788 GLY A N 1
ATOM 6044 C CA . GLY A 1 788 ? -11.501 -0.272 21.508 1.00 92.44 788 GLY A CA 1
ATOM 6045 C C . GLY A 1 788 ? -11.071 0.452 20.218 1.00 92.44 788 GLY A C 1
ATOM 6046 O O . GLY A 1 788 ? -10.406 1.486 20.268 1.00 92.44 788 GLY A O 1
ATOM 6047 N N . LYS A 1 789 ? -11.388 -0.083 19.030 1.00 91.12 789 LYS A N 1
ATOM 6048 C CA . LYS A 1 789 ? -11.011 0.524 17.738 1.00 91.12 789 LYS A CA 1
ATOM 6049 C C . LYS A 1 789 ? -11.568 1.947 17.595 1.00 91.12 789 LYS A C 1
ATOM 6051 O O . LYS A 1 789 ? -12.780 2.141 17.664 1.00 91.12 789 LYS A O 1
ATOM 6056 N N . GLY A 1 790 ? -10.686 2.920 17.357 1.00 86.25 790 GLY A N 1
ATOM 6057 C CA . GLY A 1 790 ? -11.041 4.340 17.238 1.00 86.25 790 GLY A CA 1
ATOM 6058 C C . GLY A 1 790 ? -11.653 4.969 18.498 1.00 86.25 790 GLY A C 1
ATOM 6059 O O . GLY A 1 790 ? -12.361 5.963 18.383 1.00 86.25 790 GLY A O 1
ATOM 6060 N N . MET A 1 791 ? -11.440 4.376 19.678 1.00 90.56 791 MET A N 1
ATOM 6061 C CA . MET A 1 791 ? -11.869 4.925 20.972 1.00 90.56 791 MET A CA 1
ATOM 6062 C C . MET A 1 791 ? -11.303 6.338 21.178 1.00 90.56 791 MET A C 1
ATOM 6064 O O . MET A 1 791 ? -10.117 6.554 20.940 1.00 90.56 791 MET A O 1
ATOM 6068 N N . ALA A 1 792 ? -12.142 7.295 21.582 1.00 88.62 792 ALA A N 1
ATOM 6069 C CA . ALA A 1 792 ? -11.759 8.696 21.795 1.00 88.62 792 ALA A CA 1
ATOM 6070 C C . ALA A 1 792 ? -11.870 9.138 23.265 1.00 88.62 792 ALA A C 1
ATOM 6072 O O . ALA A 1 792 ? -11.299 10.157 23.652 1.00 88.62 792 ALA A O 1
ATOM 6073 N N . GLY A 1 793 ? -12.580 8.368 24.088 1.00 89.56 793 GLY A N 1
ATOM 6074 C CA . GLY A 1 793 ? -12.720 8.567 25.523 1.00 89.56 793 GLY A CA 1
ATOM 6075 C C . GLY A 1 793 ? -13.470 7.408 26.175 1.00 89.56 793 GLY A C 1
ATOM 6076 O O . GLY A 1 793 ? -13.744 6.398 25.527 1.00 89.56 793 GLY A O 1
ATOM 6077 N N . GLY A 1 794 ? -13.812 7.579 27.451 1.00 92.38 794 GLY A N 1
ATOM 6078 C CA . GLY A 1 794 ? -14.505 6.562 28.244 1.00 92.38 794 GLY A CA 1
ATOM 6079 C C . GLY A 1 794 ? -13.566 5.496 28.811 1.00 92.38 794 GLY A C 1
ATOM 6080 O O . GLY A 1 794 ? -12.343 5.582 28.670 1.00 92.38 794 GLY A O 1
ATOM 6081 N N . GLU A 1 795 ? -14.159 4.493 29.448 1.00 95.12 795 GLU A N 1
ATOM 6082 C CA . GLU A 1 795 ? -13.480 3.360 30.077 1.00 95.12 795 GLU A CA 1
ATOM 6083 C C . GLU A 1 795 ? -13.986 2.040 29.476 1.00 95.12 795 GLU A C 1
ATOM 6085 O O . GLU A 1 795 ? -15.186 1.869 29.247 1.00 95.12 795 GLU A O 1
ATOM 6090 N N . LEU A 1 796 ? -13.075 1.100 29.215 1.00 96.81 796 LEU A N 1
ATOM 6091 C CA . LEU A 1 796 ? -13.379 -0.207 28.636 1.00 96.81 796 LEU A CA 1
ATOM 6092 C C . LEU A 1 796 ? -12.669 -1.328 29.411 1.00 96.81 796 LEU A C 1
ATOM 6094 O O . LEU A 1 796 ? -11.464 -1.525 29.297 1.00 96.81 796 LEU A O 1
ATOM 6098 N N . VAL A 1 797 ? -13.410 -2.094 30.201 1.00 97.50 797 VAL A N 1
ATOM 6099 C CA . VAL A 1 797 ? -12.873 -3.160 31.058 1.00 97.50 797 VAL A CA 1
ATOM 6100 C C . VAL A 1 797 ? -13.228 -4.523 30.467 1.00 97.50 797 VAL A C 1
ATOM 6102 O O . VAL A 1 797 ? -14.397 -4.786 30.197 1.00 97.50 797 VAL A O 1
ATOM 6105 N N . VAL A 1 798 ? -12.253 -5.417 30.304 1.00 96.69 798 VAL A N 1
ATOM 6106 C CA . VAL A 1 798 ? -12.466 -6.815 29.898 1.00 96.69 798 VAL A CA 1
ATOM 6107 C C . VAL A 1 798 ? -11.795 -7.747 30.904 1.00 96.69 798 VAL A C 1
ATOM 6109 O O . VAL A 1 798 ? -10.581 -7.702 31.100 1.00 96.69 798 VAL A O 1
ATOM 6112 N N . ALA A 1 799 ? -12.582 -8.617 31.529 1.00 95.25 799 ALA A N 1
ATOM 6113 C CA . ALA A 1 799 ? -12.091 -9.652 32.432 1.00 95.25 799 ALA A CA 1
ATOM 6114 C C . ALA A 1 799 ? -12.884 -10.952 32.223 1.00 95.25 799 ALA A C 1
ATOM 6116 O O . ALA A 1 799 ? -14.075 -10.881 31.913 1.00 95.25 799 ALA A O 1
ATOM 6117 N N . PRO A 1 800 ? -12.278 -12.138 32.400 1.00 92.31 800 PRO A N 1
ATOM 6118 C CA . PRO A 1 800 ? -13.021 -13.393 32.384 1.00 92.31 800 PRO A CA 1
ATOM 6119 C C . PRO A 1 800 ? -13.980 -13.506 33.581 1.00 92.31 800 PRO A C 1
ATOM 6121 O O . PRO A 1 800 ? -13.976 -12.683 34.498 1.00 92.31 800 PRO A O 1
ATOM 6124 N N . VAL A 1 801 ? -14.808 -14.554 33.580 1.00 90.12 801 VAL A N 1
ATOM 6125 C CA . VAL A 1 801 ? -15.575 -14.952 34.772 1.00 90.12 801 VAL A CA 1
ATOM 6126 C C . VAL A 1 801 ? -14.631 -15.331 35.920 1.00 90.12 801 VAL A C 1
ATOM 6128 O O . VAL A 1 801 ? -13.511 -15.770 35.688 1.00 90.12 801 VAL A O 1
ATOM 6131 N N . GLU A 1 802 ? -15.078 -15.193 37.168 1.00 83.88 802 GLU A N 1
ATOM 6132 C CA . GLU A 1 802 ? -14.206 -15.391 38.340 1.00 83.88 802 GLU A CA 1
ATOM 6133 C C . GLU A 1 802 ? -13.785 -16.857 38.556 1.00 83.88 802 GLU A C 1
ATOM 6135 O O . GLU A 1 802 ? -12.686 -17.115 39.037 1.00 83.88 802 GLU A O 1
ATOM 6140 N N . ASN A 1 803 ? -14.632 -17.816 38.160 1.00 84.00 803 ASN A N 1
ATOM 6141 C CA . ASN A 1 803 ? -14.398 -19.256 38.317 1.00 84.00 803 ASN A CA 1
ATOM 6142 C C . ASN A 1 803 ? -14.005 -19.916 36.979 1.00 84.00 803 ASN A C 1
ATOM 6144 O O . ASN A 1 803 ? -14.778 -20.689 36.406 1.00 84.00 803 ASN A O 1
ATOM 6148 N N . THR A 1 804 ? -12.816 -19.596 36.465 1.00 86.38 804 THR A N 1
ATOM 6149 C CA . THR A 1 804 ? -12.222 -20.245 35.282 1.00 86.38 804 THR A CA 1
ATOM 6150 C C . THR A 1 804 ? -11.440 -21.509 35.645 1.00 86.38 804 THR A C 1
ATOM 6152 O O . THR A 1 804 ? -10.807 -21.584 36.693 1.00 86.38 804 THR A O 1
ATOM 6155 N N . GLY A 1 805 ? -11.424 -22.496 34.743 1.00 84.06 805 GLY A N 1
ATOM 6156 C CA . GLY A 1 805 ? -10.540 -23.671 34.827 1.00 84.06 805 GLY A CA 1
ATOM 6157 C C . GLY A 1 805 ? -9.106 -23.414 34.333 1.00 84.06 805 GLY A C 1
ATOM 6158 O O . GLY A 1 805 ? -8.277 -24.322 34.350 1.00 84.06 805 GLY A O 1
ATOM 6159 N N . PHE A 1 806 ? -8.826 -22.187 33.884 1.00 86.00 806 PHE A N 1
ATOM 6160 C CA . PHE A 1 806 ? -7.558 -21.722 33.326 1.00 86.00 806 PHE A CA 1
ATOM 6161 C C . PHE A 1 806 ? -7.052 -20.478 34.068 1.00 86.00 806 PHE A C 1
ATOM 6163 O O . PHE A 1 806 ? -7.835 -19.747 34.679 1.00 86.00 806 PHE A O 1
ATOM 6170 N N . CYS A 1 807 ? -5.749 -20.214 33.958 1.00 86.00 807 CYS A N 1
ATOM 6171 C CA . CYS A 1 807 ? -5.083 -19.038 34.519 1.00 86.00 807 CYS A CA 1
ATOM 6172 C C . CYS A 1 807 ? -5.355 -17.782 33.646 1.00 86.00 807 CYS A C 1
ATOM 6174 O O . CYS A 1 807 ? -4.937 -17.772 32.482 1.00 86.00 807 CYS A O 1
ATOM 6176 N N . PRO A 1 808 ? -6.072 -16.745 34.135 1.00 85.44 808 PRO A N 1
ATOM 6177 C CA . PRO A 1 808 ? -6.468 -15.576 33.336 1.00 85.44 808 PRO A CA 1
ATOM 6178 C C . PRO A 1 808 ? -5.310 -14.842 32.660 1.00 85.44 808 PRO A C 1
ATOM 6180 O O . PRO A 1 808 ? -5.361 -14.581 31.460 1.00 85.44 808 PRO A O 1
ATOM 6183 N N . GLU A 1 809 ? -4.247 -14.574 33.411 1.00 81.88 809 GLU A N 1
ATOM 6184 C CA . GLU A 1 809 ? -3.037 -13.891 32.954 1.00 81.88 809 GLU A CA 1
ATOM 6185 C C . GLU A 1 809 ? -2.256 -14.668 31.881 1.00 81.88 809 GLU A C 1
ATOM 6187 O O . GLU A 1 809 ? -1.427 -14.077 31.182 1.00 81.88 809 GLU A O 1
ATOM 6192 N N . ASP A 1 810 ? -2.532 -15.967 31.718 1.00 81.12 810 ASP A N 1
ATOM 6193 C CA . ASP A 1 810 ? -1.967 -16.790 30.652 1.00 81.12 810 ASP A CA 1
ATOM 6194 C C . ASP A 1 810 ? -2.868 -16.951 29.424 1.00 81.12 810 ASP A C 1
ATOM 6196 O O . ASP A 1 810 ? -2.363 -17.231 28.330 1.00 81.12 810 ASP A O 1
ATOM 6200 N N . ALA A 1 811 ? -4.173 -16.736 29.580 1.00 84.56 811 ALA A N 1
ATOM 6201 C CA . ALA A 1 811 ? -5.168 -16.899 28.532 1.00 84.56 811 ALA A CA 1
ATOM 6202 C C . ALA A 1 811 ? -5.187 -15.737 27.531 1.00 84.56 811 ALA A C 1
ATOM 6204 O O . ALA A 1 811 ? -5.012 -14.576 27.890 1.00 84.56 811 ALA A O 1
ATOM 6205 N N . THR A 1 812 ? -5.496 -16.027 26.265 1.00 87.31 812 THR A N 1
ATOM 6206 C CA . THR A 1 812 ? -5.940 -14.980 25.325 1.00 87.31 812 THR A CA 1
ATOM 6207 C C . THR A 1 812 ? -7.385 -14.595 25.637 1.00 87.31 812 THR A C 1
ATOM 6209 O O . THR A 1 812 ? -8.270 -15.443 25.547 1.00 87.31 812 THR A O 1
ATOM 6212 N N . ILE A 1 813 ? -7.618 -13.320 25.958 1.00 91.94 813 ILE A N 1
ATOM 6213 C CA . ILE A 1 813 ? -8.936 -12.775 26.334 1.00 91.94 813 ILE A CA 1
ATOM 6214 C C . ILE A 1 813 ? -9.450 -11.733 25.324 1.00 91.94 813 ILE A C 1
ATOM 6216 O O . ILE A 1 813 ? -10.663 -11.581 25.174 1.00 91.94 813 ILE A O 1
ATOM 6220 N N . VAL A 1 814 ? -8.560 -11.055 24.582 1.00 92.12 814 VAL A N 1
ATOM 6221 C CA . VAL A 1 814 ? -8.933 -10.125 23.495 1.00 92.12 814 VAL A CA 1
ATOM 6222 C C . VAL A 1 814 ? -8.156 -10.399 22.204 1.00 92.12 814 VAL A C 1
ATOM 6224 O O . VAL A 1 814 ? -6.999 -10.825 22.235 1.00 92.12 814 VAL A O 1
ATOM 6227 N N . GLY A 1 815 ? -8.790 -10.146 21.056 1.00 88.62 815 GLY A N 1
ATOM 6228 C CA . GLY A 1 815 ? -8.222 -10.433 19.736 1.00 88.62 815 GLY A CA 1
ATOM 6229 C C . GLY A 1 815 ? -7.137 -9.461 19.244 1.00 88.62 815 GLY A C 1
ATOM 6230 O O . GLY A 1 815 ? -6.524 -8.699 19.997 1.00 88.62 815 GLY A O 1
ATOM 6231 N N . ASN A 1 816 ? -6.893 -9.488 17.934 1.00 88.00 816 ASN A N 1
ATOM 6232 C CA . ASN A 1 816 ? -5.865 -8.688 17.267 1.00 88.00 816 ASN A CA 1
ATOM 6233 C C . ASN A 1 816 ? -6.302 -7.233 17.053 1.00 88.00 816 ASN A C 1
ATOM 6235 O O . ASN A 1 816 ? -7.489 -6.921 16.971 1.00 88.00 816 ASN A O 1
ATOM 6239 N N . THR A 1 817 ? -5.332 -6.336 16.845 1.00 88.12 817 THR A N 1
ATOM 6240 C CA . THR A 1 817 ? -5.575 -4.966 16.338 1.00 88.12 817 THR A CA 1
ATOM 6241 C C . THR A 1 817 ? -6.511 -4.139 17.245 1.00 88.12 817 THR A C 1
ATOM 6243 O O . THR A 1 817 ? -7.282 -3.291 16.786 1.00 88.12 817 THR A O 1
ATOM 6246 N N . CYS A 1 818 ? -6.456 -4.398 18.554 1.00 89.69 818 CYS A N 1
ATOM 6247 C CA . CYS A 1 818 ? -7.148 -3.617 19.580 1.00 89.69 818 CYS A CA 1
ATOM 6248 C C . CYS A 1 818 ? -6.544 -2.204 19.704 1.00 89.69 818 CYS A C 1
ATOM 6250 O O . CYS A 1 818 ? -5.365 -2.007 19.405 1.00 89.69 818 CYS A O 1
ATOM 6252 N N . LEU A 1 819 ? -7.354 -1.222 20.117 1.00 88.06 819 LEU A N 1
ATOM 6253 C CA . LEU A 1 819 ? -7.040 0.220 20.134 1.00 88.06 819 LEU A CA 1
ATOM 6254 C C . LEU A 1 819 ? -6.581 0.811 18.782 1.00 88.06 819 LEU A C 1
ATOM 6256 O O . LEU A 1 819 ? -5.926 1.854 18.744 1.00 88.06 819 LEU A O 1
ATOM 6260 N N . TYR A 1 820 ? -6.930 0.183 17.650 1.00 88.50 820 TYR A N 1
ATOM 6261 C CA . TYR A 1 820 ? -6.489 0.667 16.338 1.00 88.50 820 TYR A CA 1
ATOM 6262 C C . TYR A 1 820 ? -7.011 2.079 16.041 1.00 88.50 820 TYR A C 1
ATOM 6264 O O . TYR A 1 820 ? -8.209 2.266 15.812 1.00 88.50 820 TYR A O 1
ATOM 6272 N N . GLY A 1 821 ? -6.095 3.052 16.011 1.00 81.75 821 GLY A N 1
ATOM 6273 C CA . GLY A 1 821 ? -6.402 4.460 15.750 1.00 81.75 821 GLY A CA 1
ATOM 6274 C C . GLY A 1 821 ? -7.087 5.176 16.915 1.00 81.75 821 GLY A C 1
ATOM 6275 O O . GLY A 1 821 ? -7.842 6.107 16.663 1.00 81.75 821 GLY A O 1
ATOM 6276 N N . ALA A 1 822 ? -6.912 4.714 18.158 1.00 86.38 822 ALA A N 1
ATOM 6277 C CA . ALA A 1 822 ? -7.546 5.328 19.323 1.00 86.38 822 ALA A CA 1
ATOM 6278 C C . ALA A 1 822 ? -6.954 6.718 19.651 1.00 86.38 822 ALA A C 1
ATOM 6280 O O . ALA A 1 822 ? -5.736 6.909 19.653 1.00 86.38 822 ALA A O 1
ATOM 6281 N N . THR A 1 823 ? -7.829 7.682 19.942 1.00 84.25 823 THR A N 1
ATOM 6282 C CA . THR A 1 823 ? -7.528 9.098 20.211 1.00 84.25 823 THR A CA 1
ATOM 6283 C C . THR A 1 823 ? -7.893 9.533 21.639 1.00 84.25 823 THR A C 1
ATOM 6285 O O . THR A 1 823 ? -8.005 10.729 21.902 1.00 84.25 823 THR A O 1
ATOM 6288 N N . GLY A 1 824 ? -8.072 8.584 22.563 1.00 84.00 824 GLY A N 1
ATOM 6289 C CA . GLY A 1 824 ? -8.259 8.825 23.998 1.00 84.00 824 GLY A CA 1
ATOM 6290 C C . GLY A 1 824 ? -8.992 7.676 24.697 1.00 84.00 824 GLY A C 1
ATOM 6291 O O . GLY A 1 824 ? -9.371 6.702 24.051 1.00 84.00 824 GLY A O 1
ATOM 6292 N N . GLY A 1 825 ? -9.211 7.805 26.009 1.00 89.25 825 GLY A N 1
ATOM 6293 C CA . GLY A 1 825 ? -9.897 6.804 26.843 1.00 89.25 825 GLY A CA 1
ATOM 6294 C C . GLY A 1 825 ? -8.958 5.796 27.512 1.00 89.25 825 GLY A C 1
ATOM 6295 O O . GLY A 1 825 ? -7.745 5.848 27.308 1.00 89.25 825 GLY A O 1
ATOM 6296 N N . GLN A 1 826 ? -9.519 4.901 28.329 1.00 90.38 826 GLN A N 1
ATOM 6297 C CA . GLN A 1 826 ? -8.788 3.884 29.097 1.00 90.38 826 GLN A CA 1
ATOM 6298 C C . GLN A 1 826 ? -9.310 2.470 28.795 1.00 90.38 826 GLN A C 1
ATOM 6300 O O . GLN A 1 826 ? -10.523 2.269 28.737 1.00 90.38 826 GLN A O 1
ATOM 6305 N N . ILE A 1 827 ? -8.423 1.478 28.649 1.00 92.75 827 ILE A N 1
ATOM 6306 C CA . ILE A 1 827 ? -8.793 0.054 28.548 1.00 92.75 827 ILE A CA 1
ATOM 6307 C C . ILE A 1 827 ? -8.042 -0.811 29.577 1.00 92.75 827 ILE A C 1
ATOM 6309 O O . ILE A 1 827 ? -6.831 -0.684 29.738 1.00 92.75 827 ILE A O 1
ATOM 6313 N N . PHE A 1 828 ? -8.735 -1.732 30.242 1.00 93.06 828 PHE A N 1
ATOM 6314 C CA . PHE A 1 828 ? -8.149 -2.637 31.240 1.00 93.06 828 PHE A CA 1
ATOM 6315 C C . PHE A 1 828 ? -8.499 -4.088 30.896 1.00 93.06 828 PHE A C 1
ATOM 6317 O O . PHE A 1 828 ? -9.677 -4.441 30.856 1.00 93.06 828 PHE A O 1
ATOM 6324 N N . VAL A 1 829 ? -7.497 -4.926 30.611 1.00 92.06 829 VAL A N 1
ATOM 6325 C CA . VAL A 1 829 ? -7.682 -6.306 30.127 1.00 92.06 829 VAL A CA 1
ATOM 6326 C C . VAL A 1 829 ? -6.966 -7.302 31.035 1.00 92.06 829 VAL A C 1
ATOM 6328 O O . VAL A 1 829 ? -5.738 -7.394 31.024 1.00 92.06 829 VAL A O 1
ATOM 6331 N N . ARG A 1 830 ? -7.728 -8.083 31.807 1.00 92.75 830 ARG A N 1
ATOM 6332 C CA . ARG A 1 830 ? -7.189 -9.181 32.627 1.00 92.75 830 ARG A CA 1
ATOM 6333 C C . ARG A 1 830 ? -6.990 -10.427 31.767 1.00 92.75 830 ARG A C 1
ATOM 6335 O O . ARG A 1 830 ? -7.897 -11.243 31.620 1.00 92.75 830 ARG A O 1
ATOM 6342 N N . GLY A 1 831 ? -5.821 -10.494 31.144 1.00 87.50 831 GLY A N 1
ATOM 6343 C CA . GLY A 1 831 ? -5.358 -11.573 30.278 1.00 87.50 831 GLY A CA 1
ATOM 6344 C C . GLY A 1 831 ? -4.501 -11.056 29.124 1.00 87.50 831 GLY A C 1
ATOM 6345 O O . GLY A 1 831 ? -4.132 -9.879 29.070 1.00 87.50 831 GLY A O 1
ATOM 6346 N N . LYS A 1 832 ? -4.176 -11.940 28.178 1.00 85.94 832 LYS A N 1
ATOM 6347 C CA . LYS A 1 832 ? -3.356 -11.628 27.000 1.00 85.94 832 LYS A CA 1
ATOM 6348 C C . LYS A 1 832 ? -4.190 -11.113 25.824 1.00 85.94 832 LYS A C 1
ATOM 6350 O O . LYS A 1 832 ? -5.317 -11.558 25.587 1.00 85.94 832 LYS A O 1
ATOM 6355 N N . ALA A 1 833 ? -3.578 -10.235 25.034 1.00 85.56 833 ALA A N 1
ATOM 6356 C CA . ALA A 1 833 ? -4.083 -9.745 23.756 1.00 85.56 833 ALA A CA 1
ATOM 6357 C C . ALA A 1 833 ? -3.379 -10.376 22.538 1.00 85.56 833 ALA A C 1
ATOM 6359 O O . ALA A 1 833 ? -2.336 -11.034 22.644 1.00 85.56 833 ALA A O 1
ATOM 6360 N N . GLY A 1 834 ? -3.967 -10.144 21.364 1.00 83.00 834 GLY A N 1
ATOM 6361 C CA . GLY A 1 834 ? -3.476 -10.567 20.055 1.00 83.00 834 GLY A CA 1
ATOM 6362 C C . GLY A 1 834 ? -2.316 -9.754 19.451 1.00 83.00 834 GLY A C 1
ATOM 6363 O O . GLY A 1 834 ? -1.712 -8.900 20.104 1.00 83.00 834 GLY A O 1
ATOM 6364 N N . GLU A 1 835 ? -2.013 -10.010 18.172 1.00 81.50 835 GLU A N 1
ATOM 6365 C CA . GLU A 1 835 ? -1.078 -9.212 17.358 1.00 81.50 835 GLU A CA 1
ATOM 6366 C C . GLU A 1 835 ? -1.559 -7.767 17.143 1.00 81.50 835 GLU A C 1
ATOM 6368 O O . GLU A 1 835 ? -2.762 -7.486 17.084 1.00 81.50 835 GLU A O 1
ATOM 6373 N N . ARG A 1 836 ? -0.607 -6.855 16.896 1.00 81.00 836 ARG A N 1
ATOM 6374 C CA . ARG A 1 836 ? -0.842 -5.439 16.556 1.00 81.00 836 ARG A CA 1
ATOM 6375 C C . ARG A 1 836 ? -1.701 -4.694 17.592 1.00 81.00 836 ARG A C 1
ATOM 6377 O O . ARG A 1 836 ? -2.460 -3.790 17.245 1.00 81.00 836 ARG A O 1
ATOM 6384 N N . PHE A 1 837 ? -1.590 -5.062 18.870 1.00 85.38 837 PHE A N 1
ATOM 6385 C CA . PHE A 1 837 ? -2.192 -4.315 19.980 1.00 85.38 837 PHE A CA 1
ATOM 6386 C C . PHE A 1 837 ? -1.689 -2.860 19.988 1.00 85.38 837 PHE A C 1
ATOM 6388 O O . PHE A 1 837 ? -0.501 -2.620 19.771 1.00 85.38 837 PHE A O 1
ATOM 6395 N N . ALA A 1 838 ? -2.586 -1.892 20.197 1.00 83.00 838 ALA A N 1
ATOM 6396 C CA . ALA A 1 838 ? -2.295 -0.453 20.191 1.00 83.00 838 ALA A CA 1
ATOM 6397 C C . ALA A 1 838 ? -1.635 0.088 18.898 1.00 83.00 838 ALA A C 1
ATOM 6399 O O . ALA A 1 838 ? -0.972 1.126 18.912 1.00 83.00 838 ALA A O 1
ATOM 6400 N N . VAL A 1 839 ? -1.833 -0.575 17.750 1.00 79.25 839 VAL A N 1
ATOM 6401 C CA . VAL A 1 839 ? -1.367 -0.070 16.445 1.00 79.25 839 VAL A CA 1
ATOM 6402 C C . VAL A 1 839 ? -2.044 1.266 16.102 1.00 79.25 839 VAL A C 1
ATOM 6404 O O . VAL A 1 839 ? -3.266 1.382 16.131 1.00 79.25 839 VAL A O 1
ATOM 6407 N N . ARG A 1 840 ? -1.267 2.305 15.775 1.00 76.81 840 ARG A N 1
ATOM 6408 C CA . ARG A 1 840 ? -1.747 3.698 15.611 1.00 76.81 840 ARG A CA 1
ATOM 6409 C C . ARG A 1 840 ? -2.527 4.248 16.818 1.00 76.81 840 ARG A C 1
ATOM 6411 O O . ARG A 1 840 ? -3.305 5.186 16.643 1.00 76.81 840 ARG A O 1
ATOM 6418 N N . ASN A 1 841 ? -2.351 3.701 18.023 1.00 79.81 841 ASN A N 1
ATOM 6419 C CA . ASN A 1 841 ? -2.810 4.405 19.217 1.00 79.81 841 ASN A CA 1
ATOM 6420 C C . ASN A 1 841 ? -2.122 5.780 19.260 1.00 79.81 841 ASN A C 1
ATOM 6422 O O . ASN A 1 841 ? -0.931 5.879 18.966 1.00 79.81 841 ASN A O 1
ATOM 6426 N N . SER A 1 842 ? -2.899 6.822 19.535 1.00 74.75 842 SER A N 1
ATOM 6427 C CA . SER A 1 842 ? -2.452 8.216 19.537 1.00 74.75 842 SER A CA 1
ATOM 6428 C C . SER A 1 842 ? -2.564 8.868 20.915 1.00 74.75 842 SER A C 1
ATOM 6430 O O . SER A 1 842 ? -1.792 9.775 21.189 1.00 74.75 842 SER A O 1
ATOM 6432 N N . LEU A 1 843 ? -3.514 8.435 21.760 1.00 80.88 843 LEU A N 1
ATOM 6433 C CA . LEU A 1 843 ? -3.807 9.061 23.065 1.00 80.88 843 LEU A CA 1
ATOM 6434 C C . LEU A 1 843 ? -4.481 8.128 24.103 1.00 80.88 843 LEU A C 1
ATOM 6436 O O . LEU A 1 843 ? -4.752 8.572 25.216 1.00 80.88 843 LEU A O 1
ATOM 6440 N N . ALA A 1 844 ? -4.819 6.873 23.778 1.00 82.38 844 ALA A N 1
ATOM 6441 C CA . ALA A 1 844 ? -5.531 5.995 24.715 1.00 82.38 844 ALA A CA 1
ATOM 6442 C C . ALA A 1 844 ? -4.583 5.319 25.720 1.00 82.38 844 ALA A C 1
ATOM 6444 O O . ALA A 1 844 ? -3.517 4.821 25.348 1.00 82.38 844 ALA A O 1
ATOM 6445 N N . GLN A 1 845 ? -5.003 5.253 26.982 1.00 85.62 845 GLN A N 1
ATOM 6446 C CA . GLN A 1 845 ? -4.350 4.494 28.048 1.00 85.62 845 GLN A CA 1
ATOM 6447 C C . GLN A 1 845 ? -4.825 3.029 28.039 1.00 85.62 845 GLN A C 1
ATOM 6449 O O . GLN A 1 845 ? -5.957 2.735 27.655 1.00 85.62 845 GLN A O 1
ATOM 6454 N N . ALA A 1 846 ? -3.964 2.096 28.447 1.00 87.06 846 ALA A N 1
ATOM 6455 C CA . ALA A 1 846 ? -4.233 0.663 28.417 1.00 87.06 846 ALA A CA 1
ATOM 6456 C C . ALA A 1 846 ? -3.409 -0.101 29.458 1.00 87.06 846 ALA A C 1
ATOM 6458 O O . ALA A 1 846 ? -2.231 0.199 29.647 1.00 87.06 846 ALA A O 1
ATOM 6459 N N . VAL A 1 847 ? -3.994 -1.150 30.039 1.00 86.50 847 VAL A N 1
ATOM 6460 C CA . VAL A 1 847 ? -3.269 -2.189 30.783 1.00 86.50 847 VAL A CA 1
ATOM 6461 C C . VAL A 1 847 ? -3.721 -3.570 30.307 1.00 86.50 847 VAL A C 1
ATOM 6463 O O . VAL A 1 847 ? -4.907 -3.806 30.072 1.00 86.50 847 VAL A O 1
ATOM 6466 N N . VAL A 1 848 ? -2.757 -4.469 30.109 1.00 86.62 848 VAL A N 1
ATOM 6467 C CA . VAL A 1 848 ? -2.945 -5.829 29.585 1.00 86.62 848 VAL A CA 1
ATOM 6468 C C . VAL A 1 848 ? -1.834 -6.735 30.123 1.00 86.62 848 VAL A C 1
ATOM 6470 O O . VAL A 1 848 ? -0.727 -6.265 30.379 1.00 86.62 848 VAL A O 1
ATOM 6473 N N . GLU A 1 849 ? -2.106 -8.027 30.308 1.00 83.88 849 GLU A N 1
ATOM 6474 C CA . GLU A 1 849 ? -1.206 -8.944 31.037 1.00 83.88 849 GLU A CA 1
ATOM 6475 C C . GLU A 1 849 ? -0.253 -9.747 30.127 1.00 83.88 849 GLU A C 1
ATOM 6477 O O . GLU A 1 849 ? 0.582 -10.512 30.623 1.00 83.88 849 GLU A O 1
ATOM 6482 N N . GLY A 1 850 ? -0.347 -9.520 28.809 1.00 78.38 850 GLY A N 1
ATOM 6483 C CA . GLY A 1 850 ? 0.588 -9.935 27.755 1.00 78.38 850 GLY A CA 1
ATOM 6484 C C . GLY A 1 850 ? 0.055 -9.595 26.350 1.00 78.38 850 GLY A C 1
ATOM 6485 O O . GLY A 1 850 ? -1.137 -9.348 26.178 1.00 78.38 850 GLY A O 1
ATOM 6486 N N . THR A 1 851 ? 0.903 -9.575 25.318 1.00 80.81 851 THR A N 1
ATOM 6487 C CA . THR A 1 851 ? 0.518 -9.196 23.935 1.00 80.81 851 THR A CA 1
ATOM 6488 C C . THR A 1 851 ? 1.139 -10.114 22.876 1.00 80.81 851 THR A C 1
ATOM 6490 O O . THR A 1 851 ? 1.991 -10.949 23.183 1.00 80.81 851 THR A O 1
ATOM 6493 N N . GLY A 1 852 ? 0.680 -10.010 21.623 1.00 77.25 852 GLY A N 1
ATOM 6494 C CA . GLY A 1 852 ? 1.316 -10.637 20.460 1.00 77.25 852 GLY A CA 1
ATOM 6495 C C . GLY A 1 852 ? 2.303 -9.730 19.726 1.00 77.25 852 GLY A C 1
ATOM 6496 O O . GLY A 1 852 ? 2.572 -8.600 20.138 1.00 77.25 852 GLY A O 1
ATOM 6497 N N . ASP A 1 853 ? 2.805 -10.231 18.597 1.00 76.44 853 ASP A N 1
ATOM 6498 C CA . ASP A 1 853 ? 3.761 -9.516 17.748 1.00 76.44 853 ASP A CA 1
ATOM 6499 C C . ASP A 1 853 ? 3.226 -8.148 17.288 1.00 76.44 853 ASP A C 1
ATOM 6501 O O . ASP A 1 853 ? 2.016 -7.916 17.185 1.00 76.44 853 ASP A O 1
ATOM 6505 N N . HIS A 1 854 ? 4.146 -7.241 16.943 1.00 75.50 854 HIS A N 1
ATOM 6506 C CA . HIS A 1 854 ? 3.844 -5.923 16.365 1.00 75.50 854 HIS A CA 1
ATOM 6507 C C . HIS A 1 854 ? 3.029 -4.969 17.269 1.00 75.50 854 HIS A C 1
ATOM 6509 O O . HIS A 1 854 ? 2.324 -4.086 16.775 1.00 75.50 854 HIS A O 1
ATOM 6515 N N . CYS A 1 855 ? 3.132 -5.117 18.593 1.00 78.81 855 CYS A N 1
ATOM 6516 C CA . CYS A 1 855 ? 2.556 -4.181 19.561 1.00 78.81 855 CYS A CA 1
ATOM 6517 C C . CYS A 1 855 ? 3.065 -2.731 19.353 1.00 78.81 855 CYS A C 1
ATOM 6519 O O . CYS A 1 855 ? 4.243 -2.514 19.074 1.00 78.81 855 CYS A O 1
ATOM 6521 N N . CYS A 1 856 ? 2.178 -1.743 19.511 1.00 70.75 856 CYS A N 1
ATOM 6522 C CA . CYS A 1 856 ? 2.447 -0.294 19.481 1.00 70.75 856 CYS A CA 1
ATOM 6523 C C . CYS A 1 856 ? 3.069 0.288 18.185 1.00 70.75 856 CYS A C 1
ATOM 6525 O O . CYS A 1 856 ? 3.732 1.324 18.229 1.00 70.75 856 CYS A O 1
ATOM 6527 N N . ILE A 1 857 ? 2.849 -0.319 17.010 1.00 55.69 857 ILE A N 1
ATOM 6528 C CA . ILE A 1 857 ? 3.354 0.226 15.730 1.00 55.69 857 ILE A CA 1
ATOM 6529 C C . ILE A 1 857 ? 2.584 1.489 15.280 1.00 55.69 857 ILE A C 1
ATOM 6531 O O . ILE A 1 857 ? 1.357 1.473 15.166 1.00 55.69 857 ILE A O 1
ATOM 6535 N N . GLY A 1 858 ? 3.302 2.562 14.922 1.00 45.16 858 GLY A N 1
ATOM 6536 C CA . GLY A 1 858 ? 2.754 3.819 14.381 1.00 45.16 858 GLY A CA 1
ATOM 6537 C C . GLY A 1 858 ? 3.504 4.339 13.142 1.00 45.16 858 GLY A C 1
ATOM 6538 O O . GLY A 1 858 ? 4.623 3.906 12.876 1.00 45.16 858 GLY A O 1
ATOM 6539 N N . ASN A 1 859 ? 2.898 5.261 12.374 1.00 35.19 859 ASN A N 1
ATOM 6540 C CA . ASN A 1 859 ? 3.665 6.073 11.416 1.00 35.19 859 ASN A CA 1
ATOM 6541 C C . ASN A 1 859 ? 4.230 7.275 12.150 1.00 35.19 859 ASN A C 1
ATOM 6543 O O . ASN A 1 859 ? 3.436 8.116 12.563 1.00 35.19 859 ASN A O 1
ATOM 6547 N N . ASP A 1 860 ? 5.558 7.372 12.164 1.00 31.09 860 ASP A N 1
ATOM 6548 C CA . ASP A 1 860 ? 6.364 8.603 12.230 1.00 31.09 860 ASP A CA 1
ATOM 6549 C C . ASP A 1 860 ? 6.261 9.404 13.547 1.00 31.09 860 ASP A C 1
ATOM 6551 O O . ASP A 1 860 ? 7.192 10.106 13.922 1.00 31.09 860 ASP A O 1
ATOM 6555 N N . PHE A 1 861 ? 5.202 9.156 14.311 1.00 27.31 861 PHE A N 1
ATOM 6556 C CA . PHE A 1 861 ? 5.043 9.325 15.741 1.00 27.31 861 PHE A CA 1
ATOM 6557 C C . PHE A 1 861 ? 4.922 7.910 16.333 1.00 27.31 861 PHE A C 1
ATOM 6559 O O . PHE A 1 861 ? 3.939 7.201 16.084 1.00 27.31 861 PHE A O 1
ATOM 6566 N N . ILE A 1 862 ? 5.900 7.488 17.141 1.00 28.25 862 ILE A N 1
ATOM 6567 C CA . ILE A 1 862 ? 5.565 6.591 18.253 1.00 28.25 862 ILE A CA 1
ATOM 6568 C C . ILE A 1 862 ? 4.818 7.482 19.236 1.00 28.25 862 ILE A C 1
ATOM 6570 O O . ILE A 1 862 ? 5.387 8.449 19.722 1.00 28.25 862 ILE A O 1
ATOM 6574 N N . CYS A 1 863 ? 3.540 7.171 19.428 1.00 29.61 863 CYS A N 1
ATOM 6575 C CA . CYS A 1 863 ? 2.549 7.882 20.232 1.00 29.61 863 CYS A CA 1
ATOM 6576 C C . CYS A 1 863 ? 3.136 8.770 21.353 1.00 29.61 863 CYS A C 1
ATOM 6578 O O . CYS A 1 863 ? 3.470 8.286 22.437 1.00 29.61 863 CYS A O 1
ATOM 6580 N N . THR A 1 864 ? 3.234 10.072 21.071 1.00 27.25 864 THR A N 1
ATOM 6581 C CA . THR A 1 864 ? 3.950 11.103 21.850 1.00 27.25 864 THR A CA 1
ATOM 6582 C C . THR A 1 864 ? 3.112 11.616 23.024 1.00 27.25 864 THR A C 1
ATOM 6584 O O . THR A 1 864 ? 2.683 12.771 23.053 1.00 27.25 864 THR A O 1
ATOM 6587 N N . SER A 1 865 ? 2.643 10.656 23.823 1.00 28.48 865 SER A N 1
ATOM 6588 C CA . SER A 1 865 ? 1.637 10.764 24.900 1.00 28.48 865 SER A CA 1
ATOM 6589 C C . SER A 1 865 ? 1.061 9.395 25.299 1.00 28.48 865 SER A C 1
ATOM 6591 O O . SER A 1 865 ? 0.287 9.313 26.255 1.00 28.48 865 SER A O 1
ATOM 6593 N N . CYS A 1 866 ? 1.424 8.293 24.625 1.00 31.45 866 CYS A N 1
ATOM 6594 C CA . CYS A 1 866 ? 1.068 6.961 25.104 1.00 31.45 866 CYS A CA 1
ATOM 6595 C C . CYS A 1 866 ? 1.860 6.648 26.367 1.00 31.45 866 CYS A C 1
ATOM 6597 O O . CYS A 1 866 ? 2.987 6.158 26.310 1.00 31.45 866 CYS A O 1
ATOM 6599 N N . GLN A 1 867 ? 1.199 6.831 27.504 1.00 36.78 867 GLN A N 1
ATOM 6600 C CA . GLN A 1 867 ? 1.613 6.374 28.828 1.00 36.78 867 GLN A CA 1
ATOM 6601 C C . GLN A 1 867 ? 1.481 4.832 28.921 1.00 36.78 867 GLN A C 1
ATOM 6603 O O . GLN A 1 867 ? 0.811 4.282 29.789 1.00 36.78 867 GLN A O 1
ATOM 6608 N N . MET A 1 868 ? 2.069 4.133 27.938 1.00 38.22 868 MET A N 1
ATOM 6609 C CA . MET A 1 868 ? 2.101 2.679 27.759 1.00 38.22 868 MET A CA 1
ATOM 6610 C C . MET A 1 868 ? 3.404 2.134 28.328 1.00 38.22 868 MET A C 1
ATOM 6612 O O . MET A 1 868 ? 4.395 1.983 27.610 1.00 38.22 868 MET A O 1
ATOM 6616 N N . MET A 1 869 ? 3.406 1.790 29.612 1.00 35.34 869 MET A N 1
ATOM 6617 C CA . MET A 1 869 ? 4.486 0.979 30.165 1.00 35.34 869 MET A CA 1
ATOM 6618 C C . MET A 1 869 ? 4.145 -0.503 30.056 1.00 35.34 869 MET A C 1
ATOM 6620 O O . MET A 1 869 ? 3.059 -0.954 30.413 1.00 35.34 869 MET A O 1
ATOM 6624 N N . PHE A 1 870 ? 5.093 -1.260 29.509 1.00 43.03 870 PHE A N 1
ATOM 6625 C CA . PHE A 1 870 ? 4.897 -2.660 29.171 1.00 43.03 870 PHE A CA 1
ATOM 6626 C C . PHE A 1 870 ? 4.983 -3.529 30.425 1.00 43.03 870 PHE A C 1
ATOM 6628 O O . PHE A 1 870 ? 6.075 -3.866 30.887 1.00 43.03 870 PHE A O 1
ATOM 6635 N N . ILE A 1 871 ? 3.825 -3.957 30.928 1.00 34.00 871 ILE A N 1
ATOM 6636 C CA . ILE A 1 871 ? 3.747 -5.153 31.765 1.00 34.00 871 ILE A CA 1
ATOM 6637 C C . ILE A 1 871 ? 3.903 -6.361 30.842 1.00 34.00 871 ILE A C 1
ATOM 6639 O O . ILE A 1 871 ? 3.041 -6.626 30.006 1.00 34.00 871 ILE A O 1
ATOM 6643 N N . ASN A 1 872 ? 4.996 -7.109 30.978 1.00 31.12 872 ASN A N 1
ATOM 6644 C CA . ASN A 1 872 ? 5.050 -8.458 30.428 1.00 31.12 872 ASN A CA 1
ATOM 6645 C C . ASN A 1 872 ? 5.931 -9.364 31.293 1.00 31.12 872 ASN A C 1
ATOM 6647 O O . ASN A 1 872 ? 7.140 -9.165 31.396 1.00 31.12 872 ASN A O 1
ATOM 6651 N N . PHE A 1 873 ? 5.285 -10.355 31.899 1.00 33.31 873 PHE A N 1
ATOM 6652 C CA . PHE A 1 873 ? 5.890 -11.436 32.665 1.00 33.31 873 PHE A CA 1
ATOM 6653 C C . PHE A 1 873 ? 5.072 -12.699 32.422 1.00 33.31 873 PHE A C 1
ATOM 6655 O O . PHE A 1 873 ? 3.902 -12.749 32.803 1.00 33.31 873 PHE A O 1
ATOM 6662 N N . VAL A 1 874 ? 5.695 -13.697 31.804 1.00 23.75 874 VAL A N 1
ATOM 6663 C CA . VAL A 1 874 ? 5.275 -15.104 31.794 1.00 23.75 874 VAL A CA 1
ATOM 6664 C C . VAL A 1 874 ? 6.558 -15.931 31.809 1.00 23.75 874 VAL A C 1
ATOM 6666 O O . VAL A 1 874 ? 7.569 -15.518 31.231 1.00 23.75 874 VAL A O 1
ATOM 6669 N N . ASP A 1 875 ? 6.536 -17.064 32.500 1.00 24.94 875 ASP A N 1
ATOM 6670 C CA . ASP A 1 875 ? 7.691 -17.942 32.636 1.00 24.94 875 ASP A CA 1
ATOM 6671 C C . ASP A 1 875 ? 8.162 -18.541 31.304 1.00 24.94 875 ASP A C 1
ATOM 6673 O O . ASP A 1 875 ? 7.379 -18.871 30.416 1.00 24.94 875 ASP A O 1
ATOM 6677 N N . GLY A 1 876 ? 9.480 -18.730 31.195 1.00 26.75 876 GLY A N 1
ATOM 6678 C CA . GLY A 1 876 ? 10.113 -19.377 30.046 1.00 26.75 876 GLY A CA 1
ATOM 6679 C C . GLY A 1 876 ? 10.493 -18.430 28.898 1.00 26.75 876 GLY A C 1
ATOM 6680 O O . GLY A 1 876 ? 9.697 -18.094 28.032 1.00 26.75 876 GLY A O 1
ATOM 6681 N N . ILE A 1 877 ? 11.797 -18.150 28.792 1.00 25.42 877 ILE A N 1
ATOM 6682 C CA . ILE A 1 877 ? 12.461 -17.617 27.582 1.00 25.42 877 ILE A CA 1
ATOM 6683 C C . ILE A 1 877 ? 12.162 -16.138 27.210 1.00 25.42 877 ILE A C 1
ATOM 6685 O O . ILE A 1 877 ? 12.103 -15.797 26.033 1.00 25.42 877 ILE A O 1
ATOM 6689 N N . ILE A 1 878 ? 12.170 -15.209 28.179 1.00 31.75 878 ILE A N 1
ATOM 6690 C CA . ILE A 1 878 ? 12.714 -13.843 27.942 1.00 31.75 878 ILE A CA 1
ATOM 6691 C C . ILE A 1 878 ? 13.696 -13.417 29.055 1.00 31.75 878 ILE A C 1
ATOM 6693 O O . ILE A 1 878 ? 13.590 -12.348 29.646 1.00 31.75 878 ILE A O 1
ATOM 6697 N N . GLN A 1 879 ? 14.733 -14.225 29.310 1.00 30.03 879 GLN A N 1
ATOM 6698 C CA . GLN A 1 879 ? 15.888 -13.805 30.135 1.00 30.03 879 GLN A CA 1
ATOM 6699 C C . GLN A 1 879 ? 16.893 -12.897 29.383 1.00 30.03 879 GLN A C 1
ATOM 6701 O O . GLN A 1 879 ? 17.973 -12.612 29.889 1.00 30.03 879 GLN A O 1
ATOM 6706 N N . ASN A 1 880 ? 16.557 -12.423 28.176 1.00 35.56 880 ASN A N 1
ATOM 6707 C CA . ASN A 1 880 ? 17.338 -11.439 27.417 1.00 35.56 880 ASN A CA 1
ATOM 6708 C C . ASN A 1 880 ? 16.400 -10.486 26.652 1.00 35.56 880 ASN A C 1
ATOM 6710 O O . ASN A 1 880 ? 16.108 -10.671 25.472 1.00 35.56 880 ASN A O 1
ATOM 6714 N N . SER A 1 881 ? 15.935 -9.435 27.328 1.00 45.44 881 SER A N 1
ATOM 6715 C CA . SER A 1 881 ? 14.975 -8.439 26.814 1.00 45.44 881 SER A CA 1
ATOM 6716 C C . SER A 1 881 ? 15.495 -7.547 25.673 1.00 45.44 881 SER A C 1
ATOM 6718 O O . SER A 1 881 ? 14.773 -6.687 25.176 1.00 45.44 881 SER A O 1
ATOM 6720 N N . SER A 1 882 ? 16.741 -7.731 25.230 1.00 47.31 882 SER A N 1
ATOM 6721 C CA . SER A 1 882 ? 17.366 -6.908 24.193 1.00 47.31 882 SER A CA 1
ATOM 6722 C C . SER A 1 882 ? 17.064 -7.367 22.758 1.00 47.31 882 SER A C 1
ATOM 6724 O O . SER A 1 882 ? 17.422 -6.645 21.824 1.00 47.31 882 SER A O 1
ATOM 6726 N N . CYS A 1 883 ? 16.430 -8.529 22.559 1.00 49.62 883 CYS A N 1
ATOM 6727 C CA . CYS A 1 883 ? 16.267 -9.157 21.239 1.00 49.62 883 CYS A CA 1
ATOM 6728 C C . CYS A 1 883 ? 14.898 -8.939 20.566 1.00 49.62 883 CYS A C 1
ATOM 6730 O O . CYS A 1 883 ? 14.833 -8.982 19.342 1.00 49.62 883 CYS A O 1
ATOM 6732 N N . SER A 1 884 ? 13.826 -8.694 21.328 1.00 64.31 884 SER A N 1
ATOM 6733 C CA . SER A 1 884 ? 12.437 -8.731 20.817 1.00 64.31 884 SER A CA 1
ATOM 6734 C C . SER A 1 884 ? 11.836 -7.363 20.452 1.00 64.31 884 SER A C 1
ATOM 6736 O O . SER A 1 884 ? 10.645 -7.270 20.173 1.00 64.31 884 SER A O 1
ATOM 6738 N N . VAL A 1 885 ? 12.632 -6.289 20.474 1.00 69.69 885 VAL A N 1
ATOM 6739 C CA . VAL A 1 885 ? 12.185 -4.903 20.231 1.00 69.69 885 VAL A CA 1
ATOM 6740 C C . VAL A 1 885 ? 12.869 -4.350 18.982 1.00 69.69 885 VAL A C 1
ATOM 6742 O O . VAL A 1 885 ? 14.092 -4.451 18.858 1.00 69.69 885 VAL A O 1
ATOM 6745 N N . ASN A 1 886 ? 12.109 -3.720 18.077 1.00 70.44 886 ASN A N 1
ATOM 6746 C CA . ASN A 1 886 ? 12.689 -2.966 16.963 1.00 70.44 886 ASN A CA 1
ATOM 6747 C C . ASN A 1 886 ? 13.287 -1.642 17.480 1.00 70.44 886 ASN A C 1
ATOM 6749 O O . ASN A 1 886 ? 12.570 -0.780 17.985 1.00 70.44 886 ASN A O 1
ATOM 6753 N N . LYS A 1 887 ? 14.608 -1.491 17.332 1.00 73.06 887 LYS A N 1
ATOM 6754 C CA . LYS A 1 887 ? 15.406 -0.352 17.819 1.00 73.06 887 LYS A CA 1
ATOM 6755 C C . LYS A 1 887 ? 15.683 0.708 16.747 1.00 73.06 887 LYS A C 1
ATOM 6757 O O . LYS A 1 887 ? 16.565 1.536 16.934 1.00 73.06 887 LYS A O 1
ATOM 6762 N N . GLU A 1 888 ? 14.977 0.675 15.615 1.00 71.56 888 GLU A N 1
ATOM 6763 C CA . GLU A 1 888 ? 15.117 1.680 14.547 1.00 71.56 888 GLU A CA 1
ATOM 6764 C C . GLU A 1 888 ? 14.791 3.104 15.032 1.00 71.56 888 GLU A C 1
ATOM 6766 O O . GLU A 1 888 ? 15.377 4.065 14.540 1.00 71.56 888 GLU A O 1
ATOM 6771 N N . ILE A 1 889 ? 13.882 3.232 16.008 1.00 68.19 889 ILE A N 1
ATOM 6772 C CA . ILE A 1 889 ? 13.445 4.524 16.563 1.00 68.19 889 ILE A CA 1
ATOM 6773 C C . ILE A 1 889 ? 13.440 4.518 18.102 1.00 68.19 889 ILE A C 1
ATOM 6775 O O . ILE A 1 889 ? 13.858 5.488 18.722 1.00 68.19 889 ILE A O 1
ATOM 6779 N N . VAL A 1 890 ? 12.970 3.440 18.740 1.00 70.31 890 VAL A N 1
ATOM 6780 C CA . VAL A 1 890 ? 12.704 3.400 20.192 1.00 70.31 890 VAL A CA 1
ATOM 6781 C C . VAL A 1 890 ? 13.937 2.989 21.007 1.00 70.31 890 VAL A C 1
ATOM 6783 O O . VAL A 1 890 ? 14.550 1.951 20.739 1.00 70.31 890 VAL A O 1
ATOM 6786 N N . ARG A 1 891 ? 14.246 3.749 22.068 1.00 76.75 891 ARG A N 1
ATOM 6787 C CA . ARG A 1 891 ? 15.191 3.364 23.127 1.00 76.75 891 ARG A CA 1
ATOM 6788 C C . ARG A 1 891 ? 14.488 2.541 24.211 1.00 76.75 891 ARG A C 1
ATOM 6790 O O . ARG A 1 891 ? 13.334 2.781 24.551 1.00 76.75 891 ARG A O 1
ATOM 6797 N N . ILE A 1 892 ? 15.222 1.590 24.784 1.00 80.31 892 ILE A N 1
ATOM 6798 C CA . ILE A 1 892 ? 14.797 0.774 25.927 1.00 80.31 892 ILE A CA 1
ATOM 6799 C C . ILE A 1 892 ? 15.576 1.245 27.164 1.00 80.31 892 ILE A C 1
ATOM 6801 O O . ILE A 1 892 ? 16.806 1.283 27.117 1.00 80.31 892 ILE A O 1
ATOM 6805 N N . GLN A 1 893 ? 14.892 1.579 28.259 1.00 78.88 893 GLN A N 1
ATOM 6806 C CA . GLN A 1 893 ? 15.513 1.986 29.529 1.00 78.88 893 GLN A CA 1
ATOM 6807 C C . GLN A 1 893 ? 14.754 1.429 30.748 1.00 78.88 893 GLN A C 1
ATOM 6809 O O . GLN A 1 893 ? 13.660 0.886 30.610 1.00 78.88 893 GLN A O 1
ATOM 6814 N N . ARG A 1 894 ? 15.337 1.514 31.949 1.00 84.62 894 ARG A N 1
ATOM 6815 C CA . ARG A 1 894 ? 14.639 1.184 33.208 1.00 84.62 894 ARG A CA 1
ATOM 6816 C C . ARG A 1 894 ? 13.793 2.373 33.680 1.00 84.62 894 ARG A C 1
ATOM 6818 O O . ARG A 1 894 ? 14.079 3.511 33.311 1.00 84.62 894 ARG A O 1
ATOM 6825 N N . VAL A 1 895 ? 12.750 2.104 34.471 1.00 81.75 895 VAL A N 1
ATOM 6826 C CA . VAL A 1 895 ? 11.794 3.117 34.961 1.00 81.75 895 VAL A CA 1
ATOM 6827 C C . VAL A 1 895 ? 12.432 3.932 36.098 1.00 81.75 895 VAL A C 1
ATOM 6829 O O . VAL A 1 895 ? 12.186 3.698 37.280 1.00 81.75 895 VAL A O 1
ATOM 6832 N N . ASN A 1 896 ? 13.320 4.857 35.732 1.00 84.31 896 ASN A N 1
ATOM 6833 C CA . ASN A 1 896 ? 14.191 5.566 36.676 1.00 84.31 896 ASN A CA 1
ATOM 6834 C C . ASN A 1 896 ? 13.596 6.881 37.210 1.00 84.31 896 ASN A C 1
ATOM 6836 O O . ASN A 1 896 ? 13.954 7.305 38.306 1.00 84.31 896 ASN A O 1
ATOM 6840 N N . ALA A 1 897 ? 12.735 7.554 36.441 1.00 85.94 897 ALA A N 1
ATOM 6841 C CA . ALA A 1 897 ? 12.186 8.852 36.828 1.00 85.94 897 ALA A CA 1
ATOM 6842 C C . ALA A 1 897 ? 10.974 8.689 37.773 1.00 85.94 897 ALA A C 1
ATOM 6844 O O . ALA A 1 897 ? 10.068 7.912 37.451 1.00 85.94 897 ALA A O 1
ATOM 6845 N N . PRO A 1 898 ? 10.885 9.433 38.897 1.00 88.88 898 PRO A N 1
ATOM 6846 C CA . PRO A 1 898 ? 9.792 9.281 39.864 1.00 88.88 898 PRO A CA 1
ATOM 6847 C C . PRO A 1 898 ? 8.385 9.476 39.278 1.00 88.88 898 PRO A C 1
ATOM 6849 O O . PRO A 1 898 ? 7.454 8.785 39.685 1.00 88.88 898 PRO A O 1
ATOM 6852 N N . ALA A 1 899 ? 8.222 10.364 38.290 1.00 82.38 899 ALA A N 1
ATOM 6853 C CA . ALA A 1 899 ? 6.938 10.560 37.613 1.00 82.38 899 ALA A CA 1
ATOM 6854 C C . ALA A 1 899 ? 6.533 9.332 36.774 1.00 82.38 899 ALA A C 1
ATOM 6856 O O . ALA A 1 899 ? 5.377 8.915 36.820 1.00 82.38 899 ALA A O 1
ATOM 6857 N N . GLY A 1 900 ? 7.488 8.686 36.092 1.00 79.25 900 GLY A N 1
ATOM 6858 C CA . GLY A 1 900 ? 7.256 7.429 35.372 1.00 79.25 900 GLY A CA 1
ATOM 6859 C C . GLY A 1 900 ? 6.912 6.270 36.315 1.00 79.25 900 GLY A C 1
ATOM 6860 O O . GLY A 1 900 ? 6.009 5.487 36.032 1.00 79.25 900 GLY A O 1
ATOM 6861 N N . GLN A 1 901 ? 7.558 6.198 37.483 1.00 85.75 901 GLN A N 1
ATOM 6862 C CA . GLN A 1 901 ? 7.223 5.210 38.519 1.00 85.75 901 GLN A CA 1
ATOM 6863 C C . GLN A 1 901 ? 5.803 5.413 39.068 1.00 85.75 901 GLN A C 1
ATOM 6865 O O . GLN A 1 901 ? 5.043 4.452 39.177 1.00 85.75 901 GLN A O 1
ATOM 6870 N N . MET A 1 902 ? 5.422 6.661 39.362 1.00 86.94 902 MET A N 1
ATOM 6871 C CA . MET A 1 902 ? 4.079 7.017 39.833 1.00 86.94 902 MET A CA 1
ATOM 6872 C C . MET A 1 902 ? 3.002 6.703 38.784 1.00 86.94 902 MET A C 1
ATOM 6874 O O . MET A 1 902 ? 1.971 6.122 39.118 1.00 86.94 902 MET A O 1
ATOM 6878 N N . GLN A 1 903 ? 3.263 7.021 37.514 1.00 82.94 903 GLN A N 1
ATOM 6879 C CA . GLN A 1 903 ? 2.385 6.706 36.386 1.00 82.94 903 GLN A CA 1
ATOM 6880 C C . GLN A 1 903 ? 2.187 5.193 36.212 1.00 82.94 903 GLN A C 1
ATOM 6882 O O . GLN A 1 903 ? 1.051 4.743 36.069 1.00 82.94 903 GLN A O 1
ATOM 6887 N N . LEU A 1 904 ? 3.263 4.398 36.278 1.00 81.06 904 LEU A N 1
ATOM 6888 C CA . LEU A 1 904 ? 3.173 2.936 36.209 1.00 81.06 904 LEU A CA 1
ATOM 6889 C C . LEU A 1 904 ? 2.329 2.380 37.356 1.00 81.06 904 LEU A C 1
ATOM 6891 O O . LEU A 1 904 ? 1.444 1.557 37.128 1.00 81.06 904 LEU A O 1
ATOM 6895 N N . LYS A 1 905 ? 2.591 2.845 38.582 1.00 85.81 905 LYS A N 1
ATOM 6896 C CA . LYS A 1 905 ? 1.890 2.356 39.765 1.00 85.81 905 LYS A CA 1
ATOM 6897 C C . LYS A 1 905 ? 0.398 2.681 39.708 1.00 85.81 905 LYS A C 1
ATOM 6899 O O . LYS A 1 905 ? -0.410 1.776 39.870 1.00 85.81 905 LYS A O 1
ATOM 6904 N N . SER A 1 906 ? 0.044 3.923 39.374 1.00 85.94 906 SER A N 1
ATOM 6905 C CA . SER A 1 906 ? -1.349 4.375 39.268 1.00 85.94 906 SER A CA 1
ATOM 6906 C C . SER A 1 906 ? -2.145 3.610 38.199 1.00 85.94 906 SER A C 1
ATOM 6908 O O . SER A 1 906 ? -3.295 3.243 38.437 1.00 85.94 906 SER A O 1
ATOM 6910 N N . LEU A 1 907 ? -1.531 3.292 37.051 1.00 84.06 907 LEU A N 1
ATOM 6911 C CA . LEU A 1 907 ? -2.169 2.465 36.018 1.00 84.06 907 LEU A CA 1
ATOM 6912 C C . LEU A 1 907 ? -2.400 1.018 36.488 1.00 84.06 907 LEU A C 1
ATOM 6914 O O . LEU A 1 907 ? -3.435 0.433 36.169 1.00 84.06 907 LEU A O 1
ATOM 6918 N N . ILE A 1 908 ? -1.477 0.441 37.266 1.00 84.88 908 ILE A N 1
ATOM 6919 C CA . ILE A 1 908 ? -1.635 -0.909 37.833 1.00 84.88 908 ILE A CA 1
ATOM 6920 C C . ILE A 1 908 ? -2.662 -0.912 38.977 1.00 84.88 908 ILE A C 1
ATOM 6922 O O . ILE A 1 908 ? -3.476 -1.829 39.044 1.00 84.88 908 ILE A O 1
ATOM 6926 N N . GLU A 1 909 ? -2.680 0.115 39.830 1.00 90.56 909 GLU A N 1
ATOM 6927 C CA . GLU A 1 909 ? -3.695 0.319 40.877 1.00 90.56 909 GLU A CA 1
ATOM 6928 C C . GLU A 1 909 ? -5.106 0.364 40.256 1.00 90.56 909 GLU A C 1
ATOM 6930 O O . GLU A 1 909 ? -5.969 -0.424 40.652 1.00 90.56 909 GLU A O 1
ATOM 6935 N N . ALA A 1 910 ? -5.307 1.156 39.195 1.00 87.00 910 ALA A N 1
ATOM 6936 C CA . ALA A 1 910 ? -6.562 1.185 38.439 1.00 87.00 910 ALA A CA 1
ATOM 6937 C C . ALA A 1 910 ? -6.893 -0.167 37.771 1.00 87.00 910 ALA A C 1
ATOM 6939 O O . ALA A 1 910 ? -8.029 -0.636 37.837 1.00 87.00 910 ALA A O 1
ATOM 6940 N N . HIS A 1 911 ? -5.913 -0.852 37.169 1.00 88.56 911 HIS A N 1
ATOM 6941 C CA . HIS A 1 911 ? -6.132 -2.178 36.573 1.00 88.56 911 HIS A CA 1
ATOM 6942 C C . HIS A 1 911 ? -6.620 -3.208 37.599 1.00 88.56 911 HIS A C 1
ATOM 6944 O O . HIS A 1 911 ? -7.543 -3.976 37.313 1.00 88.56 911 HIS A O 1
ATOM 6950 N N . VAL A 1 912 ? -6.042 -3.212 38.803 1.00 91.25 912 VAL A N 1
ATOM 6951 C CA . VAL A 1 912 ? -6.455 -4.096 39.902 1.00 91.25 912 VAL A CA 1
ATOM 6952 C C . VAL A 1 912 ? -7.864 -3.756 40.379 1.00 91.25 912 VAL A C 1
ATOM 6954 O O . VAL A 1 912 ? -8.688 -4.665 40.471 1.00 91.25 912 VAL A O 1
ATOM 6957 N N . GLU A 1 913 ? -8.168 -2.474 40.603 1.00 95.31 913 GLU A N 1
ATOM 6958 C CA . GLU A 1 913 ? -9.499 -2.000 41.010 1.00 95.31 913 GLU A CA 1
ATOM 6959 C C . GLU A 1 913 ? -10.593 -2.442 40.020 1.00 95.31 913 GLU A C 1
ATOM 6961 O O . GLU A 1 913 ? -11.625 -2.985 40.417 1.00 95.31 913 GLU A O 1
ATOM 6966 N N . LYS A 1 914 ? -10.357 -2.262 38.715 1.00 92.19 914 LYS A N 1
ATOM 6967 C CA . LYS A 1 914 ? -11.366 -2.497 37.669 1.00 92.19 914 LYS A CA 1
ATOM 6968 C C . LYS A 1 914 ? -11.527 -3.973 37.278 1.00 92.19 914 LYS A C 1
ATOM 6970 O O . LYS A 1 914 ? -12.627 -4.398 36.903 1.00 92.19 914 LYS A O 1
ATOM 6975 N N . THR A 1 915 ? -10.456 -4.771 37.349 1.00 90.69 915 THR A N 1
ATOM 6976 C CA . THR A 1 915 ? -10.447 -6.166 36.850 1.00 90.69 915 THR A CA 1
ATOM 6977 C C . THR A 1 915 ? -10.338 -7.253 37.923 1.00 90.69 915 THR A C 1
ATOM 6979 O O . THR A 1 915 ? -10.556 -8.432 37.618 1.00 90.69 915 THR A O 1
ATOM 6982 N N . GLY A 1 916 ? -9.976 -6.902 39.161 1.00 90.69 916 GLY A N 1
ATOM 6983 C CA . GLY A 1 916 ? -9.631 -7.880 40.196 1.00 90.69 916 GLY A CA 1
ATOM 6984 C C . GLY A 1 916 ? -8.395 -8.718 39.840 1.00 90.69 916 GLY A C 1
ATOM 6985 O O . GLY A 1 916 ? -8.351 -9.908 40.151 1.00 90.69 916 GLY A O 1
ATOM 6986 N N . SER A 1 917 ? -7.424 -8.144 39.118 1.00 87.25 917 SER A N 1
ATOM 6987 C CA . SER A 1 917 ? -6.202 -8.850 38.710 1.00 87.25 917 SER A CA 1
ATOM 6988 C C . SER A 1 917 ? -5.346 -9.253 39.914 1.00 87.25 917 SER A C 1
ATOM 6990 O O . SER A 1 917 ? -4.774 -8.409 40.605 1.00 87.25 917 SER A O 1
ATOM 6992 N N . ILE A 1 918 ? -5.214 -10.566 40.123 1.00 89.62 918 ILE A N 1
ATOM 6993 C CA . ILE A 1 918 ? -4.356 -11.159 41.158 1.00 89.62 918 ILE A CA 1
ATOM 6994 C C . ILE A 1 918 ? -2.888 -10.810 40.873 1.00 89.62 918 ILE A C 1
ATOM 6996 O O . ILE A 1 918 ? -2.185 -10.322 41.754 1.00 89.62 918 ILE A O 1
ATOM 7000 N N . LYS A 1 919 ? -2.451 -10.970 39.617 1.00 85.25 919 LYS A N 1
ATOM 7001 C CA . LYS A 1 919 ? -1.111 -10.608 39.132 1.00 85.25 919 LYS A CA 1
ATOM 7002 C C . LYS A 1 919 ? -0.776 -9.137 39.385 1.00 85.25 919 LYS A C 1
ATOM 7004 O O . LYS A 1 919 ? 0.302 -8.836 39.890 1.00 85.25 919 LYS A O 1
ATOM 7009 N N . GLY A 1 920 ? -1.710 -8.227 39.096 1.00 85.31 920 GLY A N 1
ATOM 7010 C CA . GLY A 1 920 ? -1.557 -6.806 39.412 1.00 85.31 920 GLY A CA 1
ATOM 7011 C C . GLY A 1 920 ? -1.440 -6.549 40.918 1.00 85.31 920 GLY A C 1
ATOM 7012 O O . GLY A 1 920 ? -0.555 -5.811 41.341 1.00 85.31 920 GLY A O 1
ATOM 7013 N N . ALA A 1 921 ? -2.269 -7.202 41.739 1.00 90.69 921 ALA A N 1
ATOM 7014 C CA . ALA A 1 921 ? -2.222 -7.055 43.194 1.00 90.69 921 ALA A CA 1
ATOM 7015 C C . ALA A 1 921 ? -0.885 -7.546 43.784 1.00 90.69 921 ALA A C 1
ATOM 7017 O O . ALA A 1 921 ? -0.303 -6.863 44.624 1.00 90.69 921 ALA A O 1
ATOM 7018 N N . THR A 1 922 ? -0.346 -8.670 43.299 1.00 88.56 922 THR A N 1
ATOM 7019 C CA . THR A 1 922 ? 0.995 -9.155 43.674 1.00 88.56 922 THR A CA 1
ATOM 7020 C C . THR A 1 922 ? 2.085 -8.141 43.318 1.00 88.56 922 THR A C 1
ATOM 7022 O O . THR A 1 922 ? 2.919 -7.831 44.165 1.00 88.56 922 THR A O 1
ATOM 7025 N N . ILE A 1 923 ? 2.046 -7.554 42.115 1.00 85.69 923 ILE A N 1
ATOM 7026 C CA . ILE A 1 923 ? 3.011 -6.524 41.685 1.00 85.69 923 ILE A CA 1
ATOM 7027 C C . ILE A 1 923 ? 2.957 -5.276 42.584 1.00 85.69 923 ILE A C 1
ATOM 7029 O O . ILE A 1 923 ? 3.996 -4.680 42.855 1.00 85.69 923 ILE A O 1
ATOM 7033 N N . LEU A 1 924 ? 1.776 -4.878 43.069 1.00 87.19 924 LEU A N 1
ATOM 7034 C CA . LEU A 1 924 ? 1.633 -3.742 43.990 1.00 87.19 924 LEU A CA 1
ATOM 7035 C C . LEU A 1 924 ? 2.109 -4.067 45.413 1.00 87.19 924 LEU A C 1
ATOM 7037 O O . LEU A 1 924 ? 2.720 -3.213 46.055 1.00 87.19 924 LEU A O 1
ATOM 7041 N N . ASN A 1 925 ? 1.863 -5.290 45.890 1.00 94.06 925 ASN A N 1
ATOM 7042 C CA . ASN A 1 925 ? 2.321 -5.760 47.200 1.00 94.06 925 ASN A CA 1
ATOM 7043 C C . ASN A 1 925 ? 3.853 -5.908 47.261 1.00 94.06 925 ASN A C 1
ATOM 7045 O O . ASN A 1 925 ? 4.462 -5.617 48.288 1.00 94.06 925 ASN A O 1
ATOM 7049 N N . GLU A 1 926 ? 4.480 -6.328 46.160 1.00 92.69 926 GLU A N 1
ATOM 7050 C CA . GLU A 1 926 ? 5.924 -6.578 46.044 1.00 92.69 926 GLU A CA 1
ATOM 7051 C C . GLU A 1 926 ? 6.631 -5.528 45.159 1.00 92.69 926 GLU A C 1
ATOM 7053 O O . GLU A 1 926 ? 7.614 -5.824 44.477 1.00 92.69 926 GLU A O 1
ATOM 7058 N N . TRP A 1 927 ? 6.132 -4.286 45.158 1.00 88.25 927 TRP A N 1
ATOM 7059 C CA . TRP A 1 927 ? 6.527 -3.220 44.223 1.00 88.25 927 TRP A CA 1
ATOM 7060 C C . TRP A 1 927 ? 8.043 -3.045 44.041 1.00 88.25 927 TRP A C 1
ATOM 7062 O O . TRP A 1 927 ? 8.524 -3.019 42.910 1.00 88.25 927 TRP A O 1
ATOM 7072 N N . GLU A 1 928 ? 8.811 -3.002 45.132 1.00 90.88 928 GLU A N 1
ATOM 7073 C CA . GLU A 1 928 ? 10.275 -2.835 45.099 1.00 90.88 928 GLU A CA 1
ATOM 7074 C C . GLU A 1 928 ? 11.015 -4.009 44.427 1.00 90.88 928 GLU A C 1
ATOM 7076 O O . GLU A 1 928 ? 12.118 -3.834 43.909 1.00 90.88 928 GLU A O 1
ATOM 7081 N N . ALA A 1 929 ? 10.417 -5.206 44.400 1.00 87.31 929 ALA A N 1
ATOM 7082 C CA . ALA A 1 929 ? 10.969 -6.373 43.713 1.00 87.31 929 ALA A CA 1
ATOM 7083 C C . ALA A 1 929 ? 10.623 -6.380 42.215 1.00 87.31 929 ALA A C 1
ATOM 7085 O O . ALA A 1 929 ? 11.456 -6.777 41.398 1.00 87.31 929 ALA A O 1
ATOM 7086 N N . TYR A 1 930 ? 9.427 -5.910 41.837 1.00 81.44 930 TYR A N 1
ATOM 7087 C CA . TYR A 1 930 ? 8.984 -5.869 40.438 1.00 81.44 930 TYR A CA 1
ATOM 7088 C C . TYR A 1 930 ? 9.460 -4.626 39.674 1.00 81.44 930 TYR A C 1
ATOM 7090 O O . TYR A 1 930 ? 9.765 -4.732 38.485 1.00 81.44 930 TYR A O 1
ATOM 7098 N N . LEU A 1 931 ? 9.579 -3.462 40.320 1.00 81.62 931 LEU A N 1
ATOM 7099 C CA . LEU A 1 931 ? 9.986 -2.205 39.679 1.00 81.62 931 LEU A CA 1
ATOM 7100 C C . LEU A 1 931 ? 11.310 -2.314 38.879 1.00 81.62 931 LEU A C 1
ATOM 7102 O O . LEU A 1 931 ? 11.323 -1.900 37.715 1.00 81.62 931 LEU A O 1
ATOM 7106 N N . PRO A 1 932 ? 12.396 -2.936 39.391 1.00 84.06 932 PRO A N 1
ATOM 7107 C CA . PRO A 1 932 ? 13.644 -3.117 38.637 1.00 84.06 932 PRO A CA 1
ATOM 7108 C C . PRO A 1 932 ? 13.522 -4.027 37.405 1.00 84.06 932 PRO A C 1
ATOM 7110 O O . PRO A 1 932 ? 14.448 -4.090 36.594 1.00 84.06 932 PRO A O 1
ATOM 7113 N N . LEU A 1 933 ? 12.415 -4.763 37.270 1.00 80.50 933 LEU A N 1
ATOM 7114 C CA . LEU A 1 933 ? 12.183 -5.739 36.209 1.00 80.50 933 LEU A CA 1
ATOM 7115 C C . LEU A 1 933 ? 11.463 -5.132 34.996 1.00 80.50 933 LEU A C 1
ATOM 7117 O O . LEU A 1 933 ? 11.658 -5.625 33.881 1.00 80.50 933 LEU A O 1
ATOM 7121 N N . PHE A 1 934 ? 10.728 -4.029 35.176 1.00 75.00 934 PHE A N 1
ATOM 7122 C CA . PHE A 1 934 ? 10.049 -3.302 34.099 1.00 75.00 934 PHE A CA 1
ATOM 7123 C C . PHE A 1 934 ? 11.012 -2.619 33.118 1.00 75.00 934 PHE A C 1
ATOM 7125 O O . PHE A 1 934 ? 12.123 -2.203 33.465 1.00 75.00 934 PHE A O 1
ATOM 7132 N N . TRP A 1 935 ? 10.558 -2.464 31.874 1.00 78.88 935 TRP A N 1
ATOM 7133 C CA . TRP A 1 935 ? 11.249 -1.707 30.832 1.00 78.88 935 TRP A CA 1
ATOM 7134 C C . TRP A 1 935 ? 10.348 -0.592 30.304 1.00 78.88 935 TRP A C 1
ATOM 7136 O O . TRP A 1 935 ? 9.203 -0.823 29.919 1.00 78.88 935 TRP A O 1
ATOM 7146 N N . GLN A 1 936 ? 10.899 0.614 30.253 1.00 77.12 936 GLN A N 1
ATOM 7147 C CA . GLN A 1 936 ? 10.303 1.776 29.619 1.00 77.12 936 GLN A CA 1
ATOM 7148 C C . GLN A 1 936 ? 10.770 1.835 28.160 1.00 77.12 936 GLN A C 1
ATOM 7150 O O . GLN A 1 936 ? 11.967 1.715 27.877 1.00 77.12 936 GLN A O 1
ATOM 7155 N N . LEU A 1 937 ? 9.825 2.016 27.238 1.00 78.81 937 LEU A N 1
ATOM 7156 C CA . LEU A 1 937 ? 10.096 2.246 25.823 1.00 78.81 937 LEU A CA 1
ATOM 7157 C C . LEU A 1 937 ? 9.917 3.735 25.527 1.00 78.81 937 LEU A C 1
ATOM 7159 O O . LEU A 1 937 ? 8.813 4.255 25.649 1.00 78.81 937 LEU A O 1
ATOM 7163 N N . VAL A 1 938 ? 11.006 4.409 25.163 1.00 74.19 938 VAL A N 1
ATOM 7164 C CA . VAL A 1 938 ? 11.062 5.867 24.984 1.00 74.19 938 VAL A CA 1
ATOM 7165 C C . VAL A 1 938 ? 11.484 6.171 23.543 1.00 74.19 938 VAL A C 1
ATOM 7167 O O . VAL A 1 938 ? 12.594 5.797 23.151 1.00 74.19 938 VAL A O 1
ATOM 7170 N N . PRO A 1 939 ? 10.631 6.791 22.709 1.00 72.56 939 PRO A N 1
ATOM 7171 C CA . PRO A 1 939 ? 11.058 7.330 21.423 1.00 72.56 939 PRO A CA 1
ATOM 7172 C C . PRO A 1 939 ? 11.777 8.683 21.618 1.00 72.56 939 PRO A C 1
ATOM 7174 O O . PRO A 1 939 ? 11.607 9.314 22.660 1.00 72.56 939 PRO A O 1
ATOM 7177 N N . PRO A 1 940 ? 12.532 9.184 20.622 1.00 69.62 940 PRO A N 1
ATOM 7178 C CA . PRO A 1 940 ? 13.366 10.380 20.786 1.00 69.62 940 PRO A CA 1
ATOM 7179 C C . PRO A 1 940 ? 12.581 11.681 21.017 1.00 69.62 940 PRO A C 1
ATOM 7181 O O . PRO A 1 940 ? 13.169 12.683 21.401 1.00 69.62 940 PRO A O 1
ATOM 7184 N N . SER A 1 941 ? 11.269 11.682 20.770 1.00 69.69 941 SER A N 1
ATOM 7185 C CA . SER A 1 941 ? 10.369 12.804 21.060 1.00 69.69 941 SER A CA 1
ATOM 7186 C C . SER A 1 941 ? 10.017 12.929 22.545 1.00 69.69 941 SER A C 1
ATOM 7188 O O . SER A 1 941 ? 9.821 14.041 23.021 1.00 69.69 941 SER A O 1
ATOM 7190 N N . GLU A 1 942 ? 9.972 11.810 23.279 1.00 72.25 942 GLU A N 1
ATOM 7191 C CA . GLU A 1 942 ? 9.603 11.795 24.701 1.00 72.25 942 GLU A CA 1
ATOM 7192 C C . GLU A 1 942 ? 10.831 11.776 25.623 1.00 72.25 942 GLU A C 1
ATOM 7194 O O . GLU A 1 942 ? 10.680 11.644 26.836 1.00 72.25 942 GLU A O 1
ATOM 7199 N N . GLU A 1 943 ? 12.050 11.862 25.080 1.00 75.06 943 GLU A N 1
ATOM 7200 C CA . GLU A 1 943 ? 13.286 11.704 25.856 1.00 75.06 943 GLU A CA 1
ATOM 7201 C C . GLU A 1 943 ? 13.417 12.741 26.987 1.00 75.06 943 GLU A C 1
ATOM 7203 O O . GLU A 1 943 ? 13.827 12.383 28.090 1.00 75.06 943 GLU A O 1
ATOM 7208 N N . ASP A 1 944 ? 12.971 13.976 26.747 1.00 78.62 944 ASP A N 1
ATOM 7209 C CA . ASP A 1 944 ? 12.976 15.079 27.717 1.00 78.62 944 ASP A CA 1
ATOM 7210 C C . ASP A 1 944 ? 11.693 15.158 28.580 1.00 78.62 944 ASP A C 1
ATOM 7212 O O . ASP A 1 944 ? 11.466 16.152 29.275 1.00 78.62 944 ASP A O 1
ATOM 7216 N N . THR A 1 945 ? 10.818 14.142 28.559 1.00 77.94 945 THR A N 1
ATOM 7217 C CA . THR A 1 945 ? 9.607 14.135 29.407 1.00 77.94 945 THR A CA 1
ATOM 7218 C C . THR A 1 945 ? 9.939 13.883 30.885 1.00 77.94 945 THR A C 1
ATOM 7220 O O . THR A 1 945 ? 10.867 13.122 31.181 1.00 77.94 945 THR A O 1
ATOM 7223 N N . PRO A 1 946 ? 9.165 14.440 31.843 1.00 80.06 946 PRO A N 1
ATOM 7224 C CA . PRO A 1 946 ? 9.331 14.155 33.274 1.00 80.06 946 PRO A CA 1
ATOM 7225 C C . PRO A 1 946 ? 9.257 12.662 33.621 1.00 80.06 946 PRO A C 1
ATOM 7227 O O . PRO A 1 946 ? 9.864 12.213 34.594 1.00 80.06 946 PRO A O 1
ATOM 7230 N N . GLU A 1 947 ? 8.512 11.879 32.839 1.00 80.38 947 GLU A N 1
ATOM 7231 C CA . GLU A 1 947 ? 8.387 10.435 33.016 1.00 80.38 947 GLU A CA 1
ATOM 7232 C C . GLU A 1 947 ? 9.562 9.633 32.441 1.00 80.38 947 GLU A C 1
ATOM 7234 O O . GLU A 1 947 ? 9.819 8.531 32.930 1.00 80.38 947 GLU A O 1
ATOM 7239 N N . ALA A 1 948 ? 10.292 10.154 31.449 1.00 76.81 948 ALA A N 1
ATOM 7240 C CA . ALA A 1 948 ? 11.469 9.501 30.867 1.00 76.81 948 ALA A CA 1
ATOM 7241 C C . ALA A 1 948 ? 12.802 9.969 31.479 1.00 76.81 948 ALA A C 1
ATOM 7243 O O . ALA A 1 948 ? 13.734 9.165 31.576 1.00 76.81 948 ALA A O 1
ATOM 7244 N N . CYS A 1 949 ? 12.908 11.232 31.903 1.00 79.31 949 CYS A N 1
ATOM 7245 C CA . CYS A 1 949 ? 14.155 11.839 32.365 1.00 79.31 949 CYS A CA 1
ATOM 7246 C C . CYS A 1 949 ? 14.031 12.445 33.773 1.00 79.31 949 CYS A C 1
ATOM 7248 O O . CYS A 1 949 ? 13.274 13.379 34.024 1.00 79.31 949 CYS A O 1
ATOM 7250 N N . ALA A 1 950 ? 14.845 11.937 34.704 1.00 69.88 950 ALA A N 1
ATOM 7251 C CA . ALA A 1 950 ? 14.846 12.373 36.101 1.00 69.88 950 ALA A CA 1
ATOM 7252 C C . ALA A 1 950 ? 15.494 13.758 36.333 1.00 69.88 950 ALA A C 1
ATOM 7254 O O . ALA A 1 950 ? 15.318 14.341 37.403 1.00 69.88 950 ALA A O 1
ATOM 7255 N N . GLU A 1 951 ? 16.252 14.289 35.367 1.00 63.19 951 GLU A N 1
ATOM 7256 C CA . GLU A 1 951 ? 17.047 15.518 35.539 1.00 63.19 951 GLU A CA 1
ATOM 7257 C C . GLU A 1 951 ? 16.289 16.811 35.178 1.00 63.19 951 GLU A C 1
ATOM 7259 O O . GLU A 1 951 ? 16.722 17.903 35.549 1.00 63.19 951 GLU A O 1
ATOM 7264 N N . VAL A 1 952 ? 15.122 16.700 34.528 1.00 53.81 952 VAL A N 1
ATOM 7265 C CA . VAL A 1 952 ? 14.320 17.829 34.004 1.00 53.81 952 VAL A CA 1
ATOM 7266 C C . VAL A 1 952 ? 13.786 18.760 35.109 1.00 53.81 952 VAL A C 1
ATOM 7268 O O . VAL A 1 952 ? 13.497 19.928 34.856 1.00 53.81 952 VAL A O 1
ATOM 7271 N N . LEU A 1 953 ? 13.756 18.305 36.368 1.00 44.03 953 LEU A N 1
ATOM 7272 C CA . LEU A 1 953 ? 13.329 19.053 37.567 1.00 44.03 953 LEU A CA 1
ATOM 7273 C C . LEU A 1 953 ? 14.240 20.249 37.962 1.00 44.03 953 LEU A C 1
ATOM 7275 O O . LEU A 1 953 ? 14.246 20.663 39.123 1.00 44.03 953 LEU A O 1
ATOM 7279 N N . LYS A 1 954 ? 15.038 20.797 37.035 1.00 38.91 954 LYS A N 1
ATOM 7280 C CA . LYS A 1 954 ? 16.018 21.875 37.278 1.00 38.91 954 LYS A CA 1
ATOM 7281 C C . LYS A 1 954 ? 16.065 22.996 36.229 1.00 38.91 954 LYS A C 1
ATOM 7283 O O . LYS A 1 954 ? 16.953 23.841 36.322 1.00 38.91 954 LYS A O 1
ATOM 7288 N N . VAL A 1 955 ? 15.148 23.040 35.260 1.00 34.75 955 VAL A N 1
ATOM 7289 C CA . VAL A 1 955 ? 15.085 24.133 34.267 1.00 34.75 955 VAL A CA 1
ATOM 7290 C C . VAL A 1 955 ? 13.836 24.989 34.497 1.00 34.75 955 VAL A C 1
ATOM 7292 O O . VAL A 1 955 ? 12.747 24.465 34.719 1.00 34.75 955 VAL A O 1
ATOM 7295 N N . ASP A 1 956 ? 14.015 26.312 34.496 1.00 34.97 956 ASP A N 1
ATOM 7296 C CA . ASP A 1 956 ? 13.026 27.279 34.983 1.00 34.97 956 ASP A CA 1
ATOM 7297 C C . ASP A 1 956 ? 11.695 27.311 34.218 1.00 34.97 956 ASP A C 1
ATOM 7299 O O . ASP A 1 956 ? 11.628 27.153 32.995 1.00 34.97 956 ASP A O 1
ATOM 7303 N N . ALA A 1 957 ? 10.640 27.698 34.943 1.00 31.86 957 ALA A N 1
ATOM 7304 C CA . ALA A 1 957 ? 9.347 28.115 34.400 1.00 31.86 957 ALA A CA 1
ATOM 7305 C C . ALA A 1 957 ? 9.469 29.456 33.636 1.00 31.86 957 ALA A C 1
ATOM 7307 O O . ALA A 1 957 ? 8.995 30.497 34.090 1.00 31.86 957 ALA A O 1
ATOM 7308 N N . GLY A 1 958 ? 10.165 29.442 32.492 1.00 33.66 958 GLY A N 1
ATOM 7309 C CA . GLY A 1 958 ? 10.699 30.665 31.883 1.00 33.66 958 GLY A CA 1
ATOM 7310 C C . GLY A 1 958 ? 10.911 30.682 30.365 1.00 33.66 958 GLY A C 1
ATOM 7311 O O . GLY A 1 958 ? 11.472 31.667 29.887 1.00 33.66 958 GLY A O 1
ATOM 7312 N N . LYS A 1 959 ? 10.488 29.655 29.602 1.00 29.62 959 LYS A N 1
ATOM 7313 C CA . LYS A 1 959 ? 10.292 29.704 28.128 1.00 29.62 959 LYS A CA 1
ATOM 7314 C C . LYS A 1 959 ? 9.640 28.424 27.581 1.00 29.62 959 LYS A C 1
ATOM 7316 O O . LYS A 1 959 ? 10.325 27.449 27.302 1.00 29.62 959 LYS A O 1
ATOM 7321 N N . VAL A 1 960 ? 8.336 28.480 27.305 1.00 27.56 960 VAL A N 1
ATOM 7322 C CA . VAL A 1 960 ? 7.691 27.595 26.316 1.00 27.56 960 VAL A CA 1
ATOM 7323 C C . VAL A 1 960 ? 7.164 28.473 25.186 1.00 27.56 960 VAL A C 1
ATOM 7325 O O . VAL A 1 960 ? 5.999 28.860 25.148 1.00 27.56 960 VAL A O 1
ATOM 7328 N N . THR A 1 961 ? 8.057 28.858 24.274 1.00 25.17 961 THR A N 1
ATOM 7329 C CA . THR A 1 961 ? 7.648 29.430 22.988 1.00 25.17 961 THR A CA 1
ATOM 7330 C C . THR A 1 961 ? 7.164 28.300 22.096 1.00 25.17 961 THR A C 1
ATOM 7332 O O . THR A 1 961 ? 7.975 27.495 21.643 1.00 25.17 961 THR A O 1
ATOM 7335 N N . LEU A 1 962 ? 5.858 28.267 21.832 1.00 33.19 962 LEU A N 1
ATOM 7336 C CA . LEU A 1 962 ? 5.252 27.421 20.806 1.00 33.19 962 LEU A CA 1
ATOM 7337 C C . LEU A 1 962 ? 5.981 27.623 19.468 1.00 33.19 962 LEU A C 1
ATOM 7339 O O . LEU A 1 962 ? 5.835 28.666 18.831 1.00 33.19 962 LEU A O 1
ATOM 7343 N N . GLN A 1 963 ? 6.752 26.623 19.041 1.00 22.34 963 GLN A N 1
ATOM 7344 C CA . GLN A 1 963 ? 7.117 26.452 17.639 1.00 22.34 963 GLN A CA 1
ATOM 7345 C C . GLN A 1 963 ? 6.291 25.293 17.080 1.00 22.34 963 GLN A C 1
ATOM 7347 O O . GLN A 1 963 ? 6.189 24.232 17.688 1.00 22.34 963 GLN A O 1
ATOM 7352 N N . SER A 1 964 ? 5.618 25.582 15.971 1.00 25.80 964 SER A N 1
ATOM 7353 C CA . SER A 1 964 ? 4.537 24.804 15.367 1.00 25.80 964 SER A CA 1
ATOM 7354 C C . SER A 1 964 ? 4.923 23.376 14.975 1.00 25.80 964 SER A C 1
ATOM 7356 O O . SER A 1 964 ? 5.993 23.167 14.398 1.00 25.80 964 SER A O 1
ATOM 7358 N N . ALA A 1 965 ? 3.980 22.452 15.182 1.00 23.05 965 ALA A N 1
ATOM 7359 C CA . ALA A 1 965 ? 3.873 21.207 14.418 1.00 23.05 965 ALA A CA 1
ATOM 7360 C C . ALA A 1 965 ? 3.410 21.464 12.966 1.00 23.05 965 ALA A C 1
ATOM 7362 O O . ALA A 1 965 ? 2.817 22.542 12.721 1.00 23.05 965 ALA A O 1
#

Solvent-accessible surface area (backbone atoms only — not comparable to full-atom values): 52514 Å² total; per-residue (Å²): 106,47,34,35,38,37,32,52,67,49,80,58,93,96,42,72,41,75,48,80,48,78,36,67,52,59,54,82,64,98,74,62,52,60,50,30,47,42,37,44,67,61,59,93,94,51,54,73,50,72,44,86,86,84,69,47,76,38,48,44,69,51,50,51,49,54,61,62,64,74,50,69,56,72,56,54,46,72,76,67,64,54,65,76,75,90,54,74,64,70,81,67,66,90,64,54,80,64,57,47,51,34,48,36,31,36,58,58,48,34,42,51,51,45,66,50,39,46,51,36,10,23,72,70,34,36,70,64,85,85,79,45,39,75,47,54,37,47,53,51,53,31,92,62,87,67,59,82,63,67,32,50,44,79,53,61,26,59,90,86,47,64,39,49,55,51,76,88,50,33,85,75,39,43,50,45,36,76,98,51,38,34,85,42,37,75,42,50,72,50,43,47,57,51,55,69,65,39,74,87,36,41,55,31,45,29,61,75,74,68,68,63,90,83,41,62,81,59,37,58,62,49,40,52,48,50,53,50,56,33,28,47,46,33,20,74,70,61,23,33,31,36,33,45,22,74,62,99,74,93,52,66,34,24,44,87,76,42,49,37,31,37,40,31,57,78,32,77,51,46,65,44,55,49,49,49,21,17,72,44,31,55,28,37,27,32,56,48,40,49,45,46,39,35,50,52,58,70,31,71,68,47,49,50,35,33,74,69,68,75,38,81,87,73,50,53,45,49,18,43,53,17,32,56,42,12,39,52,55,40,41,44,46,56,37,9,18,53,43,45,45,44,41,73,72,40,44,53,55,51,62,42,38,40,53,33,48,14,64,71,49,32,64,75,76,42,69,89,54,52,54,72,36,26,20,29,46,65,53,37,51,48,52,47,57,43,52,27,37,57,53,32,73,34,94,79,49,65,98,58,62,56,64,55,27,86,91,54,79,41,95,92,33,45,67,48,75,84,34,81,60,60,56,48,34,46,53,48,15,28,72,66,70,33,64,71,40,40,52,52,38,50,50,57,66,68,72,52,77,64,41,52,81,70,67,46,46,43,82,44,63,95,46,70,60,49,88,87,83,89,79,82,79,58,85,87,65,81,75,78,45,67,47,47,60,74,26,73,68,76,84,27,68,53,60,39,84,64,50,53,100,22,35,24,85,91,48,68,92,53,48,75,54,52,65,69,43,60,70,54,40,39,26,35,40,40,31,58,71,35,42,57,54,40,41,35,55,51,48,67,23,62,21,38,29,32,27,32,31,38,45,62,60,60,28,61,47,28,84,73,78,59,57,40,38,22,68,82,27,34,35,32,38,30,38,49,77,56,96,62,44,69,60,50,51,52,54,44,49,75,65,57,43,72,38,78,42,77,35,58,44,72,53,57,77,92,75,68,86,52,60,88,58,52,74,66,63,84,79,40,68,65,35,60,52,44,47,54,51,52,54,50,50,52,53,50,52,52,33,20,60,38,42,40,96,50,73,57,81,53,63,67,51,38,80,40,49,42,81,50,98,69,89,55,83,56,42,89,49,63,46,58,62,66,76,47,56,71,95,61,73,66,95,64,44,60,64,56,60,70,67,50,79,61,70,73,90,67,91,52,67,42,60,58,50,62,66,34,67,63,54,40,47,19,70,73,67,46,31,74,42,78,50,80,46,82,42,42,34,85,47,47,41,34,51,15,37,53,24,16,55,47,16,65,77,35,39,60,73,62,50,83,19,35,44,40,38,36,36,41,40,23,34,5,45,25,29,48,15,26,25,27,45,41,35,36,39,37,37,39,32,36,39,26,34,22,35,30,26,23,10,39,18,25,41,40,37,38,20,55,62,93,70,49,43,38,62,51,59,74,17,54,35,38,31,34,36,18,27,34,26,8,60,16,30,39,36,33,35,47,8,15,39,25,39,28,32,36,24,35,32,50,41,37,39,60,45,48,37,30,70,36,63,64,54,57,46,49,80,97,45,68,38,87,64,44,76,60,66,59,58,72,78,74,89,81,89,69,94,60,81,81,73,88,61,80,64,91,66,41,44,79,44,67,66,76,5,70,54,30,44,51,53,53,48,53,53,40,54,49,37,23,73,75,50,66,32,63,70,43,48,52,45,64,76,41,36,86,72,45,53,84,71,42,50,34,72,42,39,82,87,45,49,83,32,60,44,62,26,68,73,61,90,74,68,75,100,79,78,86,77,90,74,83,132

InterPro domains:
  IPR002489 Glutamate synthase, alpha subunit, C-terminal [PF01493] (710-856)
  IPR002489 Glutamate synthase, alpha subunit, C-terminal [PF01493] (879-939)
  IPR002932 Glutamate synthase domain [PF01645] (469-568)
  IPR006982 Glutamate synthase, central-N [PF04898] (103-248)
  IPR006982 Glutamate synthase, central-N [PF04898] (252-357)
  IPR013785 Aldolase-type TIM barrel [G3DSA:3.20.20.70] (87-402)
  IPR013785 Aldolase-type TIM barrel [G3DSA:3.20.20.70] (403-565)
  IPR013785 Aldolase-type TIM barrel [G3DSA:3.20.20.70] (566-610)
  IPR013785 Aldolase-type TIM barrel [G3DSA:3.20.20.70] (611-698)
  IPR017932 Glutamine amidotransferase type 2 domain [PF00310] (19-76)
  IPR029055 Nucleophile aminohydrolases, N-terminal [G3DSA:3.60.20.10] (17-86)
  IPR029055 Nucleophile aminohydrolases, N-terminal [SSF56235] (26-77)
  IPR036485 Glutamate synthase, alpha subunit, C-terminal domain superfamily [G3DSA:2.160.20.60] (699-961)
  IPR036485 Glutamate synthase, alpha subunit, C-terminal domain superfamily [SSF69336] (696-946)
  IPR051394 Glutamate Synthase [PTHR43100] (612-939)

Radius of gyration: 32.38 Å; Cα contacts (8 Å, |Δi|>4): 1902; chains: 1; bounding box: 74×86×89 Å

Mean predicted aligned error: 11.43 Å

Organism: NCBI:txid325984